Protein 1SPK (pdb70)

InterPro domains:
  IPR001452 SH3 domain [PF14604] (348-399)
  IPR001452 SH3 domain [PS50002] (340-403)
  IPR001452 SH3 domain [SM00326] (343-402)
  IPR013606 IMD/I-BAR domain [PF08397] (16-236)
  IPR013606 IMD/I-BAR domain [PS51338] (1-249)
  IPR027267 AH/BAR domain superfamily [G3DSA:1.20.1270.60] (1-229)
  IPR027267 AH/BAR domain superfamily [SSF103657] (1-247)
  IPR027681 I-BAR domain containing protein IRSp53/IRTKS/Pinkbar [PTHR14206] (1-513)
  IPR030060 Brain-specific angiogenesis inhibitor 1-associated protein 2-like protein 1, I-BAR domain [cd07645] (6-231)
  IPR035592 IRTKS, SH3 domain [cd11913] (343-400)
  IPR036028 SH3-like domain superfamily [SSF50044] (338-403)

Radius of gyration: 11.63 Å; Cα contacts (8 Å, |Δi|>4): 146; chains: 1; bounding box: 24×34×28 Å

Secondary structure (DSSP, 8-state):
---SS-S-EEE-SS-B--SS-SSB--B-TT-EEEE--SS-BTTEEEEEETTT--EEEEEGGG-EE-SS----

Solvent-accessible surface area: 5029 Å² total; per-residue (Å²): 98,81,109,81,100,93,31,80,75,4,96,2,47,103,88,42,97,23,54,150,79,186,73,46,9,46,15,57,115,26,43,40,0,37,15,78,61,138,128,90,131,141,30,91,30,50,0,44,6,101,96,80,142,54,121,4,67,0,18,38,85,79,7,114,132,54,122,51,126,88,80,113

Foldseek 3Di:
DPPDDDKFKKFFQAFDAQVVNPAAHGDHGGWMWIFDDPDAPVQWGWTATPPPRDIHIGGCVRIDTDDDDDDD

Sequence (72 aa):
GSSGSSGQKVKTIFPHTAGNNKTLLSFAQGDVLTLLIPEEKDGWLYGEHDTTKARGWFPSSYTKLLSGPSSGGSSGSSGQKVKTIFPHTAGNNKTLLSFAQGDVLTLLIPEEKDGWLYGEHDTTKARGWFPSSYTKLLSGPSSGGSSGSSGQKVKTIFPHTAGNNKTLLSFAQGDVLTLLIPEEKDGWLYGEHDTTKARGWFPSSYTKLLSGPSSGGSSGSSGQKVKTIFPHTAGNNKTLLSFAQGDVLTLLIPEEKDGWLYGEHDTTKARGWFPSSYTKLLSGPSSGGSSGSSGQKVKTIFPHTAGNNKTLLSFAQGDVLTLLIPEEKDGWLYGEHDTTKARGWFPSSYTKLLSGPSSGGSSGSSGQKVKTIFPHTAGNNKTLLSFAQGDVLTLLIPEEKDGWLYGEHDTTKARGWFPSSYTKLLSGPSSGGSSGSSGQKVKTIFPHTAGNNKTLLSFAQGDVLTLLIPEEKDGWLYGEHDTTKARGWFPSSYTKLLSGPSSGGSSGSSGQKVKTIFPHTAGNNKTLLSFAQGDVLTLLIPEEKDGWLYGEHDTTKARGWFPSSYTKLLSGPSSGGSSGSSGQKVKTIFPHTAGNNKTLLSFAQGDVLTLLIPEEKDGWLYGEHDTTKARGWFPSSYTKLLSGPSSGGSSGSSGQKVKTIFPHTAGNNKTLLSFAQGDVLTLLIPEEKDGWLYGEHDTTKARGWFPSSYTKLLSGPSSGGSSGSSGQKVKTIFPHTAGNNKTLLSFAQGDVLTLLIPEEKDGWLYGEHDTTKARGWFPSSYTKLLSGPSSGGSSGSSGQKVKTIFPHTAGNNKTLLSFAQGDVLTLLIPEEKDGWLYGEHDTTKARGWFPSSYTKLLSGPSSGGSSGSSGQKVKTIFPHTAGNNKTLLSFAQGDVLTLLIPEEKDGWLYGEHDTTKARGWFPSSYTKLLSGPSSGGSSGSSGQKVKTIFPHTAGNNKTLLSFAQGDVLTLLIPEEKDGWLYGEHDTTKARGWFPSSYTKLLSGPSSGGSSGSSGQKVKTIFPHTAGNNKTLLSFAQGDVLTLLIPEEKDGWLYGEHDTTKARGWFPSSYTKLLSGPSSGGSSGSSGQKVKTIFPHTAGNNKTLLSFAQGDVLTLLIPEEKDGWLYGEHDTTKARGWFPSSYTKLLSGPSSGGSSGSSGQKVKTIFPHTAGNNKTLLSFAQGDVLTLLIPEEKDGWLYGEHDTTKARGWFPSSYTKLLSGPSSGGSSGSSGQKVKTIFPHTAGNNKTLLSFAQGDVLTLLIPEEKDGWLYGEHDTTKARGWFPSSYTKLLSGPSSGGSSGSSGQKVKTIFPHTAGNNKTLLSFAQGDVLTLLIPEEKDGWLYGEHDTTKARGWFPSSYTKLLSGPSSGGSSGSSGQKVKTIFPHTAGNNKTLLSFAQGDVLTLLIPEEKDGWLYGEHDTTKARGWFPSSYTKLLSGPSSG

CATH classification: 2.30.30.40

Structure (mmCIF, N/CA/C/O backbone):
data_1SPK
#
_entry.id   1SPK
#
loop_
_atom_site.group_PDB
_atom_site.id
_atom_site.type_symbol
_atom_site.label_atom_id
_atom_site.label_alt_id
_atom_site.label_comp_id
_atom_site.label_asym_id
_atom_site.label_entity_id
_atom_site.label_seq_id
_atom_site.pdbx_PDB_ins_code
_atom_site.Cartn_x
_atom_site.Cartn_y
_atom_site.Cartn_z
_atom_site.occupancy
_atom_site.B_iso_or_equiv
_atom_site.auth_seq_id
_atom_site.auth_comp_id
_atom_site.auth_asym_id
_atom_site.auth_atom_id
_atom_site.pdbx_PDB_model_num
ATOM 1 N N . GLY A 1 1 ? 3.064 -12.274 14.232 1.00 0.00 1 GLY A N 1
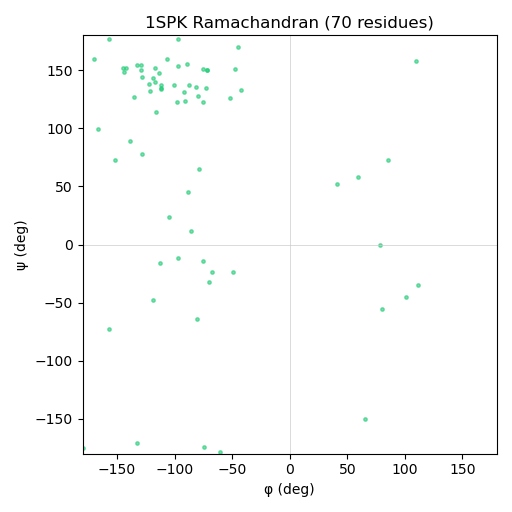ATOM 2 C CA . GLY A 1 1 ? 4.043 -13.284 13.868 1.00 0.00 1 GLY A CA 1
ATOM 3 C C . GLY A 1 1 ? 4.018 -13.553 12.362 1.00 0.00 1 GLY A C 1
ATOM 4 O O . GLY A 1 1 ? 3.759 -12.648 11.570 1.00 0.00 1 GLY A O 1
ATOM 8 N N . SER A 1 2 ? 4.291 -14.802 12.011 1.00 0.00 2 SER A N 1
ATOM 9 C CA . SER A 1 2 ? 4.303 -15.201 10.615 1.00 0.00 2 SER A CA 1
ATOM 10 C C . SER A 1 2 ? 3.566 -16.531 10.444 1.00 0.00 2 SER A C 1
ATOM 11 O O . SER A 1 2 ? 3.872 -17.506 11.128 1.00 0.00 2 SER A O 1
ATOM 19 N N . SER A 1 3 ? 2.609 -16.527 9.528 1.00 0.00 3 SER A N 1
ATOM 20 C CA . SER A 1 3 ? 1.826 -17.721 9.259 1.00 0.00 3 SER A CA 1
ATOM 21 C C . SER A 1 3 ? 1.609 -17.877 7.753 1.00 0.00 3 SER A C 1
ATOM 22 O O . SER A 1 3 ? 0.623 -17.380 7.210 1.00 0.00 3 SER A O 1
ATOM 30 N N . GLY A 1 4 ? 2.545 -18.568 7.120 1.00 0.00 4 GLY A N 1
ATOM 31 C CA . GLY A 1 4 ? 2.469 -18.795 5.687 1.00 0.00 4 GLY A CA 1
ATOM 32 C C . GLY A 1 4 ? 2.596 -17.479 4.916 1.00 0.00 4 GLY A C 1
ATOM 33 O O . GLY A 1 4 ? 3.247 -16.544 5.380 1.00 0.00 4 GLY A O 1
ATOM 37 N N . SER A 1 5 ? 1.964 -17.449 3.752 1.00 0.00 5 SER A N 1
ATOM 38 C CA . SER A 1 5 ? 1.998 -16.263 2.913 1.00 0.00 5 SER A CA 1
ATOM 39 C C . SER A 1 5 ? 0.589 -15.685 2.766 1.00 0.00 5 SER A C 1
ATOM 40 O O . SER A 1 5 ? -0.287 -16.317 2.177 1.00 0.00 5 SER A O 1
ATOM 48 N N . SER A 1 6 ? 0.415 -14.490 3.310 1.00 0.00 6 SER A N 1
ATOM 49 C CA . SER A 1 6 ? -0.873 -13.820 3.247 1.00 0.00 6 SER A CA 1
ATOM 50 C C . SER A 1 6 ? -0.734 -12.374 3.728 1.00 0.00 6 SER A C 1
ATOM 51 O O . SER A 1 6 ? 0.222 -12.037 4.424 1.00 0.00 6 SER A O 1
ATOM 59 N N . GLY A 1 7 ? -1.703 -11.559 3.338 1.00 0.00 7 GLY A N 1
ATOM 60 C CA . GLY A 1 7 ? -1.701 -10.157 3.721 1.00 0.00 7 GLY A CA 1
ATOM 61 C C . GLY A 1 7 ? -0.293 -9.566 3.628 1.00 0.00 7 GLY A C 1
ATOM 62 O O . GLY A 1 7 ? 0.198 -8.971 4.586 1.00 0.00 7 GLY A O 1
ATOM 66 N N . GLN A 1 8 ? 0.316 -9.749 2.466 1.00 0.00 8 GLN A N 1
ATOM 67 C CA . GLN A 1 8 ? 1.658 -9.241 2.236 1.00 0.00 8 GLN A CA 1
ATOM 68 C C . GLN A 1 8 ? 1.776 -7.804 2.748 1.00 0.00 8 GLN A C 1
ATOM 69 O O . GLN A 1 8 ? 0.774 -7.180 3.093 1.00 0.00 8 GLN A O 1
ATOM 83 N N . LYS A 1 9 ? 3.010 -7.321 2.780 1.00 0.00 9 LYS A N 1
ATOM 84 C CA . LYS A 1 9 ? 3.272 -5.969 3.243 1.00 0.00 9 LYS A CA 1
ATOM 85 C C . LYS A 1 9 ? 3.895 -5.157 2.106 1.00 0.00 9 LYS A C 1
ATOM 86 O O . LYS A 1 9 ? 4.681 -5.684 1.320 1.00 0.00 9 LYS A O 1
ATOM 105 N N . VAL A 1 10 ? 3.521 -3.887 2.054 1.00 0.00 10 VAL A N 1
ATOM 106 C CA . VAL A 1 10 ? 4.033 -2.997 1.027 1.00 0.00 10 VAL A CA 1
ATOM 107 C C . VAL A 1 10 ? 4.565 -1.721 1.682 1.00 0.00 10 VAL A C 1
ATOM 108 O O . VAL A 1 10 ? 4.133 -1.352 2.773 1.00 0.00 10 VAL A O 1
ATOM 121 N N . LYS A 1 11 ? 5.496 -1.082 0.989 1.00 0.00 11 LYS A N 1
ATOM 122 C CA . LYS A 1 11 ? 6.092 0.145 1.490 1.00 0.00 11 LYS A CA 1
ATOM 123 C C . LYS A 1 11 ? 5.857 1.271 0.481 1.00 0.00 11 LYS A C 1
ATOM 124 O O . LYS A 1 11 ? 6.090 1.096 -0.714 1.00 0.00 11 LYS A O 1
ATOM 143 N N . THR A 1 12 ? 5.398 2.400 0.999 1.00 0.00 12 THR A N 1
ATOM 144 C CA . THR A 1 12 ? 5.128 3.554 0.158 1.00 0.00 12 THR A CA 1
ATOM 145 C C . THR A 1 12 ? 6.429 4.290 -0.171 1.00 0.00 12 THR A C 1
ATOM 146 O O . THR A 1 12 ? 7.199 4.628 0.726 1.00 0.00 12 THR A O 1
ATOM 157 N N . ILE A 1 13 ? 6.634 4.515 -1.460 1.00 0.00 13 ILE A N 1
ATOM 158 C CA . ILE A 1 13 ? 7.828 5.204 -1.919 1.00 0.00 13 ILE A CA 1
ATOM 159 C C . ILE A 1 13 ? 7.503 6.682 -2.145 1.00 0.00 13 ILE A C 1
ATOM 160 O O . ILE A 1 13 ? 8.405 7.497 -2.335 1.00 0.00 13 ILE A O 1
ATOM 176 N N . PHE A 1 14 ? 6.213 6.983 -2.117 1.00 0.00 14 PHE A N 1
ATOM 177 C CA . PHE A 1 14 ? 5.759 8.349 -2.317 1.00 0.00 14 PHE A CA 1
ATOM 178 C C . PHE A 1 14 ? 4.547 8.657 -1.435 1.00 0.00 14 PHE A C 1
ATOM 179 O O . PHE A 1 14 ? 3.740 7.774 -1.152 1.00 0.00 14 PHE A O 1
ATOM 196 N N . PRO A 1 15 ? 4.455 9.948 -1.016 1.00 0.00 15 PRO A N 1
ATOM 197 C CA . PRO A 1 15 ? 3.355 10.384 -0.173 1.00 0.00 15 PRO A CA 1
ATOM 198 C C . PRO A 1 15 ? 2.064 10.519 -0.982 1.00 0.00 15 PRO A C 1
ATOM 199 O O . PRO A 1 15 ? 2.104 10.793 -2.181 1.00 0.00 15 PRO A O 1
ATOM 210 N N . HIS A 1 16 ? 0.949 10.321 -0.294 1.00 0.00 16 HIS A N 1
ATOM 211 C CA . HIS A 1 16 ? -0.352 10.418 -0.934 1.00 0.00 16 HIS A CA 1
ATOM 212 C C . HIS A 1 16 ? -1.446 10.486 0.134 1.00 0.00 16 HIS A C 1
ATOM 213 O O . HIS A 1 16 ? -1.842 9.461 0.688 1.00 0.00 16 HIS A O 1
ATOM 227 N N . THR A 1 17 ? -1.902 11.703 0.391 1.00 0.00 17 THR A N 1
ATOM 228 C CA . THR A 1 17 ? -2.942 11.918 1.383 1.00 0.00 17 THR A CA 1
ATOM 229 C C . THR A 1 17 ? -4.325 11.817 0.736 1.00 0.00 17 THR A C 1
ATOM 230 O O . THR A 1 17 ? -4.468 12.032 -0.467 1.00 0.00 17 THR A O 1
ATOM 241 N N . ALA A 1 18 ? -5.307 11.492 1.563 1.00 0.00 18 ALA A N 1
ATOM 242 C CA . ALA A 1 18 ? -6.674 11.360 1.086 1.00 0.00 18 ALA A CA 1
ATOM 243 C C . ALA A 1 18 ? -7.303 12.750 0.967 1.00 0.00 18 ALA A C 1
ATOM 244 O O . ALA A 1 18 ? -7.649 13.187 -0.130 1.00 0.00 18 ALA A O 1
ATOM 251 N N . GLY A 1 19 ? -7.434 13.405 2.111 1.00 0.00 19 GLY A N 1
ATOM 252 C CA . GLY A 1 19 ? -8.016 14.736 2.149 1.00 0.00 19 GLY A CA 1
ATOM 253 C C . GLY A 1 19 ? -9.543 14.665 2.222 1.00 0.00 19 GLY A C 1
ATOM 254 O O . GLY A 1 19 ? -10.229 14.956 1.244 1.00 0.00 19 GLY A O 1
ATOM 258 N N . ASN A 1 20 ? -10.029 14.276 3.392 1.00 0.00 20 ASN A N 1
ATOM 259 C CA . ASN A 1 20 ? -11.462 14.163 3.606 1.00 0.00 20 ASN A CA 1
ATOM 260 C C . ASN A 1 20 ? -11.958 12.838 3.023 1.00 0.00 20 ASN A C 1
ATOM 261 O O . ASN A 1 20 ? -12.571 12.037 3.726 1.00 0.00 20 ASN A O 1
ATOM 272 N N . ASN A 1 21 ? -11.672 12.649 1.743 1.00 0.00 21 ASN A N 1
ATOM 273 C CA . ASN A 1 21 ? -12.081 11.435 1.057 1.00 0.00 21 ASN A CA 1
ATOM 274 C C . ASN A 1 21 ? -11.835 10.231 1.969 1.00 0.00 21 ASN A C 1
ATOM 275 O O . ASN A 1 21 ? -10.761 10.101 2.555 1.00 0.00 21 ASN A O 1
ATOM 286 N N . LYS A 1 22 ? -12.848 9.382 2.060 1.00 0.00 22 LYS A N 1
ATOM 287 C CA . LYS A 1 22 ? -12.754 8.193 2.890 1.00 0.00 22 LYS A CA 1
ATOM 288 C C . LYS A 1 22 ? -12.573 6.964 1.997 1.00 0.00 22 LYS A C 1
ATOM 289 O O . LYS A 1 22 ? -12.898 5.848 2.397 1.00 0.00 22 LYS A O 1
ATOM 308 N N . THR A 1 23 ? -12.055 7.212 0.803 1.00 0.00 23 THR A N 1
ATOM 309 C CA . THR A 1 23 ? -11.826 6.140 -0.151 1.00 0.00 23 THR A CA 1
ATOM 310 C C . THR A 1 23 ? -10.327 5.939 -0.379 1.00 0.00 23 THR A C 1
ATOM 311 O O . THR A 1 23 ? -9.908 4.913 -0.912 1.00 0.00 23 THR A O 1
ATOM 322 N N . LEU A 1 24 ? -9.559 6.936 0.036 1.00 0.00 24 LEU A N 1
ATOM 323 C CA . LEU A 1 24 ? -8.115 6.882 -0.116 1.00 0.00 24 LEU A CA 1
ATOM 324 C C . LEU A 1 24 ? -7.463 6.800 1.265 1.00 0.00 24 LEU A C 1
ATOM 325 O O . LEU A 1 24 ? -7.983 7.352 2.234 1.00 0.00 24 LEU A O 1
ATOM 341 N N . LEU A 1 25 ? -6.335 6.107 1.312 1.00 0.00 25 LEU A N 1
ATOM 342 C CA . LEU A 1 25 ? -5.607 5.945 2.559 1.00 0.00 25 LEU A CA 1
ATOM 343 C C . LEU A 1 25 ? -4.575 7.067 2.691 1.00 0.00 25 LEU A C 1
ATOM 344 O O . LEU A 1 25 ? -3.820 7.333 1.758 1.00 0.00 25 LEU A O 1
ATOM 360 N N . SER A 1 26 ? -4.576 7.694 3.858 1.00 0.00 26 SER A N 1
ATOM 361 C CA . SER A 1 26 ? -3.649 8.781 4.124 1.00 0.00 26 SER A CA 1
ATOM 362 C C . SER A 1 26 ? -2.440 8.259 4.903 1.00 0.00 26 SER A C 1
ATOM 363 O O . SER A 1 26 ? -2.591 7.696 5.986 1.00 0.00 26 SER A O 1
ATOM 371 N N . PHE A 1 27 ? -1.268 8.464 4.321 1.00 0.00 27 PHE A N 1
ATOM 372 C CA . PHE A 1 27 ? -0.033 8.021 4.947 1.00 0.00 27 PHE A CA 1
ATOM 373 C C . PHE A 1 27 ? 1.162 8.823 4.430 1.00 0.00 27 PHE A C 1
ATOM 374 O O . PHE A 1 27 ? 1.012 9.675 3.556 1.00 0.00 27 PHE A O 1
ATOM 391 N N . ALA A 1 28 ? 2.324 8.523 4.993 1.00 0.00 28 ALA A N 1
ATOM 392 C CA . ALA A 1 28 ? 3.544 9.206 4.600 1.00 0.00 28 ALA A CA 1
ATOM 393 C C . ALA A 1 28 ? 4.515 8.194 3.989 1.00 0.00 28 ALA A C 1
ATOM 394 O O . ALA A 1 28 ? 4.478 7.011 4.324 1.00 0.00 28 ALA A O 1
ATOM 401 N N . GLN A 1 29 ? 5.362 8.696 3.102 1.00 0.00 29 GLN A N 1
ATOM 402 C CA . GLN A 1 29 ? 6.342 7.850 2.440 1.00 0.00 29 GLN A CA 1
ATOM 403 C C . GLN A 1 29 ? 7.140 7.053 3.474 1.00 0.00 29 GLN A C 1
ATOM 404 O O . GLN A 1 29 ? 7.715 7.628 4.397 1.00 0.00 29 GLN A O 1
ATOM 418 N N . GLY A 1 30 ? 7.149 5.742 3.285 1.00 0.00 30 GLY A N 1
ATOM 419 C CA . GLY A 1 30 ? 7.867 4.860 4.190 1.00 0.00 30 GLY A CA 1
ATOM 420 C C . GLY A 1 30 ? 6.897 3.997 4.999 1.00 0.00 30 GLY A C 1
ATOM 421 O O . GLY A 1 30 ? 7.194 2.843 5.303 1.00 0.00 30 GLY A O 1
ATOM 425 N N . ASP A 1 31 ? 5.757 4.589 5.323 1.00 0.00 31 ASP A N 1
ATOM 426 C CA . ASP A 1 31 ? 4.742 3.889 6.091 1.00 0.00 31 ASP A CA 1
ATOM 427 C C . ASP A 1 31 ? 4.519 2.501 5.487 1.00 0.00 31 ASP A C 1
ATOM 428 O O . ASP A 1 31 ? 4.700 2.306 4.286 1.00 0.00 31 ASP A O 1
ATOM 437 N N . VAL A 1 32 ? 4.129 1.572 6.347 1.00 0.00 32 VAL A N 1
ATOM 438 C CA . VAL A 1 32 ? 3.880 0.208 5.914 1.00 0.00 32 VAL A CA 1
ATOM 439 C C . VAL A 1 32 ? 2.384 -0.094 6.027 1.00 0.00 32 VAL A C 1
ATOM 440 O O . VAL A 1 32 ? 1.759 0.220 7.039 1.00 0.00 32 VAL A O 1
ATOM 453 N N . LEU A 1 33 ? 1.854 -0.699 4.975 1.00 0.00 33 LEU A N 1
ATOM 454 C CA . LEU A 1 33 ? 0.444 -1.047 4.943 1.00 0.00 33 LEU A CA 1
ATOM 455 C C . LEU A 1 33 ? 0.299 -2.555 4.728 1.00 0.00 33 LEU A C 1
ATOM 456 O O . LEU A 1 33 ? 1.012 -3.140 3.914 1.00 0.00 33 LEU A O 1
ATOM 472 N N . THR A 1 34 ? -0.629 -3.140 5.471 1.00 0.00 34 THR A N 1
ATOM 473 C CA . THR A 1 34 ? -0.877 -4.568 5.371 1.00 0.00 34 THR A CA 1
ATOM 474 C C . THR A 1 34 ? -1.959 -4.850 4.328 1.00 0.00 34 THR A C 1
ATOM 475 O O . THR A 1 34 ? -3.069 -4.329 4.423 1.00 0.00 34 THR A O 1
ATOM 486 N N . LEU A 1 35 ? -1.598 -5.675 3.355 1.00 0.00 35 LEU A N 1
ATOM 487 C CA . LEU A 1 35 ? -2.525 -6.033 2.295 1.00 0.00 35 LEU A CA 1
ATOM 488 C C . LEU A 1 35 ? -3.601 -6.963 2.857 1.00 0.00 35 LEU A C 1
ATOM 489 O O . LEU A 1 35 ? -3.348 -7.716 3.796 1.00 0.00 35 LEU A O 1
ATOM 505 N N . LEU A 1 36 ? -4.781 -6.880 2.259 1.00 0.00 36 LEU A N 1
ATOM 506 C CA . LEU A 1 36 ? -5.897 -7.705 2.688 1.00 0.00 36 LEU A CA 1
ATOM 507 C C . LEU A 1 36 ? -6.334 -8.606 1.531 1.00 0.00 36 LEU A C 1
ATOM 508 O O . LEU A 1 36 ? -6.517 -9.809 1.711 1.00 0.00 36 LEU A O 1
ATOM 524 N N . ILE A 1 37 ? -6.489 -7.989 0.369 1.00 0.00 37 ILE A N 1
ATOM 525 C CA . ILE A 1 37 ? -6.901 -8.721 -0.817 1.00 0.00 37 ILE A CA 1
ATOM 526 C C . ILE A 1 37 ? -5.675 -9.009 -1.685 1.00 0.00 37 ILE A C 1
ATOM 527 O O . ILE A 1 37 ? -4.819 -8.143 -1.864 1.00 0.00 37 ILE A O 1
ATOM 543 N N . PRO A 1 38 ? -5.627 -10.261 -2.215 1.00 0.00 38 PRO A N 1
ATOM 544 C CA . PRO A 1 38 ? -4.519 -10.674 -3.060 1.00 0.00 38 PRO A CA 1
ATOM 545 C C . PRO A 1 38 ? -4.631 -10.051 -4.453 1.00 0.00 38 PRO A C 1
ATOM 546 O O . PRO A 1 38 ? -3.672 -10.069 -5.223 1.00 0.00 38 PRO A O 1
ATOM 557 N N . GLU A 1 39 ? -5.809 -9.514 -4.734 1.00 0.00 39 GLU A N 1
ATOM 558 C CA . GLU A 1 39 ? -6.058 -8.886 -6.021 1.00 0.00 39 GLU A CA 1
ATOM 559 C C . GLU A 1 39 ? -5.879 -7.371 -5.916 1.00 0.00 39 GLU A C 1
ATOM 560 O O . GLU A 1 39 ? -5.623 -6.846 -4.833 1.00 0.00 39 GLU A O 1
ATOM 572 N N . GLU A 1 40 ? -6.020 -6.710 -7.055 1.00 0.00 40 GLU A N 1
ATOM 573 C CA . GLU A 1 40 ? -5.877 -5.265 -7.105 1.00 0.00 40 GLU A CA 1
ATOM 574 C C . GLU A 1 40 ? -7.084 -4.636 -7.803 1.00 0.00 40 GLU A C 1
ATOM 575 O O . GLU A 1 40 ? -7.623 -5.204 -8.752 1.00 0.00 40 GLU A O 1
ATOM 587 N N . LYS A 1 41 ? -7.473 -3.470 -7.308 1.00 0.00 41 LYS A N 1
ATOM 588 C CA . LYS A 1 41 ? -8.607 -2.758 -7.872 1.00 0.00 41 LYS A CA 1
ATOM 589 C C . LYS A 1 41 ? -8.170 -2.049 -9.156 1.00 0.00 41 LYS A C 1
ATOM 590 O O . LYS A 1 41 ? -8.176 -0.821 -9.224 1.00 0.00 41 LYS A O 1
ATOM 609 N N . ASP A 1 42 ? -7.801 -2.853 -10.142 1.00 0.00 42 ASP A N 1
ATOM 610 C CA . ASP A 1 42 ? -7.362 -2.318 -11.420 1.00 0.00 42 ASP A CA 1
ATOM 611 C C . ASP A 1 42 ? -6.140 -1.424 -11.201 1.00 0.00 42 ASP A C 1
ATOM 612 O O . ASP A 1 42 ? -6.161 -0.243 -11.544 1.00 0.00 42 ASP A O 1
ATOM 621 N N . GLY A 1 43 ? -5.105 -2.021 -10.630 1.00 0.00 43 GLY A N 1
ATOM 622 C CA . GLY A 1 43 ? -3.876 -1.293 -10.361 1.00 0.00 43 GLY A CA 1
ATOM 623 C C . GLY A 1 43 ? -3.789 -0.891 -8.887 1.00 0.00 43 GLY A C 1
ATOM 624 O O . GLY A 1 43 ? -2.742 -1.045 -8.259 1.00 0.00 43 GLY A O 1
ATOM 628 N N . TRP A 1 44 ? -4.902 -0.384 -8.378 1.00 0.00 44 TRP A N 1
ATOM 629 C CA . TRP A 1 44 ? -4.964 0.041 -6.990 1.00 0.00 44 TRP A CA 1
ATOM 630 C C . TRP A 1 44 ? -4.956 -1.211 -6.111 1.00 0.00 44 TRP A C 1
ATOM 631 O O . TRP A 1 44 ? -5.435 -2.266 -6.523 1.00 0.00 44 TRP A O 1
ATOM 652 N N . LEU A 1 45 ? -4.406 -1.053 -4.916 1.00 0.00 45 LEU A N 1
ATOM 653 C CA . LEU A 1 45 ? -4.328 -2.158 -3.975 1.00 0.00 45 LEU A CA 1
ATOM 654 C C . LEU A 1 45 ? -4.891 -1.712 -2.624 1.00 0.00 45 LEU A C 1
ATOM 655 O O . LEU A 1 45 ? -4.812 -0.536 -2.273 1.00 0.00 45 LEU A O 1
ATOM 671 N N . TYR A 1 46 ? -5.446 -2.675 -1.903 1.00 0.00 46 TYR A N 1
ATOM 672 C CA . TYR A 1 46 ? -6.022 -2.396 -0.599 1.00 0.00 46 TYR A CA 1
ATOM 673 C C . TYR A 1 46 ? -5.132 -2.940 0.521 1.00 0.00 46 TYR A C 1
ATOM 674 O O . TYR A 1 46 ? -4.307 -3.823 0.289 1.00 0.00 46 TYR A O 1
ATOM 692 N N . GLY A 1 47 ? -5.329 -2.390 1.710 1.00 0.00 47 GLY A N 1
ATOM 693 C CA . GLY A 1 47 ? -4.555 -2.809 2.866 1.00 0.00 47 GLY A CA 1
ATOM 694 C C . GLY A 1 47 ? -4.976 -2.036 4.117 1.00 0.00 47 GLY A C 1
ATOM 695 O O . GLY A 1 47 ? -5.925 -1.255 4.079 1.00 0.00 47 GLY A O 1
ATOM 699 N N . GLU A 1 48 ? -4.248 -2.280 5.197 1.00 0.00 48 GLU A N 1
ATOM 700 C CA . GLU A 1 48 ? -4.534 -1.617 6.458 1.00 0.00 48 GLU A CA 1
ATOM 701 C C . GLU A 1 48 ? -3.346 -0.750 6.883 1.00 0.00 48 GLU A C 1
ATOM 702 O O . GLU A 1 48 ? -2.194 -1.154 6.734 1.00 0.00 48 GLU A O 1
ATOM 714 N N . HIS A 1 49 ? -3.668 0.425 7.403 1.00 0.00 49 HIS A N 1
ATOM 715 C CA . HIS A 1 49 ? -2.643 1.352 7.850 1.00 0.00 49 HIS A CA 1
ATOM 716 C C . HIS A 1 49 ? -2.162 0.951 9.246 1.00 0.00 49 HIS A C 1
ATOM 717 O O . HIS A 1 49 ? -2.971 0.634 10.118 1.00 0.00 49 HIS A O 1
ATOM 731 N N . ASP A 1 50 ? -0.849 0.978 9.416 1.00 0.00 50 ASP A N 1
ATOM 732 C CA . ASP A 1 50 ? -0.251 0.621 10.691 1.00 0.00 50 ASP A CA 1
ATOM 733 C C . ASP A 1 50 ? -0.173 1.865 11.579 1.00 0.00 50 ASP A C 1
ATOM 734 O O . ASP A 1 50 ? 0.854 2.121 12.206 1.00 0.00 50 ASP A O 1
ATOM 743 N N . THR A 1 51 ? -1.272 2.605 11.603 1.00 0.00 51 THR A N 1
ATOM 744 C CA . THR A 1 51 ? -1.341 3.816 12.403 1.00 0.00 51 THR A CA 1
ATOM 745 C C . THR A 1 51 ? -2.796 4.157 12.729 1.00 0.00 51 THR A C 1
ATOM 746 O O . THR A 1 51 ? -3.234 4.002 13.868 1.00 0.00 51 THR A O 1
ATOM 757 N N . THR A 1 52 ? -3.506 4.617 11.709 1.00 0.00 52 THR A N 1
ATOM 758 C CA . THR A 1 52 ? -4.903 4.981 11.873 1.00 0.00 52 THR A CA 1
ATOM 759 C C . THR A 1 52 ? -5.749 3.738 12.156 1.00 0.00 52 THR A C 1
ATOM 760 O O . THR A 1 52 ? -6.827 3.836 12.739 1.00 0.00 52 THR A O 1
ATOM 771 N N . LYS A 1 53 ? -5.227 2.597 11.729 1.00 0.00 53 LYS A N 1
ATOM 772 C CA . LYS A 1 53 ? -5.921 1.336 11.929 1.00 0.00 53 LYS A CA 1
ATOM 773 C C . LYS A 1 53 ? -7.034 1.201 10.888 1.00 0.00 53 LYS A C 1
ATOM 774 O O . LYS A 1 53 ? -7.747 0.199 10.863 1.00 0.00 53 LYS A O 1
ATOM 793 N N . ALA A 1 54 ? -7.149 2.225 10.055 1.00 0.00 54 ALA A N 1
ATOM 794 C CA . ALA A 1 54 ? -8.164 2.233 9.014 1.00 0.00 54 ALA A CA 1
ATOM 795 C C . ALA A 1 54 ? -7.540 1.770 7.696 1.00 0.00 54 ALA A C 1
ATOM 796 O O . ALA A 1 54 ? -6.336 1.917 7.490 1.00 0.00 54 ALA A O 1
ATOM 803 N N . ARG A 1 55 ? -8.387 1.220 6.839 1.00 0.00 55 ARG A N 1
ATOM 804 C CA . ARG A 1 55 ? -7.934 0.735 5.546 1.00 0.00 55 ARG A CA 1
ATOM 805 C C . ARG A 1 55 ? -8.500 1.606 4.423 1.00 0.00 55 ARG A C 1
ATOM 806 O O . ARG A 1 55 ? -9.671 1.981 4.455 1.00 0.00 55 ARG A O 1
ATOM 827 N N . GLY A 1 56 ? -7.642 1.904 3.459 1.00 0.00 56 GLY A N 1
ATOM 828 C CA . GLY A 1 56 ? -8.043 2.724 2.328 1.00 0.00 56 GLY A CA 1
ATOM 829 C C . GLY A 1 56 ? -7.586 2.099 1.008 1.00 0.00 56 GLY A C 1
ATOM 830 O O . GLY A 1 56 ? -7.119 0.962 0.985 1.00 0.00 56 GLY A O 1
ATOM 834 N N . TRP A 1 57 ? -7.737 2.871 -0.058 1.00 0.00 57 TRP A N 1
ATOM 835 C CA . TRP A 1 57 ? -7.347 2.407 -1.379 1.00 0.00 57 TRP A CA 1
ATOM 836 C C . TRP A 1 57 ? -6.137 3.228 -1.829 1.00 0.00 57 TRP A C 1
ATOM 837 O O . TRP A 1 57 ? -6.121 4.449 -1.681 1.00 0.00 57 TRP A O 1
ATOM 858 N N . PHE A 1 58 ? -5.153 2.525 -2.371 1.00 0.00 58 PHE A N 1
ATOM 859 C CA . PHE A 1 58 ? -3.942 3.174 -2.844 1.00 0.00 58 PHE A CA 1
ATOM 860 C C . PHE A 1 58 ? -3.433 2.515 -4.128 1.00 0.00 58 PHE A C 1
ATOM 861 O O . PHE A 1 58 ? -3.660 1.327 -4.352 1.00 0.00 58 PHE A O 1
ATOM 878 N N . PRO A 1 59 ? -2.736 3.336 -4.958 1.00 0.00 59 PRO A N 1
ATOM 879 C CA . PRO A 1 59 ? -2.192 2.846 -6.213 1.00 0.00 59 PRO A CA 1
ATOM 880 C C . PRO A 1 59 ? -0.954 1.980 -5.973 1.00 0.00 59 PRO A C 1
ATOM 881 O O . PRO A 1 59 ? 0.020 2.435 -5.375 1.00 0.00 59 PRO A O 1
ATOM 892 N N . SER A 1 60 ? -1.031 0.747 -6.453 1.00 0.00 60 SER A N 1
ATOM 893 C CA . SER A 1 60 ? 0.071 -0.186 -6.298 1.00 0.00 60 SER A CA 1
ATOM 894 C C . SER A 1 60 ? 1.381 0.473 -6.735 1.00 0.00 60 SER A C 1
ATOM 895 O O . SER A 1 60 ? 2.458 0.067 -6.303 1.00 0.00 60 SER A O 1
ATOM 903 N N . SER A 1 61 ? 1.244 1.480 -7.585 1.00 0.00 61 SER A N 1
ATOM 904 C CA . SER A 1 61 ? 2.403 2.200 -8.085 1.00 0.00 61 SER A CA 1
ATOM 905 C C . SER A 1 61 ? 3.020 3.040 -6.965 1.00 0.00 61 SER A C 1
ATOM 906 O O . SER A 1 61 ? 4.233 3.242 -6.932 1.00 0.00 61 SER A O 1
ATOM 914 N N . TYR A 1 62 ? 2.157 3.508 -6.075 1.00 0.00 62 TYR A N 1
ATOM 915 C CA . TYR A 1 62 ? 2.602 4.321 -4.957 1.00 0.00 62 TYR A CA 1
ATOM 916 C C . TYR A 1 62 ? 3.040 3.445 -3.781 1.00 0.00 62 TYR A C 1
ATOM 917 O O . TYR A 1 62 ? 3.243 3.942 -2.674 1.00 0.00 62 TYR A O 1
ATOM 935 N N . THR A 1 63 ? 3.172 2.157 -4.061 1.00 0.00 63 THR A N 1
ATOM 936 C CA . THR A 1 63 ? 3.582 1.207 -3.041 1.00 0.00 63 THR A CA 1
ATOM 937 C C . THR A 1 63 ? 4.462 0.115 -3.652 1.00 0.00 63 THR A C 1
ATOM 938 O O . THR A 1 63 ? 4.338 -0.198 -4.835 1.00 0.00 63 THR A O 1
ATOM 949 N N . LYS A 1 64 ? 5.332 -0.435 -2.818 1.00 0.00 64 LYS A N 1
ATOM 950 C CA . LYS A 1 64 ? 6.232 -1.486 -3.261 1.00 0.00 64 LYS A CA 1
ATOM 951 C C . LYS A 1 64 ? 6.204 -2.635 -2.251 1.00 0.00 64 LYS A C 1
ATOM 952 O O . LYS A 1 64 ? 5.895 -2.429 -1.078 1.00 0.00 64 LYS A O 1
ATOM 971 N N . LEU A 1 65 ? 6.531 -3.821 -2.743 1.00 0.00 65 LEU A N 1
ATOM 972 C CA . LEU A 1 65 ? 6.547 -5.003 -1.898 1.00 0.00 65 LEU A CA 1
ATOM 973 C C . LEU A 1 65 ? 7.754 -4.937 -0.959 1.00 0.00 65 LEU A C 1
ATOM 974 O O . LEU A 1 65 ? 8.862 -4.619 -1.388 1.00 0.00 65 LEU A O 1
ATOM 990 N N . LEU A 1 66 ? 7.498 -5.243 0.304 1.00 0.00 66 LEU A N 1
ATOM 991 C CA . LEU A 1 66 ? 8.549 -5.222 1.307 1.00 0.00 66 LEU A CA 1
ATOM 992 C C . LEU A 1 66 ? 9.639 -6.223 0.918 1.00 0.00 66 LEU A C 1
ATOM 993 O O . LEU A 1 66 ? 9.548 -6.872 -0.123 1.00 0.00 66 LEU A O 1
ATOM 1009 N N . SER A 1 67 ? 10.645 -6.316 1.775 1.00 0.00 67 SER A N 1
ATOM 1010 C CA . SER A 1 67 ? 11.751 -7.227 1.534 1.00 0.00 67 SER A CA 1
ATOM 1011 C C . SER A 1 67 ? 11.983 -8.106 2.764 1.00 0.00 67 SER A C 1
ATOM 1012 O O . SER A 1 67 ? 12.911 -7.869 3.535 1.00 0.00 67 SER A O 1
ATOM 1020 N N . GLY A 1 68 ? 11.123 -9.104 2.909 1.00 0.00 68 GLY A N 1
ATOM 1021 C CA . GLY A 1 68 ? 11.223 -10.020 4.033 1.00 0.00 68 GLY A CA 1
ATOM 1022 C C . GLY A 1 68 ? 10.076 -9.801 5.022 1.00 0.00 68 GLY A C 1
ATOM 1023 O O . GLY A 1 68 ? 9.472 -8.730 5.050 1.00 0.00 68 GLY A O 1
ATOM 1027 N N . PRO A 1 69 ? 9.803 -10.861 5.829 1.00 0.00 69 PRO A N 1
ATOM 1028 C CA . PRO A 1 69 ? 8.740 -10.796 6.817 1.00 0.00 69 PRO A CA 1
ATOM 1029 C C . PRO A 1 69 ? 9.158 -9.944 8.018 1.00 0.00 69 PRO A C 1
ATOM 1030 O O . PRO A 1 69 ? 10.224 -9.329 8.006 1.00 0.00 69 PRO A O 1
ATOM 1041 N N . SER A 1 70 ? 8.298 -9.935 9.025 1.00 0.00 70 SER A N 1
ATOM 1042 C CA . SER A 1 70 ? 8.565 -9.169 10.230 1.00 0.00 70 SER A CA 1
ATOM 1043 C C . SER A 1 70 ? 7.881 -9.827 11.431 1.00 0.00 70 SER A C 1
ATOM 1044 O O . SER A 1 70 ? 6.882 -9.318 11.936 1.00 0.00 70 SER A O 1
ATOM 1052 N N . SER A 1 71 ? 8.447 -10.949 11.852 1.00 0.00 71 SER A N 1
ATOM 1053 C CA . SER A 1 71 ? 7.905 -11.681 12.983 1.00 0.00 71 SER A CA 1
ATOM 1054 C C . SER A 1 71 ? 8.497 -11.144 14.288 1.00 0.00 71 SER A C 1
ATOM 1055 O O . SER A 1 71 ? 9.695 -10.875 14.365 1.00 0.00 71 SER A O 1
ATOM 1063 N N . GLY A 1 72 ? 7.630 -11.003 15.280 1.00 0.00 72 GLY A N 1
ATOM 1064 C CA . GLY A 1 72 ? 8.053 -10.503 16.577 1.00 0.00 72 GLY A CA 1
ATOM 1065 C C . GLY A 1 72 ? 6.900 -10.544 17.583 1.00 0.00 72 GLY A C 1
ATOM 1066 O O . GLY A 1 72 ? 6.176 -11.535 17.662 1.00 0.00 72 GLY A O 1
ATOM 1070 N N . GLY A 1 1 ? 9.994 -14.148 8.058 1.00 0.00 1 GLY A N 2
ATOM 1071 C CA . GLY A 1 1 ? 8.617 -13.688 7.999 1.00 0.00 1 GLY A CA 2
ATOM 1072 C C . GLY A 1 1 ? 7.643 -14.867 8.049 1.00 0.00 1 GLY A C 2
ATOM 1073 O O . GLY A 1 1 ? 7.556 -15.564 9.059 1.00 0.00 1 GLY A O 2
ATOM 1077 N N . SER A 1 2 ? 6.934 -15.054 6.945 1.00 0.00 2 SER A N 2
ATOM 1078 C CA . SER A 1 2 ? 5.969 -16.136 6.850 1.00 0.00 2 SER A CA 2
ATOM 1079 C C . SER A 1 2 ? 5.857 -16.611 5.399 1.00 0.00 2 SER A C 2
ATOM 1080 O O . SER A 1 2 ? 5.416 -15.861 4.529 1.00 0.00 2 SER A O 2
ATOM 1088 N N . SER A 1 3 ? 6.263 -17.853 5.184 1.00 0.00 3 SER A N 2
ATOM 1089 C CA . SER A 1 3 ? 6.214 -18.437 3.854 1.00 0.00 3 SER A CA 2
ATOM 1090 C C . SER A 1 3 ? 4.794 -18.337 3.291 1.00 0.00 3 SER A C 2
ATOM 1091 O O . SER A 1 3 ? 3.832 -18.205 4.046 1.00 0.00 3 SER A O 2
ATOM 1099 N N . GLY A 1 4 ? 4.710 -18.404 1.971 1.00 0.00 4 GLY A N 2
ATOM 1100 C CA . GLY A 1 4 ? 3.424 -18.323 1.298 1.00 0.00 4 GLY A CA 2
ATOM 1101 C C . GLY A 1 4 ? 2.953 -16.871 1.190 1.00 0.00 4 GLY A C 2
ATOM 1102 O O . GLY A 1 4 ? 3.270 -16.046 2.045 1.00 0.00 4 GLY A O 2
ATOM 1106 N N . SER A 1 5 ? 2.203 -16.604 0.131 1.00 0.00 5 SER A N 2
ATOM 1107 C CA . SER A 1 5 ? 1.684 -15.267 -0.101 1.00 0.00 5 SER A CA 2
ATOM 1108 C C . SER A 1 5 ? 0.317 -15.112 0.567 1.00 0.00 5 SER A C 2
ATOM 1109 O O . SER A 1 5 ? -0.693 -15.572 0.036 1.00 0.00 5 SER A O 2
ATOM 1117 N N . SER A 1 6 ? 0.328 -14.464 1.722 1.00 0.00 6 SER A N 2
ATOM 1118 C CA . SER A 1 6 ? -0.899 -14.243 2.469 1.00 0.00 6 SER A CA 2
ATOM 1119 C C . SER A 1 6 ? -0.783 -12.965 3.302 1.00 0.00 6 SER A C 2
ATOM 1120 O O . SER A 1 6 ? -0.184 -12.973 4.376 1.00 0.00 6 SER A O 2
ATOM 1128 N N . GLY A 1 7 ? -1.364 -11.898 2.775 1.00 0.00 7 GLY A N 2
ATOM 1129 C CA . GLY A 1 7 ? -1.333 -10.615 3.456 1.00 0.00 7 GLY A CA 2
ATOM 1130 C C . GLY A 1 7 ? 0.065 -9.996 3.397 1.00 0.00 7 GLY A C 2
ATOM 1131 O O . GLY A 1 7 ? 0.589 -9.538 4.411 1.00 0.00 7 GLY A O 2
ATOM 1135 N N . GLN A 1 8 ? 0.630 -10.003 2.198 1.00 0.00 8 GLN A N 2
ATOM 1136 C CA . GLN A 1 8 ? 1.957 -9.448 1.993 1.00 0.00 8 GLN A CA 2
ATOM 1137 C C . GLN A 1 8 ? 2.026 -8.021 2.539 1.00 0.00 8 GLN A C 2
ATOM 1138 O O . GLN A 1 8 ? 1.003 -7.441 2.903 1.00 0.00 8 GLN A O 2
ATOM 1152 N N . LYS A 1 9 ? 3.241 -7.494 2.579 1.00 0.00 9 LYS A N 2
ATOM 1153 C CA . LYS A 1 9 ? 3.457 -6.146 3.075 1.00 0.00 9 LYS A CA 2
ATOM 1154 C C . LYS A 1 9 ? 4.041 -5.283 1.955 1.00 0.00 9 LYS A C 2
ATOM 1155 O O . LYS A 1 9 ? 4.838 -5.760 1.150 1.00 0.00 9 LYS A O 2
ATOM 1174 N N . VAL A 1 10 ? 3.621 -4.026 1.940 1.00 0.00 10 VAL A N 2
ATOM 1175 C CA . VAL A 1 10 ? 4.092 -3.092 0.932 1.00 0.00 10 VAL A CA 2
ATOM 1176 C C . VAL A 1 10 ? 4.589 -1.817 1.617 1.00 0.00 10 VAL A C 2
ATOM 1177 O O . VAL A 1 10 ? 4.155 -1.492 2.721 1.00 0.00 10 VAL A O 2
ATOM 1190 N N . LYS A 1 11 ? 5.493 -1.130 0.934 1.00 0.00 11 LYS A N 2
ATOM 1191 C CA . LYS A 1 11 ? 6.054 0.101 1.463 1.00 0.00 11 LYS A CA 2
ATOM 1192 C C . LYS A 1 11 ? 5.780 1.244 0.483 1.00 0.00 11 LYS A C 2
ATOM 1193 O O . LYS A 1 11 ? 5.925 1.076 -0.727 1.00 0.00 11 LYS A O 2
ATOM 1212 N N . THR A 1 12 ? 5.389 2.379 1.042 1.00 0.00 12 THR A N 2
ATOM 1213 C CA . THR A 1 12 ? 5.093 3.549 0.232 1.00 0.00 12 THR A CA 2
ATOM 1214 C C . THR A 1 12 ? 6.386 4.270 -0.155 1.00 0.00 12 THR A C 2
ATOM 1215 O O . THR A 1 12 ? 7.240 4.518 0.694 1.00 0.00 12 THR A O 2
ATOM 1226 N N . ILE A 1 13 ? 6.488 4.588 -1.437 1.00 0.00 13 ILE A N 2
ATOM 1227 C CA . ILE A 1 13 ? 7.662 5.276 -1.947 1.00 0.00 13 ILE A CA 2
ATOM 1228 C C . ILE A 1 13 ? 7.332 6.756 -2.148 1.00 0.00 13 ILE A C 2
ATOM 1229 O O . ILE A 1 13 ? 8.218 7.559 -2.437 1.00 0.00 13 ILE A O 2
ATOM 1245 N N . PHE A 1 14 ? 6.056 7.073 -1.987 1.00 0.00 14 PHE A N 2
ATOM 1246 C CA . PHE A 1 14 ? 5.598 8.442 -2.148 1.00 0.00 14 PHE A CA 2
ATOM 1247 C C . PHE A 1 14 ? 4.416 8.738 -1.223 1.00 0.00 14 PHE A C 2
ATOM 1248 O O . PHE A 1 14 ? 3.619 7.849 -0.925 1.00 0.00 14 PHE A O 2
ATOM 1265 N N . PRO A 1 15 ? 4.337 10.022 -0.784 1.00 0.00 15 PRO A N 2
ATOM 1266 C CA . PRO A 1 15 ? 3.265 10.446 0.101 1.00 0.00 15 PRO A CA 2
ATOM 1267 C C . PRO A 1 15 ? 1.947 10.589 -0.664 1.00 0.00 15 PRO A C 2
ATOM 1268 O O . PRO A 1 15 ? 1.948 10.864 -1.863 1.00 0.00 15 PRO A O 2
ATOM 1279 N N . HIS A 1 16 ? 0.855 10.398 0.062 1.00 0.00 16 HIS A N 2
ATOM 1280 C CA . HIS A 1 16 ? -0.466 10.503 -0.533 1.00 0.00 16 HIS A CA 2
ATOM 1281 C C . HIS A 1 16 ? -1.476 10.937 0.532 1.00 0.00 16 HIS A C 2
ATOM 1282 O O . HIS A 1 16 ? -1.483 10.403 1.640 1.00 0.00 16 HIS A O 2
ATOM 1296 N N . THR A 1 17 ? -2.304 11.902 0.158 1.00 0.00 17 THR A N 2
ATOM 1297 C CA . THR A 1 17 ? -3.315 12.414 1.067 1.00 0.00 17 THR A CA 2
ATOM 1298 C C . THR A 1 17 ? -4.709 12.262 0.454 1.00 0.00 17 THR A C 2
ATOM 1299 O O . THR A 1 17 ? -4.886 12.452 -0.748 1.00 0.00 17 THR A O 2
ATOM 1310 N N . ALA A 1 18 ? -5.662 11.923 1.309 1.00 0.00 18 ALA A N 2
ATOM 1311 C CA . ALA A 1 18 ? -7.035 11.744 0.867 1.00 0.00 18 ALA A CA 2
ATOM 1312 C C . ALA A 1 18 ? -7.666 13.114 0.611 1.00 0.00 18 ALA A C 2
ATOM 1313 O O . ALA A 1 18 ? -8.073 13.414 -0.510 1.00 0.00 18 ALA A O 2
ATOM 1320 N N . GLY A 1 19 ? -7.728 13.908 1.670 1.00 0.00 19 GLY A N 2
ATOM 1321 C CA . GLY A 1 19 ? -8.303 15.239 1.574 1.00 0.00 19 GLY A CA 2
ATOM 1322 C C . GLY A 1 19 ? -9.823 15.170 1.409 1.00 0.00 19 GLY A C 2
ATOM 1323 O O . GLY A 1 19 ? -10.540 14.850 2.356 1.00 0.00 19 GLY A O 2
ATOM 1327 N N . ASN A 1 20 ? -10.269 15.474 0.199 1.00 0.00 20 ASN A N 2
ATOM 1328 C CA . ASN A 1 20 ? -11.690 15.449 -0.103 1.00 0.00 20 ASN A CA 2
ATOM 1329 C C . ASN A 1 20 ? -12.180 14.000 -0.116 1.00 0.00 20 ASN A C 2
ATOM 1330 O O . ASN A 1 20 ? -13.178 13.672 0.523 1.00 0.00 20 ASN A O 2
ATOM 1341 N N . ASN A 1 21 ? -11.454 13.170 -0.851 1.00 0.00 21 ASN A N 2
ATOM 1342 C CA . ASN A 1 21 ? -11.802 11.764 -0.956 1.00 0.00 21 ASN A CA 2
ATOM 1343 C C . ASN A 1 21 ? -12.171 11.229 0.429 1.00 0.00 21 ASN A C 2
ATOM 1344 O O . ASN A 1 21 ? -11.810 11.823 1.444 1.00 0.00 21 ASN A O 2
ATOM 1355 N N . LYS A 1 22 ? -12.887 10.114 0.426 1.00 0.00 22 LYS A N 2
ATOM 1356 C CA . LYS A 1 22 ? -13.309 9.494 1.670 1.00 0.00 22 LYS A CA 2
ATOM 1357 C C . LYS A 1 22 ? -13.002 7.996 1.618 1.00 0.00 22 LYS A C 2
ATOM 1358 O O . LYS A 1 22 ? -13.884 7.169 1.844 1.00 0.00 22 LYS A O 2
ATOM 1377 N N . THR A 1 23 ? -11.747 7.692 1.318 1.00 0.00 23 THR A N 2
ATOM 1378 C CA . THR A 1 23 ? -11.312 6.308 1.234 1.00 0.00 23 THR A CA 2
ATOM 1379 C C . THR A 1 23 ? -9.788 6.234 1.121 1.00 0.00 23 THR A C 2
ATOM 1380 O O . THR A 1 23 ? -9.148 5.447 1.817 1.00 0.00 23 THR A O 2
ATOM 1391 N N . LEU A 1 24 ? -9.251 7.065 0.240 1.00 0.00 24 LEU A N 2
ATOM 1392 C CA . LEU A 1 24 ? -7.814 7.104 0.027 1.00 0.00 24 LEU A CA 2
ATOM 1393 C C . LEU A 1 24 ? -7.102 7.076 1.381 1.00 0.00 24 LEU A C 2
ATOM 1394 O O . LEU A 1 24 ? -7.200 8.025 2.158 1.00 0.00 24 LEU A O 2
ATOM 1410 N N . LEU A 1 25 ? -6.400 5.978 1.622 1.00 0.00 25 LEU A N 2
ATOM 1411 C CA . LEU A 1 25 ? -5.671 5.815 2.869 1.00 0.00 25 LEU A CA 2
ATOM 1412 C C . LEU A 1 25 ? -4.630 6.929 2.996 1.00 0.00 25 LEU A C 2
ATOM 1413 O O . LEU A 1 25 ? -3.781 7.092 2.122 1.00 0.00 25 LEU A O 2
ATOM 1429 N N . SER A 1 26 ? -4.731 7.667 4.092 1.00 0.00 26 SER A N 2
ATOM 1430 C CA . SER A 1 26 ? -3.809 8.761 4.345 1.00 0.00 26 SER A CA 2
ATOM 1431 C C . SER A 1 26 ? -2.607 8.257 5.147 1.00 0.00 26 SER A C 2
ATOM 1432 O O . SER A 1 26 ? -2.771 7.663 6.212 1.00 0.00 26 SER A O 2
ATOM 1440 N N . PHE A 1 27 ? -1.426 8.513 4.605 1.00 0.00 27 PHE A N 2
ATOM 1441 C CA . PHE A 1 27 ? -0.197 8.093 5.256 1.00 0.00 27 PHE A CA 2
ATOM 1442 C C . PHE A 1 27 ? 0.999 8.896 4.741 1.00 0.00 27 PHE A C 2
ATOM 1443 O O . PHE A 1 27 ? 0.836 9.816 3.941 1.00 0.00 27 PHE A O 2
ATOM 1460 N N . ALA A 1 28 ? 2.176 8.518 5.219 1.00 0.00 28 ALA A N 2
ATOM 1461 C CA . ALA A 1 28 ? 3.399 9.191 4.816 1.00 0.00 28 ALA A CA 2
ATOM 1462 C C . ALA A 1 28 ? 4.376 8.164 4.241 1.00 0.00 28 ALA A C 2
ATOM 1463 O O . ALA A 1 28 ? 4.435 7.028 4.710 1.00 0.00 28 ALA A O 2
ATOM 1470 N N . GLN A 1 29 ? 5.118 8.600 3.234 1.00 0.00 29 GLN A N 2
ATOM 1471 C CA . GLN A 1 29 ? 6.089 7.732 2.590 1.00 0.00 29 GLN A CA 2
ATOM 1472 C C . GLN A 1 29 ? 6.893 6.963 3.641 1.00 0.00 29 GLN A C 2
ATOM 1473 O O . GLN A 1 29 ? 7.315 7.534 4.645 1.00 0.00 29 GLN A O 2
ATOM 1487 N N . GLY A 1 30 ? 7.081 5.679 3.373 1.00 0.00 30 GLY A N 2
ATOM 1488 C CA . GLY A 1 30 ? 7.826 4.826 4.283 1.00 0.00 30 GLY A CA 2
ATOM 1489 C C . GLY A 1 30 ? 6.887 3.912 5.071 1.00 0.00 30 GLY A C 2
ATOM 1490 O O . GLY A 1 30 ? 7.214 2.755 5.331 1.00 0.00 30 GLY A O 2
ATOM 1494 N N . ASP A 1 31 ? 5.737 4.465 5.430 1.00 0.00 31 ASP A N 2
ATOM 1495 C CA . ASP A 1 31 ? 4.748 3.714 6.183 1.00 0.00 31 ASP A CA 2
ATOM 1496 C C . ASP A 1 31 ? 4.543 2.347 5.527 1.00 0.00 31 ASP A C 2
ATOM 1497 O O . ASP A 1 31 ? 4.675 2.212 4.311 1.00 0.00 31 ASP A O 2
ATOM 1506 N N . VAL A 1 32 ? 4.224 1.368 6.360 1.00 0.00 32 VAL A N 2
ATOM 1507 C CA . VAL A 1 32 ? 3.999 0.016 5.876 1.00 0.00 32 VAL A CA 2
ATOM 1508 C C . VAL A 1 32 ? 2.522 -0.343 6.046 1.00 0.00 32 VAL A C 2
ATOM 1509 O O . VAL A 1 32 ? 1.937 -0.099 7.100 1.00 0.00 32 VAL A O 2
ATOM 1522 N N . LEU A 1 33 ? 1.960 -0.916 4.992 1.00 0.00 33 LEU A N 2
ATOM 1523 C CA . LEU A 1 33 ? 0.562 -1.311 5.011 1.00 0.00 33 LEU A CA 2
ATOM 1524 C C . LEU A 1 33 ? 0.457 -2.812 4.729 1.00 0.00 33 LEU A C 2
ATOM 1525 O O . LEU A 1 33 ? 1.154 -3.334 3.862 1.00 0.00 33 LEU A O 2
ATOM 1541 N N . THR A 1 34 ? -0.421 -3.462 5.479 1.00 0.00 34 THR A N 2
ATOM 1542 C CA . THR A 1 34 ? -0.627 -4.891 5.320 1.00 0.00 34 THR A CA 2
ATOM 1543 C C . THR A 1 34 ? -1.731 -5.161 4.296 1.00 0.00 34 THR A C 2
ATOM 1544 O O . THR A 1 34 ? -2.853 -4.681 4.447 1.00 0.00 34 THR A O 2
ATOM 1555 N N . LEU A 1 35 ? -1.374 -5.928 3.277 1.00 0.00 35 LEU A N 2
ATOM 1556 C CA . LEU A 1 35 ? -2.320 -6.268 2.228 1.00 0.00 35 LEU A CA 2
ATOM 1557 C C . LEU A 1 35 ? -3.374 -7.225 2.787 1.00 0.00 35 LEU A C 2
ATOM 1558 O O . LEU A 1 35 ? -3.069 -8.062 3.636 1.00 0.00 35 LEU A O 2
ATOM 1574 N N . LEU A 1 36 ? -4.592 -7.070 2.290 1.00 0.00 36 LEU A N 2
ATOM 1575 C CA . LEU A 1 36 ? -5.693 -7.911 2.730 1.00 0.00 36 LEU A CA 2
ATOM 1576 C C . LEU A 1 36 ? -6.184 -8.757 1.554 1.00 0.00 36 LEU A C 2
ATOM 1577 O O . LEU A 1 36 ? -6.408 -9.958 1.699 1.00 0.00 36 LEU A O 2
ATOM 1593 N N . ILE A 1 37 ? -6.338 -8.097 0.415 1.00 0.00 37 ILE A N 2
ATOM 1594 C CA . ILE A 1 37 ? -6.799 -8.774 -0.786 1.00 0.00 37 ILE A CA 2
ATOM 1595 C C . ILE A 1 37 ? -5.610 -9.017 -1.717 1.00 0.00 37 ILE A C 2
ATOM 1596 O O . ILE A 1 37 ? -4.775 -8.134 -1.908 1.00 0.00 37 ILE A O 2
ATOM 1612 N N . PRO A 1 38 ? -5.570 -10.251 -2.287 1.00 0.00 38 PRO A N 2
ATOM 1613 C CA . PRO A 1 38 ? -4.497 -10.623 -3.194 1.00 0.00 38 PRO A CA 2
ATOM 1614 C C . PRO A 1 38 ? -4.680 -9.959 -4.560 1.00 0.00 38 PRO A C 2
ATOM 1615 O O . PRO A 1 38 ? -3.749 -9.916 -5.363 1.00 0.00 38 PRO A O 2
ATOM 1626 N N . GLU A 1 39 ? -5.886 -9.459 -4.782 1.00 0.00 39 GLU A N 2
ATOM 1627 C CA . GLU A 1 39 ? -6.204 -8.799 -6.038 1.00 0.00 39 GLU A CA 2
ATOM 1628 C C . GLU A 1 39 ? -6.006 -7.288 -5.909 1.00 0.00 39 GLU A C 2
ATOM 1629 O O . GLU A 1 39 ? -5.744 -6.784 -4.818 1.00 0.00 39 GLU A O 2
ATOM 1641 N N . GLU A 1 40 ? -6.139 -6.607 -7.038 1.00 0.00 40 GLU A N 2
ATOM 1642 C CA . GLU A 1 40 ? -5.978 -5.163 -7.064 1.00 0.00 40 GLU A CA 2
ATOM 1643 C C . GLU A 1 40 ? -7.192 -4.506 -7.725 1.00 0.00 40 GLU A C 2
ATOM 1644 O O . GLU A 1 40 ? -7.740 -5.036 -8.690 1.00 0.00 40 GLU A O 2
ATOM 1656 N N . LYS A 1 41 ? -7.575 -3.362 -7.179 1.00 0.00 41 LYS A N 2
ATOM 1657 C CA . LYS A 1 41 ? -8.714 -2.627 -7.704 1.00 0.00 41 LYS A CA 2
ATOM 1658 C C . LYS A 1 41 ? -8.294 -1.883 -8.973 1.00 0.00 41 LYS A C 2
ATOM 1659 O O . LYS A 1 41 ? -8.323 -0.654 -9.015 1.00 0.00 41 LYS A O 2
ATOM 1678 N N . ASP A 1 42 ? -7.914 -2.659 -9.977 1.00 0.00 42 ASP A N 2
ATOM 1679 C CA . ASP A 1 42 ? -7.489 -2.089 -11.244 1.00 0.00 42 ASP A CA 2
ATOM 1680 C C . ASP A 1 42 ? -6.275 -1.186 -11.011 1.00 0.00 42 ASP A C 2
ATOM 1681 O O . ASP A 1 42 ? -6.311 0.002 -11.326 1.00 0.00 42 ASP A O 2
ATOM 1690 N N . GLY A 1 43 ? -5.229 -1.786 -10.461 1.00 0.00 43 GLY A N 2
ATOM 1691 C CA . GLY A 1 43 ? -4.007 -1.051 -10.182 1.00 0.00 43 GLY A CA 2
ATOM 1692 C C . 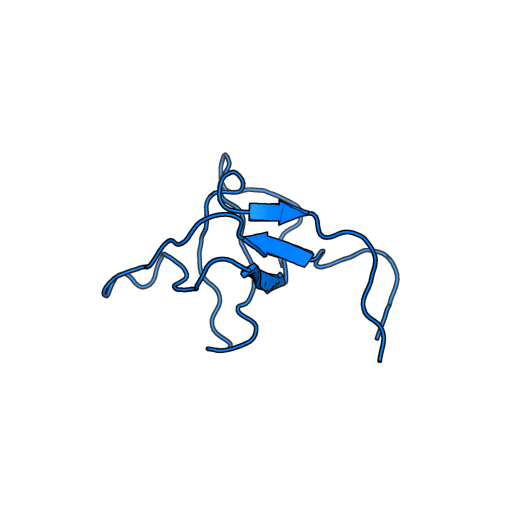GLY A 1 43 ? -3.907 -0.698 -8.697 1.00 0.00 43 GLY A C 2
ATOM 1693 O O . GLY A 1 43 ? -2.855 -0.873 -8.083 1.00 0.00 43 GLY A O 2
ATOM 1697 N N . TRP A 1 44 ? -5.015 -0.207 -8.162 1.00 0.00 44 TRP A N 2
ATOM 1698 C CA . TRP A 1 44 ? -5.065 0.173 -6.760 1.00 0.00 44 TRP A CA 2
ATOM 1699 C C . TRP A 1 44 ? -5.050 -1.108 -5.923 1.00 0.00 44 TRP A C 2
ATOM 1700 O O . TRP A 1 44 ? -5.581 -2.134 -6.342 1.00 0.00 44 TRP A O 2
ATOM 1721 N N . LEU A 1 45 ? -4.434 -1.005 -4.754 1.00 0.00 45 LEU A N 2
ATOM 1722 C CA . LEU A 1 45 ? -4.343 -2.142 -3.854 1.00 0.00 45 LEU A CA 2
ATOM 1723 C C . LEU A 1 45 ? -4.844 -1.731 -2.468 1.00 0.00 45 LEU A C 2
ATOM 1724 O O . LEU A 1 45 ? -4.728 -0.570 -2.080 1.00 0.00 45 LEU A O 2
ATOM 1740 N N . TYR A 1 46 ? -5.393 -2.708 -1.760 1.00 0.00 46 TYR A N 2
ATOM 1741 C CA . TYR A 1 46 ? -5.913 -2.463 -0.425 1.00 0.00 46 TYR A CA 2
ATOM 1742 C C . TYR A 1 46 ? -4.995 -3.066 0.640 1.00 0.00 46 TYR A C 2
ATOM 1743 O O . TYR A 1 46 ? -4.196 -3.954 0.346 1.00 0.00 46 TYR A O 2
ATOM 1761 N N . GLY A 1 47 ? -5.141 -2.560 1.856 1.00 0.00 47 GLY A N 2
ATOM 1762 C CA . GLY A 1 47 ? -4.335 -3.038 2.967 1.00 0.00 47 GLY A CA 2
ATOM 1763 C C . GLY A 1 47 ? -4.718 -2.328 4.267 1.00 0.00 47 GLY A C 2
ATOM 1764 O O . GLY A 1 47 ? -5.663 -1.542 4.294 1.00 0.00 47 GLY A O 2
ATOM 1768 N N . GLU A 1 48 ? -3.963 -2.630 5.313 1.00 0.00 48 GLU A N 2
ATOM 1769 C CA . GLU A 1 48 ? -4.212 -2.031 6.613 1.00 0.00 48 GLU A CA 2
ATOM 1770 C C . GLU A 1 48 ? -3.041 -1.131 7.015 1.00 0.00 48 GLU A C 2
ATOM 1771 O O . GLU A 1 48 ? -1.882 -1.476 6.790 1.00 0.00 48 GLU A O 2
ATOM 1783 N N . HIS A 1 49 ? -3.385 0.006 7.602 1.00 0.00 49 HIS A N 2
ATOM 1784 C CA . HIS A 1 49 ? -2.378 0.959 8.037 1.00 0.00 49 HIS A CA 2
ATOM 1785 C C . HIS A 1 49 ? -1.838 0.545 9.408 1.00 0.00 49 HIS A C 2
ATOM 1786 O O . HIS A 1 49 ? -2.606 0.179 10.296 1.00 0.00 49 HIS A O 2
ATOM 1800 N N . ASP A 1 50 ? -0.522 0.616 9.536 1.00 0.00 50 ASP A N 2
ATOM 1801 C CA . ASP A 1 50 ? 0.130 0.254 10.783 1.00 0.00 50 ASP A CA 2
ATOM 1802 C C . ASP A 1 50 ? 0.190 1.480 11.697 1.00 0.00 50 ASP A C 2
ATOM 1803 O O . ASP A 1 50 ? 1.229 1.767 12.288 1.00 0.00 50 ASP A O 2
ATOM 1812 N N . THR A 1 51 ? -0.938 2.169 11.783 1.00 0.00 51 THR A N 2
ATOM 1813 C CA . THR A 1 51 ? -1.027 3.357 12.615 1.00 0.00 51 THR A CA 2
ATOM 1814 C C . THR A 1 51 ? -2.471 3.586 13.067 1.00 0.00 51 THR A C 2
ATOM 1815 O O . THR A 1 51 ? -2.819 3.302 14.211 1.00 0.00 51 THR A O 2
ATOM 1826 N N . THR A 1 52 ? -3.272 4.097 12.143 1.00 0.00 52 THR A N 2
ATOM 1827 C CA . THR A 1 52 ? -4.670 4.367 12.432 1.00 0.00 52 THR A CA 2
ATOM 1828 C C . THR A 1 52 ? -5.437 3.057 12.624 1.00 0.00 52 THR A C 2
ATOM 1829 O O . THR A 1 52 ? -6.518 3.048 13.210 1.00 0.00 52 THR A O 2
ATOM 1840 N N . LYS A 1 53 ? -4.848 1.984 12.118 1.00 0.00 53 LYS A N 2
ATOM 1841 C CA . LYS A 1 53 ? -5.463 0.672 12.227 1.00 0.00 53 LYS A CA 2
ATOM 1842 C C . LYS A 1 53 ? -6.615 0.569 11.226 1.00 0.00 53 LYS A C 2
ATOM 1843 O O . LYS A 1 53 ? -7.319 -0.439 11.186 1.00 0.00 53 LYS A O 2
ATOM 1862 N N . ALA A 1 54 ? -6.773 1.626 10.442 1.00 0.00 54 ALA A N 2
ATOM 1863 C CA . ALA A 1 54 ? -7.828 1.668 9.445 1.00 0.00 54 ALA A CA 2
ATOM 1864 C C . ALA A 1 54 ? -7.256 1.259 8.086 1.00 0.00 54 ALA A C 2
ATOM 1865 O O . ALA A 1 54 ? -6.055 1.386 7.851 1.00 0.00 54 ALA A O 2
ATOM 1872 N N . ARG A 1 55 ? -8.142 0.778 7.227 1.00 0.00 55 ARG A N 2
ATOM 1873 C CA . ARG A 1 55 ? -7.740 0.350 5.898 1.00 0.00 55 ARG A CA 2
ATOM 1874 C C . ARG A 1 55 ? -8.396 1.233 4.834 1.00 0.00 55 ARG A C 2
ATOM 1875 O O . ARG A 1 55 ? -9.580 1.553 4.933 1.00 0.00 55 ARG A O 2
ATOM 1896 N N . GLY A 1 56 ? -7.599 1.602 3.842 1.00 0.00 56 GLY A N 2
ATOM 1897 C CA . GLY A 1 56 ? -8.088 2.441 2.762 1.00 0.00 56 GLY A CA 2
ATOM 1898 C C . GLY A 1 56 ? -7.662 1.887 1.401 1.00 0.00 56 GLY A C 2
ATOM 1899 O O . GLY A 1 56 ? -7.193 0.754 1.308 1.00 0.00 56 GLY A O 2
ATOM 1903 N N . TRP A 1 57 ? -7.842 2.712 0.380 1.00 0.00 57 TRP A N 2
ATOM 1904 C CA . TRP A 1 57 ? -7.482 2.318 -0.972 1.00 0.00 57 TRP A CA 2
ATOM 1905 C C . TRP A 1 57 ? -6.286 3.166 -1.408 1.00 0.00 57 TRP A C 2
ATOM 1906 O O . TRP A 1 57 ? -6.270 4.378 -1.201 1.00 0.00 57 TRP A O 2
ATOM 1927 N N . PHE A 1 58 ? -5.312 2.495 -2.005 1.00 0.00 58 PHE A N 2
ATOM 1928 C CA . PHE A 1 58 ? -4.114 3.171 -2.472 1.00 0.00 58 PHE A CA 2
ATOM 1929 C C . PHE A 1 58 ? -3.629 2.576 -3.796 1.00 0.00 58 PHE A C 2
ATOM 1930 O O . PHE A 1 58 ? -3.859 1.399 -4.073 1.00 0.00 58 PHE A O 2
ATOM 1947 N N . PRO A 1 59 ? -2.949 3.437 -4.599 1.00 0.00 59 PRO A N 2
ATOM 1948 C CA . PRO A 1 59 ? -2.429 3.008 -5.886 1.00 0.00 59 PRO A CA 2
ATOM 1949 C C . PRO A 1 59 ? -1.185 2.134 -5.712 1.00 0.00 59 PRO A C 2
ATOM 1950 O O . PRO A 1 59 ? -0.195 2.567 -5.124 1.00 0.00 59 PRO A O 2
ATOM 1961 N N . SER A 1 60 ? -1.277 0.920 -6.234 1.00 0.00 60 SER A N 2
ATOM 1962 C CA . SER A 1 60 ? -0.171 -0.019 -6.144 1.00 0.00 60 SER A CA 2
ATOM 1963 C C . SER A 1 60 ? 1.126 0.656 -6.595 1.00 0.00 60 SER A C 2
ATOM 1964 O O . SER A 1 60 ? 2.216 0.229 -6.217 1.00 0.00 60 SER A O 2
ATOM 1972 N N . SER A 1 61 ? 0.965 1.698 -7.398 1.00 0.00 61 SER A N 2
ATOM 1973 C CA . SER A 1 61 ? 2.110 2.435 -7.904 1.00 0.00 61 SER A CA 2
ATOM 1974 C C . SER A 1 61 ? 2.760 3.234 -6.773 1.00 0.00 61 SER A C 2
ATOM 1975 O O . SER A 1 61 ? 3.973 3.440 -6.771 1.00 0.00 61 SER A O 2
ATOM 1983 N N . TYR A 1 62 ? 1.925 3.663 -5.839 1.00 0.00 62 TYR A N 2
ATOM 1984 C CA . TYR A 1 62 ? 2.403 4.435 -4.704 1.00 0.00 62 TYR A CA 2
ATOM 1985 C C . TYR A 1 62 ? 2.908 3.517 -3.590 1.00 0.00 62 TYR A C 2
ATOM 1986 O O . TYR A 1 62 ? 3.214 3.978 -2.491 1.00 0.00 62 TYR A O 2
ATOM 2004 N N . THR A 1 63 ? 2.981 2.233 -3.912 1.00 0.00 63 THR A N 2
ATOM 2005 C CA . THR A 1 63 ? 3.443 1.246 -2.951 1.00 0.00 63 THR A CA 2
ATOM 2006 C C . THR A 1 63 ? 4.304 0.189 -3.646 1.00 0.00 63 THR A C 2
ATOM 2007 O O . THR A 1 63 ? 4.133 -0.072 -4.836 1.00 0.00 63 THR A O 2
ATOM 2018 N N . LYS A 1 64 ? 5.211 -0.391 -2.873 1.00 0.00 64 LYS A N 2
ATOM 2019 C CA . LYS A 1 64 ? 6.099 -1.413 -3.399 1.00 0.00 64 LYS A CA 2
ATOM 2020 C C . LYS A 1 64 ? 6.123 -2.605 -2.439 1.00 0.00 64 LYS A C 2
ATOM 2021 O O . LYS A 1 64 ? 5.857 -2.452 -1.248 1.00 0.00 64 LYS A O 2
ATOM 2040 N N . LEU A 1 65 ? 6.444 -3.764 -2.994 1.00 0.00 65 LEU A N 2
ATOM 2041 C CA . LEU A 1 65 ? 6.506 -4.981 -2.202 1.00 0.00 65 LEU A CA 2
ATOM 2042 C C . LEU A 1 65 ? 7.771 -4.959 -1.341 1.00 0.00 65 LEU A C 2
ATOM 2043 O O . LEU A 1 65 ? 8.857 -4.657 -1.833 1.00 0.00 65 LEU A O 2
ATOM 2059 N N . LEU A 1 66 ? 7.588 -5.283 -0.069 1.00 0.00 66 LEU A N 2
ATOM 2060 C CA . LEU A 1 66 ? 8.700 -5.305 0.865 1.00 0.00 66 LEU A CA 2
ATOM 2061 C C . LEU A 1 66 ? 9.720 -6.352 0.414 1.00 0.00 66 LEU A C 2
ATOM 2062 O O . LEU A 1 66 ? 9.637 -6.863 -0.702 1.00 0.00 66 LEU A O 2
ATOM 2078 N N . SER A 1 67 ? 10.658 -6.641 1.304 1.00 0.00 67 SER A N 2
ATOM 2079 C CA . SER A 1 67 ? 11.693 -7.618 1.010 1.00 0.00 67 SER A CA 2
ATOM 2080 C C . SER A 1 67 ? 12.406 -7.250 -0.292 1.00 0.00 67 SER A C 2
ATOM 2081 O O . SER A 1 67 ? 12.330 -7.985 -1.275 1.00 0.00 67 SER A O 2
ATOM 2089 N N . GLY A 1 68 ? 13.084 -6.112 -0.257 1.00 0.00 68 GLY A N 2
ATOM 2090 C CA . GLY A 1 68 ? 13.811 -5.637 -1.422 1.00 0.00 68 GLY A CA 2
ATOM 2091 C C . GLY A 1 68 ? 15.230 -6.208 -1.453 1.00 0.00 68 GLY A C 2
ATOM 2092 O O . GLY A 1 68 ? 15.457 -7.340 -1.029 1.00 0.00 68 GLY A O 2
ATOM 2096 N N . PRO A 1 69 ? 16.172 -5.377 -1.973 1.00 0.00 69 PRO A N 2
ATOM 2097 C CA . PRO A 1 69 ? 17.563 -5.788 -2.065 1.00 0.00 69 PRO A CA 2
ATOM 2098 C C . PRO A 1 69 ? 18.238 -5.751 -0.693 1.00 0.00 69 PRO A C 2
ATOM 2099 O O . PRO A 1 69 ? 17.749 -5.094 0.226 1.00 0.00 69 PRO A O 2
ATOM 2110 N N . SER A 1 70 ? 19.351 -6.464 -0.596 1.00 0.00 70 SER A N 2
ATOM 2111 C CA . SER A 1 70 ? 20.097 -6.520 0.649 1.00 0.00 70 SER A CA 2
ATOM 2112 C C . SER A 1 70 ? 19.304 -7.300 1.700 1.00 0.00 70 SER A C 2
ATOM 2113 O O . SER A 1 70 ? 18.161 -6.958 1.999 1.00 0.00 70 SER A O 2
ATOM 2121 N N . SER A 1 71 ? 19.942 -8.332 2.231 1.00 0.00 71 SER A N 2
ATOM 2122 C CA . SER A 1 71 ? 19.310 -9.162 3.243 1.00 0.00 71 SER A CA 2
ATOM 2123 C C . SER A 1 71 ? 20.302 -9.462 4.368 1.00 0.00 71 SER A C 2
ATOM 2124 O O . SER A 1 71 ? 21.194 -10.294 4.209 1.00 0.00 71 SER A O 2
ATOM 2132 N N . GLY A 1 72 ? 20.113 -8.768 5.481 1.00 0.00 72 GLY A N 2
ATOM 2133 C CA . GLY A 1 72 ? 20.980 -8.950 6.633 1.00 0.00 72 GLY A CA 2
ATOM 2134 C C . GLY A 1 72 ? 21.171 -10.435 6.947 1.00 0.00 72 GLY A C 2
ATOM 2135 O O . GLY A 1 72 ? 21.589 -10.792 8.047 1.00 0.00 72 GLY A O 2
ATOM 2139 N N . GLY A 1 1 ? 1.822 -12.815 13.809 1.00 0.00 1 GLY A N 3
ATOM 2140 C CA . GLY A 1 1 ? 1.604 -13.443 12.517 1.00 0.00 1 GLY A CA 3
ATOM 2141 C C . GLY A 1 1 ? 1.919 -14.939 12.574 1.00 0.00 1 GLY A C 3
ATOM 2142 O O . GLY A 1 1 ? 3.024 -15.330 12.947 1.00 0.00 1 GLY A O 3
ATOM 2146 N N . SER A 1 2 ? 0.928 -15.735 12.199 1.00 0.00 2 SER A N 3
ATOM 2147 C CA . SER A 1 2 ? 1.086 -17.179 12.203 1.00 0.00 2 SER A CA 3
ATOM 2148 C C . SER A 1 2 ? 1.502 -17.664 10.812 1.00 0.00 2 SER A C 3
ATOM 2149 O O . SER A 1 2 ? 1.090 -17.093 9.803 1.00 0.00 2 SER A O 3
ATOM 2157 N N . SER A 1 3 ? 2.312 -18.712 10.804 1.00 0.00 3 SER A N 3
ATOM 2158 C CA . SER A 1 3 ? 2.788 -19.280 9.554 1.00 0.00 3 SER A CA 3
ATOM 2159 C C . SER A 1 3 ? 1.621 -19.453 8.580 1.00 0.00 3 SER A C 3
ATOM 2160 O O . SER A 1 3 ? 0.702 -20.229 8.837 1.00 0.00 3 SER A O 3
ATOM 2168 N N . GLY A 1 4 ? 1.695 -18.716 7.481 1.00 0.00 4 GLY A N 3
ATOM 2169 C CA . GLY A 1 4 ? 0.656 -18.778 6.467 1.00 0.00 4 GLY A CA 3
ATOM 2170 C C . GLY A 1 4 ? -0.142 -17.473 6.419 1.00 0.00 4 GLY A C 3
ATOM 2171 O O . GLY A 1 4 ? 0.383 -16.408 6.738 1.00 0.00 4 GLY A O 3
ATOM 2175 N N . SER A 1 5 ? -1.398 -17.600 6.018 1.00 0.00 5 SER A N 3
ATOM 2176 C CA . SER A 1 5 ? -2.274 -16.444 5.924 1.00 0.00 5 SER A CA 3
ATOM 2177 C C . SER A 1 5 ? -1.782 -15.503 4.822 1.00 0.00 5 SER A C 3
ATOM 2178 O O . SER A 1 5 ? -0.579 -15.379 4.598 1.00 0.00 5 SER A O 3
ATOM 2186 N N . SER A 1 6 ? -2.738 -14.864 4.164 1.00 0.00 6 SER A N 3
ATOM 2187 C CA . SER A 1 6 ? -2.417 -13.938 3.091 1.00 0.00 6 SER A CA 3
ATOM 2188 C C . SER A 1 6 ? -2.593 -12.497 3.574 1.00 0.00 6 SER A C 3
ATOM 2189 O O . SER A 1 6 ? -3.621 -12.154 4.156 1.00 0.00 6 SER A O 3
ATOM 2197 N N . GLY A 1 7 ? -1.573 -11.692 3.315 1.00 0.00 7 GLY A N 3
ATOM 2198 C CA . GLY A 1 7 ? -1.602 -10.295 3.715 1.00 0.00 7 GLY A CA 3
ATOM 2199 C C . GLY A 1 7 ? -0.208 -9.671 3.628 1.00 0.00 7 GLY A C 3
ATOM 2200 O O . GLY A 1 7 ? 0.265 -9.063 4.587 1.00 0.00 7 GLY A O 3
ATOM 2204 N N . GLN A 1 8 ? 0.412 -9.844 2.470 1.00 0.00 8 GLN A N 3
ATOM 2205 C CA . GLN A 1 8 ? 1.742 -9.305 2.245 1.00 0.00 8 GLN A CA 3
ATOM 2206 C C . GLN A 1 8 ? 1.827 -7.868 2.763 1.00 0.00 8 GLN A C 3
ATOM 2207 O O . GLN A 1 8 ? 0.810 -7.264 3.100 1.00 0.00 8 GLN A O 3
ATOM 2221 N N . LYS A 1 9 ? 3.051 -7.361 2.810 1.00 0.00 9 LYS A N 3
ATOM 2222 C CA . LYS A 1 9 ? 3.282 -6.006 3.281 1.00 0.00 9 LYS A CA 3
ATOM 2223 C C . LYS A 1 9 ? 3.899 -5.177 2.153 1.00 0.00 9 LYS A C 3
ATOM 2224 O O . LYS A 1 9 ? 4.703 -5.685 1.372 1.00 0.00 9 LYS A O 3
ATOM 2243 N N . VAL A 1 10 ? 3.499 -3.914 2.102 1.00 0.00 10 VAL A N 3
ATOM 2244 C CA . VAL A 1 10 ? 4.003 -3.010 1.083 1.00 0.00 10 VAL A CA 3
ATOM 2245 C C . VAL A 1 10 ? 4.507 -1.728 1.748 1.00 0.00 10 VAL A C 3
ATOM 2246 O O . VAL A 1 10 ? 4.061 -1.373 2.838 1.00 0.00 10 VAL A O 3
ATOM 2259 N N . LYS A 1 11 ? 5.431 -1.068 1.065 1.00 0.00 11 LYS A N 3
ATOM 2260 C CA . LYS A 1 11 ? 6.000 0.167 1.576 1.00 0.00 11 LYS A CA 3
ATOM 2261 C C . LYS A 1 11 ? 5.767 1.289 0.563 1.00 0.00 11 LYS A C 3
ATOM 2262 O O . LYS A 1 11 ? 6.027 1.120 -0.628 1.00 0.00 11 LYS A O 3
ATOM 2281 N N . THR A 1 12 ? 5.278 2.410 1.072 1.00 0.00 12 THR A N 3
ATOM 2282 C CA . THR A 1 12 ? 5.006 3.560 0.226 1.00 0.00 12 THR A CA 3
ATOM 2283 C C . THR A 1 12 ? 6.304 4.304 -0.096 1.00 0.00 12 THR A C 3
ATOM 2284 O O . THR A 1 12 ? 7.071 4.640 0.804 1.00 0.00 12 THR A O 3
ATOM 2295 N N . ILE A 1 13 ? 6.509 4.539 -1.384 1.00 0.00 13 ILE A N 3
ATOM 2296 C CA . ILE A 1 13 ? 7.700 5.237 -1.836 1.00 0.00 13 ILE A CA 3
ATOM 2297 C C . ILE A 1 13 ? 7.356 6.703 -2.107 1.00 0.00 13 ILE A C 3
ATOM 2298 O O . ILE A 1 13 ? 8.242 7.514 -2.373 1.00 0.00 13 ILE A O 3
ATOM 2314 N N . PHE A 1 14 ? 6.067 6.998 -2.031 1.00 0.00 14 PHE A N 3
ATOM 2315 C CA . PHE A 1 14 ? 5.594 8.352 -2.265 1.00 0.00 14 PHE A CA 3
ATOM 2316 C C . PHE A 1 14 ? 4.397 8.678 -1.369 1.00 0.00 14 PHE A C 3
ATOM 2317 O O . PHE A 1 14 ? 3.593 7.800 -1.058 1.00 0.00 14 PHE A O 3
ATOM 2334 N N . PRO A 1 15 ? 4.314 9.975 -0.969 1.00 0.00 15 PRO A N 3
ATOM 2335 C CA . PRO A 1 15 ? 3.229 10.427 -0.116 1.00 0.00 15 PRO A CA 3
ATOM 2336 C C . PRO A 1 15 ? 1.925 10.551 -0.906 1.00 0.00 15 PRO A C 3
ATOM 2337 O O . PRO A 1 15 ? 1.944 10.847 -2.100 1.00 0.00 15 PRO A O 3
ATOM 2348 N N . HIS A 1 16 ? 0.822 10.319 -0.209 1.00 0.00 16 HIS A N 3
ATOM 2349 C CA . HIS A 1 16 ? -0.488 10.401 -0.831 1.00 0.00 16 HIS A CA 3
ATOM 2350 C C . HIS A 1 16 ? -1.568 10.452 0.252 1.00 0.00 16 HIS A C 3
ATOM 2351 O O . HIS A 1 16 ? -1.986 9.416 0.766 1.00 0.00 16 HIS A O 3
ATOM 2365 N N . THR A 1 17 ? -1.988 11.668 0.567 1.00 0.00 17 THR A N 3
ATOM 2366 C CA . THR A 1 17 ? -3.010 11.868 1.580 1.00 0.00 17 THR A CA 3
ATOM 2367 C C . THR A 1 17 ? -4.404 11.748 0.961 1.00 0.00 17 THR A C 3
ATOM 2368 O O . THR A 1 17 ? -4.650 12.263 -0.129 1.00 0.00 17 THR A O 3
ATOM 2379 N N . ALA A 1 18 ? -5.281 11.066 1.683 1.00 0.00 18 ALA A N 3
ATOM 2380 C CA . ALA A 1 18 ? -6.644 10.872 1.218 1.00 0.00 18 ALA A CA 3
ATOM 2381 C C . ALA A 1 18 ? -7.219 12.215 0.764 1.00 0.00 18 ALA A C 3
ATOM 2382 O O . ALA A 1 18 ? -7.788 12.314 -0.322 1.00 0.00 18 ALA A O 3
ATOM 2389 N N . GLY A 1 19 ? -7.051 13.214 1.617 1.00 0.00 19 GLY A N 3
ATOM 2390 C CA . GLY A 1 19 ? -7.546 14.546 1.317 1.00 0.00 19 GLY A CA 3
ATOM 2391 C C . GLY A 1 19 ? -9.073 14.554 1.218 1.00 0.00 19 GLY A C 3
ATOM 2392 O O . GLY A 1 19 ? -9.628 14.498 0.121 1.00 0.00 19 GLY A O 3
ATOM 2396 N N . ASN A 1 20 ? -9.709 14.624 2.378 1.00 0.00 20 ASN A N 3
ATOM 2397 C CA . ASN A 1 20 ? -11.161 14.640 2.435 1.00 0.00 20 ASN A CA 3
ATOM 2398 C C . ASN A 1 20 ? -11.695 13.244 2.110 1.00 0.00 20 ASN A C 3
ATOM 2399 O O . ASN A 1 20 ? -12.369 12.626 2.932 1.00 0.00 20 ASN A O 3
ATOM 2410 N N . ASN A 1 21 ? -11.374 12.788 0.908 1.00 0.00 21 ASN A N 3
ATOM 2411 C CA . ASN A 1 21 ? -11.814 11.476 0.463 1.00 0.00 21 ASN A CA 3
ATOM 2412 C C . ASN A 1 21 ? -11.687 10.482 1.619 1.00 0.00 21 ASN A C 3
ATOM 2413 O O . ASN A 1 21 ? -10.712 10.516 2.369 1.00 0.00 21 ASN A O 3
ATOM 2424 N N . LYS A 1 22 ? -12.687 9.619 1.728 1.00 0.00 22 LYS A N 3
ATOM 2425 C CA . LYS A 1 22 ? -12.700 8.617 2.780 1.00 0.00 22 LYS A CA 3
ATOM 2426 C C . LYS A 1 22 ? -12.264 7.270 2.201 1.00 0.00 22 LYS A C 3
ATOM 2427 O O . LYS A 1 22 ? -11.773 6.408 2.927 1.00 0.00 22 LYS A O 3
ATOM 2446 N N . THR A 1 23 ? -12.460 7.131 0.898 1.00 0.00 23 THR A N 3
ATOM 2447 C CA . THR A 1 23 ? -12.094 5.903 0.212 1.00 0.00 23 THR A CA 3
ATOM 2448 C C . THR A 1 23 ? -10.572 5.757 0.158 1.00 0.00 23 THR A C 3
ATOM 2449 O O . THR A 1 23 ? -10.045 4.654 0.295 1.00 0.00 23 THR A O 3
ATOM 2460 N N . LEU A 1 24 ? -9.907 6.886 -0.041 1.00 0.00 24 LEU A N 3
ATOM 2461 C CA . LEU A 1 24 ? -8.456 6.897 -0.115 1.00 0.00 24 LEU A CA 3
ATOM 2462 C C . LEU A 1 24 ? -7.878 6.831 1.300 1.00 0.00 24 LEU A C 3
ATOM 2463 O O . LEU A 1 24 ? -8.575 7.112 2.273 1.00 0.00 24 LEU A O 3
ATOM 2479 N N . LEU A 1 25 ? -6.608 6.458 1.369 1.00 0.00 25 LEU A N 3
ATOM 2480 C CA . LEU A 1 25 ? -5.928 6.352 2.648 1.00 0.00 25 LEU A CA 3
ATOM 2481 C C . LEU A 1 25 ? -4.951 7.520 2.800 1.00 0.00 25 LEU A C 3
ATOM 2482 O O . LEU A 1 25 ? -4.568 8.146 1.813 1.00 0.00 25 LEU A O 3
ATOM 2498 N N . SER A 1 26 ? -4.576 7.778 4.044 1.00 0.00 26 SER A N 3
ATOM 2499 C CA . SER A 1 26 ? -3.652 8.860 4.338 1.00 0.00 26 SER A CA 3
ATOM 2500 C C . SER A 1 26 ? -2.420 8.314 5.063 1.00 0.00 26 SER A C 3
ATOM 2501 O O . SER A 1 26 ? -2.536 7.740 6.145 1.00 0.00 26 SER A O 3
ATOM 2509 N N . PHE A 1 27 ? -1.269 8.511 4.438 1.00 0.00 27 PHE A N 3
ATOM 2510 C CA . PHE A 1 27 ? -0.017 8.045 5.010 1.00 0.00 27 PHE A CA 3
ATOM 2511 C C . PHE A 1 27 ? 1.165 8.859 4.479 1.00 0.00 27 PHE A C 3
ATOM 2512 O O . PHE A 1 27 ? 0.997 9.701 3.598 1.00 0.00 27 PHE A O 3
ATOM 2529 N N . ALA A 1 28 ? 2.333 8.579 5.037 1.00 0.00 28 ALA A N 3
ATOM 2530 C CA . ALA A 1 28 ? 3.542 9.274 4.631 1.00 0.00 28 ALA A CA 3
ATOM 2531 C C . ALA A 1 28 ? 4.518 8.272 4.010 1.00 0.00 28 ALA A C 3
ATOM 2532 O O . ALA A 1 28 ? 4.492 7.088 4.342 1.00 0.00 28 ALA A O 3
ATOM 2539 N N . GLN A 1 29 ? 5.354 8.784 3.119 1.00 0.00 29 GLN A N 3
ATOM 2540 C CA . GLN A 1 29 ? 6.336 7.949 2.448 1.00 0.00 29 GLN A CA 3
ATOM 2541 C C . GLN A 1 29 ? 7.175 7.187 3.475 1.00 0.00 29 GLN A C 3
ATOM 2542 O O . GLN A 1 29 ? 7.844 7.795 4.310 1.00 0.00 29 GLN A O 3
ATOM 2556 N N . GLY A 1 30 ? 7.113 5.867 3.381 1.00 0.00 30 GLY A N 3
ATOM 2557 C CA . GLY A 1 30 ? 7.859 5.015 4.291 1.00 0.00 30 GLY A CA 3
ATOM 2558 C C . GLY A 1 30 ? 6.917 4.128 5.108 1.00 0.00 30 GLY A C 3
ATOM 2559 O O . GLY A 1 30 ? 7.279 3.016 5.488 1.00 0.00 30 GLY A O 3
ATOM 2563 N N . ASP A 1 31 ? 5.726 4.655 5.355 1.00 0.00 31 ASP A N 3
ATOM 2564 C CA . ASP A 1 31 ? 4.729 3.925 6.120 1.00 0.00 31 ASP A CA 3
ATOM 2565 C C . ASP A 1 31 ? 4.538 2.536 5.507 1.00 0.00 31 ASP A C 3
ATOM 2566 O O . ASP A 1 31 ? 4.778 2.341 4.317 1.00 0.00 31 ASP A O 3
ATOM 2575 N N . VAL A 1 32 ? 4.109 1.607 6.349 1.00 0.00 32 VAL A N 3
ATOM 2576 C CA . VAL A 1 32 ? 3.883 0.242 5.904 1.00 0.00 32 VAL A CA 3
ATOM 2577 C C . VAL A 1 32 ? 2.392 -0.085 6.012 1.00 0.00 32 VAL A C 3
ATOM 2578 O O . VAL A 1 32 ? 1.759 0.216 7.022 1.00 0.00 32 VAL A O 3
ATOM 2591 N N . LEU A 1 33 ? 1.875 -0.695 4.955 1.00 0.00 33 LEU A N 3
ATOM 2592 C CA . LEU A 1 33 ? 0.471 -1.066 4.918 1.00 0.00 33 LEU A CA 3
ATOM 2593 C C . LEU A 1 33 ? 0.352 -2.576 4.704 1.00 0.00 33 LEU A C 3
ATOM 2594 O O . LEU A 1 33 ? 1.114 -3.159 3.935 1.00 0.00 33 LEU A O 3
ATOM 2610 N N . THR A 1 34 ? -0.611 -3.165 5.397 1.00 0.00 34 THR A N 3
ATOM 2611 C CA . THR A 1 34 ? -0.840 -4.596 5.293 1.00 0.00 34 THR A CA 3
ATOM 2612 C C . THR A 1 34 ? -1.914 -4.890 4.244 1.00 0.00 34 THR A C 3
ATOM 2613 O O . THR A 1 34 ? -3.031 -4.381 4.334 1.00 0.00 34 THR A O 3
ATOM 2624 N N . LEU A 1 35 ? -1.539 -5.708 3.272 1.00 0.00 35 LEU A N 3
ATOM 2625 C CA . LEU A 1 35 ? -2.457 -6.075 2.207 1.00 0.00 35 LEU A CA 3
ATOM 2626 C C . LEU A 1 35 ? -3.519 -7.028 2.760 1.00 0.00 35 LEU A C 3
ATOM 2627 O O . LEU A 1 35 ? -3.233 -7.838 3.640 1.00 0.00 35 LEU A O 3
ATOM 2643 N N . LEU A 1 36 ? -4.722 -6.900 2.220 1.00 0.00 36 LEU A N 3
ATOM 2644 C CA . LEU A 1 36 ? -5.827 -7.740 2.648 1.00 0.00 36 LEU A CA 3
ATOM 2645 C C . LEU A 1 36 ? -6.263 -8.634 1.486 1.00 0.00 36 LEU A C 3
ATOM 2646 O O . LEU A 1 36 ? -6.410 -9.845 1.650 1.00 0.00 36 LEU A O 3
ATOM 2662 N N . ILE A 1 37 ? -6.457 -8.004 0.336 1.00 0.00 37 ILE A N 3
ATOM 2663 C CA . ILE A 1 37 ? -6.873 -8.728 -0.853 1.00 0.00 37 ILE A CA 3
ATOM 2664 C C . ILE A 1 37 ? -5.660 -8.948 -1.760 1.00 0.00 37 ILE A C 3
ATOM 2665 O O . ILE A 1 37 ? -4.864 -8.035 -1.971 1.00 0.00 37 ILE A O 3
ATOM 2681 N N . PRO A 1 38 ? -5.556 -10.198 -2.287 1.00 0.00 38 PRO A N 3
ATOM 2682 C CA . PRO A 1 38 ? -4.455 -10.550 -3.167 1.00 0.00 38 PRO A CA 3
ATOM 2683 C C . PRO A 1 38 ? -4.648 -9.942 -4.558 1.00 0.00 38 PRO A C 3
ATOM 2684 O O . PRO A 1 38 ? -3.725 -9.937 -5.371 1.00 0.00 38 PRO A O 3
ATOM 2695 N N . GLU A 1 39 ? -5.854 -9.444 -4.788 1.00 0.00 39 GLU A N 3
ATOM 2696 C CA . GLU A 1 39 ? -6.181 -8.835 -6.067 1.00 0.00 39 GLU A CA 3
ATOM 2697 C C . GLU A 1 39 ? -5.959 -7.322 -6.006 1.00 0.00 39 GLU A C 3
ATOM 2698 O O . GLU A 1 39 ? -5.728 -6.767 -4.932 1.00 0.00 39 GLU A O 3
ATOM 2710 N N . GLU A 1 40 ? -6.038 -6.697 -7.172 1.00 0.00 40 GLU A N 3
ATOM 2711 C CA . GLU A 1 40 ? -5.849 -5.259 -7.264 1.00 0.00 40 GLU A CA 3
ATOM 2712 C C . GLU A 1 40 ? -7.051 -4.609 -7.952 1.00 0.00 40 GLU A C 3
ATOM 2713 O O . GLU A 1 40 ? -7.596 -5.159 -8.908 1.00 0.00 40 GLU A O 3
ATOM 2725 N N . LYS A 1 41 ? -7.430 -3.448 -7.438 1.00 0.00 41 LYS A N 3
ATOM 2726 C CA . LYS A 1 41 ? -8.558 -2.718 -7.990 1.00 0.00 41 LYS A CA 3
ATOM 2727 C C . LYS A 1 41 ? -8.105 -1.955 -9.237 1.00 0.00 41 LYS A C 3
ATOM 2728 O O . LYS A 1 41 ? -8.040 -0.727 -9.229 1.00 0.00 41 LYS A O 3
ATOM 2747 N N . ASP A 1 42 ? -7.802 -2.716 -10.279 1.00 0.00 42 ASP A N 3
ATOM 2748 C CA . ASP A 1 42 ? -7.357 -2.127 -11.531 1.00 0.00 42 ASP A CA 3
ATOM 2749 C C . ASP A 1 42 ? -6.077 -1.325 -11.285 1.00 0.00 42 ASP A C 3
ATOM 2750 O O . ASP A 1 42 ? -5.983 -0.165 -11.682 1.00 0.00 42 ASP A O 3
ATOM 2759 N N . GLY A 1 43 ? -5.125 -1.976 -10.633 1.00 0.00 43 GLY A N 3
ATOM 2760 C CA . GLY A 1 43 ? -3.855 -1.337 -10.331 1.00 0.00 43 GLY A CA 3
ATOM 2761 C C . GLY A 1 43 ? -3.767 -0.967 -8.849 1.00 0.00 43 GLY A C 3
ATOM 2762 O O . GLY A 1 43 ? -2.760 -1.237 -8.197 1.00 0.00 43 GLY A O 3
ATOM 2766 N N . TRP A 1 44 ? -4.836 -0.355 -8.360 1.00 0.00 44 TRP A N 3
ATOM 2767 C CA . TRP A 1 44 ? -4.892 0.055 -6.967 1.00 0.00 44 TRP A CA 3
ATOM 2768 C C . TRP A 1 44 ? -4.939 -1.207 -6.104 1.00 0.00 44 TRP A C 3
ATOM 2769 O O . TRP A 1 44 ? -5.437 -2.244 -6.541 1.00 0.00 44 TRP A O 3
ATOM 2790 N N . LEU A 1 45 ? -4.413 -1.078 -4.895 1.00 0.00 45 LEU A N 3
ATOM 2791 C CA . LEU A 1 45 ? -4.389 -2.196 -3.967 1.00 0.00 45 LEU A CA 3
ATOM 2792 C C . LEU A 1 45 ? -4.924 -1.737 -2.609 1.00 0.00 45 LEU A C 3
ATOM 2793 O O . LEU A 1 45 ? -4.785 -0.571 -2.245 1.00 0.00 45 LEU A O 3
ATOM 2809 N N . TYR A 1 46 ? -5.525 -2.679 -1.897 1.00 0.00 46 TYR A N 3
ATOM 2810 C CA . TYR A 1 46 ? -6.082 -2.387 -0.587 1.00 0.00 46 TYR A CA 3
ATOM 2811 C C . TYR A 1 46 ? -5.219 -2.990 0.523 1.00 0.00 46 TYR A C 3
ATOM 2812 O O . TYR A 1 46 ? -4.530 -3.986 0.307 1.00 0.00 46 TYR A O 3
ATOM 2830 N N . GLY A 1 47 ? -5.285 -2.361 1.688 1.00 0.00 47 GLY A N 3
ATOM 2831 C CA . GLY A 1 47 ? -4.518 -2.823 2.832 1.00 0.00 47 GLY A CA 3
ATOM 2832 C C . GLY A 1 47 ? -4.907 -2.058 4.098 1.00 0.00 47 GLY A C 3
ATOM 2833 O O . GLY A 1 47 ? -5.826 -1.240 4.076 1.00 0.00 47 GLY A O 3
ATOM 2837 N N . GLU A 1 48 ? -4.189 -2.351 5.172 1.00 0.00 48 GLU A N 3
ATOM 2838 C CA . GLU A 1 48 ? -4.448 -1.700 6.446 1.00 0.00 48 GLU A CA 3
ATOM 2839 C C . GLU A 1 48 ? -3.241 -0.859 6.867 1.00 0.00 48 GLU A C 3
ATOM 2840 O O . GLU A 1 48 ? -2.099 -1.294 6.730 1.00 0.00 48 GLU A O 3
ATOM 2852 N N . HIS A 1 49 ? -3.536 0.330 7.371 1.00 0.00 49 HIS A N 3
ATOM 2853 C CA . HIS A 1 49 ? -2.490 1.236 7.813 1.00 0.00 49 HIS A CA 3
ATOM 2854 C C . HIS A 1 49 ? -1.924 0.753 9.151 1.00 0.00 49 HIS A C 3
ATOM 2855 O O . HIS A 1 49 ? -2.663 0.250 9.996 1.00 0.00 49 HIS A O 3
ATOM 2869 N N . ASP A 1 50 ? -0.619 0.924 9.301 1.00 0.00 50 ASP A N 3
ATOM 2870 C CA . ASP A 1 50 ? 0.054 0.512 10.521 1.00 0.00 50 ASP A CA 3
ATOM 2871 C C . ASP A 1 50 ? 0.055 1.675 11.515 1.00 0.00 50 ASP A C 3
ATOM 2872 O O . ASP A 1 50 ? 1.058 1.926 12.181 1.00 0.00 50 ASP A O 3
ATOM 2881 N N . THR A 1 51 ? -1.081 2.354 11.584 1.00 0.00 51 THR A N 3
ATOM 2882 C CA . THR A 1 51 ? -1.223 3.485 12.486 1.00 0.00 51 THR A CA 3
ATOM 2883 C C . THR A 1 51 ? -2.702 3.761 12.765 1.00 0.00 51 THR A C 3
ATOM 2884 O O . THR A 1 51 ? -3.240 3.316 13.777 1.00 0.00 51 THR A O 3
ATOM 2895 N N . THR A 1 52 ? -3.316 4.495 11.849 1.00 0.00 52 THR A N 3
ATOM 2896 C CA . THR A 1 52 ? -4.722 4.837 11.984 1.00 0.00 52 THR A CA 3
ATOM 2897 C C . THR A 1 52 ? -5.548 3.586 12.292 1.00 0.00 52 THR A C 3
ATOM 2898 O O . THR A 1 52 ? -6.625 3.678 12.879 1.00 0.00 52 THR A O 3
ATOM 2909 N N . LYS A 1 53 ? -5.011 2.446 11.882 1.00 0.00 53 LYS A N 3
ATOM 2910 C CA . LYS A 1 53 ? -5.684 1.178 12.107 1.00 0.00 53 LYS A CA 3
ATOM 2911 C C . LYS A 1 53 ? -6.829 1.029 11.104 1.00 0.00 53 LYS A C 3
ATOM 2912 O O . LYS A 1 53 ? -7.544 0.028 11.116 1.00 0.00 53 LYS A O 3
ATOM 2931 N N . ALA A 1 54 ? -6.969 2.040 10.259 1.00 0.00 54 ALA A N 3
ATOM 2932 C CA . ALA A 1 54 ? -8.015 2.034 9.251 1.00 0.00 54 ALA A CA 3
ATOM 2933 C C . ALA A 1 54 ? -7.433 1.553 7.920 1.00 0.00 54 ALA A C 3
ATOM 2934 O O . ALA A 1 54 ? -6.219 1.579 7.725 1.00 0.00 54 ALA A O 3
ATOM 2941 N N . ARG A 1 55 ? -8.326 1.126 7.040 1.00 0.00 55 ARG A N 3
ATOM 2942 C CA . ARG A 1 55 ? -7.916 0.639 5.734 1.00 0.00 55 ARG A CA 3
ATOM 2943 C C . ARG A 1 55 ? -8.519 1.510 4.630 1.00 0.00 55 ARG A C 3
ATOM 2944 O O . ARG A 1 55 ? -9.695 1.867 4.689 1.00 0.00 55 ARG A O 3
ATOM 2965 N N . GLY A 1 56 ? -7.687 1.827 3.648 1.00 0.00 56 GLY A N 3
ATOM 2966 C CA . GLY A 1 56 ? -8.124 2.649 2.533 1.00 0.00 56 GLY A CA 3
ATOM 2967 C C . GLY A 1 56 ? -7.677 2.046 1.199 1.00 0.00 56 GLY A C 3
ATOM 2968 O O . GLY A 1 56 ? -7.214 0.907 1.153 1.00 0.00 56 GLY A O 3
ATOM 2972 N N . TRP A 1 57 ? -7.831 2.837 0.148 1.00 0.00 57 TRP A N 3
ATOM 2973 C CA . TRP A 1 57 ? -7.448 2.396 -1.183 1.00 0.00 57 TRP A CA 3
ATOM 2974 C C . TRP A 1 57 ? -6.241 3.225 -1.627 1.00 0.00 57 TRP A C 3
ATOM 2975 O O . TRP A 1 57 ? -6.224 4.443 -1.457 1.00 0.00 57 TRP A O 3
ATOM 2996 N N . PHE A 1 58 ? -5.261 2.531 -2.187 1.00 0.00 58 PHE A N 3
ATOM 2997 C CA . PHE A 1 58 ? -4.053 3.188 -2.656 1.00 0.00 58 PHE A CA 3
ATOM 2998 C C . PHE A 1 58 ? -3.553 2.552 -3.955 1.00 0.00 58 PHE A C 3
ATOM 2999 O O . PHE A 1 58 ? -3.785 1.370 -4.201 1.00 0.00 58 PHE A O 3
ATOM 3016 N N . PRO A 1 59 ? -2.858 3.387 -4.773 1.00 0.00 59 PRO A N 3
ATOM 3017 C CA . PRO A 1 59 ? -2.323 2.919 -6.040 1.00 0.00 59 PRO A CA 3
ATOM 3018 C C . PRO A 1 59 ? -1.086 2.045 -5.824 1.00 0.00 59 PRO A C 3
ATOM 3019 O O . PRO A 1 59 ? -0.102 2.490 -5.236 1.00 0.00 59 PRO A O 3
ATOM 3030 N N . SER A 1 60 ? -1.176 0.816 -6.312 1.00 0.00 60 SER A N 3
ATOM 3031 C CA . SER A 1 60 ? -0.077 -0.124 -6.179 1.00 0.00 60 SER A CA 3
ATOM 3032 C C . SER A 1 60 ? 1.230 0.532 -6.627 1.00 0.00 60 SER A C 3
ATOM 3033 O O . SER A 1 60 ? 2.312 0.114 -6.216 1.00 0.00 60 SER A O 3
ATOM 3041 N N . SER A 1 61 ? 1.088 1.549 -7.464 1.00 0.00 61 SER A N 3
ATOM 3042 C CA . SER A 1 61 ? 2.244 2.268 -7.972 1.00 0.00 61 SER A CA 3
ATOM 3043 C C . SER A 1 61 ? 2.882 3.092 -6.852 1.00 0.00 61 SER A C 3
ATOM 3044 O O . SER A 1 61 ? 4.097 3.287 -6.835 1.00 0.00 61 SER A O 3
ATOM 3052 N N . TYR A 1 62 ? 2.035 3.554 -5.945 1.00 0.00 62 TYR A N 3
ATOM 3053 C CA . TYR A 1 62 ? 2.500 4.352 -4.824 1.00 0.00 62 TYR A CA 3
ATOM 3054 C C . TYR A 1 62 ? 2.959 3.461 -3.668 1.00 0.00 62 TYR A C 3
ATOM 3055 O O . TYR A 1 62 ? 3.186 3.943 -2.560 1.00 0.00 62 TYR A O 3
ATOM 3073 N N . THR A 1 63 ? 3.083 2.176 -3.968 1.00 0.00 63 THR A N 3
ATOM 3074 C CA . THR A 1 63 ? 3.511 1.213 -2.968 1.00 0.00 63 THR A CA 3
ATOM 3075 C C . THR A 1 63 ? 4.370 0.122 -3.611 1.00 0.00 63 THR A C 3
ATOM 3076 O O . THR A 1 63 ? 4.219 -0.174 -4.795 1.00 0.00 63 THR A O 3
ATOM 3087 N N . LYS A 1 64 ? 5.253 -0.445 -2.802 1.00 0.00 64 LYS A N 3
ATOM 3088 C CA . LYS A 1 64 ? 6.137 -1.496 -3.277 1.00 0.00 64 LYS A CA 3
ATOM 3089 C C . LYS A 1 64 ? 6.127 -2.655 -2.279 1.00 0.00 64 LYS A C 3
ATOM 3090 O O . LYS A 1 64 ? 5.770 -2.474 -1.116 1.00 0.00 64 LYS A O 3
ATOM 3109 N N . LEU A 1 65 ? 6.523 -3.820 -2.770 1.00 0.00 65 LEU A N 3
ATOM 3110 C CA . LEU A 1 65 ? 6.564 -5.009 -1.935 1.00 0.00 65 LEU A CA 3
ATOM 3111 C C . LEU A 1 65 ? 7.780 -4.935 -1.010 1.00 0.00 65 LEU A C 3
ATOM 3112 O O . LEU A 1 65 ? 8.887 -4.635 -1.456 1.00 0.00 65 LEU A O 3
ATOM 3128 N N . LEU A 1 66 ? 7.535 -5.215 0.262 1.00 0.00 66 LEU A N 3
ATOM 3129 C CA . LEU A 1 66 ? 8.596 -5.184 1.253 1.00 0.00 66 LEU A CA 3
ATOM 3130 C C . LEU A 1 66 ? 9.701 -6.159 0.842 1.00 0.00 66 LEU A C 3
ATOM 3131 O O . LEU A 1 66 ? 9.589 -6.835 -0.180 1.00 0.00 66 LEU A O 3
ATOM 3147 N N . SER A 1 67 ? 10.744 -6.201 1.658 1.00 0.00 67 SER A N 3
ATOM 3148 C CA . SER A 1 67 ? 11.868 -7.082 1.391 1.00 0.00 67 SER A CA 3
ATOM 3149 C C . SER A 1 67 ? 12.708 -7.257 2.658 1.00 0.00 67 SER A C 3
ATOM 3150 O O . SER A 1 67 ? 13.579 -6.438 2.948 1.00 0.00 67 SER A O 3
ATOM 3158 N N . GLY A 1 68 ? 12.417 -8.330 3.379 1.00 0.00 68 GLY A N 3
ATOM 3159 C CA . GLY A 1 68 ? 13.134 -8.622 4.609 1.00 0.00 68 GLY A CA 3
ATOM 3160 C C . GLY A 1 68 ? 14.245 -9.646 4.365 1.00 0.00 68 GLY A C 3
ATOM 3161 O O . GLY A 1 68 ? 14.861 -9.657 3.300 1.00 0.00 68 GLY A O 3
ATOM 3165 N N . PRO A 1 69 ? 14.473 -10.504 5.395 1.00 0.00 69 PRO A N 3
ATOM 3166 C CA . PRO A 1 69 ? 15.498 -11.529 5.303 1.00 0.00 69 PRO A CA 3
ATOM 3167 C C . PRO A 1 69 ? 15.045 -12.678 4.401 1.00 0.00 69 PRO A C 3
ATOM 3168 O O . PRO A 1 69 ? 15.811 -13.154 3.564 1.00 0.00 69 PRO A O 3
ATOM 3179 N N . SER A 1 70 ? 13.802 -13.091 4.602 1.00 0.00 70 SER A N 3
ATOM 3180 C CA . SER A 1 70 ? 13.238 -14.176 3.817 1.00 0.00 70 SER A CA 3
ATOM 3181 C C . SER A 1 70 ? 11.712 -14.072 3.802 1.00 0.00 70 SER A C 3
ATOM 3182 O O . SER A 1 70 ? 11.103 -13.979 2.738 1.00 0.00 70 SER A O 3
ATOM 3190 N N . SER A 1 71 ? 11.137 -14.092 4.996 1.00 0.00 71 SER A N 3
ATOM 3191 C CA . SER A 1 71 ? 9.694 -14.002 5.133 1.00 0.00 71 SER A CA 3
ATOM 3192 C C . SER A 1 71 ? 9.331 -12.893 6.123 1.00 0.00 71 SER A C 3
ATOM 3193 O O . SER A 1 71 ? 9.893 -12.823 7.215 1.00 0.00 71 SER A O 3
ATOM 3201 N N . GLY A 1 72 ? 8.394 -12.054 5.706 1.00 0.00 72 GLY A N 3
ATOM 3202 C CA . GLY A 1 72 ? 7.950 -10.952 6.542 1.00 0.00 72 GLY A CA 3
ATOM 3203 C C . GLY A 1 72 ? 7.516 -9.757 5.691 1.00 0.00 72 GLY A C 3
ATOM 3204 O O . GLY A 1 72 ? 6.893 -8.824 6.195 1.00 0.00 72 GLY A O 3
ATOM 3208 N N . GLY A 1 1 ? 5.980 -10.705 14.073 1.00 0.00 1 GLY A N 4
ATOM 3209 C CA . GLY A 1 1 ? 6.978 -11.618 14.603 1.00 0.00 1 GLY A CA 4
ATOM 3210 C C . GLY A 1 1 ? 6.958 -12.950 13.851 1.00 0.00 1 GLY A C 4
ATOM 3211 O O . GLY A 1 1 ? 7.935 -13.314 13.199 1.00 0.00 1 GLY A O 4
ATOM 3215 N N . SER A 1 2 ? 5.833 -13.641 13.968 1.00 0.00 2 SER A N 4
ATOM 3216 C CA . SER A 1 2 ? 5.672 -14.925 13.307 1.00 0.00 2 SER A CA 4
ATOM 3217 C C . SER A 1 2 ? 4.273 -15.028 12.697 1.00 0.00 2 SER A C 4
ATOM 3218 O O . SER A 1 2 ? 4.131 -15.200 11.487 1.00 0.00 2 SER A O 4
ATOM 3226 N N . SER A 1 3 ? 3.276 -14.919 13.562 1.00 0.00 3 SER A N 4
ATOM 3227 C CA . SER A 1 3 ? 1.893 -14.997 13.123 1.00 0.00 3 SER A CA 4
ATOM 3228 C C . SER A 1 3 ? 1.686 -14.124 11.884 1.00 0.00 3 SER A C 4
ATOM 3229 O O . SER A 1 3 ? 1.995 -12.933 11.901 1.00 0.00 3 SER A O 4
ATOM 3237 N N . GLY A 1 4 ? 1.165 -14.749 10.838 1.00 0.00 4 GLY A N 4
ATOM 3238 C CA . GLY A 1 4 ? 0.914 -14.044 9.593 1.00 0.00 4 GLY A CA 4
ATOM 3239 C C . GLY A 1 4 ? 0.576 -15.023 8.467 1.00 0.00 4 GLY A C 4
ATOM 3240 O O . GLY A 1 4 ? 1.363 -15.917 8.160 1.00 0.00 4 GLY A O 4
ATOM 3244 N N . SER A 1 5 ? -0.595 -14.820 7.882 1.00 0.00 5 SER A N 4
ATOM 3245 C CA . SER A 1 5 ? -1.047 -15.674 6.796 1.00 0.00 5 SER A CA 4
ATOM 3246 C C . SER A 1 5 ? -1.976 -14.891 5.867 1.00 0.00 5 SER A C 4
ATOM 3247 O O . SER A 1 5 ? -3.053 -14.461 6.277 1.00 0.00 5 SER A O 4
ATOM 3255 N N . SER A 1 6 ? -1.525 -14.729 4.631 1.00 0.00 6 SER A N 4
ATOM 3256 C CA . SER A 1 6 ? -2.303 -14.005 3.640 1.00 0.00 6 SER A CA 4
ATOM 3257 C C . SER A 1 6 ? -2.484 -12.550 4.078 1.00 0.00 6 SER A C 4
ATOM 3258 O O . SER A 1 6 ? -3.420 -12.231 4.809 1.00 0.00 6 SER A O 4
ATOM 3266 N N . GLY A 1 7 ? -1.575 -11.708 3.611 1.00 0.00 7 GLY A N 4
ATOM 3267 C CA . GLY A 1 7 ? -1.622 -10.295 3.945 1.00 0.00 7 GLY A CA 4
ATOM 3268 C C . GLY A 1 7 ? -0.237 -9.656 3.825 1.00 0.00 7 GLY A C 4
ATOM 3269 O O . GLY A 1 7 ? 0.262 -9.064 4.781 1.00 0.00 7 GLY A O 4
ATOM 3273 N N . GLN A 1 8 ? 0.344 -9.797 2.643 1.00 0.00 8 GLN A N 4
ATOM 3274 C CA . GLN A 1 8 ? 1.662 -9.241 2.386 1.00 0.00 8 GLN A CA 4
ATOM 3275 C C . GLN A 1 8 ? 1.736 -7.798 2.889 1.00 0.00 8 GLN A C 4
ATOM 3276 O O . GLN A 1 8 ? 0.714 -7.198 3.219 1.00 0.00 8 GLN A O 4
ATOM 3290 N N . LYS A 1 9 ? 2.956 -7.281 2.930 1.00 0.00 9 LYS A N 4
ATOM 3291 C CA . LYS A 1 9 ? 3.177 -5.920 3.386 1.00 0.00 9 LYS A CA 4
ATOM 3292 C C . LYS A 1 9 ? 3.794 -5.100 2.251 1.00 0.00 9 LYS A C 4
ATOM 3293 O O . LYS A 1 9 ? 4.607 -5.611 1.483 1.00 0.00 9 LYS A O 4
ATOM 3312 N N . VAL A 1 10 ? 3.383 -3.842 2.182 1.00 0.00 10 VAL A N 4
ATOM 3313 C CA . VAL A 1 10 ? 3.885 -2.947 1.153 1.00 0.00 10 VAL A CA 4
ATOM 3314 C C . VAL A 1 10 ? 4.364 -1.647 1.804 1.00 0.00 10 VAL A C 4
ATOM 3315 O O . VAL A 1 10 ? 3.900 -1.282 2.883 1.00 0.00 10 VAL A O 4
ATOM 3328 N N . LYS A 1 11 ? 5.285 -0.9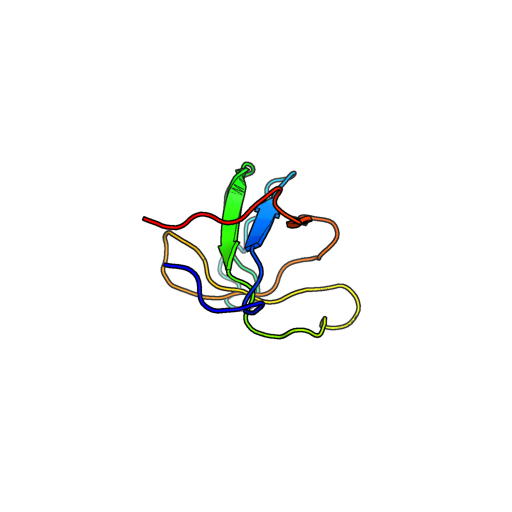85 1.120 1.00 0.00 11 LYS A N 4
ATOM 3329 C CA . LYS A 1 11 ? 5.832 0.266 1.618 1.00 0.00 11 LYS A CA 4
ATOM 3330 C C . LYS A 1 11 ? 5.643 1.356 0.562 1.00 0.00 11 LYS A C 4
ATOM 3331 O O . LYS A 1 11 ? 5.956 1.151 -0.610 1.00 0.00 11 LYS A O 4
ATOM 3350 N N . THR A 1 12 ? 5.133 2.492 1.014 1.00 0.00 12 THR A N 4
ATOM 3351 C CA . THR A 1 12 ? 4.899 3.615 0.122 1.00 0.00 12 THR A CA 4
ATOM 3352 C C . THR A 1 12 ? 6.219 4.311 -0.217 1.00 0.00 12 THR A C 4
ATOM 3353 O O . THR A 1 12 ? 7.002 4.634 0.675 1.00 0.00 12 THR A O 4
ATOM 3364 N N . ILE A 1 13 ? 6.425 4.521 -1.509 1.00 0.00 13 ILE A N 4
ATOM 3365 C CA . ILE A 1 13 ? 7.637 5.172 -1.977 1.00 0.00 13 ILE A CA 4
ATOM 3366 C C . ILE A 1 13 ? 7.356 6.658 -2.206 1.00 0.00 13 ILE A C 4
ATOM 3367 O O . ILE A 1 13 ? 8.281 7.449 -2.382 1.00 0.00 13 ILE A O 4
ATOM 3383 N N . PHE A 1 14 ? 6.074 6.994 -2.198 1.00 0.00 14 PHE A N 4
ATOM 3384 C CA . PHE A 1 14 ? 5.659 8.371 -2.403 1.00 0.00 14 PHE A CA 4
ATOM 3385 C C . PHE A 1 14 ? 4.416 8.699 -1.574 1.00 0.00 14 PHE A C 4
ATOM 3386 O O . PHE A 1 14 ? 3.572 7.833 -1.345 1.00 0.00 14 PHE A O 4
ATOM 3403 N N . PRO A 1 15 ? 4.339 9.984 -1.136 1.00 0.00 15 PRO A N 4
ATOM 3404 C CA . PRO A 1 15 ? 3.213 10.436 -0.337 1.00 0.00 15 PRO A CA 4
ATOM 3405 C C . PRO A 1 15 ? 1.965 10.621 -1.204 1.00 0.00 15 PRO A C 4
ATOM 3406 O O . PRO A 1 15 ? 2.066 10.994 -2.372 1.00 0.00 15 PRO A O 4
ATOM 3417 N N . HIS A 1 16 ? 0.818 10.352 -0.598 1.00 0.00 16 HIS A N 4
ATOM 3418 C CA . HIS A 1 16 ? -0.447 10.484 -1.299 1.00 0.00 16 HIS A CA 4
ATOM 3419 C C . HIS A 1 16 ? -1.591 10.561 -0.286 1.00 0.00 16 HIS A C 4
ATOM 3420 O O . HIS A 1 16 ? -2.281 9.571 -0.047 1.00 0.00 16 HIS A O 4
ATOM 3434 N N . THR A 1 17 ? -1.755 11.745 0.284 1.00 0.00 17 THR A N 4
ATOM 3435 C CA . THR A 1 17 ? -2.803 11.964 1.267 1.00 0.00 17 THR A CA 4
ATOM 3436 C C . THR A 1 17 ? -4.181 11.821 0.618 1.00 0.00 17 THR A C 4
ATOM 3437 O O . THR A 1 17 ? -4.358 12.155 -0.552 1.00 0.00 17 THR A O 4
ATOM 3448 N N . ALA A 1 18 ? -5.122 11.323 1.407 1.00 0.00 18 ALA A N 4
ATOM 3449 C CA . ALA A 1 18 ? -6.479 11.132 0.924 1.00 0.00 18 ALA A CA 4
ATOM 3450 C C . ALA A 1 18 ? -7.192 12.484 0.868 1.00 0.00 18 ALA A C 4
ATOM 3451 O O . ALA A 1 18 ? -7.686 12.887 -0.185 1.00 0.00 18 ALA A O 4
ATOM 3458 N N . GLY A 1 19 ? -7.223 13.149 2.014 1.00 0.00 19 GLY A N 4
ATOM 3459 C CA . GLY A 1 19 ? -7.867 14.448 2.108 1.00 0.00 19 GLY A CA 4
ATOM 3460 C C . GLY A 1 19 ? -9.371 14.298 2.341 1.00 0.00 19 GLY A C 4
ATOM 3461 O O . GLY A 1 19 ? -10.170 14.544 1.439 1.00 0.00 19 GLY A O 4
ATOM 3465 N N . ASN A 1 20 ? -9.713 13.896 3.557 1.00 0.00 20 ASN A N 4
ATOM 3466 C CA . ASN A 1 20 ? -11.107 13.710 3.920 1.00 0.00 20 ASN A CA 4
ATOM 3467 C C . ASN A 1 20 ? -11.612 12.392 3.330 1.00 0.00 20 ASN A C 4
ATOM 3468 O O . ASN A 1 20 ? -12.060 11.512 4.063 1.00 0.00 20 ASN A O 4
ATOM 3479 N N . ASN A 1 21 ? -11.523 12.298 2.011 1.00 0.00 21 ASN A N 4
ATOM 3480 C CA . ASN A 1 21 ? -11.966 11.102 1.315 1.00 0.00 21 ASN A CA 4
ATOM 3481 C C . ASN A 1 21 ? -11.527 9.866 2.103 1.00 0.00 21 ASN A C 4
ATOM 3482 O O . ASN A 1 21 ? -10.336 9.664 2.335 1.00 0.00 21 ASN A O 4
ATOM 3493 N N . LYS A 1 22 ? -12.514 9.072 2.494 1.00 0.00 22 LYS A N 4
ATOM 3494 C CA . LYS A 1 22 ? -12.245 7.862 3.252 1.00 0.00 22 LYS A CA 4
ATOM 3495 C C . LYS A 1 22 ? -11.856 6.738 2.289 1.00 0.00 22 LYS A C 4
ATOM 3496 O O . LYS A 1 22 ? -11.392 5.683 2.716 1.00 0.00 22 LYS A O 4
ATOM 3515 N N . THR A 1 23 ? -12.061 7.004 1.007 1.00 0.00 23 THR A N 4
ATOM 3516 C CA . THR A 1 23 ? -11.739 6.028 -0.020 1.00 0.00 23 THR A CA 4
ATOM 3517 C C . THR A 1 23 ? -10.224 5.832 -0.113 1.00 0.00 23 THR A C 4
ATOM 3518 O O . THR A 1 23 ? -9.741 4.701 -0.141 1.00 0.00 23 THR A O 4
ATOM 3529 N N . LEU A 1 24 ? -9.516 6.952 -0.157 1.00 0.00 24 LEU A N 4
ATOM 3530 C CA . LEU A 1 24 ? -8.067 6.917 -0.246 1.00 0.00 24 LEU A CA 4
ATOM 3531 C C . LEU A 1 24 ? -7.476 6.810 1.162 1.00 0.00 24 LEU A C 4
ATOM 3532 O O . LEU A 1 24 ? -8.106 7.221 2.136 1.00 0.00 24 LEU A O 4
ATOM 3548 N N . LEU A 1 25 ? -6.274 6.257 1.224 1.00 0.00 25 LEU A N 4
ATOM 3549 C CA . LEU A 1 25 ? -5.592 6.091 2.497 1.00 0.00 25 LEU A CA 4
ATOM 3550 C C . LEU A 1 25 ? -4.511 7.165 2.635 1.00 0.00 25 LEU A C 4
ATOM 3551 O O . LEU A 1 25 ? -3.642 7.290 1.774 1.00 0.00 25 LEU A O 4
ATOM 3567 N N . SER A 1 26 ? -4.602 7.913 3.725 1.00 0.00 26 SER A N 4
ATOM 3568 C CA . SER A 1 26 ? -3.643 8.972 3.987 1.00 0.00 26 SER A CA 4
ATOM 3569 C C . SER A 1 26 ? -2.455 8.420 4.778 1.00 0.00 26 SER A C 4
ATOM 3570 O O . SER A 1 26 ? -2.628 7.894 5.877 1.00 0.00 26 SER A O 4
ATOM 3578 N N . PHE A 1 27 ? -1.277 8.557 4.188 1.00 0.00 27 PHE A N 4
ATOM 3579 C CA . PHE A 1 27 ? -0.062 8.078 4.824 1.00 0.00 27 PHE A CA 4
ATOM 3580 C C . PHE A 1 27 ? 1.164 8.832 4.303 1.00 0.00 27 PHE A C 4
ATOM 3581 O O . PHE A 1 27 ? 1.070 9.577 3.329 1.00 0.00 27 PHE A O 4
ATOM 3598 N N . ALA A 1 28 ? 2.284 8.612 4.975 1.00 0.00 28 ALA A N 4
ATOM 3599 C CA . ALA A 1 28 ? 3.526 9.261 4.593 1.00 0.00 28 ALA A CA 4
ATOM 3600 C C . ALA A 1 28 ? 4.459 8.231 3.953 1.00 0.00 28 ALA A C 4
ATOM 3601 O O . ALA A 1 28 ? 4.335 7.034 4.207 1.00 0.00 28 ALA A O 4
ATOM 3608 N N . GLN A 1 29 ? 5.372 8.734 3.135 1.00 0.00 29 GLN A N 4
ATOM 3609 C CA . GLN A 1 29 ? 6.326 7.872 2.457 1.00 0.00 29 GLN A CA 4
ATOM 3610 C C . GLN A 1 29 ? 7.089 7.021 3.474 1.00 0.00 29 GLN A C 4
ATOM 3611 O O . GLN A 1 29 ? 7.585 7.539 4.474 1.00 0.00 29 GLN A O 4
ATOM 3625 N N . GLY A 1 30 ? 7.158 5.730 3.184 1.00 0.00 30 GLY A N 4
ATOM 3626 C CA . GLY A 1 30 ? 7.852 4.803 4.061 1.00 0.00 30 GLY A CA 4
ATOM 3627 C C . GLY A 1 30 ? 6.859 3.967 4.872 1.00 0.00 30 GLY A C 4
ATOM 3628 O O . GLY A 1 30 ? 7.129 2.809 5.187 1.00 0.00 30 GLY A O 4
ATOM 3632 N N . ASP A 1 31 ? 5.731 4.587 5.185 1.00 0.00 31 ASP A N 4
ATOM 3633 C CA . ASP A 1 31 ? 4.697 3.915 5.953 1.00 0.00 31 ASP A CA 4
ATOM 3634 C C . ASP A 1 31 ? 4.468 2.516 5.377 1.00 0.00 31 ASP A C 4
ATOM 3635 O O . ASP A 1 31 ? 4.668 2.292 4.185 1.00 0.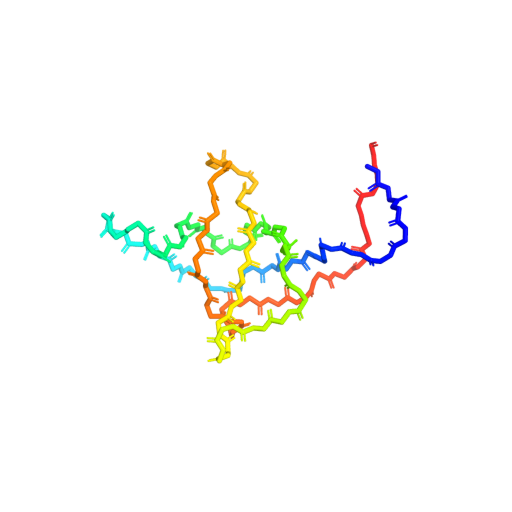00 31 ASP A O 4
ATOM 3644 N N . VAL A 1 32 ? 4.051 1.612 6.251 1.00 0.00 32 VAL A N 4
ATOM 3645 C CA . VAL A 1 32 ? 3.792 0.241 5.845 1.00 0.00 32 VAL A CA 4
ATOM 3646 C C . VAL A 1 32 ? 2.300 -0.059 5.998 1.00 0.00 32 VAL A C 4
ATOM 3647 O O . VAL A 1 32 ? 1.699 0.266 7.021 1.00 0.00 32 VAL A O 4
ATOM 3660 N N . LEU A 1 33 ? 1.744 -0.676 4.965 1.00 0.00 33 LEU A N 4
ATOM 3661 C CA . LEU A 1 33 ? 0.333 -1.023 4.972 1.00 0.00 33 LEU A CA 4
ATOM 3662 C C . LEU A 1 33 ? 0.183 -2.533 4.774 1.00 0.00 33 LEU A C 4
ATOM 3663 O O . LEU A 1 33 ? 0.915 -3.135 3.990 1.00 0.00 33 LEU A O 4
ATOM 3679 N N . THR A 1 34 ? -0.771 -3.101 5.497 1.00 0.00 34 THR A N 4
ATOM 3680 C CA . THR A 1 34 ? -1.026 -4.529 5.409 1.00 0.00 34 THR A CA 4
ATOM 3681 C C . THR A 1 34 ? -2.100 -4.815 4.358 1.00 0.00 34 THR A C 4
ATOM 3682 O O . THR A 1 34 ? -3.206 -4.282 4.433 1.00 0.00 34 THR A O 4
ATOM 3693 N N . LEU A 1 35 ? -1.736 -5.657 3.401 1.00 0.00 35 LEU A N 4
ATOM 3694 C CA . LEU A 1 35 ? -2.655 -6.020 2.336 1.00 0.00 35 LEU A CA 4
ATOM 3695 C C . LEU A 1 35 ? -3.727 -6.959 2.891 1.00 0.00 35 LEU A C 4
ATOM 3696 O O . LEU A 1 35 ? -3.463 -7.736 3.807 1.00 0.00 35 LEU A O 4
ATOM 3712 N N . LEU A 1 36 ? -4.915 -6.856 2.313 1.00 0.00 36 LEU A N 4
ATOM 3713 C CA . LEU A 1 36 ? -6.029 -7.687 2.739 1.00 0.00 36 LEU A CA 4
ATOM 3714 C C . LEU A 1 36 ? -6.479 -8.566 1.571 1.00 0.00 36 LEU A C 4
ATOM 3715 O O . LEU A 1 36 ? -6.802 -9.738 1.760 1.00 0.00 36 LEU A O 4
ATOM 3731 N N . ILE A 1 37 ? -6.488 -7.967 0.390 1.00 0.00 37 ILE A N 4
ATOM 3732 C CA . ILE A 1 37 ? -6.894 -8.681 -0.809 1.00 0.00 37 ILE A CA 4
ATOM 3733 C C . ILE A 1 37 ? -5.660 -8.976 -1.664 1.00 0.00 37 ILE A C 4
ATOM 3734 O O . ILE A 1 37 ? -4.801 -8.113 -1.840 1.00 0.00 37 ILE A O 4
ATOM 3750 N N . PRO A 1 38 ? -5.609 -10.230 -2.188 1.00 0.00 38 PRO A N 4
ATOM 3751 C CA . PRO A 1 38 ? -4.495 -10.649 -3.021 1.00 0.00 38 PRO A CA 4
ATOM 3752 C C . PRO A 1 38 ? -4.592 -10.032 -4.418 1.00 0.00 38 PRO A C 4
ATOM 3753 O O . PRO A 1 38 ? -3.627 -10.058 -5.180 1.00 0.00 38 PRO A O 4
ATOM 3764 N N . GLU A 1 39 ? -5.766 -9.493 -4.711 1.00 0.00 39 GLU A N 4
ATOM 3765 C CA . GLU A 1 39 ? -6.002 -8.871 -6.003 1.00 0.00 39 GLU A CA 4
ATOM 3766 C C . GLU A 1 39 ? -5.779 -7.360 -5.913 1.00 0.00 39 GLU A C 4
ATOM 3767 O O . GLU A 1 39 ? -5.477 -6.836 -4.842 1.00 0.00 39 GLU A O 4
ATOM 3779 N N . GLU A 1 40 ? -5.937 -6.702 -7.052 1.00 0.00 40 GLU A N 4
ATOM 3780 C CA . GLU A 1 40 ? -5.756 -5.262 -7.116 1.00 0.00 40 GLU A CA 4
ATOM 3781 C C . GLU A 1 40 ? -6.951 -4.608 -7.812 1.00 0.00 40 GLU A C 4
ATOM 3782 O O . GLU A 1 40 ? -7.479 -5.146 -8.784 1.00 0.00 40 GLU A O 4
ATOM 3794 N N . LYS A 1 41 ? -7.343 -3.456 -7.288 1.00 0.00 41 LYS A N 4
ATOM 3795 C CA . LYS A 1 41 ? -8.466 -2.722 -7.847 1.00 0.00 41 LYS A CA 4
ATOM 3796 C C . LYS A 1 41 ? -8.006 -1.968 -9.096 1.00 0.00 41 LYS A C 4
ATOM 3797 O O . LYS A 1 41 ? -8.031 -0.738 -9.126 1.00 0.00 41 LYS A O 4
ATOM 3816 N N . ASP A 1 42 ? -7.596 -2.735 -10.095 1.00 0.00 42 ASP A N 4
ATOM 3817 C CA . ASP A 1 42 ? -7.131 -2.154 -11.343 1.00 0.00 42 ASP A CA 4
ATOM 3818 C C . ASP A 1 42 ? -5.925 -1.255 -11.063 1.00 0.00 42 ASP A C 4
ATOM 3819 O O . ASP A 1 42 ? -6.004 -0.038 -11.224 1.00 0.00 42 ASP A O 4
ATOM 3828 N N . GLY A 1 43 ? -4.838 -1.889 -10.650 1.00 0.00 43 GLY A N 4
ATOM 3829 C CA . GLY A 1 43 ? -3.617 -1.161 -10.347 1.00 0.00 43 GLY A CA 4
ATOM 3830 C C . GLY A 1 43 ? -3.575 -0.752 -8.873 1.00 0.00 43 GLY A C 4
ATOM 3831 O O . GLY A 1 43 ? -2.528 -0.837 -8.231 1.00 0.00 43 GLY A O 4
ATOM 3835 N N . TRP A 1 44 ? -4.724 -0.317 -8.379 1.00 0.00 44 TRP A N 4
ATOM 3836 C CA . TRP A 1 44 ? -4.831 0.105 -6.993 1.00 0.00 44 TRP A CA 4
ATOM 3837 C C . TRP A 1 44 ? -4.850 -1.149 -6.116 1.00 0.00 44 TRP A C 4
ATOM 3838 O O . TRP A 1 44 ? -5.325 -2.201 -6.542 1.00 0.00 44 TRP A O 4
ATOM 3859 N N . LEU A 1 45 ? -4.328 -0.996 -4.908 1.00 0.00 45 LEU A N 4
ATOM 3860 C CA . LEU A 1 45 ? -4.279 -2.104 -3.968 1.00 0.00 45 LEU A CA 4
ATOM 3861 C C . LEU A 1 45 ? -4.866 -1.656 -2.628 1.00 0.00 45 LEU A C 4
ATOM 3862 O O . LEU A 1 45 ? -4.789 -0.480 -2.275 1.00 0.00 45 LEU A O 4
ATOM 3878 N N . TYR A 1 46 ? -5.439 -2.617 -1.919 1.00 0.00 46 TYR A N 4
ATOM 3879 C CA . TYR A 1 46 ? -6.039 -2.336 -0.625 1.00 0.00 46 TYR A CA 4
ATOM 3880 C C . TYR A 1 46 ? -5.170 -2.879 0.511 1.00 0.00 46 TYR A C 4
ATOM 3881 O O . TYR A 1 46 ? -4.303 -3.722 0.286 1.00 0.00 46 TYR A O 4
ATOM 3899 N N . GLY A 1 47 ? -5.432 -2.373 1.707 1.00 0.00 47 GLY A N 4
ATOM 3900 C CA . GLY A 1 47 ? -4.685 -2.797 2.879 1.00 0.00 47 GLY A CA 4
ATOM 3901 C C . GLY A 1 47 ? -5.092 -1.986 4.111 1.00 0.00 47 GLY A C 4
ATOM 3902 O O . GLY A 1 47 ? -6.039 -1.203 4.059 1.00 0.00 47 GLY A O 4
ATOM 3906 N N . GLU A 1 48 ? -4.356 -2.203 5.192 1.00 0.00 48 GLU A N 4
ATOM 3907 C CA . GLU A 1 48 ? -4.628 -1.502 6.435 1.00 0.00 48 GLU A CA 4
ATOM 3908 C C . GLU A 1 48 ? -3.422 -0.653 6.841 1.00 0.00 48 GLU A C 4
ATOM 3909 O O . GLU A 1 48 ? -2.278 -1.054 6.633 1.00 0.00 48 GLU A O 4
ATOM 3921 N N . HIS A 1 49 ? -3.719 0.505 7.412 1.00 0.00 49 HIS A N 4
ATOM 3922 C CA . HIS A 1 49 ? -2.673 1.414 7.849 1.00 0.00 49 HIS A CA 4
ATOM 3923 C C . HIS A 1 49 ? -2.178 0.998 9.236 1.00 0.00 49 HIS A C 4
ATOM 3924 O O . HIS A 1 49 ? -2.974 0.640 10.102 1.00 0.00 49 HIS A O 4
ATOM 3938 N N . ASP A 1 50 ? -0.865 1.061 9.403 1.00 0.00 50 ASP A N 4
ATOM 3939 C CA . ASP A 1 50 ? -0.254 0.695 10.670 1.00 0.00 50 ASP A CA 4
ATOM 3940 C C . ASP A 1 50 ? -0.194 1.926 11.576 1.00 0.00 50 ASP A C 4
ATOM 3941 O O . ASP A 1 50 ? 0.821 2.176 12.224 1.00 0.00 50 ASP A O 4
ATOM 3950 N N . THR A 1 51 ? -1.295 2.663 11.593 1.00 0.00 51 THR A N 4
ATOM 3951 C CA . THR A 1 51 ? -1.381 3.862 12.409 1.00 0.00 51 THR A CA 4
ATOM 3952 C C . THR A 1 51 ? -2.842 4.194 12.718 1.00 0.00 51 THR A C 4
ATOM 3953 O O . THR A 1 51 ? -3.268 4.125 13.870 1.00 0.00 51 THR A O 4
ATOM 3964 N N . THR A 1 52 ? -3.570 4.547 11.669 1.00 0.00 52 THR A N 4
ATOM 3965 C CA . THR A 1 52 ? -4.974 4.890 11.814 1.00 0.00 52 THR A CA 4
ATOM 3966 C C . THR A 1 52 ? -5.800 3.638 12.121 1.00 0.00 52 THR A C 4
ATOM 3967 O O . THR A 1 52 ? -6.872 3.729 12.716 1.00 0.00 52 THR A O 4
ATOM 3978 N N . LYS A 1 53 ? -5.267 2.500 11.702 1.00 0.00 53 LYS A N 4
ATOM 3979 C CA . LYS A 1 53 ? -5.941 1.232 11.925 1.00 0.00 53 LYS A CA 4
ATOM 3980 C C . LYS A 1 53 ? -7.065 1.070 10.900 1.00 0.00 53 LYS A C 4
ATOM 3981 O O . LYS A 1 53 ? -7.767 0.059 10.897 1.00 0.00 53 LYS A O 4
ATOM 4000 N N . ALA A 1 54 ? -7.202 2.080 10.054 1.00 0.00 54 ALA A N 4
ATOM 4001 C CA . ALA A 1 54 ? -8.229 2.062 9.026 1.00 0.00 54 ALA A CA 4
ATOM 4002 C C . ALA A 1 54 ? -7.616 1.589 7.707 1.00 0.00 54 ALA A C 4
ATOM 4003 O O . ALA A 1 54 ? -6.397 1.601 7.545 1.00 0.00 54 ALA A O 4
ATOM 4010 N N . ARG A 1 55 ? -8.490 1.184 6.797 1.00 0.00 55 ARG A N 4
ATOM 4011 C CA . ARG A 1 55 ? -8.049 0.708 5.497 1.00 0.00 55 ARG A CA 4
ATOM 4012 C C . ARG A 1 55 ? -8.596 1.609 4.388 1.00 0.00 55 ARG A C 4
ATOM 4013 O O . ARG A 1 55 ? -9.762 2.001 4.420 1.00 0.00 55 ARG A O 4
ATOM 4034 N N . GLY A 1 56 ? -7.729 1.913 3.434 1.00 0.00 56 GLY A N 4
ATOM 4035 C CA . GLY A 1 56 ? -8.110 2.761 2.317 1.00 0.00 56 GLY A CA 4
ATOM 4036 C C . GLY A 1 56 ? -7.653 2.157 0.988 1.00 0.00 56 GLY A C 4
ATOM 4037 O O . GLY A 1 56 ? -7.200 1.014 0.945 1.00 0.00 56 GLY A O 4
ATOM 4041 N N . TRP A 1 57 ? -7.786 2.952 -0.063 1.00 0.00 57 TRP A N 4
ATOM 4042 C CA . TRP A 1 57 ? -7.392 2.510 -1.390 1.00 0.00 57 TRP A CA 4
ATOM 4043 C C . TRP A 1 57 ? -6.171 3.327 -1.817 1.00 0.00 57 TRP A C 4
ATOM 4044 O O . TRP A 1 57 ? -6.147 4.546 -1.653 1.00 0.00 57 TRP A O 4
ATOM 4065 N N . PHE A 1 58 ? -5.187 2.623 -2.357 1.00 0.00 58 PHE A N 4
ATOM 4066 C CA . PHE A 1 58 ? -3.966 3.268 -2.809 1.00 0.00 58 PHE A CA 4
ATOM 4067 C C . PHE A 1 58 ? -3.441 2.613 -4.088 1.00 0.00 58 PHE A C 4
ATOM 4068 O O . PHE A 1 58 ? -3.670 1.428 -4.322 1.00 0.00 58 PHE A O 4
ATOM 4085 N N . PRO A 1 59 ? -2.727 3.435 -4.903 1.00 0.00 59 PRO A N 4
ATOM 4086 C CA . PRO A 1 59 ? -2.168 2.949 -6.153 1.00 0.00 59 PRO A CA 4
ATOM 4087 C C . PRO A 1 59 ? -0.937 2.075 -5.899 1.00 0.00 59 PRO A C 4
ATOM 4088 O O . PRO A 1 59 ? 0.062 2.546 -5.359 1.00 0.00 59 PRO A O 4
ATOM 4099 N N . SER A 1 60 ? -1.051 0.818 -6.302 1.00 0.00 60 SER A N 4
ATOM 4100 C CA . SER A 1 60 ? 0.040 -0.126 -6.125 1.00 0.00 60 SER A CA 4
ATOM 4101 C C . SER A 1 60 ? 1.345 0.480 -6.643 1.00 0.00 60 SER A C 4
ATOM 4102 O O . SER A 1 60 ? 2.430 0.072 -6.230 1.00 0.00 60 SER A O 4
ATOM 4110 N N . SER A 1 61 ? 1.198 1.444 -7.540 1.00 0.00 61 SER A N 4
ATOM 4111 C CA . SER A 1 61 ? 2.352 2.111 -8.119 1.00 0.00 61 SER A CA 4
ATOM 4112 C C . SER A 1 61 ? 3.029 2.993 -7.068 1.00 0.00 61 SER A C 4
ATOM 4113 O O . SER A 1 61 ? 4.243 3.189 -7.105 1.00 0.00 61 SER A O 4
ATOM 4121 N N . TYR A 1 62 ? 2.214 3.501 -6.155 1.00 0.00 62 TYR A N 4
ATOM 4122 C CA . TYR A 1 62 ? 2.719 4.358 -5.095 1.00 0.00 62 TYR A CA 4
ATOM 4123 C C . TYR A 1 62 ? 3.179 3.530 -3.893 1.00 0.00 62 TYR A C 4
ATOM 4124 O O . TYR A 1 62 ? 3.435 4.075 -2.821 1.00 0.00 62 TYR A O 4
ATOM 4142 N N . THR A 1 63 ? 3.269 2.226 -4.112 1.00 0.00 63 THR A N 4
ATOM 4143 C CA . THR A 1 63 ? 3.694 1.318 -3.061 1.00 0.00 63 THR A CA 4
ATOM 4144 C C . THR A 1 63 ? 4.517 0.170 -3.648 1.00 0.00 63 THR A C 4
ATOM 4145 O O . THR A 1 63 ? 4.340 -0.195 -4.809 1.00 0.00 63 THR A O 4
ATOM 4156 N N . LYS A 1 64 ? 5.399 -0.368 -2.818 1.00 0.00 64 LYS A N 4
ATOM 4157 C CA . LYS A 1 64 ? 6.249 -1.468 -3.241 1.00 0.00 64 LYS A CA 4
ATOM 4158 C C . LYS A 1 64 ? 6.180 -2.589 -2.202 1.00 0.00 64 LYS A C 4
ATOM 4159 O O . LYS A 1 64 ? 5.947 -2.333 -1.021 1.00 0.00 64 LYS A O 4
ATOM 4178 N N . LEU A 1 65 ? 6.386 -3.808 -2.679 1.00 0.00 65 LEU A N 4
ATOM 4179 C CA . LEU A 1 65 ? 6.349 -4.969 -1.806 1.00 0.00 65 LEU A CA 4
ATOM 4180 C C . LEU A 1 65 ? 7.667 -5.063 -1.034 1.00 0.00 65 LEU A C 4
ATOM 4181 O O . LEU A 1 65 ? 8.742 -4.944 -1.619 1.00 0.00 65 LEU A O 4
ATOM 4197 N N . LEU A 1 66 ? 7.539 -5.276 0.267 1.00 0.00 66 LEU A N 4
ATOM 4198 C CA . LEU A 1 66 ? 8.707 -5.388 1.125 1.00 0.00 66 LEU A CA 4
ATOM 4199 C C . LEU A 1 66 ? 9.453 -6.683 0.798 1.00 0.00 66 LEU A C 4
ATOM 4200 O O . LEU A 1 66 ? 8.955 -7.516 0.042 1.00 0.00 66 LEU A O 4
ATOM 4216 N N . SER A 1 67 ? 10.635 -6.811 1.383 1.00 0.00 67 SER A N 4
ATOM 4217 C CA . SER A 1 67 ? 11.454 -7.991 1.162 1.00 0.00 67 SER A CA 4
ATOM 4218 C C . SER A 1 67 ? 11.728 -8.694 2.493 1.00 0.00 67 SER A C 4
ATOM 4219 O O . SER A 1 67 ? 12.634 -8.308 3.229 1.00 0.00 67 SER A O 4
ATOM 4227 N N . GLY A 1 68 ? 10.927 -9.715 2.762 1.00 0.00 68 GLY A N 4
ATOM 4228 C CA . GLY A 1 68 ? 11.071 -10.475 3.992 1.00 0.00 68 GLY A CA 4
ATOM 4229 C C . GLY A 1 68 ? 11.985 -11.684 3.785 1.00 0.00 68 GLY A C 4
ATOM 4230 O O . GLY A 1 68 ? 12.508 -11.892 2.691 1.00 0.00 68 GLY A O 4
ATOM 4234 N N . PRO A 1 69 ? 12.155 -12.471 4.881 1.00 0.00 69 P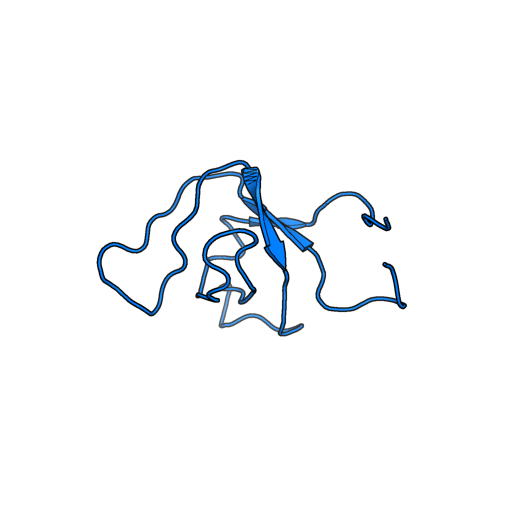RO A N 4
ATOM 4235 C CA . PRO A 1 69 ? 12.997 -13.654 4.830 1.00 0.00 69 PRO A CA 4
ATOM 4236 C C . PRO A 1 69 ? 12.301 -14.791 4.079 1.00 0.00 69 PRO A C 4
ATOM 4237 O O . PRO A 1 69 ? 11.077 -14.908 4.118 1.00 0.00 69 PRO A O 4
ATOM 4248 N N . SER A 1 70 ? 13.111 -15.600 3.412 1.00 0.00 70 SER A N 4
ATOM 4249 C CA . SER A 1 70 ? 12.589 -16.723 2.653 1.00 0.00 70 SER A CA 4
ATOM 4250 C C . SER A 1 70 ? 12.027 -17.782 3.604 1.00 0.00 70 SER A C 4
ATOM 4251 O O . SER A 1 70 ? 12.448 -17.871 4.757 1.00 0.00 70 SER A O 4
ATOM 4259 N N . SER A 1 71 ? 11.087 -18.558 3.087 1.00 0.00 71 SER A N 4
ATOM 4260 C CA . SER A 1 71 ? 10.464 -19.607 3.876 1.00 0.00 71 SER A CA 4
ATOM 4261 C C . SER A 1 71 ? 9.916 -19.025 5.181 1.00 0.00 71 SER A C 4
ATOM 4262 O O . SER A 1 71 ? 10.664 -18.816 6.134 1.00 0.00 71 SER A O 4
ATOM 4270 N N . GLY A 1 72 ? 8.614 -18.780 5.181 1.00 0.00 72 GLY A N 4
ATOM 4271 C CA . GLY A 1 72 ? 7.957 -18.226 6.353 1.00 0.00 72 GLY A CA 4
ATOM 4272 C C . GLY A 1 72 ? 6.487 -18.648 6.409 1.00 0.00 72 GLY A C 4
ATOM 4273 O O . GLY A 1 72 ? 5.924 -18.807 7.490 1.00 0.00 72 GLY A O 4
ATOM 4277 N N . GLY A 1 1 ? -5.012 -15.882 15.560 1.00 0.00 1 GLY A N 5
ATOM 4278 C CA . GLY A 1 1 ? -4.263 -16.225 14.363 1.00 0.00 1 GLY A CA 5
ATOM 4279 C C . GLY A 1 1 ? -5.096 -17.108 13.431 1.00 0.00 1 GLY A C 5
ATOM 4280 O O . GLY A 1 1 ? -6.263 -17.382 13.707 1.00 0.00 1 GLY A O 5
ATOM 4284 N N . SER A 1 2 ? -4.463 -17.529 12.345 1.00 0.00 2 SER A N 5
ATOM 4285 C CA . SER A 1 2 ? -5.131 -18.375 11.371 1.00 0.00 2 SER A CA 5
ATOM 4286 C C . SER A 1 2 ? -4.095 -19.146 10.551 1.00 0.00 2 SER A C 5
ATOM 4287 O O . SER A 1 2 ? -2.943 -18.728 10.447 1.00 0.00 2 SER A O 5
ATOM 4295 N N . SER A 1 3 ? -4.542 -20.260 9.988 1.00 0.00 3 SER A N 5
ATOM 4296 C CA . SER A 1 3 ? -3.668 -21.093 9.181 1.00 0.00 3 SER A CA 5
ATOM 4297 C C . SER A 1 3 ? -3.922 -20.832 7.695 1.00 0.00 3 SER A C 5
ATOM 4298 O O . SER A 1 3 ? -5.056 -20.935 7.228 1.00 0.00 3 SER A O 5
ATOM 4306 N N . GLY A 1 4 ? -2.849 -20.501 6.993 1.00 0.00 4 GLY A N 5
ATOM 4307 C CA . GLY A 1 4 ? -2.941 -20.224 5.569 1.00 0.00 4 GLY A CA 5
ATOM 4308 C C . GLY A 1 4 ? -3.784 -18.975 5.307 1.00 0.00 4 GLY A C 5
ATOM 4309 O O . GLY A 1 4 ? -5.009 -19.014 5.414 1.00 0.00 4 GLY A O 5
ATOM 4313 N N . SER A 1 5 ? -3.095 -17.895 4.968 1.00 0.00 5 SER A N 5
ATOM 4314 C CA . SER A 1 5 ? -3.765 -16.636 4.690 1.00 0.00 5 SER A CA 5
ATOM 4315 C C . SER A 1 5 ? -2.752 -15.604 4.188 1.00 0.00 5 SER A C 5
ATOM 4316 O O . SER A 1 5 ? -1.701 -15.413 4.798 1.00 0.00 5 SER A O 5
ATOM 4324 N N . SER A 1 6 ? -3.105 -14.966 3.082 1.00 0.00 6 SER A N 5
ATOM 4325 C CA . SER A 1 6 ? -2.240 -13.959 2.491 1.00 0.00 6 SER A CA 5
ATOM 4326 C C . SER A 1 6 ? -2.371 -12.642 3.258 1.00 0.00 6 SER A C 5
ATOM 4327 O O . SER A 1 6 ? -3.375 -12.408 3.930 1.00 0.00 6 SER A O 5
ATOM 4335 N N . GLY A 1 7 ? -1.342 -11.817 3.134 1.00 0.00 7 GLY A N 5
ATOM 4336 C CA . GLY A 1 7 ? -1.330 -10.529 3.807 1.00 0.00 7 GLY A CA 5
ATOM 4337 C C . GLY A 1 7 ? 0.046 -9.868 3.700 1.00 0.00 7 GLY A C 5
ATOM 4338 O O . GLY A 1 7 ? 0.589 -9.392 4.696 1.00 0.00 7 GLY A O 5
ATOM 4342 N N . GLN A 1 8 ? 0.570 -9.858 2.483 1.00 0.00 8 GLN A N 5
ATOM 4343 C CA . GLN A 1 8 ? 1.871 -9.263 2.233 1.00 0.00 8 GLN A CA 5
ATOM 4344 C C . GLN A 1 8 ? 1.888 -7.807 2.702 1.00 0.00 8 GLN A C 5
ATOM 4345 O O . GLN A 1 8 ? 0.835 -7.209 2.920 1.00 0.00 8 GLN A O 5
ATOM 4359 N N . LYS A 1 9 ? 3.094 -7.277 2.842 1.00 0.00 9 LYS A N 5
ATOM 4360 C CA . LYS A 1 9 ? 3.261 -5.902 3.281 1.00 0.00 9 LYS A CA 5
ATOM 4361 C C . LYS A 1 9 ? 3.959 -5.101 2.179 1.00 0.00 9 LYS A C 5
ATOM 4362 O O . LYS A 1 9 ? 4.833 -5.621 1.487 1.00 0.00 9 LYS A O 5
ATOM 4381 N N . VAL A 1 10 ? 3.546 -3.849 2.051 1.00 0.00 10 VAL A N 5
ATOM 4382 C CA . VAL A 1 10 ? 4.120 -2.971 1.045 1.00 0.00 10 VAL A CA 5
ATOM 4383 C C . VAL A 1 10 ? 4.542 -1.656 1.703 1.00 0.00 10 VAL A C 5
ATOM 4384 O O . VAL A 1 10 ? 4.001 -1.275 2.740 1.00 0.00 10 VAL A O 5
ATOM 4397 N N . LYS A 1 11 ? 5.505 -0.999 1.073 1.00 0.00 11 LYS A N 5
ATOM 4398 C CA . LYS A 1 11 ? 6.006 0.266 1.585 1.00 0.00 11 LYS A CA 5
ATOM 4399 C C . LYS A 1 11 ? 5.782 1.359 0.539 1.00 0.00 11 LYS A C 5
ATOM 4400 O O . LYS A 1 11 ? 6.104 1.177 -0.634 1.00 0.00 11 LYS A O 5
ATOM 4419 N N . THR A 1 12 ? 5.230 2.471 1.001 1.00 0.00 12 THR A N 5
ATOM 4420 C CA . THR A 1 12 ? 4.958 3.594 0.120 1.00 0.00 12 THR A CA 5
ATOM 4421 C C . THR A 1 12 ? 6.252 4.346 -0.201 1.00 0.00 12 THR A C 5
ATOM 4422 O O . THR A 1 12 ? 6.994 4.726 0.704 1.00 0.00 12 THR A O 5
ATOM 4433 N N . ILE A 1 13 ? 6.482 4.537 -1.491 1.00 0.00 13 ILE A N 5
ATOM 4434 C CA . ILE A 1 13 ? 7.674 5.236 -1.943 1.00 0.00 13 ILE A CA 5
ATOM 4435 C C . ILE A 1 13 ? 7.335 6.708 -2.186 1.00 0.00 13 ILE A C 5
ATOM 4436 O O . ILE A 1 13 ? 8.225 7.521 -2.429 1.00 0.00 13 ILE A O 5
ATOM 4452 N N . PHE A 1 14 ? 6.046 7.005 -2.111 1.00 0.00 14 PHE A N 5
ATOM 4453 C CA . PHE A 1 14 ? 5.578 8.365 -2.320 1.00 0.00 14 PHE A CA 5
ATOM 4454 C C . PHE A 1 14 ? 4.360 8.667 -1.445 1.00 0.00 14 PHE A C 5
ATOM 4455 O O . PHE A 1 14 ? 3.555 7.779 -1.169 1.00 0.00 14 PHE A O 5
ATOM 4472 N N . PRO A 1 15 ? 4.261 9.955 -1.022 1.00 0.00 15 PRO A N 5
ATOM 4473 C CA . PRO A 1 15 ? 3.154 10.385 -0.184 1.00 0.00 15 PRO A CA 5
ATOM 4474 C C . PRO A 1 15 ? 1.867 10.518 -1.001 1.00 0.00 15 PRO A C 5
ATOM 4475 O O . PRO A 1 15 ? 1.913 10.807 -2.196 1.00 0.00 15 PRO A O 5
ATOM 4486 N N . HIS A 1 16 ? 0.750 10.300 -0.323 1.00 0.00 16 HIS A N 5
ATOM 4487 C CA . HIS A 1 16 ? -0.548 10.391 -0.971 1.00 0.00 16 HIS A CA 5
ATOM 4488 C C . HIS A 1 16 ? -1.644 10.513 0.090 1.00 0.00 16 HIS A C 5
ATOM 4489 O O . HIS A 1 16 ? -2.281 9.522 0.445 1.00 0.00 16 HIS A O 5
ATOM 4503 N N . THR A 1 17 ? -1.829 11.735 0.566 1.00 0.00 17 THR A N 5
ATOM 4504 C CA . THR A 1 17 ? -2.837 11.998 1.579 1.00 0.00 17 THR A CA 5
ATOM 4505 C C . THR A 1 17 ? -4.206 12.206 0.928 1.00 0.00 17 THR A C 5
ATOM 4506 O O . THR A 1 17 ? -4.303 12.795 -0.147 1.00 0.00 17 THR A O 5
ATOM 4517 N N . ALA A 1 18 ? -5.230 11.710 1.607 1.00 0.00 18 ALA A N 5
ATOM 4518 C CA . ALA A 1 18 ? -6.589 11.833 1.109 1.00 0.00 18 ALA A CA 5
ATOM 4519 C C . ALA A 1 18 ? -7.056 13.281 1.268 1.00 0.00 18 ALA A C 5
ATOM 4520 O O . ALA A 1 18 ? -7.473 13.913 0.298 1.00 0.00 18 ALA A O 5
ATOM 4527 N N . GLY A 1 19 ? -6.970 13.766 2.498 1.00 0.00 19 GLY A N 5
ATOM 4528 C CA . GLY A 1 19 ? -7.379 15.128 2.796 1.00 0.00 19 GLY A CA 5
ATOM 4529 C C . GLY A 1 19 ? -8.804 15.164 3.351 1.00 0.00 19 GLY A C 5
ATOM 4530 O O . GLY A 1 19 ? -9.039 15.694 4.435 1.00 0.00 19 GLY A O 5
ATOM 4534 N N . ASN A 1 20 ? -9.719 14.593 2.581 1.00 0.00 20 ASN A N 5
ATOM 4535 C CA . ASN A 1 20 ? -11.115 14.552 2.982 1.00 0.00 20 ASN A CA 5
ATOM 4536 C C . ASN A 1 20 ? -11.705 13.187 2.624 1.00 0.00 20 ASN A C 5
ATOM 4537 O O . ASN A 1 20 ? -12.288 12.516 3.474 1.00 0.00 20 ASN A O 5
ATOM 4548 N N . ASN A 1 21 ? -11.534 12.816 1.363 1.00 0.00 21 ASN A N 5
ATOM 4549 C CA . ASN A 1 21 ? -12.042 11.543 0.882 1.00 0.00 21 ASN A CA 5
ATOM 4550 C C . ASN A 1 21 ? -11.807 10.470 1.946 1.00 0.00 21 ASN A C 5
ATOM 4551 O O . ASN A 1 21 ? -10.748 10.432 2.571 1.00 0.00 21 ASN A O 5
ATOM 4562 N N . LYS A 1 22 ? -12.812 9.624 2.119 1.00 0.00 22 LYS A N 5
ATOM 4563 C CA . LYS A 1 22 ? -12.728 8.552 3.097 1.00 0.00 22 LYS A CA 5
ATOM 4564 C C . LYS A 1 22 ? -12.470 7.228 2.376 1.00 0.00 22 LYS A C 5
ATOM 4565 O O . LYS A 1 22 ? -12.698 6.157 2.936 1.00 0.00 22 LYS A O 5
ATOM 4584 N N . THR A 1 23 ? -11.998 7.345 1.143 1.00 0.00 23 THR A N 5
ATOM 4585 C CA . THR A 1 23 ? -11.706 6.170 0.339 1.00 0.00 23 THR A CA 5
ATOM 4586 C C . THR A 1 23 ? -10.194 5.972 0.212 1.00 0.00 23 THR A C 5
ATOM 4587 O O . THR A 1 23 ? -9.682 4.888 0.484 1.00 0.00 23 THR A O 5
ATOM 4598 N N . LEU A 1 24 ? -9.523 7.037 -0.200 1.00 0.00 24 LEU A N 5
ATOM 4599 C CA . LEU A 1 24 ? -8.080 6.995 -0.367 1.00 0.00 24 LEU A CA 5
ATOM 4600 C C . LEU A 1 24 ? -7.413 6.980 1.010 1.00 0.00 24 LEU A C 5
ATOM 4601 O O . LEU A 1 24 ? -7.742 7.793 1.872 1.00 0.00 24 LEU A O 5
ATOM 4617 N N . LEU A 1 25 ? -6.487 6.046 1.173 1.00 0.00 25 LEU A N 5
ATOM 4618 C CA . LEU A 1 25 ? -5.770 5.915 2.430 1.00 0.00 25 LEU A CA 5
ATOM 4619 C C . LEU A 1 25 ? -4.793 7.082 2.579 1.00 0.00 25 LEU A C 5
ATOM 4620 O O . LEU A 1 25 ? -4.121 7.461 1.621 1.00 0.00 25 LEU A O 5
ATOM 4636 N N . SER A 1 26 ? -4.743 7.621 3.789 1.00 0.00 26 SER A N 5
ATOM 4637 C CA . SER A 1 26 ? -3.859 8.737 4.076 1.00 0.00 26 SER A CA 5
ATOM 4638 C C . SER A 1 26 ? -2.651 8.254 4.882 1.00 0.00 26 SER A C 5
ATOM 4639 O O . SER A 1 26 ? -2.806 7.727 5.982 1.00 0.00 26 SER A O 5
ATOM 4647 N N . PHE A 1 27 ? -1.476 8.452 4.303 1.00 0.00 27 PHE A N 5
ATOM 4648 C CA . PHE A 1 27 ? -0.243 8.044 4.953 1.00 0.00 27 PHE A CA 5
ATOM 4649 C C . PHE A 1 27 ? 0.947 8.847 4.426 1.00 0.00 27 PHE A C 5
ATOM 4650 O O . PHE A 1 27 ? 0.802 9.645 3.501 1.00 0.00 27 PHE A O 5
ATOM 4667 N N . ALA A 1 28 ? 2.099 8.609 5.037 1.00 0.00 28 ALA A N 5
ATOM 4668 C CA . ALA A 1 28 ? 3.313 9.301 4.641 1.00 0.00 28 ALA A CA 5
ATOM 4669 C C . ALA A 1 28 ? 4.292 8.295 4.032 1.00 0.00 28 ALA A C 5
ATOM 4670 O O . ALA A 1 28 ? 4.361 7.147 4.470 1.00 0.00 28 ALA A O 5
ATOM 4677 N N . GLN A 1 29 ? 5.026 8.762 3.032 1.00 0.00 29 GLN A N 5
ATOM 4678 C CA . GLN A 1 29 ? 5.998 7.917 2.359 1.00 0.00 29 GLN A CA 5
ATOM 4679 C C . GLN A 1 29 ? 6.874 7.196 3.384 1.00 0.00 29 GLN A C 5
ATOM 4680 O O . GLN A 1 29 ? 7.528 7.835 4.207 1.00 0.00 29 GLN A O 5
ATOM 4694 N N . GLY A 1 30 ? 6.860 5.873 3.302 1.00 0.00 30 GLY A N 5
ATOM 4695 C CA . GLY A 1 30 ? 7.646 5.058 4.212 1.00 0.00 30 GLY A CA 5
ATOM 4696 C C . GLY A 1 30 ? 6.744 4.160 5.062 1.00 0.00 30 GLY A C 5
ATOM 4697 O O . GLY A 1 30 ? 7.140 3.060 5.444 1.00 0.00 30 GLY A O 5
ATOM 4701 N N . ASP A 1 31 ? 5.548 4.662 5.332 1.00 0.00 31 ASP A N 5
ATOM 4702 C CA . ASP A 1 31 ? 4.587 3.919 6.129 1.00 0.00 31 ASP A CA 5
ATOM 4703 C C . ASP A 1 31 ? 4.404 2.524 5.529 1.00 0.00 31 ASP A C 5
ATOM 4704 O O . ASP A 1 31 ? 4.609 2.327 4.332 1.00 0.00 31 ASP A O 5
ATOM 4713 N N . VAL A 1 32 ? 4.021 1.591 6.388 1.00 0.00 32 VAL A N 5
ATOM 4714 C CA . VAL A 1 32 ? 3.808 0.220 5.958 1.00 0.00 32 VAL A CA 5
ATOM 4715 C C . VAL A 1 32 ? 2.315 -0.107 6.028 1.00 0.00 32 VAL A C 5
ATOM 4716 O O . VAL A 1 32 ? 1.653 0.207 7.017 1.00 0.00 32 VAL A O 5
ATOM 4729 N N . LEU A 1 33 ? 1.827 -0.732 4.967 1.00 0.00 33 LEU A N 5
ATOM 4730 C CA . LEU A 1 33 ? 0.425 -1.104 4.896 1.00 0.00 33 LEU A CA 5
ATOM 4731 C C . LEU A 1 33 ? 0.312 -2.617 4.698 1.00 0.00 33 LEU A C 5
ATOM 4732 O O . LEU A 1 33 ? 1.065 -3.203 3.920 1.00 0.00 33 LEU A O 5
ATOM 4748 N N . THR A 1 34 ? -0.633 -3.207 5.414 1.00 0.00 34 THR A N 5
ATOM 4749 C CA . THR A 1 34 ? -0.854 -4.641 5.326 1.00 0.00 34 THR A CA 5
ATOM 4750 C C . THR A 1 34 ? -1.944 -4.951 4.298 1.00 0.00 34 THR A C 5
ATOM 4751 O O . THR A 1 34 ? -3.062 -4.448 4.402 1.00 0.00 34 THR A O 5
ATOM 4762 N N . LEU A 1 35 ? -1.579 -5.777 3.328 1.00 0.00 35 LEU A N 5
ATOM 4763 C CA . LEU A 1 35 ? -2.512 -6.160 2.282 1.00 0.00 35 LEU A CA 5
ATOM 4764 C C . LEU A 1 35 ? -3.592 -7.068 2.874 1.00 0.00 35 LEU A C 5
ATOM 4765 O O . LEU A 1 35 ? -3.343 -7.782 3.844 1.00 0.00 35 LEU A O 5
ATOM 4781 N N . LEU A 1 36 ? -4.767 -7.010 2.266 1.00 0.00 36 LEU A N 5
ATOM 4782 C CA . LEU A 1 36 ? -5.886 -7.819 2.721 1.00 0.00 36 LEU A CA 5
ATOM 4783 C C . LEU A 1 36 ? -6.377 -8.697 1.568 1.00 0.00 36 LEU A C 5
ATOM 4784 O O . LEU A 1 36 ? -6.637 -9.884 1.756 1.00 0.00 36 LEU A O 5
ATOM 4800 N N . ILE A 1 37 ? -6.489 -8.079 0.402 1.00 0.00 37 ILE A N 5
ATOM 4801 C CA . ILE A 1 37 ? -6.944 -8.789 -0.781 1.00 0.00 37 ILE A CA 5
ATOM 4802 C C . ILE A 1 37 ? -5.742 -9.114 -1.670 1.00 0.00 37 ILE A C 5
ATOM 4803 O O . ILE A 1 37 ? -4.860 -8.278 -1.857 1.00 0.00 37 ILE A O 5
ATOM 4819 N N . PRO A 1 38 ? -5.747 -10.362 -2.209 1.00 0.00 38 PRO A N 5
ATOM 4820 C CA . PRO A 1 38 ? -4.668 -10.808 -3.074 1.00 0.00 38 PRO A CA 5
ATOM 4821 C C . PRO A 1 38 ? -4.778 -10.171 -4.461 1.00 0.00 38 PRO A C 5
ATOM 4822 O O . PRO A 1 38 ? -3.837 -10.226 -5.250 1.00 0.00 38 PRO A O 5
ATOM 4833 N N . GLU A 1 39 ? -5.937 -9.581 -4.715 1.00 0.00 39 GLU A N 5
ATOM 4834 C CA . GLU A 1 39 ? -6.183 -8.935 -5.993 1.00 0.00 39 GLU A CA 5
ATOM 4835 C C . GLU A 1 39 ? -5.973 -7.424 -5.873 1.00 0.00 39 GLU A C 5
ATOM 4836 O O . GLU A 1 39 ? -5.691 -6.918 -4.788 1.00 0.00 39 GLU A O 5
ATOM 4848 N N . GLU A 1 40 ? -6.119 -6.747 -7.002 1.00 0.00 40 GLU A N 5
ATOM 4849 C CA . GLU A 1 40 ? -5.948 -5.304 -7.037 1.00 0.00 40 GLU A CA 5
ATOM 4850 C C . GLU A 1 40 ? -7.114 -4.650 -7.782 1.00 0.00 40 GLU A C 5
ATOM 4851 O O . GLU A 1 40 ? -7.606 -5.192 -8.770 1.00 0.00 40 GLU A O 5
ATOM 4863 N N . LYS A 1 41 ? -7.521 -3.494 -7.278 1.00 0.00 41 LYS A N 5
ATOM 4864 C CA . LYS A 1 41 ? -8.620 -2.760 -7.883 1.00 0.00 41 LYS A CA 5
ATOM 4865 C C . LYS A 1 41 ? -8.122 -2.056 -9.147 1.00 0.00 41 LYS A C 5
ATOM 4866 O O . LYS A 1 41 ? -8.097 -0.827 -9.208 1.00 0.00 41 LYS A O 5
ATOM 4885 N N . ASP A 1 42 ? -7.738 -2.863 -10.124 1.00 0.00 42 ASP A N 5
ATOM 4886 C CA . ASP A 1 42 ? -7.242 -2.333 -11.382 1.00 0.00 42 ASP A CA 5
ATOM 4887 C C . ASP A 1 42 ? -6.004 -1.474 -11.116 1.00 0.00 42 ASP A C 5
ATOM 4888 O O . ASP A 1 42 ? -6.028 -0.262 -11.327 1.00 0.00 42 ASP A O 5
ATOM 4897 N N . GLY A 1 43 ? -4.952 -2.135 -10.658 1.00 0.00 43 GLY A N 5
ATOM 4898 C CA . GLY A 1 43 ? -3.707 -1.448 -10.361 1.00 0.00 43 GLY A CA 5
ATOM 4899 C C . GLY A 1 43 ? -3.646 -1.035 -8.889 1.00 0.00 43 GLY A C 5
ATOM 4900 O O . GLY A 1 43 ? -2.613 -1.190 -8.239 1.00 0.00 43 GLY A O 5
ATOM 4904 N N . TRP A 1 44 ? -4.766 -0.517 -8.406 1.00 0.00 44 TRP A N 5
ATOM 4905 C CA . TRP A 1 44 ? -4.853 -0.081 -7.023 1.00 0.00 44 TRP A CA 5
ATOM 4906 C C . TRP A 1 44 ? -4.884 -1.327 -6.135 1.00 0.00 44 TRP A C 5
ATOM 4907 O O . TRP A 1 44 ? -5.442 -2.353 -6.519 1.00 0.00 44 TRP A O 5
ATOM 4928 N N . LEU A 1 45 ? -4.276 -1.196 -4.965 1.00 0.00 45 LEU A N 5
ATOM 4929 C CA . LEU A 1 45 ? -4.227 -2.298 -4.020 1.00 0.00 45 LEU A CA 5
ATOM 4930 C C . LEU A 1 45 ? -4.793 -1.837 -2.675 1.00 0.00 45 LEU A C 5
ATOM 4931 O O . LEU A 1 45 ? -4.696 -0.661 -2.327 1.00 0.00 45 LEU A O 5
ATOM 4947 N N . TYR A 1 46 ? -5.372 -2.787 -1.956 1.00 0.00 46 TYR A N 5
ATOM 4948 C CA . TYR A 1 46 ? -5.954 -2.493 -0.657 1.00 0.00 46 TYR A CA 5
ATOM 4949 C C . TYR A 1 46 ? -5.085 -3.051 0.472 1.00 0.00 46 TYR A C 5
ATOM 4950 O O . TYR A 1 46 ? -4.286 -3.961 0.254 1.00 0.00 46 TYR A O 5
ATOM 4968 N N . GLY A 1 47 ? -5.270 -2.482 1.654 1.00 0.00 47 GLY A N 5
ATOM 4969 C CA . GLY A 1 47 ? -4.513 -2.911 2.818 1.00 0.00 47 GLY A CA 5
ATOM 4970 C C . GLY A 1 47 ? -4.937 -2.133 4.065 1.00 0.00 47 GLY A C 5
ATOM 4971 O O . GLY A 1 47 ? -5.898 -1.367 4.026 1.00 0.00 47 GLY A O 5
ATOM 4975 N N . GLU A 1 48 ? -4.198 -2.357 5.142 1.00 0.00 48 GLU A N 5
ATOM 4976 C CA . GLU A 1 48 ? -4.486 -1.687 6.399 1.00 0.00 48 GLU A CA 5
ATOM 4977 C C . GLU A 1 48 ? -3.307 -0.802 6.810 1.00 0.00 48 GLU A C 5
ATOM 4978 O O . GLU A 1 48 ? -2.151 -1.178 6.627 1.00 0.00 48 GLU A O 5
ATOM 4990 N N . HIS A 1 49 ? -3.642 0.357 7.359 1.00 0.00 49 HIS A N 5
ATOM 4991 C CA . HIS A 1 49 ? -2.626 1.298 7.797 1.00 0.00 49 HIS A CA 5
ATOM 4992 C C . HIS A 1 49 ? -2.123 0.900 9.186 1.00 0.00 49 HIS A C 5
ATOM 4993 O O . HIS A 1 49 ? -2.916 0.567 10.066 1.00 0.00 49 HIS A O 5
ATOM 5007 N N . ASP A 1 50 ? -0.808 0.948 9.340 1.00 0.00 50 ASP A N 5
ATOM 5008 C CA . ASP A 1 50 ? -0.189 0.597 10.607 1.00 0.00 50 ASP A CA 5
ATOM 5009 C C . ASP A 1 50 ? -0.118 1.839 11.497 1.00 0.00 50 ASP A C 5
ATOM 5010 O O . ASP A 1 50 ? 0.913 2.108 12.113 1.00 0.00 50 ASP A O 5
ATOM 5019 N N . THR A 1 51 ? -1.226 2.564 11.537 1.00 0.00 51 THR A N 5
ATOM 5020 C CA . THR A 1 51 ? -1.303 3.772 12.341 1.00 0.00 51 THR A CA 5
ATOM 5021 C C . THR A 1 51 ? -2.760 4.109 12.661 1.00 0.00 51 THR A C 5
ATOM 5022 O O . THR A 1 51 ? -3.192 3.990 13.807 1.00 0.00 51 THR A O 5
ATOM 5033 N N . THR A 1 52 ? -3.479 4.522 11.628 1.00 0.00 52 THR A N 5
ATOM 5034 C CA . THR A 1 52 ? -4.879 4.877 11.784 1.00 0.00 52 THR A CA 5
ATOM 5035 C C . THR A 1 52 ? -5.712 3.634 12.102 1.00 0.00 52 THR A C 5
ATOM 5036 O O . THR A 1 52 ? -6.788 3.737 12.690 1.00 0.00 52 THR A O 5
ATOM 5047 N N . LYS A 1 53 ? -5.183 2.488 11.699 1.00 0.00 53 LYS A N 5
ATOM 5048 C CA . LYS A 1 53 ? -5.865 1.226 11.934 1.00 0.00 53 LYS A CA 5
ATOM 5049 C C . LYS A 1 53 ? -6.984 1.057 10.904 1.00 0.00 53 LYS A C 5
ATOM 5050 O O . LYS A 1 53 ? -7.686 0.046 10.905 1.00 0.00 53 LYS A O 5
ATOM 5069 N N . ALA A 1 54 ? -7.116 2.061 10.050 1.00 0.00 54 ALA A N 5
ATOM 5070 C CA . ALA A 1 54 ? -8.138 2.036 9.018 1.00 0.00 54 ALA A CA 5
ATOM 5071 C C . ALA A 1 54 ? -7.520 1.550 7.706 1.00 0.00 54 ALA A C 5
ATOM 5072 O O . ALA A 1 54 ? -6.301 1.581 7.541 1.00 0.00 54 ALA A O 5
ATOM 5079 N N . ARG A 1 55 ? -8.388 1.113 6.806 1.00 0.00 55 ARG A N 5
ATOM 5080 C CA . ARG A 1 55 ? -7.942 0.621 5.513 1.00 0.00 55 ARG A CA 5
ATOM 5081 C C . ARG A 1 55 ? -8.530 1.475 4.388 1.00 0.00 55 ARG A C 5
ATOM 5082 O O . ARG A 1 55 ? -9.708 1.827 4.422 1.00 0.00 55 ARG A O 5
ATOM 5103 N N . GLY A 1 56 ? -7.682 1.784 3.418 1.00 0.00 56 GLY A N 5
ATOM 5104 C CA . GLY A 1 56 ? -8.103 2.591 2.285 1.00 0.00 56 GLY A CA 5
ATOM 5105 C C . GLY A 1 56 ? -7.634 1.971 0.967 1.00 0.00 56 GLY A C 5
ATOM 5106 O O . GLY A 1 56 ? -7.159 0.836 0.944 1.00 0.00 56 GLY A O 5
ATOM 5110 N N . TRP A 1 57 ? -7.784 2.743 -0.099 1.00 0.00 57 TRP A N 5
ATOM 5111 C CA . TRP A 1 57 ? -7.383 2.284 -1.418 1.00 0.00 57 TRP A CA 5
ATOM 5112 C C . TRP A 1 57 ? -6.177 3.116 -1.861 1.00 0.00 57 TRP A C 5
ATOM 5113 O O . TRP A 1 57 ? -6.172 4.337 -1.712 1.00 0.00 57 TRP A O 5
ATOM 5134 N N . PHE A 1 58 ? -5.184 2.421 -2.397 1.00 0.00 58 PHE A N 5
ATOM 5135 C CA . PHE A 1 58 ? -3.976 3.080 -2.862 1.00 0.00 58 PHE A CA 5
ATOM 5136 C C . PHE A 1 58 ? -3.452 2.424 -4.141 1.00 0.00 58 PHE A C 5
ATOM 5137 O O . PHE A 1 58 ? -3.668 1.234 -4.367 1.00 0.00 58 PHE A O 5
ATOM 5154 N N . PRO A 1 59 ? -2.754 3.250 -4.967 1.00 0.00 59 PRO A N 5
ATOM 5155 C CA . PRO A 1 59 ? -2.198 2.763 -6.217 1.00 0.00 59 PRO A CA 5
ATOM 5156 C C . PRO A 1 59 ? -0.955 1.906 -5.967 1.00 0.00 59 PRO A C 5
ATOM 5157 O O . PRO A 1 59 ? 0.014 2.371 -5.369 1.00 0.00 59 PRO A O 5
ATOM 5168 N N . SER A 1 60 ? -1.023 0.670 -6.439 1.00 0.00 60 SER A N 5
ATOM 5169 C CA . SER A 1 60 ? 0.085 -0.256 -6.274 1.00 0.00 60 SER A CA 5
ATOM 5170 C C . SER A 1 60 ? 1.393 0.411 -6.705 1.00 0.00 60 SER A C 5
ATOM 5171 O O . SER A 1 60 ? 2.471 0.015 -6.264 1.00 0.00 60 SER A O 5
ATOM 5179 N N . SER A 1 61 ? 1.255 1.412 -7.562 1.00 0.00 61 SER A N 5
ATOM 5180 C CA . SER A 1 61 ? 2.412 2.138 -8.058 1.00 0.00 61 SER A CA 5
ATOM 5181 C C . SER A 1 61 ? 3.016 2.988 -6.938 1.00 0.00 61 SER A C 5
ATOM 5182 O O . SER A 1 61 ? 4.227 3.199 -6.898 1.00 0.00 61 SER A O 5
ATOM 5190 N N . TYR A 1 62 ? 2.144 3.452 -6.055 1.00 0.00 62 TYR A N 5
ATOM 5191 C CA . TYR A 1 62 ? 2.576 4.274 -4.937 1.00 0.00 62 TYR A CA 5
ATOM 5192 C C . TYR A 1 62 ? 3.039 3.406 -3.766 1.00 0.00 62 TYR A C 5
ATOM 5193 O O . TYR A 1 62 ? 3.249 3.908 -2.662 1.00 0.00 62 TYR A O 5
ATOM 5211 N N . THR A 1 63 ? 3.186 2.120 -4.045 1.00 0.00 63 THR A N 5
ATOM 5212 C CA . THR A 1 63 ? 3.621 1.177 -3.028 1.00 0.00 63 THR A CA 5
ATOM 5213 C C . THR A 1 63 ? 4.524 0.107 -3.644 1.00 0.00 63 THR A C 5
ATOM 5214 O O . THR A 1 63 ? 4.407 -0.202 -4.829 1.00 0.00 63 THR A O 5
ATOM 5225 N N . LYS A 1 64 ? 5.403 -0.431 -2.812 1.00 0.00 64 LYS A N 5
ATOM 5226 C CA . LYS A 1 64 ? 6.325 -1.460 -3.260 1.00 0.00 64 LYS A CA 5
ATOM 5227 C C . LYS A 1 64 ? 6.299 -2.627 -2.271 1.00 0.00 64 LYS A C 5
ATOM 5228 O O . LYS A 1 64 ? 5.931 -2.454 -1.110 1.00 0.00 64 LYS A O 5
ATOM 5247 N N . LEU A 1 65 ? 6.695 -3.790 -2.766 1.00 0.00 65 LEU A N 5
ATOM 5248 C CA . LEU A 1 65 ? 6.722 -4.986 -1.941 1.00 0.00 65 LEU A CA 5
ATOM 5249 C C . LEU A 1 65 ? 7.939 -4.934 -1.015 1.00 0.00 65 LEU A C 5
ATOM 5250 O O . LEU A 1 65 ? 9.052 -4.657 -1.461 1.00 0.00 65 LEU A O 5
ATOM 5266 N N . LEU A 1 66 ? 7.687 -5.204 0.257 1.00 0.00 66 LEU A N 5
ATOM 5267 C CA . LEU A 1 66 ? 8.748 -5.192 1.250 1.00 0.00 66 LEU A CA 5
ATOM 5268 C C . LEU A 1 66 ? 9.813 -6.221 0.864 1.00 0.00 66 LEU A C 5
ATOM 5269 O O . LEU A 1 66 ? 9.595 -7.042 -0.025 1.00 0.00 66 LEU A O 5
ATOM 5285 N N . SER A 1 67 ? 10.942 -6.143 1.553 1.00 0.00 67 SER A N 5
ATOM 5286 C CA . SER A 1 67 ? 12.042 -7.057 1.294 1.00 0.00 67 SER A CA 5
ATOM 5287 C C . SER A 1 67 ? 12.585 -7.609 2.613 1.00 0.00 67 SER A C 5
ATOM 5288 O O . SER A 1 67 ? 13.569 -7.098 3.146 1.00 0.00 67 SER A O 5
ATOM 5296 N N . GLY A 1 68 ? 11.920 -8.646 3.102 1.00 0.00 68 GLY A N 5
ATOM 5297 C CA . GLY A 1 68 ? 12.323 -9.273 4.349 1.00 0.00 68 GLY A CA 5
ATOM 5298 C C . GLY A 1 68 ? 13.049 -10.595 4.088 1.00 0.00 68 GLY A C 5
ATOM 5299 O O . GLY A 1 68 ? 13.195 -11.011 2.940 1.00 0.00 68 GLY A O 5
ATOM 5303 N N . PRO A 1 69 ? 13.495 -11.235 5.202 1.00 0.00 69 PRO A N 5
ATOM 5304 C CA . PRO A 1 69 ? 14.201 -12.502 5.105 1.00 0.00 69 PRO A CA 5
ATOM 5305 C C . PRO A 1 69 ? 13.235 -13.646 4.792 1.00 0.00 69 PRO A C 5
ATOM 5306 O O . PRO A 1 69 ? 13.548 -14.526 3.993 1.00 0.00 69 PRO A O 5
ATOM 5317 N N . SER A 1 70 ? 12.079 -13.596 5.438 1.00 0.00 70 SER A N 5
ATOM 5318 C CA . SER A 1 70 ? 11.065 -14.617 5.239 1.00 0.00 70 SER A CA 5
ATOM 5319 C C . SER A 1 70 ? 11.636 -15.995 5.580 1.00 0.00 70 SER A C 5
ATOM 5320 O O . SER A 1 70 ? 12.168 -16.683 4.711 1.00 0.00 70 SER A O 5
ATOM 5328 N N . SER A 1 71 ? 11.506 -16.356 6.848 1.00 0.00 71 SER A N 5
ATOM 5329 C CA . SER A 1 71 ? 12.002 -17.639 7.315 1.00 0.00 71 SER A CA 5
ATOM 5330 C C . SER A 1 71 ? 13.427 -17.867 6.805 1.00 0.00 71 SER A C 5
ATOM 5331 O O . SER A 1 71 ? 13.624 -18.483 5.759 1.00 0.00 71 SER A O 5
ATOM 5339 N N . GLY A 1 72 ? 14.383 -17.358 7.568 1.00 0.00 72 GLY A N 5
ATOM 5340 C CA . GLY A 1 72 ? 15.783 -17.497 7.206 1.00 0.00 72 GLY A CA 5
ATOM 5341 C C . GLY A 1 72 ? 15.975 -17.362 5.694 1.00 0.00 72 GLY A C 5
ATOM 5342 O O . GLY A 1 72 ? 15.449 -16.436 5.078 1.00 0.00 72 GLY A O 5
ATOM 5346 N N . GLY A 1 1 ? 8.093 -13.368 13.856 1.00 0.00 1 GLY A N 6
ATOM 5347 C CA . GLY A 1 1 ? 8.701 -14.682 13.731 1.00 0.00 1 GLY A CA 6
ATOM 5348 C C . GLY A 1 1 ? 8.042 -15.487 12.609 1.00 0.00 1 GLY A C 6
ATOM 5349 O O . GLY A 1 1 ? 6.831 -15.699 12.622 1.00 0.00 1 GLY A O 6
ATOM 5353 N N . SER A 1 2 ? 8.869 -15.914 11.666 1.00 0.00 2 SER A N 6
ATOM 5354 C CA . SER A 1 2 ? 8.382 -16.691 10.540 1.00 0.00 2 SER A CA 6
ATOM 5355 C C . SER A 1 2 ? 7.435 -15.843 9.689 1.00 0.00 2 SER A C 6
ATOM 5356 O O . SER A 1 2 ? 6.217 -15.943 9.823 1.00 0.00 2 SER A O 6
ATOM 5364 N N . SER A 1 3 ? 8.032 -15.026 8.833 1.00 0.00 3 SER A N 6
ATOM 5365 C CA . SER A 1 3 ? 7.256 -14.160 7.960 1.00 0.00 3 SER A CA 6
ATOM 5366 C C . SER A 1 3 ? 6.729 -14.958 6.766 1.00 0.00 3 SER A C 6
ATOM 5367 O O . SER A 1 3 ? 7.491 -15.311 5.866 1.00 0.00 3 SER A O 6
ATOM 5375 N N . GLY A 1 4 ? 5.431 -15.219 6.795 1.00 0.00 4 GLY A N 6
ATOM 5376 C CA . GLY A 1 4 ? 4.793 -15.968 5.726 1.00 0.00 4 GLY A CA 6
ATOM 5377 C C . GLY A 1 4 ? 3.320 -16.230 6.043 1.00 0.00 4 GLY A C 6
ATOM 5378 O O . GLY A 1 4 ? 2.987 -17.222 6.690 1.00 0.00 4 GLY A O 6
ATOM 5382 N N . SER A 1 5 ? 2.476 -15.323 5.573 1.00 0.00 5 SER A N 6
ATOM 5383 C CA . SER A 1 5 ? 1.046 -15.444 5.798 1.00 0.00 5 SER A CA 6
ATOM 5384 C C . SER A 1 5 ? 0.285 -14.542 4.823 1.00 0.00 5 SER A C 6
ATOM 5385 O O . SER A 1 5 ? 0.877 -13.677 4.180 1.00 0.00 5 SER A O 6
ATOM 5393 N N . SER A 1 6 ? -1.017 -14.775 4.745 1.00 0.00 6 SER A N 6
ATOM 5394 C CA . SER A 1 6 ? -1.865 -13.995 3.860 1.00 0.00 6 SER A CA 6
ATOM 5395 C C . SER A 1 6 ? -1.965 -12.555 4.366 1.00 0.00 6 SER A C 6
ATOM 5396 O O . SER A 1 6 ? -2.384 -12.318 5.498 1.00 0.00 6 SER A O 6
ATOM 5404 N N . GLY A 1 7 ? -1.571 -11.630 3.503 1.00 0.00 7 GLY A N 6
ATOM 5405 C CA . GLY A 1 7 ? -1.611 -10.219 3.848 1.00 0.00 7 GLY A CA 6
ATOM 5406 C C . GLY A 1 7 ? -0.221 -9.589 3.739 1.00 0.00 7 GLY A C 6
ATOM 5407 O O . GLY A 1 7 ? 0.259 -8.967 4.686 1.00 0.00 7 GLY A O 6
ATOM 5411 N N . GLN A 1 8 ? 0.388 -9.771 2.577 1.00 0.00 8 GLN A N 6
ATOM 5412 C CA . GLN A 1 8 ? 1.713 -9.228 2.332 1.00 0.00 8 GLN A CA 6
ATOM 5413 C C . GLN A 1 8 ? 1.796 -7.785 2.834 1.00 0.00 8 GLN A C 6
ATOM 5414 O O . GLN A 1 8 ? 0.779 -7.182 3.172 1.00 0.00 8 GLN A O 6
ATOM 5428 N N . LYS A 1 9 ? 3.018 -7.274 2.866 1.00 0.00 9 LYS A N 6
ATOM 5429 C CA . LYS A 1 9 ? 3.248 -5.913 3.321 1.00 0.00 9 LYS A CA 6
ATOM 5430 C C . LYS A 1 9 ? 3.857 -5.095 2.181 1.00 0.00 9 LYS A C 6
ATOM 5431 O O . LYS A 1 9 ? 4.659 -5.609 1.402 1.00 0.00 9 LYS A O 6
ATOM 5450 N N . VAL A 1 10 ? 3.453 -3.834 2.118 1.00 0.00 10 VAL A N 6
ATOM 5451 C CA . VAL A 1 10 ? 3.949 -2.940 1.086 1.00 0.00 10 VAL A CA 6
ATOM 5452 C C . VAL A 1 10 ? 4.451 -1.648 1.734 1.00 0.00 10 VAL A C 6
ATOM 5453 O O . VAL A 1 10 ? 4.006 -1.282 2.821 1.00 0.00 10 VAL A O 6
ATOM 5466 N N . LYS A 1 11 ? 5.369 -0.993 1.040 1.00 0.00 11 LYS A N 6
ATOM 5467 C CA . LYS A 1 11 ? 5.936 0.251 1.535 1.00 0.00 11 LYS A CA 6
ATOM 5468 C C . LYS A 1 11 ? 5.716 1.354 0.498 1.00 0.00 11 LYS A C 6
ATOM 5469 O O . LYS A 1 11 ? 5.988 1.162 -0.686 1.00 0.00 11 LYS A O 6
ATOM 5488 N N . THR A 1 12 ? 5.226 2.487 0.981 1.00 0.00 12 THR A N 6
ATOM 5489 C CA . THR A 1 12 ? 4.967 3.621 0.111 1.00 0.00 12 THR A CA 6
ATOM 5490 C C . THR A 1 12 ? 6.271 4.351 -0.216 1.00 0.00 12 THR A C 6
ATOM 5491 O O . THR A 1 12 ? 7.041 4.686 0.682 1.00 0.00 12 THR A O 6
ATOM 5502 N N . ILE A 1 13 ? 6.478 4.577 -1.505 1.00 0.00 13 ILE A N 6
ATOM 5503 C CA . ILE A 1 13 ? 7.675 5.261 -1.962 1.00 0.00 13 ILE A CA 6
ATOM 5504 C C . ILE A 1 13 ? 7.344 6.729 -2.241 1.00 0.00 13 ILE A C 6
ATOM 5505 O O . ILE A 1 13 ? 8.238 7.532 -2.505 1.00 0.00 13 ILE A O 6
ATOM 5521 N N . PHE A 1 14 ? 6.057 7.035 -2.173 1.00 0.00 14 PHE A N 6
ATOM 5522 C CA . PHE A 1 14 ? 5.596 8.391 -2.415 1.00 0.00 14 PHE A CA 6
ATOM 5523 C C . PHE A 1 14 ? 4.392 8.727 -1.533 1.00 0.00 14 PHE A C 6
ATOM 5524 O O . PHE A 1 14 ? 3.573 7.858 -1.237 1.00 0.00 14 PHE A O 6
ATOM 5541 N N . PRO A 1 15 ? 4.320 10.023 -1.128 1.00 0.00 15 PRO A N 6
ATOM 5542 C CA . PRO A 1 15 ? 3.229 10.485 -0.286 1.00 0.00 15 PRO A CA 6
ATOM 5543 C C . PRO A 1 15 ? 1.937 10.629 -1.092 1.00 0.00 15 PRO A C 6
ATOM 5544 O O . PRO A 1 15 ? 1.976 10.782 -2.312 1.00 0.00 15 PRO A O 6
ATOM 5555 N N . HIS A 1 16 ? 0.822 10.574 -0.378 1.00 0.00 16 HIS A N 6
ATOM 5556 C CA . HIS A 1 16 ? -0.480 10.696 -1.012 1.00 0.00 16 HIS A CA 6
ATOM 5557 C C . HIS A 1 16 ? -1.530 11.061 0.039 1.00 0.00 16 HIS A C 6
ATOM 5558 O O . HIS A 1 16 ? -2.070 10.184 0.712 1.00 0.00 16 HIS A O 6
ATOM 5572 N N . THR A 1 17 ? -1.788 12.356 0.147 1.00 0.00 17 THR A N 6
ATOM 5573 C CA . THR A 1 17 ? -2.764 12.847 1.104 1.00 0.00 17 THR A CA 6
ATOM 5574 C C . THR A 1 17 ? -4.172 12.395 0.711 1.00 0.00 17 THR A C 6
ATOM 5575 O O . THR A 1 17 ? -4.566 12.519 -0.448 1.00 0.00 17 THR A O 6
ATOM 5586 N N . ALA A 1 18 ? -4.891 11.879 1.697 1.00 0.00 18 ALA A N 6
ATOM 5587 C CA . ALA A 1 18 ? -6.246 11.408 1.468 1.00 0.00 18 ALA A CA 6
ATOM 5588 C C . ALA A 1 18 ? -7.132 11.824 2.645 1.00 0.00 18 ALA A C 6
ATOM 5589 O O . ALA A 1 18 ? -8.246 11.325 2.794 1.00 0.00 18 ALA A O 6
ATOM 5596 N N . GLY A 1 19 ? -6.603 12.734 3.449 1.00 0.00 19 GLY A N 6
ATOM 5597 C CA . GLY A 1 19 ? -7.331 13.223 4.608 1.00 0.00 19 GLY A CA 6
ATOM 5598 C C . GLY A 1 19 ? -8.826 13.340 4.306 1.00 0.00 19 GLY A C 6
ATOM 5599 O O . GLY A 1 19 ? -9.635 12.596 4.859 1.00 0.00 19 GLY A O 6
ATOM 5603 N N . ASN A 1 20 ? -9.149 14.280 3.429 1.00 0.00 20 ASN A N 6
ATOM 5604 C CA . ASN A 1 20 ? -10.532 14.504 3.047 1.00 0.00 20 ASN A CA 6
ATOM 5605 C C . ASN A 1 20 ? -11.127 13.200 2.512 1.00 0.00 20 ASN A C 6
ATOM 5606 O O . ASN A 1 20 ? -12.014 12.617 3.134 1.00 0.00 20 ASN A O 6
ATOM 5617 N N . ASN A 1 21 ? -10.614 12.780 1.365 1.00 0.00 21 ASN A N 6
ATOM 5618 C CA . ASN A 1 21 ? -11.084 11.555 0.740 1.00 0.00 21 ASN A CA 6
ATOM 5619 C C . ASN A 1 21 ? -11.273 10.480 1.812 1.00 0.00 21 ASN A C 6
ATOM 5620 O O . ASN A 1 21 ? -10.496 10.402 2.762 1.00 0.00 21 ASN A O 6
ATOM 5631 N N . LYS A 1 22 ? -12.312 9.679 1.624 1.00 0.00 22 LYS A N 6
ATOM 5632 C CA . LYS A 1 22 ? -12.613 8.612 2.563 1.00 0.00 22 LYS A CA 6
ATOM 5633 C C . LYS A 1 22 ? -12.290 7.263 1.917 1.00 0.00 22 LYS A C 6
ATOM 5634 O O . LYS A 1 22 ? -12.059 6.277 2.614 1.00 0.00 22 LYS A O 6
ATOM 5653 N N . THR A 1 23 ? -12.284 7.264 0.592 1.00 0.00 23 THR A N 6
ATOM 5654 C CA . THR A 1 23 ? -11.993 6.053 -0.156 1.00 0.00 23 THR A CA 6
ATOM 5655 C C . THR A 1 23 ? -10.485 5.908 -0.370 1.00 0.00 23 THR A C 6
ATOM 5656 O O . THR A 1 23 ? -10.014 4.858 -0.805 1.00 0.00 23 THR A O 6
ATOM 5667 N N . LEU A 1 24 ? -9.769 6.977 -0.054 1.00 0.00 24 LEU A N 6
ATOM 5668 C CA . LEU A 1 24 ? -8.324 6.982 -0.206 1.00 0.00 24 LEU A CA 6
ATOM 5669 C C . LEU A 1 24 ? -7.670 6.929 1.176 1.00 0.00 24 LEU A C 6
ATOM 5670 O O . LEU A 1 24 ? -8.209 7.464 2.143 1.00 0.00 24 LEU A O 6
ATOM 5686 N N . LEU A 1 25 ? -6.517 6.278 1.225 1.00 0.00 25 LEU A N 6
ATOM 5687 C CA . LEU A 1 25 ? -5.783 6.148 2.472 1.00 0.00 25 LEU A CA 6
ATOM 5688 C C . LEU A 1 25 ? -4.737 7.261 2.562 1.00 0.00 25 LEU A C 6
ATOM 5689 O O . LEU A 1 25 ? -4.006 7.509 1.604 1.00 0.00 25 LEU A O 6
ATOM 5705 N N . SER A 1 26 ? -4.697 7.900 3.721 1.00 0.00 26 SER A N 6
ATOM 5706 C CA . SER A 1 26 ? -3.753 8.981 3.949 1.00 0.00 26 SER A CA 6
ATOM 5707 C C . SER A 1 26 ? -2.555 8.468 4.751 1.00 0.00 26 SER A C 6
ATOM 5708 O O . SER A 1 26 ? -2.719 7.946 5.853 1.00 0.00 26 SER A O 6
ATOM 5716 N N . PHE A 1 27 ? -1.377 8.636 4.168 1.00 0.00 27 PHE A N 6
ATOM 5717 C CA . PHE A 1 27 ? -0.153 8.196 4.815 1.00 0.00 27 PHE A CA 6
ATOM 5718 C C . PHE A 1 27 ? 1.055 8.977 4.291 1.00 0.00 27 PHE A C 6
ATOM 5719 O O . PHE A 1 27 ? 0.927 9.778 3.367 1.00 0.00 27 PHE A O 6
ATOM 5736 N N . ALA A 1 28 ? 2.199 8.716 4.905 1.00 0.00 28 ALA A N 6
ATOM 5737 C CA . ALA A 1 28 ? 3.429 9.384 4.512 1.00 0.00 28 ALA A CA 6
ATOM 5738 C C . ALA A 1 28 ? 4.408 8.351 3.950 1.00 0.00 28 ALA A C 6
ATOM 5739 O O . ALA A 1 28 ? 4.411 7.197 4.376 1.00 0.00 28 ALA A O 6
ATOM 5746 N N . GLN A 1 29 ? 5.215 8.804 3.002 1.00 0.00 29 GLN A N 6
ATOM 5747 C CA . GLN A 1 29 ? 6.197 7.933 2.377 1.00 0.00 29 GLN A CA 6
ATOM 5748 C C . GLN A 1 29 ? 6.986 7.172 3.444 1.00 0.00 29 GLN A C 6
ATOM 5749 O O . GLN A 1 29 ? 7.546 7.776 4.358 1.00 0.00 29 GLN A O 6
ATOM 5763 N N . GLY A 1 30 ? 7.006 5.856 3.293 1.00 0.00 30 GLY A N 6
ATOM 5764 C CA . GLY A 1 30 ? 7.718 5.005 4.232 1.00 0.00 30 GLY A CA 6
ATOM 5765 C C . GLY A 1 30 ? 6.743 4.146 5.040 1.00 0.00 30 GLY A C 6
ATOM 5766 O O . GLY A 1 30 ? 7.057 3.010 5.393 1.00 0.00 30 GLY A O 6
ATOM 5770 N N . ASP A 1 31 ? 5.581 4.721 5.310 1.00 0.00 31 ASP A N 6
ATOM 5771 C CA . ASP A 1 31 ? 4.559 4.022 6.070 1.00 0.00 31 ASP A CA 6
ATOM 5772 C C . ASP A 1 31 ? 4.373 2.616 5.496 1.00 0.00 31 ASP A C 6
ATOM 5773 O O . ASP A 1 31 ? 4.606 2.392 4.309 1.00 0.00 31 ASP A O 6
ATOM 5782 N N . VAL A 1 32 ? 3.957 1.707 6.364 1.00 0.00 32 VAL A N 6
ATOM 5783 C CA . VAL A 1 32 ? 3.738 0.329 5.958 1.00 0.00 32 VAL A CA 6
ATOM 5784 C C . VAL A 1 32 ? 2.251 -0.006 6.086 1.00 0.00 32 VAL A C 6
ATOM 5785 O O . VAL A 1 32 ? 1.626 0.306 7.098 1.00 0.00 32 VAL A O 6
ATOM 5798 N N . LEU A 1 33 ? 1.727 -0.636 5.045 1.00 0.00 33 LEU A N 6
ATOM 5799 C CA . LEU A 1 33 ? 0.324 -1.017 5.028 1.00 0.00 33 LEU A CA 6
ATOM 5800 C C . LEU A 1 33 ? 0.213 -2.529 4.822 1.00 0.00 33 LEU A C 6
ATOM 5801 O O . LEU A 1 33 ? 0.984 -3.114 4.063 1.00 0.00 33 LEU A O 6
ATOM 5817 N N . THR A 1 34 ? -0.753 -3.118 5.512 1.00 0.00 34 THR A N 6
ATOM 5818 C CA . THR A 1 34 ? -0.975 -4.550 5.414 1.00 0.00 34 THR A CA 6
ATOM 5819 C C . THR A 1 34 ? -2.042 -4.854 4.361 1.00 0.00 34 THR A C 6
ATOM 5820 O O . THR A 1 34 ? -3.160 -4.348 4.441 1.00 0.00 34 THR A O 6
ATOM 5831 N N . LEU A 1 35 ? -1.659 -5.679 3.397 1.00 0.00 35 LEU A N 6
ATOM 5832 C CA . LEU A 1 35 ? -2.569 -6.056 2.329 1.00 0.00 35 LEU A CA 6
ATOM 5833 C C . LEU A 1 35 ? -3.646 -6.988 2.887 1.00 0.00 35 LEU A C 6
ATOM 5834 O O . LEU A 1 35 ? -3.398 -7.730 3.836 1.00 0.00 35 LEU A O 6
ATOM 5850 N N . LEU A 1 36 ? -4.819 -6.919 2.275 1.00 0.00 36 LEU A N 6
ATOM 5851 C CA . LEU A 1 36 ? -5.934 -7.748 2.699 1.00 0.00 36 LEU A CA 6
ATOM 5852 C C . LEU A 1 36 ? -6.378 -8.633 1.533 1.00 0.00 36 LEU A C 6
ATOM 5853 O O . LEU A 1 36 ? -6.586 -9.834 1.705 1.00 0.00 36 LEU A O 6
ATOM 5869 N N . ILE A 1 37 ? -6.512 -8.007 0.373 1.00 0.00 37 ILE A N 6
ATOM 5870 C CA . ILE A 1 37 ? -6.927 -8.723 -0.820 1.00 0.00 37 ILE A CA 6
ATOM 5871 C C . ILE A 1 37 ? -5.692 -9.099 -1.641 1.00 0.00 37 ILE A C 6
ATOM 5872 O O . ILE A 1 37 ? -4.778 -8.292 -1.798 1.00 0.00 37 ILE A O 6
ATOM 5888 N N . PRO A 1 38 ? -5.705 -10.358 -2.155 1.00 0.00 38 PRO A N 6
ATOM 5889 C CA . PRO A 1 38 ? -4.596 -10.851 -2.955 1.00 0.00 38 PRO A CA 6
ATOM 5890 C C . PRO A 1 38 ? -4.619 -10.241 -4.358 1.00 0.00 38 PRO A C 6
ATOM 5891 O O . PRO A 1 38 ? -3.595 -10.204 -5.039 1.00 0.00 38 PRO A O 6
ATOM 5902 N N . GLU A 1 39 ? -5.797 -9.778 -4.748 1.00 0.00 39 GLU A N 6
ATOM 5903 C CA . GLU A 1 39 ? -5.966 -9.171 -6.057 1.00 0.00 39 GLU A CA 6
ATOM 5904 C C . GLU A 1 39 ? -5.817 -7.651 -5.961 1.00 0.00 39 GLU A C 6
ATOM 5905 O O . GLU A 1 39 ? -5.698 -7.104 -4.866 1.00 0.00 39 GLU A O 6
ATOM 5917 N N . GLU A 1 40 ? -5.828 -7.013 -7.123 1.00 0.00 40 GLU A N 6
ATOM 5918 C CA . GLU A 1 40 ? -5.695 -5.568 -7.183 1.00 0.00 40 GLU A CA 6
ATOM 5919 C C . GLU A 1 40 ? -6.910 -4.952 -7.881 1.00 0.00 40 GLU A C 6
ATOM 5920 O O . GLU A 1 40 ? -7.517 -5.579 -8.747 1.00 0.00 40 GLU A O 6
ATOM 5932 N N . LYS A 1 41 ? -7.228 -3.731 -7.477 1.00 0.00 41 LYS A N 6
ATOM 5933 C CA . LYS A 1 41 ? -8.359 -3.023 -8.052 1.00 0.00 41 LYS A CA 6
ATOM 5934 C C . LYS A 1 41 ? -7.955 -2.442 -9.409 1.00 0.00 41 LYS A C 6
ATOM 5935 O O . LYS A 1 41 ? -8.044 -1.233 -9.622 1.00 0.00 41 LYS A O 6
ATOM 5954 N N . ASP A 1 42 ? -7.520 -3.329 -10.291 1.00 0.00 42 ASP A N 6
ATOM 5955 C CA . ASP A 1 42 ? -7.101 -2.919 -11.621 1.00 0.00 42 ASP A CA 6
ATOM 5956 C C . ASP A 1 42 ? -5.940 -1.930 -11.503 1.00 0.00 42 ASP A C 6
ATOM 5957 O O . ASP A 1 42 ? -5.966 -0.861 -12.111 1.00 0.00 42 ASP A O 6
ATOM 5966 N N . GLY A 1 43 ? -4.948 -2.323 -10.718 1.00 0.00 43 GLY A N 6
ATOM 5967 C CA . GLY A 1 43 ? -3.779 -1.485 -10.513 1.00 0.00 43 GLY A CA 6
ATOM 5968 C C . GLY A 1 43 ? -3.679 -1.029 -9.056 1.00 0.00 43 GLY A C 6
ATOM 5969 O O . GLY A 1 43 ? -2.603 -1.068 -8.461 1.00 0.00 43 GLY A O 6
ATOM 5973 N N . TRP A 1 44 ? -4.817 -0.608 -8.522 1.00 0.00 44 TRP A N 6
ATOM 5974 C CA . TRP A 1 44 ? -4.871 -0.145 -7.146 1.00 0.00 44 TRP A CA 6
ATOM 5975 C C . TRP A 1 44 ? -4.861 -1.373 -6.233 1.00 0.00 44 TRP A C 6
ATOM 5976 O O . TRP A 1 44 ? -5.248 -2.464 -6.650 1.00 0.00 44 TRP A O 6
ATOM 5997 N N . LEU A 1 45 ? -4.413 -1.155 -5.006 1.00 0.00 45 LEU A N 6
ATOM 5998 C CA . LEU A 1 45 ? -4.347 -2.230 -4.031 1.00 0.00 45 LEU A CA 6
ATOM 5999 C C . LEU A 1 45 ? -4.877 -1.728 -2.687 1.00 0.00 45 LEU A C 6
ATOM 6000 O O . LEU A 1 45 ? -4.763 -0.544 -2.374 1.00 0.00 45 LEU A O 6
ATOM 6016 N N . TYR A 1 46 ? -5.446 -2.653 -1.928 1.00 0.00 46 TYR A N 6
ATOM 6017 C CA . TYR A 1 46 ? -5.995 -2.319 -0.625 1.00 0.00 46 TYR A CA 6
ATOM 6018 C C . TYR A 1 46 ? -5.105 -2.855 0.499 1.00 0.00 46 TYR A C 6
ATOM 6019 O O . TYR A 1 46 ? -4.204 -3.656 0.253 1.00 0.00 46 TYR A O 6
ATOM 6037 N N . GLY A 1 47 ? -5.390 -2.393 1.707 1.00 0.00 47 GLY A N 6
ATOM 6038 C CA . GLY A 1 47 ? -4.627 -2.817 2.869 1.00 0.00 47 GLY A CA 6
ATOM 6039 C C . GLY A 1 47 ? -5.019 -2.008 4.107 1.00 0.00 47 GLY A C 6
ATOM 6040 O O . GLY A 1 47 ? -5.923 -1.176 4.049 1.00 0.00 47 GLY A O 6
ATOM 6044 N N . GLU A 1 48 ? -4.320 -2.281 5.199 1.00 0.00 48 GLU A N 6
ATOM 6045 C CA . GLU A 1 48 ? -4.584 -1.589 6.449 1.00 0.00 48 GLU A CA 6
ATOM 6046 C C . GLU A 1 48 ? -3.375 -0.743 6.853 1.00 0.00 48 GLU A C 6
ATOM 6047 O O . GLU A 1 48 ? -2.233 -1.179 6.715 1.00 0.00 48 GLU A O 6
ATOM 6059 N N . HIS A 1 49 ? -3.667 0.453 7.344 1.00 0.00 49 HIS A N 6
ATOM 6060 C CA . HIS A 1 49 ? -2.618 1.364 7.769 1.00 0.00 49 HIS A CA 6
ATOM 6061 C C . HIS A 1 49 ? -2.060 0.911 9.119 1.00 0.00 49 HIS A C 6
ATOM 6062 O O . HIS A 1 49 ? -2.799 0.404 9.962 1.00 0.00 49 HIS A O 6
ATOM 6076 N N . ASP A 1 50 ? -0.760 1.109 9.283 1.00 0.00 50 ASP A N 6
ATOM 6077 C CA . ASP A 1 50 ? -0.095 0.727 10.517 1.00 0.00 50 ASP A CA 6
ATOM 6078 C C . ASP A 1 50 ? -0.118 1.907 11.491 1.00 0.00 50 ASP A C 6
ATOM 6079 O O . ASP A 1 50 ? 0.890 2.212 12.126 1.00 0.00 50 ASP A O 6
ATOM 6088 N N . THR A 1 51 ? -1.280 2.539 11.577 1.00 0.00 51 THR A N 6
ATOM 6089 C CA . THR A 1 51 ? -1.447 3.679 12.462 1.00 0.00 51 THR A CA 6
ATOM 6090 C C . THR A 1 51 ? -2.932 3.928 12.735 1.00 0.00 51 THR A C 6
ATOM 6091 O O . THR A 1 51 ? -3.447 3.546 13.784 1.00 0.00 51 THR A O 6
ATOM 6102 N N . THR A 1 52 ? -3.578 4.569 11.771 1.00 0.00 52 THR A N 6
ATOM 6103 C CA . THR A 1 52 ? -4.993 4.874 11.894 1.00 0.00 52 THR A CA 6
ATOM 6104 C C . THR A 1 52 ? -5.793 3.597 12.161 1.00 0.00 52 THR A C 6
ATOM 6105 O O . THR A 1 52 ? -6.877 3.649 12.740 1.00 0.00 52 THR A O 6
ATOM 6116 N N . LYS A 1 53 ? -5.227 2.481 11.726 1.00 0.00 53 LYS A N 6
ATOM 6117 C CA . LYS A 1 53 ? -5.874 1.193 11.910 1.00 0.00 53 LYS A CA 6
ATOM 6118 C C . LYS A 1 53 ? -7.006 1.045 10.891 1.00 0.00 53 LYS A C 6
ATOM 6119 O O . LYS A 1 53 ? -7.713 0.038 10.885 1.00 0.00 53 LYS A O 6
ATOM 6138 N N . ALA A 1 54 ? -7.142 2.062 10.053 1.00 0.00 54 ALA A N 6
ATOM 6139 C CA . ALA A 1 54 ? -8.175 2.058 9.032 1.00 0.00 54 ALA A CA 6
ATOM 6140 C C . ALA A 1 54 ? -7.574 1.584 7.707 1.00 0.00 54 ALA A C 6
ATOM 6141 O O . ALA A 1 54 ? -6.359 1.631 7.520 1.00 0.00 54 ALA A O 6
ATOM 6148 N N . ARG A 1 55 ? -8.453 1.138 6.821 1.00 0.00 55 ARG A N 6
ATOM 6149 C CA . ARG A 1 55 ? -8.025 0.657 5.519 1.00 0.00 55 ARG A CA 6
ATOM 6150 C C . ARG A 1 55 ? -8.619 1.526 4.409 1.00 0.00 55 ARG A C 6
ATOM 6151 O O . ARG A 1 55 ? -9.795 1.884 4.459 1.00 0.00 55 ARG A O 6
ATOM 6172 N N . GLY A 1 56 ? -7.780 1.841 3.434 1.00 0.00 56 GLY A N 6
ATOM 6173 C CA . GLY A 1 56 ? -8.208 2.662 2.314 1.00 0.00 56 GLY A CA 6
ATOM 6174 C C . GLY A 1 56 ? -7.755 2.055 0.984 1.00 0.00 56 GLY A C 6
ATOM 6175 O O . GLY A 1 56 ? -7.291 0.916 0.944 1.00 0.00 56 GLY A O 6
ATOM 6179 N N . TRP A 1 57 ? -7.905 2.842 -0.071 1.00 0.00 57 TRP A N 6
ATOM 6180 C CA . TRP A 1 57 ? -7.517 2.396 -1.398 1.00 0.00 57 TRP A CA 6
ATOM 6181 C C . TRP A 1 57 ? -6.307 3.222 -1.840 1.00 0.00 57 TRP A C 6
ATOM 6182 O O . TRP A 1 57 ? -6.293 4.442 -1.681 1.00 0.00 57 TRP A O 6
ATOM 6203 N N . PHE A 1 58 ? -5.322 2.525 -2.385 1.00 0.00 58 PHE A N 6
ATOM 6204 C CA . PHE A 1 58 ? -4.110 3.179 -2.850 1.00 0.00 58 PHE A CA 6
ATOM 6205 C C . PHE A 1 58 ? -3.593 2.525 -4.133 1.00 0.00 58 PHE A C 6
ATOM 6206 O O . PHE A 1 58 ? -3.816 1.338 -4.363 1.00 0.00 58 PHE A O 6
ATOM 6223 N N . PRO A 1 59 ? -2.892 3.350 -4.956 1.00 0.00 59 PRO A N 6
ATOM 6224 C CA . PRO A 1 59 ? -2.341 2.865 -6.210 1.00 0.00 59 PRO A CA 6
ATOM 6225 C C . PRO A 1 59 ? -1.102 2.000 -5.966 1.00 0.00 59 PRO A C 6
ATOM 6226 O O . PRO A 1 59 ? -0.134 2.454 -5.358 1.00 0.00 59 PRO A O 6
ATOM 6237 N N . SER A 1 60 ? -1.174 0.770 -6.453 1.00 0.00 60 SER A N 6
ATOM 6238 C CA . SER A 1 60 ? -0.070 -0.162 -6.295 1.00 0.00 60 SER A CA 6
ATOM 6239 C C . SER A 1 60 ? 1.240 0.501 -6.723 1.00 0.00 60 SER A C 6
ATOM 6240 O O . SER A 1 60 ? 2.316 0.098 -6.284 1.00 0.00 60 SER A O 6
ATOM 6248 N N . SER A 1 61 ? 1.107 1.508 -7.574 1.00 0.00 61 SER A N 6
ATOM 6249 C CA . SER A 1 61 ? 2.267 2.231 -8.066 1.00 0.00 61 SER A CA 6
ATOM 6250 C C . SER A 1 61 ? 2.873 3.075 -6.942 1.00 0.00 61 SER A C 6
ATOM 6251 O O . SER A 1 61 ? 4.083 3.295 -6.909 1.00 0.00 61 SER A O 6
ATOM 6259 N N . TYR A 1 62 ? 2.004 3.524 -6.048 1.00 0.00 62 TYR A N 6
ATOM 6260 C CA . TYR A 1 62 ? 2.438 4.338 -4.926 1.00 0.00 62 TYR A CA 6
ATOM 6261 C C . TYR A 1 62 ? 2.897 3.463 -3.758 1.00 0.00 62 TYR A C 6
ATOM 6262 O O . TYR A 1 62 ? 3.112 3.958 -2.653 1.00 0.00 62 TYR A O 6
ATOM 6280 N N . THR A 1 63 ? 3.035 2.176 -4.044 1.00 0.00 63 THR A N 6
ATOM 6281 C CA . THR A 1 63 ? 3.465 1.227 -3.031 1.00 0.00 63 THR A CA 6
ATOM 6282 C C . THR A 1 63 ? 4.340 0.139 -3.657 1.00 0.00 63 THR A C 6
ATOM 6283 O O . THR A 1 63 ? 4.201 -0.169 -4.840 1.00 0.00 63 THR A O 6
ATOM 6294 N N . LYS A 1 64 ? 5.221 -0.413 -2.836 1.00 0.00 64 LYS A N 6
ATOM 6295 C CA . LYS A 1 64 ? 6.118 -1.460 -3.295 1.00 0.00 64 LYS A CA 6
ATOM 6296 C C . LYS A 1 64 ? 6.109 -2.611 -2.286 1.00 0.00 64 LYS A C 6
ATOM 6297 O O . LYS A 1 64 ? 5.722 -2.428 -1.133 1.00 0.00 64 LYS A O 6
ATOM 6316 N N . LEU A 1 65 ? 6.540 -3.772 -2.758 1.00 0.00 65 LEU A N 6
ATOM 6317 C CA . LEU A 1 65 ? 6.586 -4.952 -1.912 1.00 0.00 65 LEU A CA 6
ATOM 6318 C C . LEU A 1 65 ? 7.789 -4.853 -0.972 1.00 0.00 65 LEU A C 6
ATOM 6319 O O . LEU A 1 65 ? 8.895 -4.534 -1.404 1.00 0.00 65 LEU A O 6
ATOM 6335 N N . LEU A 1 66 ? 7.532 -5.133 0.298 1.00 0.00 66 LEU A N 6
ATOM 6336 C CA . LEU A 1 66 ? 8.580 -5.079 1.303 1.00 0.00 66 LEU A CA 6
ATOM 6337 C C . LEU A 1 66 ? 9.698 -6.051 0.920 1.00 0.00 66 LEU A C 6
ATOM 6338 O O . LEU A 1 66 ? 9.569 -6.802 -0.046 1.00 0.00 66 LEU A O 6
ATOM 6354 N N . SER A 1 67 ? 10.770 -6.004 1.696 1.00 0.00 67 SER A N 6
ATOM 6355 C CA . SER A 1 67 ? 11.911 -6.871 1.451 1.00 0.00 67 SER A CA 6
ATOM 6356 C C . SER A 1 67 ? 12.345 -7.546 2.753 1.00 0.00 67 SER A C 6
ATOM 6357 O O . SER A 1 67 ? 13.279 -7.090 3.411 1.00 0.00 67 SER A O 6
ATOM 6365 N N . GLY A 1 68 ? 11.647 -8.622 3.085 1.00 0.00 68 GLY A N 6
ATOM 6366 C CA . GLY A 1 68 ? 11.949 -9.365 4.297 1.00 0.00 68 GLY A CA 6
ATOM 6367 C C . GLY A 1 68 ? 13.018 -10.428 4.037 1.00 0.00 68 GLY A C 6
ATOM 6368 O O . GLY A 1 68 ? 13.347 -10.714 2.887 1.00 0.00 68 GLY A O 6
ATOM 6372 N N . PRO A 1 69 ? 13.546 -10.998 5.153 1.00 0.00 69 PRO A N 6
ATOM 6373 C CA . PRO A 1 69 ? 14.571 -12.023 5.057 1.00 0.00 69 PRO A CA 6
ATOM 6374 C C . PRO A 1 69 ? 13.971 -13.359 4.616 1.00 0.00 69 PRO A C 6
ATOM 6375 O O . PRO A 1 69 ? 13.709 -14.229 5.445 1.00 0.00 69 PRO A O 6
ATOM 6386 N N . SER A 1 70 ? 13.772 -13.480 3.312 1.00 0.00 70 SER A N 6
ATOM 6387 C CA . SER A 1 70 ? 13.207 -14.696 2.751 1.00 0.00 70 SER A CA 6
ATOM 6388 C C . SER A 1 70 ? 13.896 -15.920 3.356 1.00 0.00 70 SER A C 6
ATOM 6389 O O . SER A 1 70 ? 15.118 -15.944 3.495 1.00 0.00 70 SER A O 6
ATOM 6397 N N . SER A 1 71 ? 13.082 -16.907 3.701 1.00 0.00 71 SER A N 6
ATOM 6398 C CA . SER A 1 71 ? 13.598 -18.132 4.288 1.00 0.00 71 SER A CA 6
ATOM 6399 C C . SER A 1 71 ? 14.635 -17.801 5.363 1.00 0.00 71 SER A C 6
ATOM 6400 O O . SER A 1 71 ? 15.828 -17.712 5.073 1.00 0.00 71 SER A O 6
ATOM 6408 N N . GLY A 1 72 ? 14.144 -17.627 6.581 1.00 0.00 72 GLY A N 6
ATOM 6409 C CA . GLY A 1 72 ? 15.014 -17.307 7.700 1.00 0.00 72 GLY A CA 6
ATOM 6410 C C . GLY A 1 72 ? 16.166 -18.308 7.802 1.00 0.00 72 GLY A C 6
ATOM 6411 O O . GLY A 1 72 ? 16.884 -18.334 8.801 1.00 0.00 72 GLY A O 6
ATOM 6415 N N . GLY A 1 1 ? 3.842 -15.174 15.352 1.00 0.00 1 GLY A N 7
ATOM 6416 C CA . GLY A 1 1 ? 4.726 -15.397 14.221 1.00 0.00 1 GLY A CA 7
ATOM 6417 C C . GLY A 1 1 ? 4.348 -16.677 13.474 1.00 0.00 1 GLY A C 7
ATOM 6418 O O . GLY A 1 1 ? 4.766 -17.769 13.856 1.00 0.00 1 GLY A O 7
ATOM 6422 N N . SER A 1 2 ? 3.562 -16.501 12.422 1.00 0.00 2 SER A N 7
ATOM 6423 C CA . SER A 1 2 ? 3.123 -17.629 11.618 1.00 0.00 2 SER A CA 7
ATOM 6424 C C . SER A 1 2 ? 3.593 -17.455 10.172 1.00 0.00 2 SER A C 7
ATOM 6425 O O . SER A 1 2 ? 4.080 -16.389 9.798 1.00 0.00 2 SER A O 7
ATOM 6433 N N . SER A 1 3 ? 3.430 -18.518 9.399 1.00 0.00 3 SER A N 7
ATOM 6434 C CA . SER A 1 3 ? 3.832 -18.497 8.003 1.00 0.00 3 SER A CA 7
ATOM 6435 C C . SER A 1 3 ? 2.717 -19.076 7.129 1.00 0.00 3 SER A C 7
ATOM 6436 O O . SER A 1 3 ? 2.199 -20.155 7.412 1.00 0.00 3 SER A O 7
ATOM 6444 N N . GLY A 1 4 ? 2.381 -18.333 6.084 1.00 0.00 4 GLY A N 7
ATOM 6445 C CA . GLY A 1 4 ? 1.338 -18.759 5.167 1.00 0.00 4 GLY A CA 7
ATOM 6446 C C . GLY A 1 4 ? 0.020 -18.040 5.465 1.00 0.00 4 GLY A C 7
ATOM 6447 O O . GLY A 1 4 ? -0.734 -18.457 6.342 1.00 0.00 4 GLY A O 7
ATOM 6451 N N . SER A 1 5 ? -0.217 -16.973 4.716 1.00 0.00 5 SER A N 7
ATOM 6452 C CA . SER A 1 5 ? -1.431 -16.193 4.889 1.00 0.00 5 SER A CA 7
ATOM 6453 C C . SER A 1 5 ? -1.458 -15.039 3.884 1.00 0.00 5 SER A C 7
ATOM 6454 O O . SER A 1 5 ? -0.415 -14.486 3.539 1.00 0.00 5 SER A O 7
ATOM 6462 N N . SER A 1 6 ? -2.663 -14.711 3.442 1.00 0.00 6 SER A N 7
ATOM 6463 C CA . SER A 1 6 ? -2.841 -13.633 2.483 1.00 0.00 6 SER A CA 7
ATOM 6464 C C . SER A 1 6 ? -2.929 -12.292 3.214 1.00 0.00 6 SER A C 7
ATOM 6465 O O . SER A 1 6 ? -3.918 -12.014 3.891 1.00 0.00 6 SER A O 7
ATOM 6473 N N . GLY A 1 7 ? -1.882 -11.496 3.052 1.00 0.00 7 GLY A N 7
ATOM 6474 C CA . GLY A 1 7 ? -1.829 -10.191 3.688 1.00 0.00 7 GLY A CA 7
ATOM 6475 C C . GLY A 1 7 ? -0.406 -9.630 3.671 1.00 0.00 7 GLY A C 7
ATOM 6476 O O . GLY A 1 7 ? 0.099 -9.176 4.696 1.00 0.00 7 GLY A O 7
ATOM 6480 N N . GLN A 1 8 ? 0.201 -9.679 2.494 1.00 0.00 8 GLN A N 7
ATOM 6481 C CA . GLN A 1 8 ? 1.556 -9.181 2.329 1.00 0.00 8 GLN A CA 7
ATOM 6482 C C . GLN A 1 8 ? 1.654 -7.736 2.821 1.00 0.00 8 GLN A C 7
ATOM 6483 O O . GLN A 1 8 ? 0.638 -7.105 3.111 1.00 0.00 8 GLN A O 7
ATOM 6497 N N . LYS A 1 9 ? 2.885 -7.253 2.899 1.00 0.00 9 LYS A N 7
ATOM 6498 C CA . LYS A 1 9 ? 3.129 -5.894 3.351 1.00 0.00 9 LYS A CA 7
ATOM 6499 C C . LYS A 1 9 ? 3.796 -5.099 2.227 1.00 0.00 9 LYS A C 7
ATOM 6500 O O . LYS A 1 9 ? 4.611 -5.639 1.480 1.00 0.00 9 LYS A O 7
ATOM 6519 N N . VAL A 1 10 ? 3.425 -3.830 2.142 1.00 0.00 10 VAL A N 7
ATOM 6520 C CA . VAL A 1 10 ? 3.978 -2.956 1.121 1.00 0.00 10 VAL A CA 7
ATOM 6521 C C . VAL A 1 10 ? 4.494 -1.674 1.779 1.00 0.00 10 VAL A C 7
ATOM 6522 O O . VAL A 1 10 ? 4.026 -1.290 2.850 1.00 0.00 10 VAL A O 7
ATOM 6535 N N . LYS A 1 11 ? 5.450 -1.048 1.109 1.00 0.00 11 LYS A N 7
ATOM 6536 C CA . LYS A 1 11 ? 6.035 0.183 1.615 1.00 0.00 11 LYS A CA 7
ATOM 6537 C C . LYS A 1 11 ? 5.827 1.300 0.590 1.00 0.00 11 LYS A C 7
ATOM 6538 O O . LYS A 1 11 ? 6.096 1.116 -0.596 1.00 0.00 11 LYS A O 7
ATOM 6557 N N . THR A 1 12 ? 5.351 2.433 1.086 1.00 0.00 12 THR A N 7
ATOM 6558 C CA . THR A 1 12 ? 5.104 3.579 0.228 1.00 0.00 12 THR A CA 7
ATOM 6559 C C . THR A 1 12 ? 6.424 4.252 -0.156 1.00 0.00 12 THR A C 7
ATOM 6560 O O . THR A 1 12 ? 7.242 4.559 0.709 1.00 0.00 12 THR A O 7
ATOM 6571 N N . ILE A 1 13 ? 6.589 4.460 -1.454 1.00 0.00 13 ILE A N 7
ATOM 6572 C CA . ILE A 1 13 ? 7.795 5.090 -1.963 1.00 0.00 13 ILE A CA 7
ATOM 6573 C C . ILE A 1 13 ? 7.527 6.578 -2.199 1.00 0.00 13 ILE A C 7
ATOM 6574 O O . ILE A 1 13 ? 8.457 7.351 -2.426 1.00 0.00 13 ILE A O 7
ATOM 6590 N N . PHE A 1 14 ? 6.253 6.934 -2.137 1.00 0.00 14 PHE A N 7
ATOM 6591 C CA . PHE A 1 14 ? 5.851 8.315 -2.341 1.00 0.00 14 PHE A CA 7
ATOM 6592 C C . PHE A 1 14 ? 4.664 8.679 -1.446 1.00 0.00 14 PHE A C 7
ATOM 6593 O O . PHE A 1 14 ? 3.836 7.826 -1.131 1.00 0.00 14 PHE A O 7
ATOM 6610 N N . PRO A 1 15 ? 4.618 9.980 -1.053 1.00 0.00 15 PRO A N 7
ATOM 6611 C CA . PRO A 1 15 ? 3.546 10.467 -0.201 1.00 0.00 15 PRO A CA 7
ATOM 6612 C C . PRO A 1 15 ? 2.246 10.624 -0.992 1.00 0.00 15 PRO A C 7
ATOM 6613 O O . PRO A 1 15 ? 2.270 10.980 -2.169 1.00 0.00 15 PRO A O 7
ATOM 6624 N N . HIS A 1 16 ? 1.141 10.350 -0.313 1.00 0.00 16 HIS A N 7
ATOM 6625 C CA . HIS A 1 16 ? -0.166 10.456 -0.938 1.00 0.00 16 HIS A CA 7
ATOM 6626 C C . HIS A 1 16 ? -1.213 10.809 0.121 1.00 0.00 16 HIS A C 7
ATOM 6627 O O . HIS A 1 16 ? -1.570 9.972 0.949 1.00 0.00 16 HIS A O 7
ATOM 6641 N N . THR A 1 17 ? -1.676 12.048 0.059 1.00 0.00 17 THR A N 7
ATOM 6642 C CA . THR A 1 17 ? -2.675 12.522 1.002 1.00 0.00 17 THR A CA 7
ATOM 6643 C C . THR A 1 17 ? -4.083 12.261 0.464 1.00 0.00 17 THR A C 7
ATOM 6644 O O . THR A 1 17 ? -4.419 12.687 -0.640 1.00 0.00 17 THR A O 7
ATOM 6655 N N . ALA A 1 18 ? -4.869 11.560 1.268 1.00 0.00 18 ALA A N 7
ATOM 6656 C CA . ALA A 1 18 ? -6.233 11.237 0.887 1.00 0.00 18 ALA A CA 7
ATOM 6657 C C . ALA A 1 18 ? -7.191 12.239 1.534 1.00 0.00 18 ALA A C 7
ATOM 6658 O O . ALA A 1 18 ? -8.168 12.658 0.915 1.00 0.00 18 ALA A O 7
ATOM 6665 N N . GLY A 1 19 ? -6.877 12.595 2.771 1.00 0.00 19 GLY A N 7
ATOM 6666 C CA . GLY A 1 19 ? -7.697 13.540 3.509 1.00 0.00 19 GLY A CA 7
ATOM 6667 C C . GLY A 1 19 ? -9.040 12.916 3.895 1.00 0.00 19 GLY A C 7
ATOM 6668 O O . GLY A 1 19 ? -10.090 13.530 3.711 1.00 0.00 19 GLY A O 7
ATOM 6672 N N . ASN A 1 20 ? -8.962 11.704 4.424 1.00 0.00 20 ASN A N 7
ATOM 6673 C CA . ASN A 1 20 ? -10.158 10.990 4.838 1.00 0.00 20 ASN A CA 7
ATOM 6674 C C . ASN A 1 20 ? -10.824 10.364 3.610 1.00 0.00 20 ASN A C 7
ATOM 6675 O O . ASN A 1 20 ? -10.870 9.142 3.481 1.00 0.00 20 ASN A O 7
ATOM 6686 N N . ASN A 1 21 ? -11.322 11.230 2.741 1.00 0.00 21 ASN A N 7
ATOM 6687 C CA . ASN A 1 21 ? -11.983 10.778 1.528 1.00 0.00 21 ASN A CA 7
ATOM 6688 C C . ASN A 1 21 ? -12.824 9.539 1.843 1.00 0.00 21 ASN A C 7
ATOM 6689 O O . ASN A 1 21 ? -13.219 9.328 2.989 1.00 0.00 21 ASN A O 7
ATOM 6700 N N . LYS A 1 22 ? -13.073 8.753 0.806 1.00 0.00 22 LYS A N 7
ATOM 6701 C CA . LYS A 1 22 ? -13.860 7.541 0.958 1.00 0.00 22 LYS A CA 7
ATOM 6702 C C . LYS A 1 22 ? -13.039 6.341 0.480 1.00 0.00 22 LYS A C 7
ATOM 6703 O O . LYS A 1 22 ? -12.920 5.344 1.189 1.00 0.00 22 LYS A O 7
ATOM 6722 N N . THR A 1 23 ? -12.494 6.479 -0.720 1.00 0.00 23 THR A N 7
ATOM 6723 C CA . THR A 1 23 ? -11.687 5.419 -1.301 1.00 0.00 23 THR A CA 7
ATOM 6724 C C . THR A 1 23 ? -10.243 5.888 -1.486 1.00 0.00 23 THR A C 7
ATOM 6725 O O . THR A 1 23 ? -9.671 5.739 -2.565 1.00 0.00 23 THR A O 7
ATOM 6736 N N . LEU A 1 24 ? -9.694 6.446 -0.416 1.00 0.00 24 LEU A N 7
ATOM 6737 C CA . LEU A 1 24 ? -8.327 6.937 -0.447 1.00 0.00 24 LEU A CA 7
ATOM 6738 C C . LEU A 1 24 ? -7.736 6.875 0.963 1.00 0.00 24 LEU A C 7
ATOM 6739 O O . LEU A 1 24 ? -8.390 7.258 1.932 1.00 0.00 24 LEU A O 7
ATOM 6755 N N . LEU A 1 25 ? -6.505 6.390 1.033 1.00 0.00 25 LEU A N 7
ATOM 6756 C CA . LEU A 1 25 ? -5.819 6.272 2.308 1.00 0.00 25 LEU A CA 7
ATOM 6757 C C . LEU A 1 25 ? -4.812 7.416 2.447 1.00 0.00 25 LEU A C 7
ATOM 6758 O O . LEU A 1 25 ? -4.295 7.917 1.450 1.00 0.00 25 LEU A O 7
ATOM 6774 N N . SER A 1 26 ? -4.564 7.796 3.692 1.00 0.00 26 SER A N 7
ATOM 6775 C CA . SER A 1 26 ? -3.628 8.871 3.975 1.00 0.00 26 SER A CA 7
ATOM 6776 C C . SER A 1 26 ? -2.430 8.330 4.756 1.00 0.00 26 SER A C 7
ATOM 6777 O O . SER A 1 26 ? -2.596 7.725 5.815 1.00 0.00 26 SER A O 7
ATOM 6785 N N . PHE A 1 27 ? -1.248 8.566 4.205 1.00 0.00 27 PHE A N 7
ATOM 6786 C CA . PHE A 1 27 ? -0.022 8.110 4.837 1.00 0.00 27 PHE A CA 7
ATOM 6787 C C . PHE A 1 27 ? 1.194 8.841 4.265 1.00 0.00 27 PHE A C 7
ATOM 6788 O O . PHE A 1 27 ? 1.095 9.508 3.237 1.00 0.00 27 PHE A O 7
ATOM 6805 N N . ALA A 1 28 ? 2.314 8.690 4.957 1.00 0.00 28 ALA A N 7
ATOM 6806 C CA . ALA A 1 28 ? 3.548 9.327 4.531 1.00 0.00 28 ALA A CA 7
ATOM 6807 C C . ALA A 1 28 ? 4.495 8.268 3.965 1.00 0.00 28 ALA A C 7
ATOM 6808 O O . ALA A 1 28 ? 4.375 7.087 4.286 1.00 0.00 28 ALA A O 7
ATOM 6815 N N . GLN A 1 29 ? 5.416 8.728 3.130 1.00 0.00 29 GLN A N 7
ATOM 6816 C CA . GLN A 1 29 ? 6.383 7.835 2.516 1.00 0.00 29 GLN A CA 7
ATOM 6817 C C . GLN A 1 29 ? 7.118 7.029 3.589 1.00 0.00 29 GLN A C 7
ATOM 6818 O O . GLN A 1 29 ? 7.519 7.576 4.615 1.00 0.00 29 GLN A O 7
ATOM 6832 N N . GLY A 1 30 ? 7.274 5.742 3.315 1.00 0.00 30 GLY A N 7
ATOM 6833 C CA . GLY A 1 30 ? 7.955 4.856 4.244 1.00 0.00 30 GLY A CA 7
ATOM 6834 C C . GLY A 1 30 ? 6.951 4.015 5.034 1.00 0.00 30 GLY A C 7
ATOM 6835 O O . GLY A 1 30 ? 7.210 2.850 5.333 1.00 0.00 30 GLY A O 7
ATOM 6839 N N . ASP A 1 31 ? 5.824 4.637 5.350 1.00 0.00 31 ASP A N 7
ATOM 6840 C CA . ASP A 1 31 ? 4.780 3.960 6.100 1.00 0.00 31 ASP A CA 7
ATOM 6841 C C . ASP A 1 31 ? 4.557 2.566 5.510 1.00 0.00 31 ASP A C 7
ATOM 6842 O O . ASP A 1 31 ? 4.798 2.344 4.325 1.00 0.00 31 ASP A O 7
ATOM 6851 N N . VAL A 1 32 ? 4.098 1.664 6.365 1.00 0.00 32 VAL A N 7
ATOM 6852 C CA . VAL A 1 32 ? 3.840 0.298 5.944 1.00 0.00 32 VAL A CA 7
ATOM 6853 C C . VAL A 1 32 ? 2.340 0.012 6.046 1.00 0.00 32 VAL A C 7
ATOM 6854 O O . VAL A 1 32 ? 1.709 0.340 7.049 1.00 0.00 32 VAL A O 7
ATOM 6867 N N . LEU A 1 33 ? 1.813 -0.597 4.993 1.00 0.00 33 LEU A N 7
ATOM 6868 C CA . LEU A 1 33 ? 0.399 -0.930 4.952 1.00 0.00 33 LEU A CA 7
ATOM 6869 C C . LEU A 1 33 ? 0.241 -2.438 4.746 1.00 0.00 33 LEU A C 7
ATOM 6870 O O . LEU A 1 33 ? 0.979 -3.043 3.969 1.00 0.00 33 LEU A O 7
ATOM 6886 N N . THR A 1 34 ? -0.725 -3.002 5.456 1.00 0.00 34 THR A N 7
ATOM 6887 C CA . THR A 1 34 ? -0.989 -4.427 5.360 1.00 0.00 34 THR A CA 7
ATOM 6888 C C . THR A 1 34 ? -2.087 -4.699 4.329 1.00 0.00 34 THR A C 7
ATOM 6889 O O . THR A 1 34 ? -3.189 -4.163 4.435 1.00 0.00 34 THR A O 7
ATOM 6900 N N . LEU A 1 35 ? -1.747 -5.530 3.355 1.00 0.00 35 LEU A N 7
ATOM 6901 C CA . LEU A 1 35 ? -2.690 -5.879 2.306 1.00 0.00 35 LEU A CA 7
ATOM 6902 C C . LEU A 1 35 ? -3.829 -6.706 2.905 1.00 0.00 35 LEU A C 7
ATOM 6903 O O . LEU A 1 35 ? -3.624 -7.449 3.864 1.00 0.00 35 LEU A O 7
ATOM 6919 N N . LEU A 1 36 ? -5.005 -6.551 2.314 1.00 0.00 36 LEU A N 7
ATOM 6920 C CA . LEU A 1 36 ? -6.177 -7.274 2.777 1.00 0.00 36 LEU A CA 7
ATOM 6921 C C . LEU A 1 36 ? -6.669 -8.203 1.665 1.00 0.00 36 LEU A C 7
ATOM 6922 O O . LEU A 1 36 ? -7.027 -9.351 1.924 1.00 0.00 36 LEU A O 7
ATOM 6938 N N . ILE A 1 37 ? -6.671 -7.672 0.451 1.00 0.00 37 ILE A N 7
ATOM 6939 C CA . ILE A 1 37 ? -7.113 -8.440 -0.700 1.00 0.00 37 ILE A CA 7
ATOM 6940 C C . ILE A 1 37 ? -5.915 -8.725 -1.608 1.00 0.00 37 ILE A C 7
ATOM 6941 O O . ILE A 1 37 ? -5.078 -7.852 -1.830 1.00 0.00 37 ILE A O 7
ATOM 6957 N N . PRO A 1 38 ? -5.870 -9.984 -2.122 1.00 0.00 38 PRO A N 7
ATOM 6958 C CA . PRO A 1 38 ? -4.789 -10.396 -3.000 1.00 0.00 38 PRO A CA 7
ATOM 6959 C C . PRO A 1 38 ? -4.958 -9.795 -4.397 1.00 0.00 38 PRO A C 7
ATOM 6960 O O . PRO A 1 38 ? -4.034 -9.829 -5.208 1.00 0.00 38 PRO A O 7
ATOM 6971 N N . GLU A 1 39 ? -6.146 -9.258 -4.635 1.00 0.00 39 GLU A N 7
ATOM 6972 C CA . GLU A 1 39 ? -6.448 -8.651 -5.920 1.00 0.00 39 GLU A CA 7
ATOM 6973 C C . GLU A 1 39 ? -6.220 -7.139 -5.859 1.00 0.00 39 GLU A C 7
ATOM 6974 O O . GLU A 1 39 ? -5.979 -6.587 -4.787 1.00 0.00 39 GLU A O 7
ATOM 6986 N N . GLU A 1 40 ? -6.303 -6.513 -7.024 1.00 0.00 40 GLU A N 7
ATOM 6987 C CA . GLU A 1 40 ? -6.108 -5.076 -7.117 1.00 0.00 40 GLU A CA 7
ATOM 6988 C C . GLU A 1 40 ? -7.230 -4.440 -7.940 1.00 0.00 40 GLU A C 7
ATOM 6989 O O . GLU A 1 40 ? -7.792 -5.079 -8.828 1.00 0.00 40 GLU A O 7
ATOM 7001 N N . LYS A 1 41 ? -7.523 -3.189 -7.615 1.00 0.00 41 LYS A N 7
ATOM 7002 C CA . LYS A 1 41 ? -8.568 -2.460 -8.314 1.00 0.00 41 LYS A CA 7
ATOM 7003 C C . LYS A 1 41 ? -8.023 -1.951 -9.649 1.00 0.00 41 LYS A C 7
ATOM 7004 O O . LYS A 1 41 ? -7.919 -0.743 -9.861 1.00 0.00 41 LYS A O 7
ATOM 7023 N N . ASP A 1 42 ? -7.690 -2.896 -10.515 1.00 0.00 42 ASP A N 7
ATOM 7024 C CA . ASP A 1 42 ? -7.158 -2.558 -11.825 1.00 0.00 42 ASP A CA 7
ATOM 7025 C C . ASP A 1 42 ? -5.846 -1.790 -11.655 1.00 0.00 42 ASP A C 7
ATOM 7026 O O . ASP A 1 42 ? -5.493 -0.963 -12.495 1.00 0.00 42 ASP A O 7
ATOM 7035 N N . GLY A 1 43 ? -5.159 -2.090 -10.562 1.00 0.00 43 GLY A N 7
ATOM 7036 C CA . GLY A 1 43 ? -3.894 -1.438 -10.271 1.00 0.00 43 GLY A CA 7
ATOM 7037 C C . GLY A 1 43 ? -3.812 -1.032 -8.798 1.00 0.00 43 GLY A C 7
ATOM 7038 O O . GLY A 1 43 ? -2.846 -1.364 -8.112 1.00 0.00 43 GLY A O 7
ATOM 7042 N N . TRP A 1 44 ? -4.838 -0.320 -8.356 1.00 0.00 44 TRP A N 7
ATOM 7043 C CA . TRP A 1 44 ? -4.894 0.135 -6.977 1.00 0.00 44 TRP A CA 7
ATOM 7044 C C . TRP A 1 44 ? -4.991 -1.098 -6.076 1.00 0.00 44 TRP A C 7
ATOM 7045 O O . TRP A 1 44 ? -5.645 -2.079 -6.429 1.00 0.00 44 TRP A O 7
ATOM 7066 N N . LEU A 1 45 ? -4.330 -1.009 -4.931 1.00 0.00 45 LEU A N 7
ATOM 7067 C CA . LEU A 1 45 ? -4.334 -2.105 -3.978 1.00 0.00 45 LEU A CA 7
ATOM 7068 C C . LEU A 1 45 ? -4.896 -1.612 -2.643 1.00 0.00 45 LEU A C 7
ATOM 7069 O O . LEU A 1 45 ? -4.752 -0.440 -2.300 1.00 0.00 45 LEU A O 7
ATOM 7085 N N . TYR A 1 46 ? -5.524 -2.532 -1.925 1.00 0.00 46 TYR A N 7
ATOM 7086 C CA . TYR A 1 46 ? -6.107 -2.206 -0.635 1.00 0.00 46 TYR A CA 7
ATOM 7087 C C . TYR A 1 46 ? -5.279 -2.798 0.507 1.00 0.00 46 TYR A C 7
ATOM 7088 O O . TYR A 1 46 ? -4.696 -3.871 0.364 1.00 0.00 46 TYR A O 7
ATOM 7106 N N . GLY A 1 47 ? -5.255 -2.072 1.615 1.00 0.00 47 GLY A N 7
ATOM 7107 C CA . GLY A 1 47 ? -4.508 -2.512 2.781 1.00 0.00 47 GLY A CA 7
ATOM 7108 C C . GLY A 1 47 ? -4.878 -1.684 4.014 1.00 0.00 47 GLY A C 7
ATOM 7109 O O . GLY A 1 47 ? -5.706 -0.779 3.932 1.00 0.00 47 GLY A O 7
ATOM 7113 N N . GLU A 1 48 ? -4.245 -2.024 5.127 1.00 0.00 48 GLU A N 7
ATOM 7114 C CA . GLU A 1 48 ? -4.497 -1.323 6.375 1.00 0.00 48 GLU A CA 7
ATOM 7115 C C . GLU A 1 48 ? -3.296 -0.451 6.745 1.00 0.00 48 GLU A C 7
ATOM 7116 O O . GLU A 1 48 ? -2.158 -0.784 6.419 1.00 0.00 48 GLU A O 7
ATOM 7128 N N . HIS A 1 49 ? -3.590 0.650 7.422 1.00 0.00 49 HIS A N 7
ATOM 7129 C CA . HIS A 1 49 ? -2.549 1.572 7.840 1.00 0.00 49 HIS A CA 7
ATOM 7130 C C . HIS A 1 49 ? -2.029 1.167 9.221 1.00 0.00 49 HIS A C 7
ATOM 7131 O O . HIS A 1 49 ? -2.811 0.830 10.109 1.00 0.00 49 HIS A O 7
ATOM 7145 N N . ASP A 1 50 ? -0.712 1.214 9.359 1.00 0.00 50 ASP A N 7
ATOM 7146 C CA . ASP A 1 50 ? -0.078 0.856 10.617 1.00 0.00 50 ASP A CA 7
ATOM 7147 C C . ASP A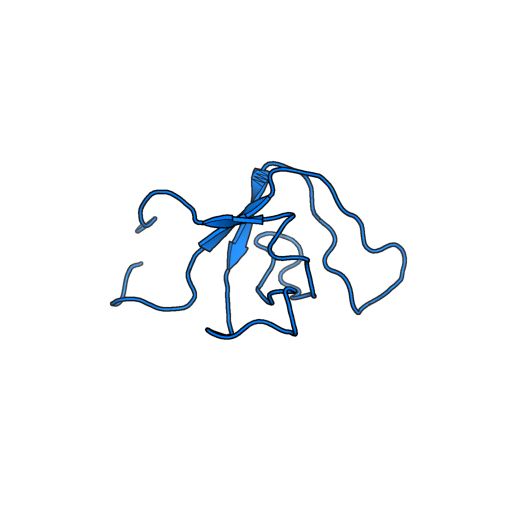 1 50 ? 0.008 2.095 11.510 1.00 0.00 50 ASP A C 7
ATOM 7148 O O . ASP A 1 50 ? 1.042 2.351 12.125 1.00 0.00 50 ASP A O 7
ATOM 7157 N N . THR A 1 51 ? -1.093 2.831 11.554 1.00 0.00 51 THR A N 7
ATOM 7158 C CA . THR A 1 51 ? -1.155 4.037 12.363 1.00 0.00 51 THR A CA 7
ATOM 7159 C C . THR A 1 51 ? -2.599 4.327 12.777 1.00 0.00 51 THR A C 7
ATOM 7160 O O . THR A 1 51 ? -2.990 4.054 13.911 1.00 0.00 51 THR A O 7
ATOM 7171 N N . THR A 1 52 ? -3.352 4.877 11.836 1.00 0.00 52 THR A N 7
ATOM 7172 C CA . THR A 1 52 ? -4.744 5.208 12.089 1.00 0.00 52 THR A CA 7
ATOM 7173 C C . THR A 1 52 ? -5.559 3.935 12.329 1.00 0.00 52 THR A C 7
ATOM 7174 O O . THR A 1 52 ? -6.640 3.987 12.914 1.00 0.00 52 THR A O 7
ATOM 7185 N N . LYS A 1 53 ? -5.010 2.822 11.865 1.00 0.00 53 LYS A N 7
ATOM 7186 C CA . LYS A 1 53 ? -5.672 1.539 12.022 1.00 0.00 53 LYS A CA 7
ATOM 7187 C C . LYS A 1 53 ? -6.805 1.426 10.999 1.00 0.00 53 LYS A C 7
ATOM 7188 O O . LYS A 1 53 ? -7.520 0.426 10.968 1.00 0.00 53 LYS A O 7
ATOM 7207 N N . ALA A 1 54 ? -6.932 2.466 10.188 1.00 0.00 54 ALA A N 7
ATOM 7208 C CA . ALA A 1 54 ? -7.966 2.496 9.167 1.00 0.00 54 ALA A CA 7
ATOM 7209 C C . ALA A 1 54 ? -7.388 1.980 7.847 1.00 0.00 54 ALA A C 7
ATOM 7210 O O . ALA A 1 54 ? -6.175 2.003 7.645 1.00 0.00 54 ALA A O 7
ATOM 7217 N N . ARG A 1 55 ? -8.284 1.527 6.983 1.00 0.00 55 ARG A N 7
ATOM 7218 C CA . ARG A 1 55 ? -7.879 1.006 5.688 1.00 0.00 55 ARG A CA 7
ATOM 7219 C C . ARG A 1 55 ? -8.512 1.828 4.564 1.00 0.00 55 ARG A C 7
ATOM 7220 O O . ARG A 1 55 ? -9.694 2.164 4.624 1.00 0.00 55 ARG A O 7
ATOM 7241 N N . GLY A 1 56 ? -7.696 2.130 3.564 1.00 0.00 56 GLY A N 7
ATOM 7242 C CA . GLY A 1 56 ? -8.161 2.906 2.427 1.00 0.00 56 GLY A CA 7
ATOM 7243 C C . GLY A 1 56 ? -7.708 2.275 1.109 1.00 0.00 56 GLY A C 7
ATOM 7244 O O . GLY A 1 56 ? -7.261 1.129 1.087 1.00 0.00 56 GLY A O 7
ATOM 7248 N N . TRP A 1 57 ? -7.837 3.051 0.043 1.00 0.00 57 TRP A N 7
ATOM 7249 C CA . TRP A 1 57 ? -7.446 2.582 -1.275 1.00 0.00 57 TRP A CA 7
ATOM 7250 C C . TRP A 1 57 ? -6.222 3.387 -1.719 1.00 0.00 57 TRP A C 7
ATOM 7251 O O . TRP A 1 57 ? -6.190 4.607 -1.570 1.00 0.00 57 TRP A O 7
ATOM 7272 N N . PHE A 1 58 ? -5.245 2.670 -2.255 1.00 0.00 58 PHE A N 7
ATOM 7273 C CA . PHE A 1 58 ? -4.023 3.301 -2.721 1.00 0.00 58 PHE A CA 7
ATOM 7274 C C . PHE A 1 58 ? -3.517 2.636 -4.003 1.00 0.00 58 PHE A C 7
ATOM 7275 O O . PHE A 1 58 ? -3.761 1.453 -4.231 1.00 0.00 58 PHE A O 7
ATOM 7292 N N . PRO A 1 59 ? -2.802 3.448 -4.828 1.00 0.00 59 PRO A N 7
ATOM 7293 C CA . PRO A 1 59 ? -2.260 2.951 -6.081 1.00 0.00 59 PRO A CA 7
ATOM 7294 C C . PRO A 1 59 ? -1.036 2.066 -5.836 1.00 0.00 59 PRO A C 7
ATOM 7295 O O . PRO A 1 59 ? -0.049 2.513 -5.254 1.00 0.00 59 PRO A O 7
ATOM 7306 N N . SER A 1 60 ? -1.141 0.826 -6.292 1.00 0.00 60 SER A N 7
ATOM 7307 C CA . SER A 1 60 ? -0.056 -0.126 -6.129 1.00 0.00 60 SER A CA 7
ATOM 7308 C C . SER A 1 60 ? 1.261 0.498 -6.596 1.00 0.00 60 SER A C 7
ATOM 7309 O O . SER A 1 60 ? 2.336 0.078 -6.170 1.00 0.00 60 SER A O 7
ATOM 7317 N N . SER A 1 61 ? 1.134 1.490 -7.464 1.00 0.00 61 SER A N 7
ATOM 7318 C CA . SER A 1 61 ? 2.301 2.176 -7.993 1.00 0.00 61 SER A CA 7
ATOM 7319 C C . SER A 1 61 ? 2.950 3.025 -6.899 1.00 0.00 61 SER A C 7
ATOM 7320 O O . SER A 1 61 ? 4.164 3.220 -6.898 1.00 0.00 61 SER A O 7
ATOM 7328 N N . TYR A 1 62 ? 2.111 3.508 -5.993 1.00 0.00 62 TYR A N 7
ATOM 7329 C CA . TYR A 1 62 ? 2.588 4.332 -4.896 1.00 0.00 62 TYR A CA 7
ATOM 7330 C C . TYR A 1 62 ? 3.044 3.467 -3.719 1.00 0.00 62 TYR A C 7
ATOM 7331 O O . TYR A 1 62 ? 3.288 3.977 -2.627 1.00 0.00 62 TYR A O 7
ATOM 7349 N N . THR A 1 63 ? 3.146 2.172 -3.982 1.00 0.00 63 THR A N 7
ATOM 7350 C CA . THR A 1 63 ? 3.568 1.232 -2.958 1.00 0.00 63 THR A CA 7
ATOM 7351 C C . THR A 1 63 ? 4.405 0.110 -3.576 1.00 0.00 63 THR A C 7
ATOM 7352 O O . THR A 1 63 ? 4.243 -0.214 -4.752 1.00 0.00 63 THR A O 7
ATOM 7363 N N . LYS A 1 64 ? 5.282 -0.452 -2.757 1.00 0.00 64 LYS A N 7
ATOM 7364 C CA . LYS A 1 64 ? 6.144 -1.530 -3.209 1.00 0.00 64 LYS A CA 7
ATOM 7365 C C . LYS A 1 64 ? 6.107 -2.669 -2.188 1.00 0.00 64 LYS A C 7
ATOM 7366 O O . LYS A 1 64 ? 5.777 -2.453 -1.023 1.00 0.00 64 LYS A O 7
ATOM 7385 N N . LEU A 1 65 ? 6.449 -3.858 -2.663 1.00 0.00 65 LEU A N 7
ATOM 7386 C CA . LEU A 1 65 ? 6.459 -5.031 -1.806 1.00 0.00 65 LEU A CA 7
ATOM 7387 C C . LEU A 1 65 ? 7.682 -4.977 -0.888 1.00 0.00 65 LEU A C 7
ATOM 7388 O O . LEU A 1 65 ? 8.790 -4.697 -1.341 1.00 0.00 65 LEU A O 7
ATOM 7404 N N . LEU A 1 66 ? 7.438 -5.250 0.385 1.00 0.00 66 LEU A N 7
ATOM 7405 C CA . LEU A 1 66 ? 8.506 -5.236 1.371 1.00 0.00 66 LEU A CA 7
ATOM 7406 C C . LEU A 1 66 ? 9.573 -6.259 0.975 1.00 0.00 66 LEU A C 7
ATOM 7407 O O . LEU A 1 66 ? 9.398 -7.003 0.011 1.00 0.00 66 LEU A O 7
ATOM 7423 N N . SER A 1 67 ? 10.654 -6.265 1.740 1.00 0.00 67 SER A N 7
ATOM 7424 C CA . SER A 1 67 ? 11.749 -7.184 1.482 1.00 0.00 67 SER A CA 7
ATOM 7425 C C . SER A 1 67 ? 12.449 -7.546 2.794 1.00 0.00 67 SER A C 7
ATOM 7426 O O . SER A 1 67 ? 13.373 -6.855 3.219 1.00 0.00 67 SER A O 7
ATOM 7434 N N . GLY A 1 68 ? 11.981 -8.629 3.398 1.00 0.00 68 GLY A N 7
ATOM 7435 C CA . GLY A 1 68 ? 12.551 -9.091 4.652 1.00 0.00 68 GLY A CA 7
ATOM 7436 C C . GLY A 1 68 ? 13.068 -10.525 4.524 1.00 0.00 68 GLY A C 7
ATOM 7437 O O . GLY A 1 68 ? 13.544 -10.925 3.463 1.00 0.00 68 GLY A O 7
ATOM 7441 N N . PRO A 1 69 ? 12.954 -11.280 5.650 1.00 0.00 69 PRO A N 7
ATOM 7442 C CA . PRO A 1 69 ? 13.405 -12.661 5.674 1.00 0.00 69 PRO A CA 7
ATOM 7443 C C . PRO A 1 69 ? 12.428 -13.569 4.924 1.00 0.00 69 PRO A C 7
ATOM 7444 O O . PRO A 1 69 ? 11.844 -14.478 5.513 1.00 0.00 69 PRO A O 7
ATOM 7455 N N . SER A 1 70 ? 12.281 -13.292 3.637 1.00 0.00 70 SER A N 7
ATOM 7456 C CA . SER A 1 70 ? 11.384 -14.073 2.801 1.00 0.00 70 SER A CA 7
ATOM 7457 C C . SER A 1 70 ? 11.540 -15.562 3.116 1.00 0.00 70 SER A C 7
ATOM 7458 O O . SER A 1 70 ? 10.580 -16.219 3.516 1.00 0.00 70 SER A O 7
ATOM 7466 N N . SER A 1 71 ? 12.756 -16.051 2.925 1.00 0.00 71 SER A N 7
ATOM 7467 C CA . SER A 1 71 ? 13.049 -17.450 3.183 1.00 0.00 71 SER A CA 7
ATOM 7468 C C . SER A 1 71 ? 14.292 -17.570 4.067 1.00 0.00 71 SER A C 7
ATOM 7469 O O . SER A 1 71 ? 15.409 -17.335 3.609 1.00 0.00 71 SER A O 7
ATOM 7477 N N . GLY A 1 72 ? 14.057 -17.936 5.319 1.00 0.00 72 GLY A N 7
ATOM 7478 C CA . GLY A 1 72 ? 15.143 -18.089 6.271 1.00 0.00 72 GLY A CA 7
ATOM 7479 C C . GLY A 1 72 ? 14.781 -19.103 7.358 1.00 0.00 72 GLY A C 7
ATOM 7480 O O . GLY A 1 72 ? 15.655 -19.596 8.069 1.00 0.00 72 GLY A O 7
ATOM 7484 N N . GLY A 1 1 ? 3.975 -18.452 11.166 1.00 0.00 1 GLY A N 8
ATOM 7485 C CA . GLY A 1 1 ? 3.186 -18.719 12.358 1.00 0.00 1 GLY A CA 8
ATOM 7486 C C . GLY A 1 1 ? 1.823 -19.309 11.992 1.00 0.00 1 GLY A C 8
ATOM 7487 O O . GLY A 1 1 ? 1.704 -20.512 11.764 1.00 0.00 1 GLY A O 8
ATOM 7491 N N . SER A 1 2 ? 0.828 -18.435 11.947 1.00 0.00 2 SER A N 8
ATOM 7492 C CA . SER A 1 2 ? -0.522 -18.854 11.613 1.00 0.00 2 SER A CA 8
ATOM 7493 C C . SER A 1 2 ? -0.516 -19.644 10.303 1.00 0.00 2 SER A C 8
ATOM 7494 O O . SER A 1 2 ? -0.119 -19.123 9.262 1.00 0.00 2 SER A O 8
ATOM 7502 N N . SER A 1 3 ? -0.961 -20.889 10.398 1.00 0.00 3 SER A N 8
ATOM 7503 C CA . SER A 1 3 ? -1.012 -21.756 9.233 1.00 0.00 3 SER A CA 8
ATOM 7504 C C . SER A 1 3 ? -1.694 -21.032 8.071 1.00 0.00 3 SER A C 8
ATOM 7505 O O . SER A 1 3 ? -2.908 -20.837 8.083 1.00 0.00 3 SER A O 8
ATOM 7513 N N . GLY A 1 4 ? -0.883 -20.653 7.094 1.00 0.00 4 GLY A N 8
ATOM 7514 C CA . GLY A 1 4 ? -1.393 -19.954 5.926 1.00 0.00 4 GLY A CA 8
ATOM 7515 C C . GLY A 1 4 ? -1.975 -18.593 6.313 1.00 0.00 4 GLY A C 8
ATOM 7516 O O . GLY A 1 4 ? -2.722 -18.486 7.284 1.00 0.00 4 GLY A O 8
ATOM 7520 N N . SER A 1 5 ? -1.610 -17.586 5.532 1.00 0.00 5 SER A N 8
ATOM 7521 C CA . SER A 1 5 ? -2.086 -16.236 5.780 1.00 0.00 5 SER A CA 8
ATOM 7522 C C . SER A 1 5 ? -1.627 -15.304 4.656 1.00 0.00 5 SER A C 8
ATOM 7523 O O . SER A 1 5 ? -0.434 -15.037 4.515 1.00 0.00 5 SER A O 8
ATOM 7531 N N . SER A 1 6 ? -2.597 -14.836 3.886 1.00 0.00 6 SER A N 8
ATOM 7532 C CA . SER A 1 6 ? -2.308 -13.940 2.779 1.00 0.00 6 SER A CA 8
ATOM 7533 C C . SER A 1 6 ? -2.494 -12.487 3.220 1.00 0.00 6 SER A C 8
ATOM 7534 O O . SER A 1 6 ? -3.606 -12.068 3.535 1.00 0.00 6 SER A O 8
ATOM 7542 N N . GLY A 1 7 ? -1.387 -11.758 3.228 1.00 0.00 7 GLY A N 8
ATOM 7543 C CA . GLY A 1 7 ? -1.415 -10.361 3.625 1.00 0.00 7 GLY A CA 8
ATOM 7544 C C . GLY A 1 7 ? -0.028 -9.726 3.493 1.00 0.00 7 GLY A C 8
ATOM 7545 O O . GLY A 1 7 ? 0.483 -9.141 4.446 1.00 0.00 7 GLY A O 8
ATOM 7549 N N . GLN A 1 8 ? 0.540 -9.864 2.305 1.00 0.00 8 GLN A N 8
ATOM 7550 C CA . GLN A 1 8 ? 1.857 -9.312 2.036 1.00 0.00 8 GLN A CA 8
ATOM 7551 C C . GLN A 1 8 ? 1.957 -7.887 2.585 1.00 0.00 8 GLN A C 8
ATOM 7552 O O . GLN A 1 8 ? 0.952 -7.298 2.979 1.00 0.00 8 GLN A O 8
ATOM 7566 N N . LYS A 1 9 ? 3.179 -7.375 2.594 1.00 0.00 9 LYS A N 8
ATOM 7567 C CA . LYS A 1 9 ? 3.423 -6.031 3.089 1.00 0.00 9 LYS A CA 8
ATOM 7568 C C . LYS A 1 9 ? 3.993 -5.172 1.958 1.00 0.00 9 LYS A C 8
ATOM 7569 O O . LYS A 1 9 ? 4.769 -5.657 1.136 1.00 0.00 9 LYS A O 8
ATOM 7588 N N . VAL A 1 10 ? 3.586 -3.911 1.953 1.00 0.00 10 VAL A N 8
ATOM 7589 C CA . VAL A 1 10 ? 4.047 -2.980 0.937 1.00 0.00 10 VAL A CA 8
ATOM 7590 C C . VAL A 1 10 ? 4.566 -1.710 1.613 1.00 0.00 10 VAL A C 8
ATOM 7591 O O . VAL A 1 10 ? 4.157 -1.383 2.727 1.00 0.00 10 VAL A O 8
ATOM 7604 N N . LYS A 1 11 ? 5.458 -1.027 0.912 1.00 0.00 11 LYS A N 8
ATOM 7605 C CA . LYS A 1 11 ? 6.038 0.201 1.430 1.00 0.00 11 LYS A CA 8
ATOM 7606 C C . LYS A 1 11 ? 5.747 1.347 0.459 1.00 0.00 11 LYS A C 8
ATOM 7607 O O . LYS A 1 11 ? 5.955 1.212 -0.746 1.00 0.00 11 LYS A O 8
ATOM 7626 N N . THR A 1 12 ? 5.272 2.449 1.020 1.00 0.00 12 THR A N 8
ATOM 7627 C CA . THR A 1 12 ? 4.951 3.618 0.218 1.00 0.00 12 THR A CA 8
ATOM 7628 C C . THR A 1 12 ? 6.228 4.364 -0.172 1.00 0.00 12 THR A C 8
ATOM 7629 O O . THR A 1 12 ? 7.054 4.678 0.684 1.00 0.00 12 THR A O 8
ATOM 7640 N N . ILE A 1 13 ? 6.351 4.627 -1.465 1.00 0.00 13 ILE A N 8
ATOM 7641 C CA . ILE A 1 13 ? 7.513 5.330 -1.979 1.00 0.00 13 ILE A CA 8
ATOM 7642 C C . ILE A 1 13 ? 7.164 6.807 -2.178 1.00 0.00 13 ILE A C 8
ATOM 7643 O O . ILE A 1 13 ? 8.045 7.628 -2.426 1.00 0.00 13 ILE A O 8
ATOM 7659 N N . PHE A 1 14 ? 5.877 7.098 -2.060 1.00 0.00 14 PHE A N 8
ATOM 7660 C CA . PHE A 1 14 ? 5.401 8.461 -2.224 1.00 0.00 14 PHE A CA 8
ATOM 7661 C C . PHE A 1 14 ? 4.219 8.744 -1.294 1.00 0.00 14 PHE A C 8
ATOM 7662 O O . PHE A 1 14 ? 3.442 7.844 -0.981 1.00 0.00 14 PHE A O 8
ATOM 7679 N N . PRO A 1 15 ? 4.119 10.032 -0.868 1.00 0.00 15 PRO A N 8
ATOM 7680 C CA . PRO A 1 15 ? 3.045 10.445 0.020 1.00 0.00 15 PRO A CA 8
ATOM 7681 C C . PRO A 1 15 ? 1.720 10.556 -0.737 1.00 0.00 15 PRO A C 8
ATOM 7682 O O . PRO A 1 15 ? 1.702 10.906 -1.916 1.00 0.00 15 PRO A O 8
ATOM 7693 N N . HIS A 1 16 ? 0.643 10.251 -0.029 1.00 0.00 16 HIS A N 8
ATOM 7694 C CA . HIS A 1 16 ? -0.683 10.312 -0.619 1.00 0.00 16 HIS A CA 8
ATOM 7695 C C . HIS A 1 16 ? -1.735 10.385 0.489 1.00 0.00 16 HIS A C 8
ATOM 7696 O O . HIS A 1 16 ? -2.398 9.392 0.788 1.00 0.00 16 HIS A O 8
ATOM 7710 N N . THR A 1 17 ? -1.856 11.570 1.069 1.00 0.00 17 THR A N 8
ATOM 7711 C CA . THR A 1 17 ? -2.817 11.786 2.138 1.00 0.00 17 THR A CA 8
ATOM 7712 C C . THR A 1 17 ? -4.233 11.892 1.569 1.00 0.00 17 THR A C 8
ATOM 7713 O O . THR A 1 17 ? -4.453 12.565 0.563 1.00 0.00 17 THR A O 8
ATOM 7724 N N . ALA A 1 18 ? -5.157 11.217 2.237 1.00 0.00 18 ALA A N 8
ATOM 7725 C CA . ALA A 1 18 ? -6.546 11.227 1.811 1.00 0.00 18 ALA A CA 8
ATOM 7726 C C . ALA A 1 18 ? -7.275 12.387 2.492 1.00 0.00 18 ALA A C 8
ATOM 7727 O O . ALA A 1 18 ? -7.842 12.220 3.571 1.00 0.00 18 ALA A O 8
ATOM 7734 N N . GLY A 1 19 ? -7.238 13.536 1.833 1.00 0.00 19 GLY A N 8
ATOM 7735 C CA . GLY A 1 19 ? -7.889 14.723 2.362 1.00 0.00 19 GLY A CA 8
ATOM 7736 C C . GLY A 1 19 ? -9.389 14.703 2.065 1.00 0.00 19 GLY A C 8
ATOM 7737 O O . GLY A 1 19 ? -10.132 13.920 2.655 1.00 0.00 19 GLY A O 8
ATOM 7741 N N . ASN A 1 20 ? -9.791 15.574 1.151 1.00 0.00 20 ASN A N 8
ATOM 7742 C CA . ASN A 1 20 ? -11.189 15.667 0.768 1.00 0.00 20 ASN A CA 8
ATOM 7743 C C . ASN A 1 20 ? -11.718 14.269 0.442 1.00 0.00 20 ASN A C 8
ATOM 7744 O O . ASN A 1 20 ? -12.804 13.893 0.881 1.00 0.00 20 ASN A O 8
ATOM 7755 N N . ASN A 1 21 ? -10.926 13.536 -0.327 1.00 0.00 21 ASN A N 8
ATOM 7756 C CA . ASN A 1 21 ? -11.300 12.187 -0.718 1.00 0.00 21 ASN A CA 8
ATOM 7757 C C . ASN A 1 21 ? -11.750 11.409 0.520 1.00 0.00 21 ASN A C 8
ATOM 7758 O O . ASN A 1 21 ? -11.675 11.916 1.638 1.00 0.00 21 ASN A O 8
ATOM 7769 N N . LYS A 1 22 ? -12.206 10.188 0.279 1.00 0.00 22 LYS A N 8
ATOM 7770 C CA . LYS A 1 22 ? -12.667 9.335 1.361 1.00 0.00 22 LYS A CA 8
ATOM 7771 C C . LYS A 1 22 ? -12.141 7.914 1.143 1.00 0.00 22 LYS A C 8
ATOM 7772 O O . LYS A 1 22 ? -11.619 7.294 2.068 1.00 0.00 22 LYS A O 8
ATOM 7791 N N . THR A 1 23 ? -12.296 7.441 -0.085 1.00 0.00 23 THR A N 8
ATOM 7792 C CA . THR A 1 23 ? -11.844 6.106 -0.435 1.00 0.00 23 THR A CA 8
ATOM 7793 C C . THR A 1 23 ? -10.341 6.111 -0.725 1.00 0.00 23 THR A C 8
ATOM 7794 O O . THR A 1 23 ? -9.905 5.625 -1.767 1.00 0.00 23 THR A O 8
ATOM 7805 N N . LEU A 1 24 ? -9.592 6.667 0.215 1.00 0.00 24 LEU A N 8
ATOM 7806 C CA . LEU A 1 24 ? -8.147 6.742 0.074 1.00 0.00 24 LEU A CA 8
ATOM 7807 C C . LEU A 1 24 ? -7.500 6.690 1.459 1.00 0.00 24 LEU A C 8
ATOM 7808 O O . LEU A 1 24 ? -7.959 7.354 2.388 1.00 0.00 24 LEU A O 8
ATOM 7824 N N . LEU A 1 25 ? -6.445 5.895 1.555 1.00 0.00 25 LEU A N 8
ATOM 7825 C CA . LEU A 1 25 ? -5.730 5.748 2.811 1.00 0.00 25 LEU A CA 8
ATOM 7826 C C . LEU A 1 25 ? -4.749 6.911 2.974 1.00 0.00 25 LEU A C 8
ATOM 7827 O O . LEU A 1 25 ? -4.044 7.270 2.032 1.00 0.00 25 LEU A O 8
ATOM 7843 N N . SER A 1 26 ? -4.736 7.467 4.176 1.00 0.00 26 SER A N 8
ATOM 7844 C CA . SER A 1 26 ? -3.853 8.582 4.475 1.00 0.00 26 SER A CA 8
ATOM 7845 C C . SER A 1 26 ? -2.608 8.082 5.211 1.00 0.00 26 SER A C 8
ATOM 7846 O O . SER A 1 26 ? -2.714 7.492 6.285 1.00 0.00 26 SER A O 8
ATOM 7854 N N . PHE A 1 27 ? -1.459 8.336 4.604 1.00 0.00 27 PHE A N 8
ATOM 7855 C CA . PHE A 1 27 ? -0.195 7.919 5.189 1.00 0.00 27 PHE A CA 8
ATOM 7856 C C . PHE A 1 27 ? 0.967 8.737 4.623 1.00 0.00 27 PHE A C 8
ATOM 7857 O O . PHE A 1 27 ? 0.782 9.531 3.701 1.00 0.00 27 PHE A O 8
ATOM 7874 N N . ALA A 1 28 ? 2.140 8.517 5.199 1.00 0.00 28 ALA A N 8
ATOM 7875 C CA . ALA A 1 28 ? 3.332 9.223 4.764 1.00 0.00 28 ALA A CA 8
ATOM 7876 C C . ALA A 1 28 ? 4.318 8.225 4.155 1.00 0.00 28 ALA A C 8
ATOM 7877 O O . ALA A 1 28 ? 4.370 7.068 4.568 1.00 0.00 28 ALA A O 8
ATOM 7884 N N . GLN A 1 29 ? 5.075 8.709 3.181 1.00 0.00 29 GLN A N 8
ATOM 7885 C CA . GLN A 1 29 ? 6.056 7.873 2.510 1.00 0.00 29 GLN A CA 8
ATOM 7886 C C . GLN A 1 29 ? 6.907 7.124 3.538 1.00 0.00 29 GLN A C 8
ATOM 7887 O O . GLN A 1 29 ? 7.415 7.724 4.484 1.00 0.00 29 GLN A O 8
ATOM 7901 N N . GLY A 1 30 ? 7.037 5.824 3.317 1.00 0.00 30 GLY A N 8
ATOM 7902 C CA . GLY A 1 30 ? 7.818 4.988 4.213 1.00 0.00 30 GLY A CA 8
ATOM 7903 C C . GLY A 1 30 ? 6.911 4.072 5.037 1.00 0.00 30 GLY A C 8
ATOM 7904 O O . GLY A 1 30 ? 7.280 2.938 5.342 1.00 0.00 30 GLY A O 8
ATOM 7908 N N . ASP A 1 31 ? 5.743 4.598 5.375 1.00 0.00 31 ASP A N 8
ATOM 7909 C CA . ASP A 1 31 ? 4.781 3.842 6.159 1.00 0.00 31 ASP A CA 8
ATOM 7910 C C . ASP A 1 31 ? 4.575 2.468 5.518 1.00 0.00 31 ASP A C 8
ATOM 7911 O O . ASP A 1 31 ? 4.730 2.314 4.307 1.00 0.00 31 ASP A O 8
ATOM 7920 N N . VAL A 1 32 ? 4.229 1.504 6.359 1.00 0.00 32 VAL A N 8
ATOM 7921 C CA . VAL A 1 32 ? 4.000 0.148 5.890 1.00 0.00 32 VAL A CA 8
ATOM 7922 C C . VAL A 1 32 ? 2.523 -0.207 6.069 1.00 0.00 32 VAL A C 8
ATOM 7923 O O . VAL A 1 32 ? 1.942 0.054 7.121 1.00 0.00 32 VAL A O 8
ATOM 7936 N N . LEU A 1 33 ? 1.958 -0.797 5.026 1.00 0.00 33 LEU A N 8
ATOM 7937 C CA . LEU A 1 33 ? 0.560 -1.190 5.055 1.00 0.00 33 LEU A CA 8
ATOM 7938 C C . LEU A 1 33 ? 0.452 -2.695 4.804 1.00 0.00 33 LEU A C 8
ATOM 7939 O O . LEU A 1 33 ? 1.204 -3.250 4.004 1.00 0.00 33 LEU A O 8
ATOM 7955 N N . THR A 1 34 ? -0.488 -3.314 5.503 1.00 0.00 34 THR A N 8
ATOM 7956 C CA . THR A 1 34 ? -0.703 -4.744 5.366 1.00 0.00 34 THR A CA 8
ATOM 7957 C C . THR A 1 34 ? -1.801 -5.022 4.337 1.00 0.00 34 THR A C 8
ATOM 7958 O O . THR A 1 34 ? -2.921 -4.530 4.470 1.00 0.00 34 THR A O 8
ATOM 7969 N N . LEU A 1 35 ? -1.443 -5.811 3.335 1.00 0.00 35 LEU A N 8
ATOM 7970 C CA . LEU A 1 35 ? -2.384 -6.160 2.284 1.00 0.00 35 LEU A CA 8
ATOM 7971 C C . LEU A 1 35 ? -3.429 -7.128 2.842 1.00 0.00 35 LEU A C 8
ATOM 7972 O O . LEU A 1 35 ? -3.124 -7.941 3.713 1.00 0.00 35 LEU A O 8
ATOM 7988 N N . LEU A 1 36 ? -4.640 -7.008 2.318 1.00 0.00 36 LEU A N 8
ATOM 7989 C CA . LEU A 1 36 ? -5.731 -7.862 2.753 1.00 0.00 36 LEU A CA 8
ATOM 7990 C C . LEU A 1 36 ? -6.167 -8.757 1.591 1.00 0.00 36 LEU A C 8
ATOM 7991 O O . LEU A 1 36 ? -6.294 -9.970 1.751 1.00 0.00 36 LEU A O 8
ATOM 8007 N N . ILE A 1 37 ? -6.385 -8.124 0.448 1.00 0.00 37 ILE A N 8
ATOM 8008 C CA . ILE A 1 37 ? -6.803 -8.848 -0.740 1.00 0.00 37 ILE A CA 8
ATOM 8009 C C . ILE A 1 37 ? -5.590 -9.087 -1.641 1.00 0.00 37 ILE A C 8
ATOM 8010 O O . ILE A 1 37 ? -4.767 -8.193 -1.830 1.00 0.00 37 ILE A O 8
ATOM 8026 N N . PRO A 1 38 ? -5.515 -10.331 -2.186 1.00 0.00 38 PRO A N 8
ATOM 8027 C CA . PRO A 1 38 ? -4.416 -10.699 -3.062 1.00 0.00 38 PRO A CA 8
ATOM 8028 C C . PRO A 1 38 ? -4.581 -10.065 -4.445 1.00 0.00 38 PRO A C 8
ATOM 8029 O O . PRO A 1 38 ? -3.641 -10.045 -5.238 1.00 0.00 38 PRO A O 8
ATOM 8040 N N . GLU A 1 39 ? -5.782 -9.564 -4.691 1.00 0.00 39 GLU A N 8
ATOM 8041 C CA . GLU A 1 39 ? -6.082 -8.931 -5.964 1.00 0.00 39 GLU A CA 8
ATOM 8042 C C . GLU A 1 39 ? -5.877 -7.418 -5.867 1.00 0.00 39 GLU A C 8
ATOM 8043 O O . GLU A 1 39 ? -5.628 -6.891 -4.784 1.00 0.00 39 GLU A O 8
ATOM 8055 N N . GLU A 1 40 ? -5.988 -6.763 -7.013 1.00 0.00 40 GLU A N 8
ATOM 8056 C CA . GLU A 1 40 ? -5.818 -5.321 -7.070 1.00 0.00 40 GLU A CA 8
ATOM 8057 C C . GLU A 1 40 ? -7.035 -4.668 -7.728 1.00 0.00 40 GLU A C 8
ATOM 8058 O O . GLU A 1 40 ? -7.566 -5.186 -8.710 1.00 0.00 40 GLU A O 8
ATOM 8070 N N . LYS A 1 41 ? -7.441 -3.542 -7.162 1.00 0.00 41 LYS A N 8
ATOM 8071 C CA . LYS A 1 41 ? -8.585 -2.813 -7.682 1.00 0.00 41 LYS A CA 8
ATOM 8072 C C . LYS A 1 41 ? -8.179 -2.079 -8.962 1.00 0.00 41 LYS A C 8
ATOM 8073 O O . LYS A 1 41 ? -8.160 -0.850 -8.997 1.00 0.00 41 LYS A O 8
ATOM 8092 N N . ASP A 1 42 ? -7.864 -2.864 -9.981 1.00 0.00 42 ASP A N 8
ATOM 8093 C CA . ASP A 1 42 ? -7.459 -2.304 -11.259 1.00 0.00 42 ASP A CA 8
ATOM 8094 C C . ASP A 1 42 ? -6.307 -1.322 -11.039 1.00 0.00 42 ASP A C 8
ATOM 8095 O O . ASP A 1 42 ? -6.437 -0.133 -11.325 1.00 0.00 42 ASP A O 8
ATOM 8104 N N . GLY A 1 43 ? -5.205 -1.856 -10.532 1.00 0.00 43 GLY A N 8
ATOM 8105 C CA . GLY A 1 43 ? -4.031 -1.041 -10.270 1.00 0.00 43 GLY A CA 8
ATOM 8106 C C . GLY A 1 43 ? -3.933 -0.681 -8.787 1.00 0.00 43 GLY A C 8
ATOM 8107 O O . GLY A 1 43 ? -2.857 -0.755 -8.195 1.00 0.00 43 GLY A O 8
ATOM 8111 N N . TRP A 1 44 ? -5.072 -0.297 -8.228 1.00 0.00 44 TRP A N 8
ATOM 8112 C CA . TRP A 1 44 ? -5.129 0.075 -6.824 1.00 0.00 44 TRP A CA 8
ATOM 8113 C C . TRP A 1 44 ? -5.055 -1.207 -5.992 1.00 0.00 44 TRP A C 8
ATOM 8114 O O . TRP A 1 44 ? -5.396 -2.285 -6.474 1.00 0.00 44 TRP A O 8
ATOM 8135 N N . LEU A 1 45 ? -4.606 -1.046 -4.756 1.00 0.00 45 LEU A N 8
ATOM 8136 C CA . LEU A 1 45 ? -4.483 -2.177 -3.851 1.00 0.00 45 LEU A CA 8
ATOM 8137 C C . LEU A 1 45 ? -5.020 -1.784 -2.474 1.00 0.00 45 LEU A C 8
ATOM 8138 O O . LEU A 1 45 ? -4.961 -0.616 -2.091 1.00 0.00 45 LEU A O 8
ATOM 8154 N N . TYR A 1 46 ? -5.531 -2.781 -1.767 1.00 0.00 46 TYR A N 8
ATOM 8155 C CA . TYR A 1 46 ? -6.078 -2.553 -0.440 1.00 0.00 46 TYR A CA 8
ATOM 8156 C C . TYR A 1 46 ? -5.144 -3.103 0.640 1.00 0.00 46 TYR A C 8
ATOM 8157 O O . TYR A 1 46 ? -4.341 -3.997 0.375 1.00 0.00 46 TYR A O 8
ATOM 8175 N N . GLY A 1 47 ? -5.279 -2.546 1.834 1.00 0.00 47 GLY A N 8
ATOM 8176 C CA . GLY A 1 47 ? -4.457 -2.969 2.955 1.00 0.00 47 GLY A CA 8
ATOM 8177 C C . GLY A 1 47 ? -4.856 -2.234 4.236 1.00 0.00 47 GLY A C 8
ATOM 8178 O O . GLY A 1 47 ? -5.821 -1.471 4.243 1.00 0.00 47 GLY A O 8
ATOM 8182 N N . GLU A 1 48 ? -4.093 -2.489 5.289 1.00 0.00 48 GLU A N 8
ATOM 8183 C CA . GLU A 1 48 ? -4.355 -1.861 6.572 1.00 0.00 48 GLU A CA 8
ATOM 8184 C C . GLU A 1 48 ? -3.167 -0.991 6.990 1.00 0.00 48 GLU A C 8
ATOM 8185 O O . GLU A 1 48 ? -2.015 -1.403 6.858 1.00 0.00 48 GLU A O 8
ATOM 8197 N N . HIS A 1 49 ? -3.487 0.195 7.485 1.00 0.00 49 HIS A N 8
ATOM 8198 C CA . HIS A 1 49 ? -2.461 1.126 7.922 1.00 0.00 49 HIS A CA 8
ATOM 8199 C C . HIS A 1 49 ? -1.903 0.677 9.274 1.00 0.00 49 HIS A C 8
ATOM 8200 O O . HIS A 1 49 ? -2.649 0.208 10.132 1.00 0.00 49 HIS A O 8
ATOM 8214 N N . ASP A 1 50 ? -0.596 0.836 9.422 1.00 0.00 50 ASP A N 8
ATOM 8215 C CA . ASP A 1 50 ? 0.070 0.453 10.655 1.00 0.00 50 ASP A CA 8
ATOM 8216 C C . ASP A 1 50 ? 0.147 1.665 11.585 1.00 0.00 50 ASP A C 8
ATOM 8217 O O . ASP A 1 50 ? 1.195 1.940 12.167 1.00 0.00 50 ASP A O 8
ATOM 8226 N N . THR A 1 51 ? -0.977 2.357 11.698 1.00 0.00 51 THR A N 8
ATOM 8227 C CA . THR A 1 51 ? -1.050 3.533 12.548 1.00 0.00 51 THR A CA 8
ATOM 8228 C C . THR A 1 51 ? -2.504 3.837 12.915 1.00 0.00 51 THR A C 8
ATOM 8229 O O . THR A 1 51 ? -2.902 3.684 14.069 1.00 0.00 51 THR A O 8
ATOM 8240 N N . THR A 1 52 ? -3.258 4.261 11.911 1.00 0.00 52 THR A N 8
ATOM 8241 C CA . THR A 1 52 ? -4.660 4.587 12.113 1.00 0.00 52 THR A CA 8
ATOM 8242 C C . THR A 1 52 ? -5.463 3.321 12.416 1.00 0.00 52 THR A C 8
ATOM 8243 O O . THR A 1 52 ? -6.524 3.388 13.036 1.00 0.00 52 THR A O 8
ATOM 8254 N N . LYS A 1 53 ? -4.928 2.196 11.965 1.00 0.00 53 LYS A N 8
ATOM 8255 C CA . LYS A 1 53 ? -5.582 0.917 12.181 1.00 0.00 53 LYS A CA 8
ATOM 8256 C C . LYS A 1 53 ? -6.727 0.759 11.178 1.00 0.00 53 LYS A C 8
ATOM 8257 O O . LYS A 1 53 ? -7.414 -0.261 11.170 1.00 0.00 53 LYS A O 8
ATOM 8276 N N . ALA A 1 54 ? -6.897 1.784 10.356 1.00 0.00 54 ALA A N 8
ATOM 8277 C CA . ALA A 1 54 ? -7.946 1.772 9.351 1.00 0.00 54 ALA A CA 8
ATOM 8278 C C . ALA A 1 54 ? -7.357 1.333 8.009 1.00 0.00 54 ALA A C 8
ATOM 8279 O O . ALA A 1 54 ? -6.144 1.391 7.811 1.00 0.00 54 ALA A O 8
ATOM 8286 N N . ARG A 1 55 ? -8.242 0.902 7.123 1.00 0.00 55 ARG A N 8
ATOM 8287 C CA . ARG A 1 55 ? -7.825 0.452 5.806 1.00 0.00 55 ARG A CA 8
ATOM 8288 C C . ARG A 1 55 ? -8.444 1.338 4.722 1.00 0.00 55 ARG A C 8
ATOM 8289 O O . ARG A 1 55 ? -9.620 1.687 4.798 1.00 0.00 55 ARG A O 8
ATOM 8310 N N . GLY A 1 56 ? -7.623 1.675 3.739 1.00 0.00 56 GLY A N 8
ATOM 8311 C CA . GLY A 1 56 ? -8.074 2.513 2.641 1.00 0.00 56 GLY A CA 8
ATOM 8312 C C . GLY A 1 56 ? -7.646 1.929 1.293 1.00 0.00 56 GLY A C 8
ATOM 8313 O O . GLY A 1 56 ? -7.163 0.799 1.227 1.00 0.00 56 GLY A O 8
ATOM 8317 N N . TRP A 1 57 ? -7.838 2.725 0.251 1.00 0.00 57 TRP A N 8
ATOM 8318 C CA . TRP A 1 57 ? -7.478 2.301 -1.091 1.00 0.00 57 TRP A CA 8
ATOM 8319 C C . TRP A 1 57 ? -6.294 3.152 -1.554 1.00 0.00 57 TRP A C 8
ATOM 8320 O O . TRP A 1 57 ? -6.293 4.369 -1.376 1.00 0.00 57 TRP A O 8
ATOM 8341 N N . PHE A 1 58 ? -5.314 2.478 -2.138 1.00 0.00 58 PHE A N 8
ATOM 8342 C CA . PHE A 1 58 ? -4.127 3.157 -2.628 1.00 0.00 58 PHE A CA 8
ATOM 8343 C C . PHE A 1 58 ? -3.641 2.536 -3.939 1.00 0.00 58 PHE A C 8
ATOM 8344 O O . PHE A 1 58 ? -3.859 1.351 -4.187 1.00 0.00 58 PHE A O 8
ATOM 8361 N N . PRO A 1 59 ? -2.976 3.387 -4.766 1.00 0.00 59 PRO A N 8
ATOM 8362 C CA . PRO A 1 59 ? -2.458 2.934 -6.046 1.00 0.00 59 PRO A CA 8
ATOM 8363 C C . PRO A 1 59 ? -1.203 2.079 -5.858 1.00 0.00 59 PRO A C 8
ATOM 8364 O O . PRO A 1 59 ? -0.220 2.534 -5.275 1.00 0.00 59 PRO A O 8
ATOM 8375 N N . SER A 1 60 ? -1.277 0.856 -6.362 1.00 0.00 60 SER A N 8
ATOM 8376 C CA . SER A 1 60 ? -0.159 -0.066 -6.257 1.00 0.00 60 SER A CA 8
ATOM 8377 C C . SER A 1 60 ? 1.131 0.622 -6.709 1.00 0.00 60 SER A C 8
ATOM 8378 O O . SER A 1 60 ? 2.224 0.221 -6.313 1.00 0.00 60 SER A O 8
ATOM 8386 N N . SER A 1 61 ? 0.961 1.646 -7.533 1.00 0.00 61 SER A N 8
ATOM 8387 C CA . SER A 1 61 ? 2.098 2.393 -8.043 1.00 0.00 61 SER A CA 8
ATOM 8388 C C . SER A 1 61 ? 2.729 3.218 -6.919 1.00 0.00 61 SER A C 8
ATOM 8389 O O . SER A 1 61 ? 3.939 3.440 -6.912 1.00 0.00 61 SER A O 8
ATOM 8397 N N . TYR A 1 62 ? 1.881 3.649 -5.997 1.00 0.00 62 TYR A N 8
ATOM 8398 C CA . TYR A 1 62 ? 2.341 4.444 -4.871 1.00 0.00 62 TYR A CA 8
ATOM 8399 C C . TYR A 1 62 ? 2.833 3.549 -3.732 1.00 0.00 62 TYR A C 8
ATOM 8400 O O . TYR A 1 62 ? 3.089 4.027 -2.628 1.00 0.00 62 TYR A O 8
ATOM 8418 N N . THR A 1 63 ? 2.950 2.265 -4.040 1.00 0.00 63 THR A N 8
ATOM 8419 C CA . THR A 1 63 ? 3.406 1.298 -3.055 1.00 0.00 63 THR A CA 8
ATOM 8420 C C . THR A 1 63 ? 4.290 0.240 -3.718 1.00 0.00 63 THR A C 8
ATOM 8421 O O . THR A 1 63 ? 4.142 -0.043 -4.906 1.00 0.00 63 THR A O 8
ATOM 8432 N N . LYS A 1 64 ? 5.190 -0.317 -2.921 1.00 0.00 64 LYS A N 8
ATOM 8433 C CA . LYS A 1 64 ? 6.098 -1.339 -3.415 1.00 0.00 64 LYS A CA 8
ATOM 8434 C C . LYS A 1 64 ? 6.115 -2.515 -2.437 1.00 0.00 64 LYS A C 8
ATOM 8435 O O . LYS A 1 64 ? 5.786 -2.356 -1.263 1.00 0.00 64 LYS A O 8
ATOM 8454 N N . LEU A 1 65 ? 6.503 -3.670 -2.958 1.00 0.00 65 LEU A N 8
ATOM 8455 C CA . LEU A 1 65 ? 6.568 -4.873 -2.145 1.00 0.00 65 LEU A CA 8
ATOM 8456 C C . LEU A 1 65 ? 7.796 -4.803 -1.235 1.00 0.00 65 LEU A C 8
ATOM 8457 O O . LEU A 1 65 ? 8.890 -4.467 -1.687 1.00 0.00 65 LEU A O 8
ATOM 8473 N N . LEU A 1 66 ? 7.574 -5.125 0.031 1.00 0.00 66 LEU A N 8
ATOM 8474 C CA . LEU A 1 66 ? 8.649 -5.102 1.008 1.00 0.00 66 LEU A CA 8
ATOM 8475 C C . LEU A 1 66 ? 9.757 -6.059 0.563 1.00 0.00 66 LEU A C 8
ATOM 8476 O O . LEU A 1 66 ? 9.584 -6.813 -0.393 1.00 0.00 66 LEU A O 8
ATOM 8492 N N . SER A 1 67 ? 10.871 -5.996 1.278 1.00 0.00 67 SER A N 8
ATOM 8493 C CA . SER A 1 67 ? 12.008 -6.847 0.968 1.00 0.00 67 SER A CA 8
ATOM 8494 C C . SER A 1 67 ? 12.872 -7.040 2.216 1.00 0.00 67 SER A C 8
ATOM 8495 O O . SER A 1 67 ? 13.724 -6.206 2.520 1.00 0.00 67 SER A O 8
ATOM 8503 N N . GLY A 1 68 ? 12.623 -8.144 2.905 1.00 0.00 68 GLY A N 8
ATOM 8504 C CA . GLY A 1 68 ? 13.368 -8.457 4.112 1.00 0.00 68 GLY A CA 8
ATOM 8505 C C . GLY A 1 68 ? 14.351 -9.603 3.869 1.00 0.00 68 GLY A C 8
ATOM 8506 O O . GLY A 1 68 ? 14.568 -10.009 2.727 1.00 0.00 68 GLY A O 8
ATOM 8510 N N . PRO A 1 69 ? 14.937 -10.107 4.988 1.00 0.00 69 PRO A N 8
ATOM 8511 C CA . PRO A 1 69 ? 15.892 -11.198 4.907 1.00 0.00 69 PRO A CA 8
ATOM 8512 C C . PRO A 1 69 ? 15.184 -12.528 4.638 1.00 0.00 69 PRO A C 8
ATOM 8513 O O . PRO A 1 69 ? 14.011 -12.689 4.970 1.00 0.00 69 PRO A O 8
ATOM 8524 N N . SER A 1 70 ? 15.927 -13.446 4.038 1.00 0.00 70 SER A N 8
ATOM 8525 C CA . SER A 1 70 ? 15.386 -14.756 3.719 1.00 0.00 70 SER A CA 8
ATOM 8526 C C . SER A 1 70 ? 16.416 -15.841 4.040 1.00 0.00 70 SER A C 8
ATOM 8527 O O . SER A 1 70 ? 17.511 -15.847 3.479 1.00 0.00 70 SER A O 8
ATOM 8535 N N . SER A 1 71 ? 16.029 -16.732 4.941 1.00 0.00 71 SER A N 8
ATOM 8536 C CA . SER A 1 71 ? 16.906 -17.818 5.343 1.00 0.00 71 SER A CA 8
ATOM 8537 C C . SER A 1 71 ? 18.191 -17.255 5.954 1.00 0.00 71 SER A C 8
ATOM 8538 O O . SER A 1 71 ? 18.527 -16.092 5.738 1.00 0.00 71 SER A O 8
ATOM 8546 N N . GLY A 1 72 ? 18.875 -18.107 6.704 1.00 0.00 72 GLY A N 8
ATOM 8547 C CA . GLY A 1 72 ? 20.115 -17.709 7.347 1.00 0.00 72 GLY A CA 8
ATOM 8548 C C . GLY A 1 72 ? 20.614 -18.799 8.298 1.00 0.00 72 GLY A C 8
ATOM 8549 O O . GLY A 1 72 ? 21.132 -18.501 9.373 1.00 0.00 72 GLY A O 8
ATOM 8553 N N . GLY A 1 1 ? -5.923 -14.728 14.728 1.00 0.00 1 GLY A N 9
ATOM 8554 C CA . GLY A 1 1 ? -6.193 -16.150 14.599 1.00 0.00 1 GLY A CA 9
ATOM 8555 C C . GLY A 1 1 ? -4.938 -16.909 14.161 1.00 0.00 1 GLY A C 9
ATOM 8556 O O . GLY A 1 1 ? -3.883 -16.780 14.781 1.00 0.00 1 GLY A O 9
ATOM 8560 N N . SER A 1 2 ? -5.094 -17.683 13.097 1.00 0.00 2 SER A N 9
ATOM 8561 C CA . SER A 1 2 ? -3.987 -18.462 12.570 1.00 0.00 2 SER A CA 9
ATOM 8562 C C . SER A 1 2 ? -3.422 -17.788 11.318 1.00 0.00 2 SER A C 9
ATOM 8563 O O . SER A 1 2 ? -4.173 -17.405 10.422 1.00 0.00 2 SER A O 9
ATOM 8571 N N . SER A 1 3 ? -2.103 -17.662 11.296 1.00 0.00 3 SER A N 9
ATOM 8572 C CA . SER A 1 3 ? -1.429 -17.041 10.168 1.00 0.00 3 SER A CA 9
ATOM 8573 C C . SER A 1 3 ? -0.626 -18.089 9.396 1.00 0.00 3 SER A C 9
ATOM 8574 O O . SER A 1 3 ? -0.020 -18.977 9.995 1.00 0.00 3 SER A O 9
ATOM 8582 N N . GLY A 1 4 ? -0.647 -17.953 8.079 1.00 0.00 4 GLY A N 9
ATOM 8583 C CA . GLY A 1 4 ? 0.072 -18.877 7.218 1.00 0.00 4 GLY A CA 9
ATOM 8584 C C . GLY A 1 4 ? 0.429 -18.219 5.884 1.00 0.00 4 GLY A C 9
ATOM 8585 O O . GLY A 1 4 ? 0.004 -18.683 4.826 1.00 0.00 4 GLY A O 9
ATOM 8589 N N . SER A 1 5 ? 1.205 -17.150 5.976 1.00 0.00 5 SER A N 9
ATOM 8590 C CA . SER A 1 5 ? 1.624 -16.424 4.789 1.00 0.00 5 SER A CA 9
ATOM 8591 C C . SER A 1 5 ? 0.401 -15.869 4.057 1.00 0.00 5 SER A C 9
ATOM 8592 O O . SER A 1 5 ? -0.006 -16.405 3.027 1.00 0.00 5 SER A O 9
ATOM 8600 N N . SER A 1 6 ? -0.152 -14.803 4.616 1.00 0.00 6 SER A N 9
ATOM 8601 C CA . SER A 1 6 ? -1.320 -14.170 4.029 1.00 0.00 6 SER A CA 9
ATOM 8602 C C . SER A 1 6 ? -1.416 -12.715 4.493 1.00 0.00 6 SER A C 9
ATOM 8603 O O . SER A 1 6 ? -1.673 -12.450 5.667 1.00 0.00 6 SER A O 9
ATOM 8611 N N . GLY A 1 7 ? -1.205 -11.811 3.548 1.00 0.00 7 GLY A N 9
ATOM 8612 C CA . GLY A 1 7 ? -1.264 -10.390 3.846 1.00 0.00 7 GLY A CA 9
ATOM 8613 C C . GLY A 1 7 ? 0.119 -9.746 3.727 1.00 0.00 7 GLY A C 9
ATOM 8614 O O . GLY A 1 7 ? 0.599 -9.120 4.671 1.00 0.00 7 GLY A O 9
ATOM 8618 N N . GLN A 1 8 ? 0.721 -9.924 2.560 1.00 0.00 8 GLN A N 9
ATOM 8619 C CA . GLN A 1 8 ? 2.039 -9.369 2.306 1.00 0.00 8 GLN A CA 9
ATOM 8620 C C . GLN A 1 8 ? 2.114 -7.926 2.812 1.00 0.00 8 GLN A C 9
ATOM 8621 O O . GLN A 1 8 ? 1.094 -7.331 3.154 1.00 0.00 8 GLN A O 9
ATOM 8635 N N . LYS A 1 9 ? 3.333 -7.407 2.844 1.00 0.00 9 LYS A N 9
ATOM 8636 C CA . LYS A 1 9 ? 3.554 -6.046 3.302 1.00 0.00 9 LYS A CA 9
ATOM 8637 C C . LYS A 1 9 ? 4.157 -5.220 2.163 1.00 0.00 9 LYS A C 9
ATOM 8638 O O . LYS A 1 9 ? 4.963 -5.727 1.384 1.00 0.00 9 LYS A O 9
ATOM 8657 N N . VAL A 1 10 ? 3.742 -3.963 2.103 1.00 0.00 10 VAL A N 9
ATOM 8658 C CA . VAL A 1 10 ? 4.231 -3.063 1.072 1.00 0.00 10 VAL A CA 9
ATOM 8659 C C . VAL A 1 10 ? 4.717 -1.766 1.722 1.00 0.00 10 VAL A C 9
ATOM 8660 O O . VAL A 1 10 ? 4.268 -1.406 2.809 1.00 0.00 10 VAL A O 9
ATOM 8673 N N . LYS A 1 11 ? 5.629 -1.100 1.030 1.00 0.00 11 LYS A N 9
ATOM 8674 C CA . LYS A 1 11 ? 6.181 0.149 1.526 1.00 0.00 11 LYS A CA 9
ATOM 8675 C C . LYS A 1 11 ? 5.912 1.260 0.510 1.00 0.00 11 LYS A C 9
ATOM 8676 O O . LYS A 1 11 ? 6.147 1.084 -0.685 1.00 0.00 11 LYS A O 9
ATOM 8695 N N . THR A 1 12 ? 5.423 2.381 1.021 1.00 0.00 12 THR A N 9
ATOM 8696 C CA . THR A 1 12 ? 5.119 3.521 0.173 1.00 0.00 12 THR A CA 9
ATOM 8697 C C . THR A 1 12 ? 6.407 4.233 -0.244 1.00 0.00 12 THR A C 9
ATOM 8698 O O . THR A 1 12 ? 7.321 4.395 0.564 1.00 0.00 12 THR A O 9
ATOM 8709 N N . ILE A 1 13 ? 6.439 4.641 -1.504 1.00 0.00 13 ILE A N 9
ATOM 8710 C CA . ILE A 1 13 ? 7.600 5.333 -2.038 1.00 0.00 13 ILE A CA 9
ATOM 8711 C C . ILE A 1 13 ? 7.261 6.812 -2.235 1.00 0.00 13 ILE A C 9
ATOM 8712 O O . ILE A 1 13 ? 8.152 7.634 -2.442 1.00 0.00 13 ILE A O 9
ATOM 8728 N N . PHE A 1 14 ? 5.971 7.105 -2.164 1.00 0.00 14 PHE A N 9
ATOM 8729 C CA . PHE A 1 14 ? 5.503 8.470 -2.333 1.00 0.00 14 PHE A CA 9
ATOM 8730 C C . PHE A 1 14 ? 4.283 8.744 -1.451 1.00 0.00 14 PHE A C 9
ATOM 8731 O O . PHE A 1 14 ? 3.493 7.842 -1.180 1.00 0.00 14 PHE A O 9
ATOM 8748 N N . PRO A 1 15 ? 4.166 10.027 -1.016 1.00 0.00 15 PRO A N 9
ATOM 8749 C CA . PRO A 1 15 ? 3.055 10.432 -0.170 1.00 0.00 15 PRO A CA 9
ATOM 8750 C C . PRO A 1 15 ? 1.764 10.552 -0.981 1.00 0.00 15 PRO A C 9
ATOM 8751 O O . PRO A 1 15 ? 1.795 10.917 -2.156 1.00 0.00 15 PRO A O 9
ATOM 8762 N N . HIS A 1 16 ? 0.658 10.237 -0.323 1.00 0.00 16 HIS A N 9
ATOM 8763 C CA . HIS A 1 16 ? -0.642 10.305 -0.968 1.00 0.00 16 HIS A CA 9
ATOM 8764 C C . HIS A 1 16 ? -1.732 10.482 0.091 1.00 0.00 16 HIS A C 9
ATOM 8765 O O . HIS A 1 16 ? -2.398 9.520 0.469 1.00 0.00 16 HIS A O 9
ATOM 8779 N N . THR A 1 17 ? -1.881 11.720 0.540 1.00 0.00 17 THR A N 9
ATOM 8780 C CA . THR A 1 17 ? -2.878 12.036 1.548 1.00 0.00 17 THR A CA 9
ATOM 8781 C C . THR A 1 17 ? -4.235 12.299 0.891 1.00 0.00 17 THR A C 9
ATOM 8782 O O . THR A 1 17 ? -4.304 12.891 -0.185 1.00 0.00 17 THR A O 9
ATOM 8793 N N . ALA A 1 18 ? -5.281 11.846 1.567 1.00 0.00 18 ALA A N 9
ATOM 8794 C CA . ALA A 1 18 ? -6.632 12.025 1.063 1.00 0.00 18 ALA A CA 9
ATOM 8795 C C . ALA A 1 18 ? -7.001 13.508 1.119 1.00 0.00 18 ALA A C 9
ATOM 8796 O O . ALA A 1 18 ? -7.288 14.119 0.091 1.00 0.00 18 ALA A O 9
ATOM 8803 N N . GLY A 1 19 ? -6.980 14.045 2.330 1.00 0.00 19 GLY A N 9
ATOM 8804 C CA . GLY A 1 19 ? -7.308 15.446 2.534 1.00 0.00 19 GLY A CA 9
ATOM 8805 C C . GLY A 1 19 ? -8.795 15.620 2.851 1.00 0.00 19 GLY A C 9
ATOM 8806 O O . GLY A 1 19 ? -9.150 16.211 3.870 1.00 0.00 19 GLY A O 9
ATOM 8810 N N . ASN A 1 20 ? -9.623 15.094 1.961 1.00 0.00 20 ASN A N 9
ATOM 8811 C CA . ASN A 1 20 ? -11.063 15.184 2.134 1.00 0.00 20 ASN A CA 9
ATOM 8812 C C . ASN A 1 20 ? -11.686 13.805 1.909 1.00 0.00 20 ASN A C 9
ATOM 8813 O O . ASN A 1 20 ? -12.368 13.277 2.786 1.00 0.00 20 ASN A O 9
ATOM 8824 N N . ASN A 1 21 ? -11.430 13.261 0.728 1.00 0.00 21 ASN A N 9
ATOM 8825 C CA . ASN A 1 21 ? -11.957 11.953 0.377 1.00 0.00 21 ASN A CA 9
ATOM 8826 C C . ASN A 1 21 ? -11.721 10.984 1.537 1.00 0.00 21 ASN A C 9
ATOM 8827 O O . ASN A 1 21 ? -10.841 11.207 2.367 1.00 0.00 21 ASN A O 9
ATOM 8838 N N . LYS A 1 22 ? -12.521 9.928 1.557 1.00 0.00 22 LYS A N 9
ATOM 8839 C CA . LYS A 1 22 ? -12.409 8.924 2.601 1.00 0.00 22 LYS A CA 9
ATOM 8840 C C . LYS A 1 22 ? -12.168 7.555 1.962 1.00 0.00 22 LYS A C 9
ATOM 8841 O O . LYS A 1 22 ? -12.054 6.550 2.663 1.00 0.00 22 LYS A O 9
ATOM 8860 N N . THR A 1 23 ? -12.097 7.559 0.639 1.00 0.00 23 THR A N 9
ATOM 8861 C CA . THR A 1 23 ? -11.871 6.329 -0.102 1.00 0.00 23 THR A CA 9
ATOM 8862 C C . THR A 1 23 ? -10.376 6.126 -0.353 1.00 0.00 23 THR A C 9
ATOM 8863 O O . THR A 1 23 ? -9.974 5.134 -0.960 1.00 0.00 23 THR A O 9
ATOM 8874 N N . LEU A 1 24 ? -9.592 7.081 0.125 1.00 0.00 24 LEU A N 9
ATOM 8875 C CA . LEU A 1 24 ? -8.150 7.018 -0.040 1.00 0.00 24 LEU A CA 9
ATOM 8876 C C . LEU A 1 24 ? -7.486 6.944 1.336 1.00 0.00 24 LEU A C 9
ATOM 8877 O O . LEU A 1 24 ? -7.831 7.705 2.238 1.00 0.00 24 LEU A O 9
ATOM 8893 N N . LEU A 1 25 ? -6.544 6.020 1.454 1.00 0.00 25 LEU A N 9
ATOM 8894 C CA . LEU A 1 25 ? -5.828 5.836 2.705 1.00 0.00 25 LEU A CA 9
ATOM 8895 C C . LEU A 1 25 ? -4.764 6.927 2.844 1.00 0.00 25 LEU A C 9
ATOM 8896 O O . LEU A 1 25 ? -3.818 6.980 2.060 1.00 0.00 25 LEU A O 9
ATOM 8912 N N . SER A 1 26 ? -4.955 7.770 3.848 1.00 0.00 26 SER A N 9
ATOM 8913 C CA . SER A 1 26 ? -4.024 8.857 4.099 1.00 0.00 26 SER A CA 9
ATOM 8914 C C . SER A 1 26 ? -2.819 8.341 4.889 1.00 0.00 26 SER A C 9
ATOM 8915 O O . SER A 1 26 ? -2.974 7.799 5.982 1.00 0.00 26 SER A O 9
ATOM 8923 N N . PHE A 1 27 ? -1.645 8.528 4.304 1.00 0.00 27 PHE A N 9
ATOM 8924 C CA . PHE A 1 27 ? -0.414 8.088 4.939 1.00 0.00 27 PHE A CA 9
ATOM 8925 C C . PHE A 1 27 ? 0.780 8.911 4.449 1.00 0.00 27 PHE A C 9
ATOM 8926 O O . PHE A 1 27 ? 0.626 9.794 3.607 1.00 0.00 27 PHE A O 9
ATOM 8943 N N . ALA A 1 28 ? 1.943 8.591 4.998 1.00 0.00 28 ALA A N 9
ATOM 8944 C CA . ALA A 1 28 ? 3.162 9.289 4.627 1.00 0.00 28 ALA A CA 9
ATOM 8945 C C . ALA A 1 28 ? 4.176 8.281 4.084 1.00 0.00 28 ALA A C 9
ATOM 8946 O O . ALA A 1 28 ? 4.291 7.171 4.600 1.00 0.00 28 ALA A O 9
ATOM 8953 N N . GLN A 1 29 ? 4.886 8.705 3.048 1.00 0.00 29 GLN A N 9
ATOM 8954 C CA . GLN A 1 29 ? 5.888 7.853 2.429 1.00 0.00 29 GLN A CA 9
ATOM 8955 C C . GLN A 1 29 ? 6.703 7.126 3.501 1.00 0.00 29 GLN A C 9
ATOM 8956 O O . GLN A 1 29 ? 7.102 7.728 4.496 1.00 0.00 29 GLN A O 9
ATOM 8970 N N . GLY A 1 30 ? 6.925 5.842 3.260 1.00 0.00 30 GLY A N 9
ATOM 8971 C CA . GLY A 1 30 ? 7.685 5.027 4.192 1.00 0.00 30 GLY A CA 9
ATOM 8972 C C . GLY A 1 30 ? 6.760 4.125 5.012 1.00 0.00 30 GLY A C 9
ATOM 8973 O O . GLY A 1 30 ? 7.120 2.997 5.342 1.00 0.00 30 GLY A O 9
ATOM 8977 N N . ASP A 1 31 ? 5.585 4.657 5.317 1.00 0.00 31 ASP A N 9
ATOM 8978 C CA . ASP A 1 31 ? 4.606 3.914 6.091 1.00 0.00 31 ASP A CA 9
ATOM 8979 C C . ASP A 1 31 ? 4.421 2.526 5.475 1.00 0.00 31 ASP A C 9
ATOM 8980 O O . ASP A 1 31 ? 4.574 2.354 4.267 1.00 0.00 31 ASP A O 9
ATOM 8989 N N . VAL A 1 32 ? 4.094 1.571 6.334 1.00 0.00 32 VAL A N 9
ATOM 8990 C CA . VAL A 1 32 ? 3.887 0.204 5.889 1.00 0.00 32 VAL A CA 9
ATOM 8991 C C . VAL A 1 32 ? 2.406 -0.156 6.032 1.00 0.00 32 VAL A C 9
ATOM 8992 O O . VAL A 1 32 ? 1.794 0.120 7.063 1.00 0.00 32 VAL A O 9
ATOM 9005 N N . LEU A 1 33 ? 1.875 -0.766 4.984 1.00 0.00 33 LEU A N 9
ATOM 9006 C CA . LEU A 1 33 ? 0.478 -1.166 4.979 1.00 0.00 33 LEU A CA 9
ATOM 9007 C C . LEU A 1 33 ? 0.384 -2.675 4.744 1.00 0.00 33 LEU A C 9
ATOM 9008 O O . LEU A 1 33 ? 1.154 -3.234 3.963 1.00 0.00 33 LEU A O 9
ATOM 9024 N N . THR A 1 34 ? -0.565 -3.292 5.433 1.00 0.00 34 THR A N 9
ATOM 9025 C CA . THR A 1 34 ? -0.768 -4.725 5.308 1.00 0.00 34 THR A CA 9
ATOM 9026 C C . THR A 1 34 ? -1.844 -5.022 4.261 1.00 0.00 34 THR A C 9
ATOM 9027 O O . THR A 1 34 ? -2.968 -4.533 4.365 1.00 0.00 34 THR A O 9
ATOM 9038 N N . LEU A 1 35 ? -1.461 -5.820 3.276 1.00 0.00 35 LEU A N 9
ATOM 9039 C CA . LEU A 1 35 ? -2.379 -6.188 2.211 1.00 0.00 35 LEU A CA 9
ATOM 9040 C C . LEU A 1 35 ? -3.419 -7.169 2.756 1.00 0.00 35 LEU A C 9
ATOM 9041 O O . LEU A 1 35 ? -3.107 -8.000 3.608 1.00 0.00 35 LEU A O 9
ATOM 9057 N N . LEU A 1 36 ? -4.633 -7.039 2.242 1.00 0.00 36 LEU A N 9
ATOM 9058 C CA . LEU A 1 36 ? -5.721 -7.904 2.667 1.00 0.00 36 LEU A CA 9
ATOM 9059 C C . LEU A 1 36 ? -6.169 -8.769 1.487 1.00 0.00 36 LEU A C 9
ATOM 9060 O O . LEU A 1 36 ? -6.276 -9.988 1.613 1.00 0.00 36 LEU A O 9
ATOM 9076 N N . ILE A 1 37 ? -6.419 -8.105 0.369 1.00 0.00 37 ILE A N 9
ATOM 9077 C CA . ILE A 1 37 ? -6.853 -8.799 -0.832 1.00 0.00 37 ILE A CA 9
ATOM 9078 C C . ILE A 1 37 ? -5.646 -9.041 -1.740 1.00 0.00 37 ILE A C 9
ATOM 9079 O O . ILE A 1 37 ? -4.837 -8.140 -1.957 1.00 0.00 37 ILE A O 9
ATOM 9095 N N . PRO A 1 38 ? -5.560 -10.294 -2.261 1.00 0.00 38 PRO A N 9
ATOM 9096 C CA . PRO A 1 38 ? -4.465 -10.666 -3.140 1.00 0.00 38 PRO A CA 9
ATOM 9097 C C . PRO A 1 38 ? -4.652 -10.064 -4.534 1.00 0.00 38 PRO A C 9
ATOM 9098 O O . PRO A 1 38 ? -3.752 -10.131 -5.370 1.00 0.00 38 PRO A O 9
ATOM 9109 N N . GLU A 1 39 ? -5.827 -9.488 -4.742 1.00 0.00 39 GLU A N 9
ATOM 9110 C CA . GLU A 1 39 ? -6.144 -8.874 -6.020 1.00 0.00 39 GLU A CA 9
ATOM 9111 C C . GLU A 1 39 ? -5.981 -7.355 -5.934 1.00 0.00 39 GLU A C 9
ATOM 9112 O O . GLU A 1 39 ? -5.778 -6.809 -4.850 1.00 0.00 39 GLU A O 9
ATOM 9124 N N . GLU A 1 40 ? -6.077 -6.715 -7.090 1.00 0.00 40 GLU A N 9
ATOM 9125 C CA . GLU A 1 40 ? -5.942 -5.270 -7.159 1.00 0.00 40 GLU A CA 9
ATOM 9126 C C . GLU A 1 40 ? -7.175 -4.653 -7.823 1.00 0.00 40 GLU A C 9
ATOM 9127 O O . GLU A 1 40 ? -7.800 -5.276 -8.680 1.00 0.00 40 GLU A O 9
ATOM 9139 N N . LYS A 1 41 ? -7.489 -3.437 -7.402 1.00 0.00 41 LYS A N 9
ATOM 9140 C CA . LYS A 1 41 ? -8.635 -2.729 -7.945 1.00 0.00 41 LYS A CA 9
ATOM 9141 C C . LYS A 1 41 ? -8.230 -2.032 -9.245 1.00 0.00 41 LYS A C 9
ATOM 9142 O O . LYS A 1 41 ? -8.131 -0.806 -9.292 1.00 0.00 41 LYS A O 9
ATOM 9161 N N . ASP A 1 42 ? -8.006 -2.842 -10.269 1.00 0.00 42 ASP A N 9
ATOM 9162 C CA . ASP A 1 42 ? -7.613 -2.318 -11.566 1.00 0.00 42 ASP A CA 9
ATOM 9163 C C . ASP A 1 42 ? -6.292 -1.560 -11.427 1.00 0.00 42 ASP A C 9
ATOM 9164 O O . ASP A 1 42 ? -6.098 -0.522 -12.057 1.00 0.00 42 ASP A O 9
ATOM 9173 N N . GLY A 1 43 ? -5.417 -2.109 -10.597 1.00 0.00 43 GLY A N 9
ATOM 9174 C CA . GLY A 1 43 ? -4.119 -1.497 -10.367 1.00 0.00 43 GLY A CA 9
ATOM 9175 C C . GLY A 1 43 ? -3.947 -1.113 -8.896 1.00 0.00 43 GLY A C 9
ATOM 9176 O O . GLY A 1 43 ? -2.925 -1.421 -8.285 1.00 0.00 43 GLY A O 9
ATOM 9180 N N . TRP A 1 44 ? -4.963 -0.445 -8.369 1.00 0.00 44 TRP A N 9
ATOM 9181 C CA . TRP A 1 44 ? -4.938 -0.015 -6.982 1.00 0.00 44 TRP A CA 9
ATOM 9182 C C . TRP A 1 44 ? -4.937 -1.265 -6.099 1.00 0.00 44 TRP A C 9
ATOM 9183 O O . TRP A 1 44 ? -5.483 -2.299 -6.481 1.00 0.00 44 TRP A O 9
ATOM 9204 N N . LEU A 1 45 ? -4.319 -1.129 -4.935 1.00 0.00 45 LEU A N 9
ATOM 9205 C CA . LEU A 1 45 ? -4.240 -2.234 -3.996 1.00 0.00 45 LEU A CA 9
ATOM 9206 C C . LEU A 1 45 ? -4.780 -1.782 -2.637 1.00 0.00 45 LEU A C 9
ATOM 9207 O O . LEU A 1 45 ? -4.680 -0.608 -2.285 1.00 0.00 45 LEU A O 9
ATOM 9223 N N . TYR A 1 46 ? -5.341 -2.739 -1.912 1.00 0.00 46 TYR A N 9
ATOM 9224 C CA . TYR A 1 46 ? -5.897 -2.454 -0.600 1.00 0.00 46 TYR A CA 9
ATOM 9225 C C . TYR A 1 46 ? -5.007 -3.021 0.508 1.00 0.00 46 TYR A C 9
ATOM 9226 O O . TYR A 1 46 ? -4.156 -3.871 0.251 1.00 0.00 46 TYR A O 9
ATOM 9244 N N . GLY A 1 47 ? -5.234 -2.529 1.717 1.00 0.00 47 GLY A N 9
ATOM 9245 C CA . GLY A 1 47 ? -4.464 -2.976 2.864 1.00 0.00 47 GLY A CA 9
ATOM 9246 C C . GLY A 1 47 ? -4.849 -2.194 4.122 1.00 0.00 47 GLY A C 9
ATOM 9247 O O . GLY A 1 47 ? -5.730 -1.337 4.079 1.00 0.00 47 GLY A O 9
ATOM 9251 N N . GLU A 1 48 ? -4.168 -2.517 5.212 1.00 0.00 48 GLU A N 9
ATOM 9252 C CA . GLU A 1 48 ? -4.428 -1.855 6.479 1.00 0.00 48 GLU A CA 9
ATOM 9253 C C . GLU A 1 48 ? -3.261 -0.936 6.847 1.00 0.00 48 GLU A C 9
ATOM 9254 O O . GLU A 1 48 ? -2.110 -1.231 6.528 1.00 0.00 48 GLU A O 9
ATOM 9266 N N . HIS A 1 49 ? -3.599 0.158 7.513 1.00 0.00 49 HIS A N 9
ATOM 9267 C CA . HIS A 1 49 ? -2.593 1.122 7.928 1.00 0.00 49 HIS A CA 9
ATOM 9268 C C . HIS A 1 49 ? -2.068 0.750 9.316 1.00 0.00 49 HIS A C 9
ATOM 9269 O O . HIS A 1 49 ? -2.843 0.401 10.204 1.00 0.00 49 HIS A O 9
ATOM 9283 N N . ASP A 1 50 ? -0.753 0.838 9.459 1.00 0.00 50 ASP A N 9
ATOM 9284 C CA . ASP A 1 50 ? -0.115 0.516 10.723 1.00 0.00 50 ASP A CA 9
ATOM 9285 C C . ASP A 1 50 ? -0.066 1.769 11.599 1.00 0.00 50 ASP A C 9
ATOM 9286 O O . ASP A 1 50 ? 0.963 2.070 12.201 1.00 0.00 50 ASP A O 9
ATOM 9295 N N . THR A 1 51 ? -1.192 2.465 11.643 1.00 0.00 51 THR A N 9
ATOM 9296 C CA . THR A 1 51 ? -1.291 3.679 12.436 1.00 0.00 51 THR A CA 9
ATOM 9297 C C . THR A 1 51 ? -2.742 3.927 12.853 1.00 0.00 51 THR A C 9
ATOM 9298 O O . THR A 1 51 ? -3.087 3.787 14.025 1.00 0.00 51 THR A O 9
ATOM 9309 N N . THR A 1 52 ? -3.553 4.292 11.871 1.00 0.00 52 THR A N 9
ATOM 9310 C CA . THR A 1 52 ? -4.958 4.561 12.121 1.00 0.00 52 THR A CA 9
ATOM 9311 C C . THR A 1 52 ? -5.722 3.252 12.331 1.00 0.00 52 THR A C 9
ATOM 9312 O O . THR A 1 52 ? -6.813 3.251 12.899 1.00 0.00 52 THR A O 9
ATOM 9323 N N . LYS A 1 53 ? -5.119 2.170 11.862 1.00 0.00 53 LYS A N 9
ATOM 9324 C CA . LYS A 1 53 ? -5.729 0.858 11.992 1.00 0.00 53 LYS A CA 9
ATOM 9325 C C . LYS A 1 53 ? -6.869 0.727 10.979 1.00 0.00 53 LYS A C 9
ATOM 9326 O O . LYS A 1 53 ? -7.554 -0.293 10.938 1.00 0.00 53 LYS A O 9
ATOM 9345 N N . ALA A 1 54 ? -7.036 1.776 10.187 1.00 0.00 54 ALA A N 9
ATOM 9346 C CA . ALA A 1 54 ? -8.081 1.792 9.177 1.00 0.00 54 ALA A CA 9
ATOM 9347 C C . ALA A 1 54 ? -7.485 1.391 7.826 1.00 0.00 54 ALA A C 9
ATOM 9348 O O . ALA A 1 54 ? -6.307 1.634 7.567 1.00 0.00 54 ALA A O 9
ATOM 9355 N N . ARG A 1 55 ? -8.325 0.784 7.001 1.00 0.00 55 ARG A N 9
ATOM 9356 C CA . ARG A 1 55 ? -7.896 0.348 5.683 1.00 0.00 55 ARG A CA 9
ATOM 9357 C C . ARG A 1 55 ? -8.565 1.196 4.599 1.00 0.00 55 ARG A C 9
ATOM 9358 O O . ARG A 1 55 ? -9.760 1.478 4.676 1.00 0.00 55 ARG A O 9
ATOM 9379 N N . GLY A 1 56 ? -7.765 1.578 3.614 1.00 0.00 56 GLY A N 9
ATOM 9380 C CA . GLY A 1 56 ? -8.265 2.388 2.516 1.00 0.00 56 GLY A CA 9
ATOM 9381 C C . GLY A 1 56 ? -7.795 1.835 1.169 1.00 0.00 56 GLY A C 9
ATOM 9382 O O . GLY A 1 56 ? -7.348 0.692 1.085 1.00 0.00 56 GLY A O 9
ATOM 9386 N N . TRP A 1 57 ? -7.911 2.673 0.149 1.00 0.00 57 TRP A N 9
ATOM 9387 C CA . TRP A 1 57 ? -7.504 2.283 -1.190 1.00 0.00 57 TRP A CA 9
ATOM 9388 C C . TRP A 1 57 ? -6.274 3.110 -1.570 1.00 0.00 57 TRP A C 9
ATOM 9389 O O . TRP A 1 57 ? -6.244 4.320 -1.351 1.00 0.00 57 TRP A O 9
ATOM 9410 N N . PHE A 1 58 ? -5.290 2.424 -2.133 1.00 0.00 58 PHE A N 9
ATOM 9411 C CA . PHE A 1 58 ? -4.061 3.081 -2.545 1.00 0.00 58 PHE A CA 9
ATOM 9412 C C . PHE A 1 58 ? -3.535 2.487 -3.854 1.00 0.00 58 PHE A C 9
ATOM 9413 O O . PHE A 1 58 ? -3.772 1.317 -4.149 1.00 0.00 58 PHE A O 9
ATOM 9430 N N . PRO A 1 59 ? -2.813 3.344 -4.624 1.00 0.00 59 PRO A N 9
ATOM 9431 C CA . PRO A 1 59 ? -2.251 2.917 -5.894 1.00 0.00 59 PRO A CA 9
ATOM 9432 C C . PRO A 1 59 ? -1.028 2.024 -5.680 1.00 0.00 59 PRO A C 9
ATOM 9433 O O . PRO A 1 59 ? -0.006 2.476 -5.167 1.00 0.00 59 PRO A O 9
ATOM 9444 N N . SER A 1 60 ? -1.172 0.770 -6.085 1.00 0.00 60 SER A N 9
ATOM 9445 C CA . SER A 1 60 ? -0.092 -0.191 -5.944 1.00 0.00 60 SER A CA 9
ATOM 9446 C C . SER A 1 60 ? 1.208 0.399 -6.494 1.00 0.00 60 SER A C 9
ATOM 9447 O O . SER A 1 60 ? 2.297 -0.032 -6.118 1.00 0.00 60 SER A O 9
ATOM 9455 N N . SER A 1 61 ? 1.051 1.375 -7.375 1.00 0.00 61 SER A N 9
ATOM 9456 C CA . SER A 1 61 ? 2.199 2.028 -7.981 1.00 0.00 61 SER A CA 9
ATOM 9457 C C . SER A 1 61 ? 2.923 2.886 -6.941 1.00 0.00 61 SER A C 9
ATOM 9458 O O . SER A 1 61 ? 4.141 3.043 -7.000 1.00 0.00 61 SER A O 9
ATOM 9466 N N . TYR A 1 62 ? 2.141 3.418 -6.013 1.00 0.00 62 TYR A N 9
ATOM 9467 C CA . TYR A 1 62 ? 2.692 4.256 -4.961 1.00 0.00 62 TYR A CA 9
ATOM 9468 C C . TYR A 1 62 ? 3.280 3.404 -3.833 1.00 0.00 62 TYR A C 9
ATOM 9469 O O . TYR A 1 62 ? 3.897 3.932 -2.909 1.00 0.00 62 TYR A O 9
ATOM 9487 N N . THR A 1 63 ? 3.068 2.102 -3.947 1.00 0.00 63 THR A N 9
ATOM 9488 C CA . THR A 1 63 ? 3.569 1.172 -2.948 1.00 0.00 63 THR A CA 9
ATOM 9489 C C . THR A 1 63 ? 4.441 0.102 -3.607 1.00 0.00 63 THR A C 9
ATOM 9490 O O . THR A 1 63 ? 4.278 -0.197 -4.789 1.00 0.00 63 THR A O 9
ATOM 9501 N N . LYS A 1 64 ? 5.349 -0.446 -2.812 1.00 0.00 64 LYS A N 9
ATOM 9502 C CA . LYS A 1 64 ? 6.248 -1.477 -3.303 1.00 0.00 64 LYS A CA 9
ATOM 9503 C C . LYS A 1 64 ? 6.270 -2.643 -2.312 1.00 0.00 64 LYS A C 9
ATOM 9504 O O . LYS A 1 64 ? 5.893 -2.483 -1.152 1.00 0.00 64 LYS A O 9
ATOM 9523 N N . LEU A 1 65 ? 6.715 -3.789 -2.805 1.00 0.00 65 LEU A N 9
ATOM 9524 C CA . LEU A 1 65 ? 6.792 -4.981 -1.978 1.00 0.00 65 LEU A CA 9
ATOM 9525 C C . LEU A 1 65 ? 8.021 -4.889 -1.072 1.00 0.00 65 LEU A C 9
ATOM 9526 O O . LEU A 1 65 ? 9.109 -4.541 -1.528 1.00 0.00 65 LEU A O 9
ATOM 9542 N N . LEU A 1 66 ? 7.807 -5.209 0.196 1.00 0.00 66 LEU A N 9
ATOM 9543 C CA . LEU A 1 66 ? 8.884 -5.167 1.170 1.00 0.00 66 LEU A CA 9
ATOM 9544 C C . LEU A 1 66 ? 9.981 -6.149 0.754 1.00 0.00 66 LEU A C 9
ATOM 9545 O O . LEU A 1 66 ? 9.774 -6.978 -0.131 1.00 0.00 66 LEU A O 9
ATOM 9561 N N . SER A 1 67 ? 11.125 -6.023 1.411 1.00 0.00 67 SER A N 9
ATOM 9562 C CA . SER A 1 67 ? 12.255 -6.889 1.120 1.00 0.00 67 SER A CA 9
ATOM 9563 C C . SER A 1 67 ? 12.961 -7.282 2.419 1.00 0.00 67 SER A C 9
ATOM 9564 O O . SER A 1 67 ? 13.885 -6.600 2.858 1.00 0.00 67 SER A O 9
ATOM 9572 N N . GLY A 1 68 ? 12.499 -8.381 2.997 1.00 0.00 68 GLY A N 9
ATOM 9573 C CA . GLY A 1 68 ? 13.075 -8.873 4.237 1.00 0.00 68 GLY A CA 9
ATOM 9574 C C . GLY A 1 68 ? 14.303 -9.745 3.963 1.00 0.00 68 GLY A C 9
ATOM 9575 O O . GLY A 1 68 ? 14.434 -10.316 2.882 1.00 0.00 68 GLY A O 9
ATOM 9579 N N . PRO A 1 69 ? 15.193 -9.821 4.988 1.00 0.00 69 PRO A N 9
ATOM 9580 C CA . PRO A 1 69 ? 16.405 -10.614 4.869 1.00 0.00 69 PRO A CA 9
ATOM 9581 C C . PRO A 1 69 ? 16.097 -12.108 4.979 1.00 0.00 69 PRO A C 9
ATOM 9582 O O . PRO A 1 69 ? 15.025 -12.491 5.446 1.00 0.00 69 PRO A O 9
ATOM 9593 N N . SER A 1 70 ? 17.056 -12.911 4.543 1.00 0.00 70 SER A N 9
ATOM 9594 C CA . SER A 1 70 ? 16.900 -14.355 4.587 1.00 0.00 70 SER A CA 9
ATOM 9595 C C . SER A 1 70 ? 15.693 -14.777 3.746 1.00 0.00 70 SER A C 9
ATOM 9596 O O . SER A 1 70 ? 14.554 -14.467 4.091 1.00 0.00 70 SER A O 9
ATOM 9604 N N . SER A 1 71 ? 15.984 -15.478 2.660 1.00 0.00 71 SER A N 9
ATOM 9605 C CA . SER A 1 71 ? 14.937 -15.946 1.768 1.00 0.00 71 SER A CA 9
ATOM 9606 C C . SER A 1 71 ? 13.992 -14.794 1.421 1.00 0.00 71 SER A C 9
ATOM 9607 O O . SER A 1 71 ? 13.086 -14.476 2.189 1.00 0.00 71 SER A O 9
ATOM 9615 N N . GLY A 1 72 ? 14.237 -14.199 0.262 1.00 0.00 72 GLY A N 9
ATOM 9616 C CA . GLY A 1 72 ? 13.420 -13.089 -0.196 1.00 0.00 72 GLY A CA 9
ATOM 9617 C C . GLY A 1 72 ? 12.798 -13.393 -1.561 1.00 0.00 72 GLY A C 9
ATOM 9618 O O . GLY A 1 72 ? 13.012 -14.468 -2.119 1.00 0.00 72 GLY A O 9
ATOM 9622 N N . GLY A 1 1 ? -3.118 -14.214 16.975 1.00 0.00 1 GLY A N 10
ATOM 9623 C CA . GLY A 1 1 ? -2.863 -15.638 16.834 1.00 0.00 1 GLY A CA 10
ATOM 9624 C C . GLY A 1 1 ? -2.054 -15.927 15.567 1.00 0.00 1 GLY A C 10
ATOM 9625 O O . GLY A 1 1 ? -1.143 -15.176 15.223 1.00 0.00 1 GLY A O 10
ATOM 9629 N N . SER A 1 2 ? -2.417 -17.018 14.908 1.00 0.00 2 SER A N 10
ATOM 9630 C CA . SER A 1 2 ? -1.737 -17.416 13.688 1.00 0.00 2 SER A CA 10
ATOM 9631 C C . SER A 1 2 ? -2.750 -17.962 12.679 1.00 0.00 2 SER A C 10
ATOM 9632 O O . SER A 1 2 ? -3.238 -19.080 12.828 1.00 0.00 2 SER A O 10
ATOM 9640 N N . SER A 1 3 ? -3.034 -17.146 11.674 1.00 0.00 3 SER A N 10
ATOM 9641 C CA . SER A 1 3 ? -3.980 -17.533 10.641 1.00 0.00 3 SER A CA 10
ATOM 9642 C C . SER A 1 3 ? -4.073 -16.436 9.579 1.00 0.00 3 SER A C 10
ATOM 9643 O O . SER A 1 3 ? -4.008 -15.250 9.899 1.00 0.00 3 SER A O 10
ATOM 9651 N N . GLY A 1 4 ? -4.224 -16.870 8.336 1.00 0.00 4 GLY A N 10
ATOM 9652 C CA . GLY A 1 4 ? -4.327 -15.940 7.225 1.00 0.00 4 GLY A CA 10
ATOM 9653 C C . GLY A 1 4 ? -3.972 -16.623 5.903 1.00 0.00 4 GLY A C 10
ATOM 9654 O O . GLY A 1 4 ? -3.437 -17.730 5.896 1.00 0.00 4 GLY A O 10
ATOM 9658 N N . SER A 1 5 ? -4.286 -15.934 4.815 1.00 0.00 5 SER A N 10
ATOM 9659 C CA . SER A 1 5 ? -4.007 -16.461 3.490 1.00 0.00 5 SER A CA 10
ATOM 9660 C C . SER A 1 5 ? -2.948 -15.601 2.798 1.00 0.00 5 SER A C 10
ATOM 9661 O O . SER A 1 5 ? -1.812 -16.038 2.614 1.00 0.00 5 SER A O 10
ATOM 9669 N N . SER A 1 6 ? -3.356 -14.395 2.433 1.00 0.00 6 SER A N 10
ATOM 9670 C CA . SER A 1 6 ? -2.456 -13.470 1.765 1.00 0.00 6 SER A CA 10
ATOM 9671 C C . SER A 1 6 ? -2.570 -12.081 2.395 1.00 0.00 6 SER A C 10
ATOM 9672 O O . SER A 1 6 ? -3.583 -11.403 2.232 1.00 0.00 6 SER A O 10
ATOM 9680 N N . GLY A 1 7 ? -1.517 -11.699 3.103 1.00 0.00 7 GLY A N 10
ATOM 9681 C CA . GLY A 1 7 ? -1.486 -10.403 3.759 1.00 0.00 7 GLY A CA 10
ATOM 9682 C C . GLY A 1 7 ? -0.086 -9.789 3.694 1.00 0.00 7 GLY A C 10
ATOM 9683 O O . GLY A 1 7 ? 0.428 -9.299 4.699 1.00 0.00 7 GLY A O 10
ATOM 9687 N N . GLN A 1 8 ? 0.492 -9.836 2.503 1.00 0.00 8 GLN A N 10
ATOM 9688 C CA . GLN A 1 8 ? 1.822 -9.291 2.294 1.00 0.00 8 GLN A CA 10
ATOM 9689 C C . GLN A 1 8 ? 1.888 -7.847 2.795 1.00 0.00 8 GLN A C 10
ATOM 9690 O O . GLN A 1 8 ? 0.863 -7.252 3.123 1.00 0.00 8 GLN A O 10
ATOM 9704 N N . LYS A 1 9 ? 3.105 -7.324 2.838 1.00 0.00 9 LYS A N 10
ATOM 9705 C CA . LYS A 1 9 ? 3.318 -5.960 3.293 1.00 0.00 9 LYS A CA 10
ATOM 9706 C C . LYS A 1 9 ? 3.928 -5.137 2.156 1.00 0.00 9 LYS A C 10
ATOM 9707 O O . LYS A 1 9 ? 4.737 -5.646 1.381 1.00 0.00 9 LYS A O 10
ATOM 9726 N N . VAL A 1 10 ? 3.517 -3.880 2.092 1.00 0.00 10 VAL A N 10
ATOM 9727 C CA . VAL A 1 10 ? 4.012 -2.981 1.063 1.00 0.00 10 VAL A CA 10
ATOM 9728 C C . VAL A 1 10 ? 4.511 -1.691 1.716 1.00 0.00 10 VAL A C 10
ATOM 9729 O O . VAL A 1 10 ? 4.066 -1.329 2.804 1.00 0.00 10 VAL A O 10
ATOM 9742 N N . LYS A 1 11 ? 5.429 -1.032 1.024 1.00 0.00 11 LYS A N 10
ATOM 9743 C CA . LYS A 1 11 ? 5.993 0.211 1.523 1.00 0.00 11 LYS A CA 10
ATOM 9744 C C . LYS A 1 11 ? 5.746 1.324 0.502 1.00 0.00 11 LYS A C 10
ATOM 9745 O O . LYS A 1 11 ? 6.000 1.147 -0.688 1.00 0.00 11 LYS A O 10
ATOM 9764 N N . THR A 1 12 ? 5.254 2.446 1.006 1.00 0.00 12 THR A N 10
ATOM 9765 C CA . THR A 1 12 ? 4.970 3.588 0.153 1.00 0.00 12 THR A CA 10
ATOM 9766 C C . THR A 1 12 ? 6.266 4.312 -0.217 1.00 0.00 12 THR A C 10
ATOM 9767 O O . THR A 1 12 ? 7.058 4.661 0.656 1.00 0.00 12 THR A O 10
ATOM 9778 N N . ILE A 1 13 ? 6.441 4.517 -1.515 1.00 0.00 13 ILE A N 10
ATOM 9779 C CA . ILE A 1 13 ? 7.627 5.194 -2.012 1.00 0.00 13 ILE A CA 10
ATOM 9780 C C . ILE A 1 13 ? 7.305 6.671 -2.248 1.00 0.00 13 ILE A C 10
ATOM 9781 O O . ILE A 1 13 ? 8.203 7.472 -2.502 1.00 0.00 13 ILE A O 10
ATOM 9797 N N . PHE A 1 14 ? 6.022 6.986 -2.155 1.00 0.00 14 PHE A N 10
ATOM 9798 C CA . PHE A 1 14 ? 5.570 8.352 -2.355 1.00 0.00 14 PHE A CA 10
ATOM 9799 C C . PHE A 1 14 ? 4.380 8.675 -1.450 1.00 0.00 14 PHE A C 10
ATOM 9800 O O . PHE A 1 14 ? 3.573 7.799 -1.143 1.00 0.00 14 PHE A O 10
ATOM 9817 N N . PRO A 1 15 ? 4.307 9.969 -1.036 1.00 0.00 15 PRO A N 10
ATOM 9818 C CA . PRO A 1 15 ? 3.229 10.418 -0.172 1.00 0.00 15 PRO A CA 10
ATOM 9819 C C . PRO A 1 15 ? 1.921 10.557 -0.953 1.00 0.00 15 PRO A C 10
ATOM 9820 O O . PRO A 1 15 ? 1.937 10.827 -2.153 1.00 0.00 15 PRO A O 10
ATOM 9831 N N . HIS A 1 16 ? 0.820 10.367 -0.241 1.00 0.00 16 HIS A N 10
ATOM 9832 C CA . HIS A 1 16 ? -0.494 10.469 -0.853 1.00 0.00 16 HIS A CA 10
ATOM 9833 C C . HIS A 1 16 ? -1.552 10.668 0.234 1.00 0.00 16 HIS A C 10
ATOM 9834 O O . HIS A 1 16 ? -2.071 9.698 0.785 1.00 0.00 16 HIS A O 10
ATOM 9848 N N . THR A 1 17 ? -1.841 11.931 0.510 1.00 0.00 17 THR A N 10
ATOM 9849 C CA . THR A 1 17 ? -2.828 12.270 1.521 1.00 0.00 17 THR A CA 10
ATOM 9850 C C . THR A 1 17 ? -4.221 12.359 0.896 1.00 0.00 17 THR A C 10
ATOM 9851 O O . THR A 1 17 ? -4.364 12.756 -0.259 1.00 0.00 17 THR A O 10
ATOM 9862 N N . ALA A 1 18 ? -5.215 11.984 1.689 1.00 0.00 18 ALA A N 10
ATOM 9863 C CA . ALA A 1 18 ? -6.593 12.017 1.228 1.00 0.00 18 ALA A CA 10
ATOM 9864 C C . ALA A 1 18 ? -7.130 13.445 1.344 1.00 0.00 18 ALA A C 10
ATOM 9865 O O . ALA A 1 18 ? -7.643 13.999 0.373 1.00 0.00 18 ALA A O 10
ATOM 9872 N N . GLY A 1 19 ? -6.995 13.999 2.539 1.00 0.00 19 GLY A N 10
ATOM 9873 C CA . GLY A 1 19 ? -7.461 15.351 2.794 1.00 0.00 19 GLY A CA 10
ATOM 9874 C C . GLY A 1 19 ? -8.951 15.362 3.141 1.00 0.00 19 GLY A C 10
ATOM 9875 O O . GLY A 1 19 ? -9.340 15.828 4.211 1.00 0.00 19 GLY A O 10
ATOM 9879 N N . ASN A 1 20 ? -9.745 14.842 2.217 1.00 0.00 20 ASN A N 10
ATOM 9880 C CA . ASN A 1 20 ? -11.184 14.785 2.411 1.00 0.00 20 ASN A CA 10
ATOM 9881 C C . ASN A 1 20 ? -11.679 13.369 2.112 1.00 0.00 20 ASN A C 10
ATOM 9882 O O . ASN A 1 20 ? -12.392 12.774 2.918 1.00 0.00 20 ASN A O 10
ATOM 9893 N N . ASN A 1 21 ? -11.282 12.870 0.951 1.00 0.00 21 ASN A N 10
ATOM 9894 C CA . ASN A 1 21 ? -11.677 11.535 0.535 1.00 0.00 21 ASN A CA 10
ATOM 9895 C C . ASN A 1 21 ? -11.550 10.578 1.722 1.00 0.00 21 ASN A C 10
ATOM 9896 O O . ASN A 1 21 ? -10.767 10.821 2.639 1.00 0.00 21 ASN A O 10
ATOM 9907 N N . LYS A 1 22 ? -12.332 9.510 1.665 1.00 0.00 22 LYS A N 10
ATOM 9908 C CA . LYS A 1 22 ? -12.317 8.515 2.724 1.00 0.00 22 LYS A CA 10
ATOM 9909 C C . LYS A 1 22 ? -11.674 7.229 2.200 1.00 0.00 22 LYS A C 10
ATOM 9910 O O . LYS A 1 22 ? -10.762 6.688 2.824 1.00 0.00 22 LYS A O 10
ATOM 9929 N N . THR A 1 23 ? -12.175 6.777 1.060 1.00 0.00 23 THR A N 10
ATOM 9930 C CA . THR A 1 23 ? -11.661 5.564 0.446 1.00 0.00 23 THR A CA 10
ATOM 9931 C C . THR A 1 23 ? -10.133 5.608 0.377 1.00 0.00 23 THR A C 10
ATOM 9932 O O . THR A 1 23 ? -9.469 4.593 0.581 1.00 0.00 23 THR A O 10
ATOM 9943 N N . LEU A 1 24 ? -9.619 6.795 0.088 1.00 0.00 24 LEU A N 10
ATOM 9944 C CA . LEU A 1 24 ? -8.182 6.984 -0.011 1.00 0.00 24 LEU A CA 10
ATOM 9945 C C . LEU A 1 24 ? -7.567 6.927 1.389 1.00 0.00 24 LEU A C 10
ATOM 9946 O O . LEU A 1 24 ? -8.113 7.493 2.335 1.00 0.00 24 LEU A O 10
ATOM 9962 N N . LEU A 1 25 ? -6.439 6.238 1.477 1.00 0.00 25 LEU A N 10
ATOM 9963 C CA . LEU A 1 25 ? -5.744 6.099 2.746 1.00 0.00 25 LEU A CA 10
ATOM 9964 C C . LEU A 1 25 ? -4.684 7.196 2.865 1.00 0.00 25 LEU A C 10
ATOM 9965 O O . LEU A 1 25 ? -3.834 7.341 1.988 1.00 0.00 25 LEU A O 10
ATOM 9981 N N . SER A 1 26 ? -4.770 7.942 3.957 1.00 0.00 26 SER A N 10
ATOM 9982 C CA . SER A 1 26 ? -3.830 9.022 4.201 1.00 0.00 26 SER A CA 10
ATOM 9983 C C . SER A 1 26 ? -2.619 8.496 4.976 1.00 0.00 26 SER A C 10
ATOM 9984 O O . SER A 1 26 ? -2.764 7.975 6.081 1.00 0.00 26 SER A O 10
ATOM 9992 N N . PHE A 1 27 ? -1.454 8.651 4.366 1.00 0.00 27 PHE A N 10
ATOM 9993 C CA . PHE A 1 27 ? -0.219 8.199 4.985 1.00 0.00 27 PHE A CA 10
ATOM 9994 C C . PHE A 1 27 ? 0.984 8.969 4.436 1.00 0.00 27 PHE A C 10
ATOM 9995 O O . PHE A 1 27 ? 0.837 9.804 3.545 1.00 0.00 27 PHE A O 10
ATOM 10012 N N . ALA A 1 28 ? 2.147 8.661 4.991 1.00 0.00 28 ALA A N 10
ATOM 10013 C CA . ALA A 1 28 ? 3.374 9.313 4.568 1.00 0.00 28 ALA A CA 10
ATOM 10014 C C . ALA A 1 28 ? 4.307 8.277 3.940 1.00 0.00 28 ALA A C 10
ATOM 10015 O O . ALA A 1 28 ? 4.234 7.092 4.265 1.00 0.00 28 ALA A O 10
ATOM 10022 N N . GLN A 1 29 ? 5.163 8.759 3.051 1.00 0.00 29 GLN A N 10
ATOM 10023 C CA . GLN A 1 29 ? 6.110 7.889 2.374 1.00 0.00 29 GLN A CA 10
ATOM 10024 C C . GLN A 1 29 ? 6.969 7.143 3.396 1.00 0.00 29 GLN A C 10
ATOM 10025 O O . GLN A 1 29 ? 7.589 7.761 4.261 1.00 0.00 29 GLN A O 10
ATOM 10039 N N . GLY A 1 30 ? 6.980 5.825 3.263 1.00 0.00 30 GLY A N 10
ATOM 10040 C CA . GLY A 1 30 ? 7.753 4.988 4.165 1.00 0.00 30 GLY A CA 10
ATOM 10041 C C . GLY A 1 30 ? 6.839 4.077 4.987 1.00 0.00 30 GLY A C 10
ATOM 10042 O O . GLY A 1 30 ? 7.196 2.938 5.283 1.00 0.00 30 GLY A O 10
ATOM 10046 N N . ASP A 1 31 ? 5.678 4.614 5.333 1.00 0.00 31 ASP A N 10
ATOM 10047 C CA . ASP A 1 31 ? 4.710 3.864 6.115 1.00 0.00 31 ASP A CA 10
ATOM 10048 C C . ASP A 1 31 ? 4.493 2.493 5.471 1.00 0.00 31 ASP A C 10
ATOM 10049 O O . ASP A 1 31 ? 4.656 2.338 4.262 1.00 0.00 31 ASP A O 10
ATOM 10058 N N . VAL A 1 32 ? 4.127 1.533 6.308 1.00 0.00 32 VAL A N 10
ATOM 10059 C CA . VAL A 1 32 ? 3.885 0.180 5.835 1.00 0.00 32 VAL A CA 10
ATOM 10060 C C . VAL A 1 32 ? 2.398 -0.147 5.979 1.00 0.00 32 VAL A C 10
ATOM 10061 O O . VAL A 1 32 ? 1.795 0.131 7.015 1.00 0.00 32 VAL A O 10
ATOM 10074 N N . LEU A 1 33 ? 1.849 -0.734 4.926 1.00 0.00 33 LEU A N 10
ATOM 10075 C CA . LEU A 1 33 ? 0.444 -1.103 4.922 1.00 0.00 33 LEU A CA 10
ATOM 10076 C C . LEU A 1 33 ? 0.317 -2.610 4.687 1.00 0.00 33 LEU A C 10
ATOM 10077 O O . LEU A 1 33 ? 1.063 -3.183 3.895 1.00 0.00 33 LEU A O 10
ATOM 10093 N N . THR A 1 34 ? -0.634 -3.208 5.390 1.00 0.00 34 THR A N 10
ATOM 10094 C CA . THR A 1 34 ? -0.868 -4.637 5.268 1.00 0.00 34 THR A CA 10
ATOM 10095 C C . THR A 1 34 ? -1.964 -4.911 4.237 1.00 0.00 34 THR A C 10
ATOM 10096 O O . THR A 1 34 ? -3.076 -4.399 4.356 1.00 0.00 34 THR A O 10
ATOM 10107 N N . LEU A 1 35 ? -1.612 -5.719 3.247 1.00 0.00 35 LEU A N 10
ATOM 10108 C CA . LEU A 1 35 ? -2.552 -6.068 2.195 1.00 0.00 35 LEU A CA 10
ATOM 10109 C C . LEU A 1 35 ? -3.623 -7.000 2.764 1.00 0.00 35 LEU A C 10
ATOM 10110 O O . LEU A 1 35 ? -3.357 -7.767 3.688 1.00 0.00 35 LEU A O 10
ATOM 10126 N N . LEU A 1 36 ? -4.812 -6.904 2.187 1.00 0.00 36 LEU A N 10
ATOM 10127 C CA . LEU A 1 36 ? -5.925 -7.729 2.624 1.00 0.00 36 LEU A CA 10
ATOM 10128 C C . LEU A 1 36 ? -6.349 -8.654 1.481 1.00 0.00 36 LEU A C 10
ATOM 10129 O O . LEU A 1 36 ? -6.526 -9.854 1.682 1.00 0.00 36 LEU A O 10
ATOM 10145 N N . ILE A 1 37 ? -6.500 -8.059 0.307 1.00 0.00 37 ILE A N 10
ATOM 10146 C CA . ILE A 1 37 ? -6.899 -8.815 -0.868 1.00 0.00 37 ILE A CA 10
ATOM 10147 C C . ILE A 1 37 ? -5.656 -9.176 -1.684 1.00 0.00 37 ILE A C 10
ATOM 10148 O O . ILE A 1 37 ? -4.752 -8.357 -1.839 1.00 0.00 37 ILE A O 10
ATOM 10164 N N . PRO A 1 38 ? -5.652 -10.436 -2.197 1.00 0.00 38 PRO A N 10
ATOM 10165 C CA . PRO A 1 38 ? -4.535 -10.915 -2.993 1.00 0.00 38 PRO A CA 10
ATOM 10166 C C . PRO A 1 38 ? -4.560 -10.307 -4.396 1.00 0.00 38 PRO A C 10
ATOM 10167 O O . PRO A 1 38 ? -3.554 -10.328 -5.104 1.00 0.00 38 PRO A O 10
ATOM 10178 N N . GLU A 1 39 ? -5.721 -9.779 -4.757 1.00 0.00 39 GLU A N 10
ATOM 10179 C CA . GLU A 1 39 ? -5.890 -9.165 -6.063 1.00 0.00 39 GLU A CA 10
ATOM 10180 C C . GLU A 1 39 ? -5.769 -7.644 -5.955 1.00 0.00 39 GLU A C 10
ATOM 10181 O O . GLU A 1 39 ? -5.532 -7.112 -4.871 1.00 0.00 39 GLU A O 10
ATOM 10193 N N . GLU A 1 40 ? -5.939 -6.986 -7.092 1.00 0.00 40 GLU A N 10
ATOM 10194 C CA . GLU A 1 40 ? -5.852 -5.537 -7.139 1.00 0.00 40 GLU A CA 10
ATOM 10195 C C . GLU A 1 40 ? -7.110 -4.950 -7.782 1.00 0.00 40 GLU A C 10
ATOM 10196 O O . GLU A 1 40 ? -7.884 -5.670 -8.410 1.0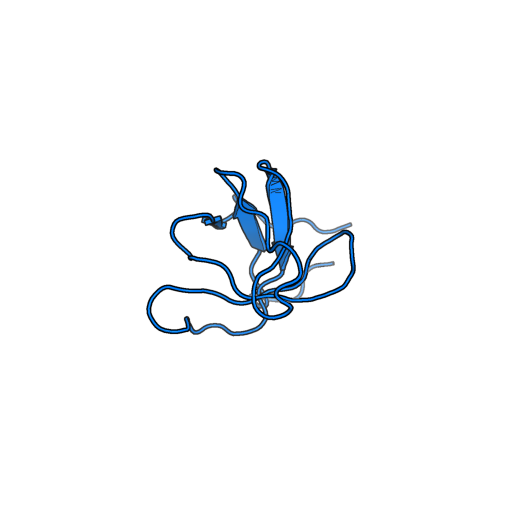0 0.00 40 GLU A O 10
ATOM 10208 N N . LYS A 1 41 ? -7.274 -3.647 -7.604 1.00 0.00 41 LYS A N 10
ATOM 10209 C CA . LYS A 1 41 ? -8.425 -2.955 -8.159 1.00 0.00 41 LYS A CA 10
ATOM 10210 C C . LYS A 1 41 ? -8.024 -2.279 -9.471 1.00 0.00 41 LYS A C 10
ATOM 10211 O O . LYS A 1 41 ? -8.248 -1.083 -9.652 1.00 0.00 41 LYS A O 10
ATOM 10230 N N . ASP A 1 42 ? -7.437 -3.073 -10.354 1.00 0.00 42 ASP A N 10
ATOM 10231 C CA . ASP A 1 42 ? -7.002 -2.566 -11.645 1.00 0.00 42 ASP A CA 10
ATOM 10232 C C . ASP A 1 42 ? -5.842 -1.590 -11.440 1.00 0.00 42 ASP A C 10
ATOM 10233 O O . ASP A 1 42 ? -5.891 -0.454 -11.910 1.00 0.00 42 ASP A O 10
ATOM 10242 N N . GLY A 1 43 ? -4.825 -2.068 -10.737 1.00 0.00 43 GLY A N 10
ATOM 10243 C CA . GLY A 1 43 ? -3.655 -1.252 -10.464 1.00 0.00 43 GLY A CA 10
ATOM 10244 C C . GLY A 1 43 ? -3.616 -0.823 -8.996 1.00 0.00 43 GLY A C 10
ATOM 10245 O O . GLY A 1 43 ? -2.548 -0.776 -8.387 1.00 0.00 43 GLY A O 10
ATOM 10249 N N . TRP A 1 44 ? -4.794 -0.520 -8.470 1.00 0.00 44 TRP A N 10
ATOM 10250 C CA . TRP A 1 44 ? -4.908 -0.096 -7.085 1.00 0.00 44 TRP A CA 10
ATOM 10251 C C . TRP A 1 44 ? -4.907 -1.348 -6.206 1.00 0.00 44 TRP A C 10
ATOM 10252 O O . TRP A 1 44 ? -5.337 -2.416 -6.640 1.00 0.00 44 TRP A O 10
ATOM 10273 N N . LEU A 1 45 ? -4.420 -1.175 -4.986 1.00 0.00 45 LEU A N 10
ATOM 10274 C CA . LEU A 1 45 ? -4.357 -2.278 -4.042 1.00 0.00 45 LEU A CA 10
ATOM 10275 C C . LEU A 1 45 ? -4.914 -1.821 -2.692 1.00 0.00 45 LEU A C 10
ATOM 10276 O O . LEU A 1 45 ? -4.820 -0.645 -2.345 1.00 0.00 45 LEU A O 10
ATOM 10292 N N . TYR A 1 46 ? -5.481 -2.774 -1.968 1.00 0.00 46 TYR A N 10
ATOM 10293 C CA . TYR A 1 46 ? -6.053 -2.484 -0.664 1.00 0.00 46 TYR A CA 10
ATOM 10294 C C . TYR A 1 46 ? -5.171 -3.037 0.457 1.00 0.00 46 TYR A C 10
ATOM 10295 O O . TYR A 1 46 ? -4.397 -3.969 0.240 1.00 0.00 46 TYR A O 10
ATOM 10313 N N . GLY A 1 47 ? -5.317 -2.441 1.631 1.00 0.00 47 GLY A N 10
ATOM 10314 C CA . GLY A 1 47 ? -4.544 -2.862 2.786 1.00 0.00 47 GLY A CA 10
ATOM 10315 C C . GLY A 1 47 ? -4.929 -2.056 4.028 1.00 0.00 47 GLY A C 10
ATOM 10316 O O . GLY A 1 47 ? -5.794 -1.184 3.963 1.00 0.00 47 GLY A O 10
ATOM 10320 N N . GLU A 1 48 ? -4.267 -2.375 5.130 1.00 0.00 48 GLU A N 10
ATOM 10321 C CA . GLU A 1 48 ? -4.529 -1.691 6.385 1.00 0.00 48 GLU A CA 10
ATOM 10322 C C . GLU A 1 48 ? -3.337 -0.812 6.770 1.00 0.00 48 GLU A C 10
ATOM 10323 O O . GLU A 1 48 ? -2.188 -1.171 6.513 1.00 0.00 48 GLU A O 10
ATOM 10335 N N . HIS A 1 49 ? -3.650 0.322 7.379 1.00 0.00 49 HIS A N 10
ATOM 10336 C CA . HIS A 1 49 ? -2.619 1.254 7.802 1.00 0.00 49 HIS A CA 10
ATOM 10337 C C . HIS A 1 49 ? -2.061 0.822 9.159 1.00 0.00 49 HIS A C 10
ATOM 10338 O O . HIS A 1 49 ? -2.808 0.370 10.026 1.00 0.00 49 HIS A O 10
ATOM 10352 N N . ASP A 1 50 ? -0.753 0.974 9.300 1.00 0.00 50 ASP A N 10
ATOM 10353 C CA . ASP A 1 50 ? -0.085 0.605 10.537 1.00 0.00 50 ASP A CA 10
ATOM 10354 C C . ASP A 1 50 ? -0.089 1.802 11.490 1.00 0.00 50 ASP A C 10
ATOM 10355 O O . ASP A 1 50 ? 0.923 2.099 12.124 1.00 0.00 50 ASP A O 10
ATOM 10364 N N . THR A 1 51 ? -1.238 2.457 11.562 1.00 0.00 51 THR A N 10
ATOM 10365 C CA . THR A 1 51 ? -1.387 3.615 12.428 1.00 0.00 51 THR A CA 10
ATOM 10366 C C . THR A 1 51 ? -2.862 3.843 12.765 1.00 0.00 51 THR A C 10
ATOM 10367 O O . THR A 1 51 ? -3.339 3.400 13.808 1.00 0.00 51 THR A O 10
ATOM 10378 N N . THR A 1 52 ? -3.542 4.535 11.862 1.00 0.00 52 THR A N 10
ATOM 10379 C CA . THR A 1 52 ? -4.952 4.827 12.051 1.00 0.00 52 THR A CA 10
ATOM 10380 C C . THR A 1 52 ? -5.733 3.539 12.317 1.00 0.00 52 THR A C 10
ATOM 10381 O O . THR A 1 52 ? -6.815 3.574 12.901 1.00 0.00 52 THR A O 10
ATOM 10392 N N . LYS A 1 53 ? -5.154 2.432 11.877 1.00 0.00 53 LYS A N 10
ATOM 10393 C CA . LYS A 1 53 ? -5.782 1.134 12.060 1.00 0.00 53 LYS A CA 10
ATOM 10394 C C . LYS A 1 53 ? -6.920 0.976 11.050 1.00 0.00 53 LYS A C 10
ATOM 10395 O O . LYS A 1 53 ? -7.612 -0.041 11.044 1.00 0.00 53 LYS A O 10
ATOM 10414 N N . ALA A 1 54 ? -7.078 1.997 10.221 1.00 0.00 54 ALA A N 10
ATOM 10415 C CA . ALA A 1 54 ? -8.121 1.984 9.208 1.00 0.00 54 ALA A CA 10
ATOM 10416 C C . ALA A 1 54 ? -7.524 1.532 7.874 1.00 0.00 54 ALA A C 10
ATOM 10417 O O . ALA A 1 54 ? -6.324 1.680 7.645 1.00 0.00 54 ALA A O 10
ATOM 10424 N N . ARG A 1 55 ? -8.388 0.991 7.028 1.00 0.00 55 ARG A N 10
ATOM 10425 C CA . ARG A 1 55 ? -7.962 0.517 5.723 1.00 0.00 55 ARG A CA 10
ATOM 10426 C C . ARG A 1 55 ? -8.554 1.396 4.619 1.00 0.00 55 ARG A C 10
ATOM 10427 O O . ARG A 1 55 ? -9.729 1.756 4.671 1.00 0.00 55 ARG A O 10
ATOM 10448 N N . GLY A 1 56 ? -7.713 1.716 3.647 1.00 0.00 56 GLY A N 10
ATOM 10449 C CA . GLY A 1 56 ? -8.138 2.546 2.533 1.00 0.00 56 GLY A CA 10
ATOM 10450 C C . GLY A 1 56 ? -7.688 1.947 1.199 1.00 0.00 56 GLY A C 10
ATOM 10451 O O . GLY A 1 56 ? -7.206 0.816 1.154 1.00 0.00 56 GLY A O 10
ATOM 10455 N N . TRP A 1 57 ? -7.861 2.732 0.146 1.00 0.00 57 TRP A N 10
ATOM 10456 C CA . TRP A 1 57 ? -7.479 2.293 -1.185 1.00 0.00 57 TRP A CA 10
ATOM 10457 C C . TRP A 1 57 ? -6.284 3.136 -1.636 1.00 0.00 57 TRP A C 10
ATOM 10458 O O . TRP A 1 57 ? -6.283 4.355 -1.470 1.00 0.00 57 TRP A O 10
ATOM 10479 N N . PHE A 1 58 ? -5.297 2.454 -2.198 1.00 0.00 58 PHE A N 10
ATOM 10480 C CA . PHE A 1 58 ? -4.100 3.125 -2.674 1.00 0.00 58 PHE A CA 10
ATOM 10481 C C . PHE A 1 58 ? -3.596 2.492 -3.973 1.00 0.00 58 PHE A C 10
ATOM 10482 O O . PHE A 1 58 ? -3.808 1.304 -4.212 1.00 0.00 58 PHE A O 10
ATOM 10499 N N . PRO A 1 59 ? -2.921 3.335 -4.799 1.00 0.00 59 PRO A N 10
ATOM 10500 C CA . PRO A 1 59 ? -2.385 2.870 -6.067 1.00 0.00 59 PRO A CA 10
ATOM 10501 C C . PRO A 1 59 ? -1.131 2.020 -5.854 1.00 0.00 59 PRO A C 10
ATOM 10502 O O . PRO A 1 59 ? -0.162 2.477 -5.250 1.00 0.00 59 PRO A O 10
ATOM 10513 N N . SER A 1 60 ? -1.190 0.797 -6.362 1.00 0.00 60 SER A N 10
ATOM 10514 C CA . SER A 1 60 ? -0.072 -0.121 -6.234 1.00 0.00 60 SER A CA 10
ATOM 10515 C C . SER A 1 60 ? 1.218 0.557 -6.701 1.00 0.00 60 SER A C 10
ATOM 10516 O O . SER A 1 60 ? 2.310 0.175 -6.284 1.00 0.00 60 SER A O 10
ATOM 10524 N N . SER A 1 61 ? 1.048 1.551 -7.561 1.00 0.00 61 SER A N 10
ATOM 10525 C CA . SER A 1 61 ? 2.185 2.285 -8.089 1.00 0.00 61 SER A CA 10
ATOM 10526 C C . SER A 1 61 ? 2.806 3.150 -6.989 1.00 0.00 61 SER A C 10
ATOM 10527 O O . SER A 1 61 ? 3.993 3.468 -7.041 1.00 0.00 61 SER A O 10
ATOM 10535 N N . TYR A 1 62 ? 1.975 3.505 -6.020 1.00 0.00 62 TYR A N 10
ATOM 10536 C CA . TYR A 1 62 ? 2.428 4.326 -4.910 1.00 0.00 62 TYR A CA 10
ATOM 10537 C C . TYR A 1 62 ? 2.901 3.458 -3.743 1.00 0.00 62 TYR A C 10
ATOM 10538 O O . TYR A 1 62 ? 3.134 3.961 -2.645 1.00 0.00 62 TYR A O 10
ATOM 10556 N N . THR A 1 63 ? 3.029 2.168 -4.020 1.00 0.00 63 THR A N 10
ATOM 10557 C CA . THR A 1 63 ? 3.471 1.225 -3.006 1.00 0.00 63 THR A CA 10
ATOM 10558 C C . THR A 1 63 ? 4.331 0.128 -3.637 1.00 0.00 63 THR A C 10
ATOM 10559 O O . THR A 1 63 ? 4.174 -0.188 -4.815 1.00 0.00 63 THR A O 10
ATOM 10570 N N . LYS A 1 64 ? 5.221 -0.422 -2.824 1.00 0.00 64 LYS A N 10
ATOM 10571 C CA . LYS A 1 64 ? 6.106 -1.477 -3.288 1.00 0.00 64 LYS A CA 10
ATOM 10572 C C . LYS A 1 64 ? 6.096 -2.626 -2.277 1.00 0.00 64 LYS A C 10
ATOM 10573 O O . LYS A 1 64 ? 5.791 -2.422 -1.103 1.00 0.00 64 LYS A O 10
ATOM 10592 N N . LEU A 1 65 ? 6.435 -3.808 -2.770 1.00 0.00 65 LEU A N 10
ATOM 10593 C CA . LEU A 1 65 ? 6.469 -4.989 -1.925 1.00 0.00 65 LEU A CA 10
ATOM 10594 C C . LEU A 1 65 ? 7.709 -4.934 -1.030 1.00 0.00 65 LEU A C 10
ATOM 10595 O O . LEU A 1 65 ? 8.808 -4.649 -1.502 1.00 0.00 65 LEU A O 10
ATOM 10611 N N . LEU A 1 66 ? 7.490 -5.212 0.247 1.00 0.00 66 LEU A N 10
ATOM 10612 C CA . LEU A 1 66 ? 8.576 -5.198 1.213 1.00 0.00 66 LEU A CA 10
ATOM 10613 C C . LEU A 1 66 ? 9.635 -6.222 0.798 1.00 0.00 66 LEU A C 10
ATOM 10614 O O . LEU A 1 66 ? 9.412 -7.015 -0.116 1.00 0.00 66 LEU A O 10
ATOM 10630 N N . SER A 1 67 ? 10.763 -6.172 1.490 1.00 0.00 67 SER A N 10
ATOM 10631 C CA . SER A 1 67 ? 11.857 -7.085 1.206 1.00 0.00 67 SER A CA 10
ATOM 10632 C C . SER A 1 67 ? 12.615 -7.412 2.494 1.00 0.00 67 SER A C 10
ATOM 10633 O O . SER A 1 67 ? 13.625 -6.780 2.801 1.00 0.00 67 SER A O 10
ATOM 10641 N N . GLY A 1 68 ? 12.099 -8.398 3.212 1.00 0.00 68 GLY A N 10
ATOM 10642 C CA . GLY A 1 68 ? 12.715 -8.816 4.460 1.00 0.00 68 GLY A CA 10
ATOM 10643 C C . GLY A 1 68 ? 14.112 -9.389 4.217 1.00 0.00 68 GLY A C 10
ATOM 10644 O O . GLY A 1 68 ? 14.581 -9.430 3.081 1.00 0.00 68 GLY A O 10
ATOM 10648 N N . PRO A 1 69 ? 14.755 -9.829 5.332 1.00 0.00 69 PRO A N 10
ATOM 10649 C CA . PRO A 1 69 ? 16.090 -10.398 5.251 1.00 0.00 69 PRO A CA 10
ATOM 10650 C C . PRO A 1 69 ? 16.048 -11.815 4.675 1.00 0.00 69 PRO A C 10
ATOM 10651 O O . PRO A 1 69 ? 15.076 -12.542 4.875 1.00 0.00 69 PRO A O 10
ATOM 10662 N N . SER A 1 70 ? 17.114 -12.164 3.970 1.00 0.00 70 SER A N 10
ATOM 10663 C CA . SER A 1 70 ? 17.211 -13.481 3.363 1.00 0.00 70 SER A CA 10
ATOM 10664 C C . SER A 1 70 ? 16.114 -13.654 2.310 1.00 0.00 70 SER A C 10
ATOM 10665 O O . SER A 1 70 ? 14.991 -13.189 2.497 1.00 0.00 70 SER A O 10
ATOM 10673 N N . SER A 1 71 ? 16.479 -14.325 1.227 1.00 0.00 71 SER A N 10
ATOM 10674 C CA . SER A 1 71 ? 15.540 -14.565 0.145 1.00 0.00 71 SER A CA 10
ATOM 10675 C C . SER A 1 71 ? 15.289 -16.067 -0.007 1.00 0.00 71 SER A C 10
ATOM 10676 O O . SER A 1 71 ? 14.156 -16.527 0.126 1.00 0.00 71 SER A O 10
ATOM 10684 N N . GLY A 1 72 ? 16.365 -16.789 -0.282 1.00 0.00 72 GLY A N 10
ATOM 10685 C CA . GLY A 1 72 ? 16.276 -18.229 -0.453 1.00 0.00 72 GLY A CA 10
ATOM 10686 C C . GLY A 1 72 ? 17.462 -18.934 0.208 1.00 0.00 72 GLY A C 10
ATOM 10687 O O . GLY A 1 72 ? 17.636 -18.858 1.423 1.00 0.00 72 GLY A O 10
ATOM 10691 N N . GLY A 1 1 ? -6.353 -17.190 14.128 1.00 0.00 1 GLY A N 11
ATOM 10692 C CA . GLY A 1 1 ? -6.656 -17.491 12.739 1.00 0.00 1 GLY A CA 11
ATOM 10693 C C . GLY A 1 1 ? -5.388 -17.869 11.971 1.00 0.00 1 GLY A C 11
ATOM 10694 O O . GLY A 1 1 ? -4.757 -18.882 12.267 1.00 0.00 1 GLY A O 11
ATOM 10698 N N . SER A 1 2 ? -5.052 -17.033 10.999 1.00 0.00 2 SER A N 11
ATOM 10699 C CA . SER A 1 2 ? -3.871 -17.267 10.186 1.00 0.00 2 SER A CA 11
ATOM 10700 C C . SER A 1 2 ? -3.207 -15.935 9.831 1.00 0.00 2 SER A C 11
ATOM 10701 O O . SER A 1 2 ? -3.890 -14.967 9.497 1.00 0.00 2 SER A O 11
ATOM 10709 N N . SER A 1 3 ? -1.885 -15.928 9.915 1.00 0.00 3 SER A N 11
ATOM 10710 C CA . SER A 1 3 ? -1.122 -14.730 9.607 1.00 0.00 3 SER A CA 11
ATOM 10711 C C . SER A 1 3 ? 0.328 -15.101 9.291 1.00 0.00 3 SER A C 11
ATOM 10712 O O . SER A 1 3 ? 1.215 -14.916 10.124 1.00 0.00 3 SER A O 11
ATOM 10720 N N . GLY A 1 4 ? 0.526 -15.616 8.087 1.00 0.00 4 GLY A N 11
ATOM 10721 C CA . GLY A 1 4 ? 1.853 -16.014 7.651 1.00 0.00 4 GLY A CA 11
ATOM 10722 C C . GLY A 1 4 ? 2.144 -15.502 6.239 1.00 0.00 4 GLY A C 11
ATOM 10723 O O . GLY A 1 4 ? 2.598 -14.372 6.066 1.00 0.00 4 GLY A O 11
ATOM 10727 N N . SER A 1 5 ? 1.869 -16.357 5.265 1.00 0.00 5 SER A N 11
ATOM 10728 C CA . SER A 1 5 ? 2.095 -16.006 3.874 1.00 0.00 5 SER A CA 11
ATOM 10729 C C . SER A 1 5 ? 0.928 -15.167 3.350 1.00 0.00 5 SER A C 11
ATOM 10730 O O . SER A 1 5 ? 0.996 -14.621 2.250 1.00 0.00 5 SER A O 11
ATOM 10738 N N . SER A 1 6 ? -0.116 -15.091 4.162 1.00 0.00 6 SER A N 11
ATOM 10739 C CA . SER A 1 6 ? -1.297 -14.328 3.794 1.00 0.00 6 SER A CA 11
ATOM 10740 C C . SER A 1 6 ? -1.299 -12.983 4.524 1.00 0.00 6 SER A C 11
ATOM 10741 O O . SER A 1 6 ? -1.344 -12.939 5.753 1.00 0.00 6 SER A O 11
ATOM 10749 N N . GLY A 1 7 ? -1.249 -11.919 3.737 1.00 0.00 7 GLY A N 11
ATOM 10750 C CA . GLY A 1 7 ? -1.245 -10.576 4.292 1.00 0.00 7 GLY A CA 11
ATOM 10751 C C . GLY A 1 7 ? 0.103 -9.891 4.060 1.00 0.00 7 GLY A C 11
ATOM 10752 O O . GLY A 1 7 ? 0.706 -9.366 4.995 1.00 0.00 7 GLY A O 11
ATOM 10756 N N . GLN A 1 8 ? 0.537 -9.918 2.809 1.00 0.00 8 GLN A N 11
ATOM 10757 C CA . GLN A 1 8 ? 1.802 -9.306 2.442 1.00 0.00 8 GLN A CA 11
ATOM 10758 C C . GLN A 1 8 ? 1.842 -7.849 2.907 1.00 0.00 8 GLN A C 11
ATOM 10759 O O . GLN A 1 8 ? 0.803 -7.257 3.197 1.00 0.00 8 GLN A O 11
ATOM 10773 N N . LYS A 1 9 ? 3.052 -7.312 2.965 1.00 0.00 9 LYS A N 11
ATOM 10774 C CA . LYS A 1 9 ? 3.240 -5.935 3.390 1.00 0.00 9 LYS A CA 11
ATOM 10775 C C . LYS A 1 9 ? 3.863 -5.133 2.246 1.00 0.00 9 LYS A C 11
ATOM 10776 O O . LYS A 1 9 ? 4.697 -5.649 1.503 1.00 0.00 9 LYS A O 11
ATOM 10795 N N . VAL A 1 10 ? 3.433 -3.884 2.139 1.00 0.00 10 VAL A N 11
ATOM 10796 C CA . VAL A 1 10 ? 3.938 -3.006 1.097 1.00 0.00 10 VAL A CA 11
ATOM 10797 C C . VAL A 1 10 ? 4.394 -1.687 1.725 1.00 0.00 10 VAL A C 11
ATOM 10798 O O . VAL A 1 10 ? 3.910 -1.302 2.788 1.00 0.00 10 VAL A O 11
ATOM 10811 N N . LYS A 1 11 ? 5.319 -1.031 1.040 1.00 0.00 11 LYS A N 11
ATOM 10812 C CA . LYS A 1 11 ? 5.845 0.237 1.517 1.00 0.00 11 LYS A CA 11
ATOM 10813 C C . LYS A 1 11 ? 5.624 1.310 0.449 1.00 0.00 11 LYS A C 11
ATOM 10814 O O . LYS A 1 11 ? 5.899 1.084 -0.729 1.00 0.00 11 LYS A O 11
ATOM 10833 N N . THR A 1 12 ? 5.130 2.454 0.898 1.00 0.00 12 THR A N 11
ATOM 10834 C CA . THR A 1 12 ? 4.870 3.563 -0.004 1.00 0.00 12 THR A CA 11
ATOM 10835 C C . THR A 1 12 ? 6.183 4.208 -0.450 1.00 0.00 12 THR A C 11
ATOM 10836 O O . THR A 1 12 ? 7.098 4.383 0.355 1.00 0.00 12 THR A O 11
ATOM 10847 N N . ILE A 1 13 ? 6.236 4.545 -1.730 1.00 0.00 13 ILE A N 11
ATOM 10848 C CA . ILE A 1 13 ? 7.423 5.167 -2.292 1.00 0.00 13 ILE A CA 11
ATOM 10849 C C . ILE A 1 13 ? 7.171 6.665 -2.473 1.00 0.00 13 ILE A C 11
ATOM 10850 O O . ILE A 1 13 ? 8.074 7.408 -2.855 1.00 0.00 13 ILE A O 11
ATOM 10866 N N . PHE A 1 14 ? 5.939 7.064 -2.191 1.00 0.00 14 PHE A N 11
ATOM 10867 C CA . PHE A 1 14 ? 5.557 8.460 -2.318 1.00 0.00 14 PHE A CA 11
ATOM 10868 C C . PHE A 1 14 ? 4.375 8.790 -1.405 1.00 0.00 14 PHE A C 11
ATOM 10869 O O . PHE A 1 14 ? 3.590 7.909 -1.056 1.00 0.00 14 PHE A O 11
ATOM 10886 N N . PRO A 1 15 ? 4.283 10.095 -1.034 1.00 0.00 15 PRO A N 11
ATOM 10887 C CA . PRO A 1 15 ? 3.210 10.553 -0.167 1.00 0.00 15 PRO A CA 11
ATOM 10888 C C . PRO A 1 15 ? 1.887 10.641 -0.932 1.00 0.00 15 PRO A C 11
ATOM 10889 O O . PRO A 1 15 ? 1.870 10.995 -2.110 1.00 0.00 15 PRO A O 11
ATOM 10900 N N . HIS A 1 16 ? 0.812 10.312 -0.231 1.00 0.00 16 HIS A N 11
ATOM 10901 C CA . HIS A 1 16 ? -0.511 10.350 -0.829 1.00 0.00 16 HIS A CA 11
ATOM 10902 C C . HIS A 1 16 ? -1.572 10.390 0.274 1.00 0.00 16 HIS A C 11
ATOM 10903 O O . HIS A 1 16 ? -1.963 9.350 0.802 1.00 0.00 16 HIS A O 11
ATOM 10917 N N . THR A 1 17 ? -2.006 11.601 0.588 1.00 0.00 17 THR A N 11
ATOM 10918 C CA . THR A 1 17 ? -3.013 11.791 1.618 1.00 0.00 17 THR A CA 11
ATOM 10919 C C . THR A 1 17 ? -4.416 11.646 1.025 1.00 0.00 17 THR A C 11
ATOM 10920 O O . THR A 1 17 ? -4.600 11.781 -0.183 1.00 0.00 17 THR A O 11
ATOM 10931 N N . ALA A 1 18 ? -5.370 11.372 1.904 1.00 0.00 18 ALA A N 11
ATOM 10932 C CA . ALA A 1 18 ? -6.750 11.207 1.482 1.00 0.00 18 ALA A CA 11
ATOM 10933 C C . ALA A 1 18 ? -7.469 12.556 1.564 1.00 0.00 18 ALA A C 11
ATOM 10934 O O . ALA A 1 18 ? -7.944 13.072 0.553 1.00 0.00 18 ALA A O 11
ATOM 10941 N N . GLY A 1 19 ? -7.524 13.088 2.776 1.00 0.00 19 GLY A N 11
ATOM 10942 C CA . GLY A 1 19 ? -8.177 14.367 3.002 1.00 0.00 19 GLY A CA 11
ATOM 10943 C C . GLY A 1 19 ? -9.692 14.249 2.825 1.00 0.00 19 GLY A C 11
ATOM 10944 O O . GLY A 1 19 ? -10.364 13.595 3.621 1.00 0.00 19 GLY A O 11
ATOM 10948 N N . ASN A 1 20 ? -10.185 14.892 1.777 1.00 0.00 20 ASN A N 11
ATOM 10949 C CA . ASN A 1 20 ? -11.608 14.867 1.485 1.00 0.00 20 ASN A CA 11
ATOM 10950 C C . ASN A 1 20 ? -11.997 13.476 0.981 1.00 0.00 20 ASN A C 11
ATOM 10951 O O . ASN A 1 20 ? -13.016 12.924 1.393 1.00 0.00 20 ASN A O 11
ATOM 10962 N N . ASN A 1 21 ? -11.164 12.948 0.095 1.00 0.00 21 ASN A N 11
ATOM 10963 C CA . ASN A 1 21 ? -11.408 11.632 -0.470 1.00 0.00 21 ASN A CA 11
ATOM 10964 C C . ASN A 1 21 ? -11.930 10.700 0.625 1.00 0.00 21 ASN A C 11
ATOM 10965 O O . ASN A 1 21 ? -12.968 10.062 0.459 1.00 0.00 21 ASN A O 11
ATOM 10976 N N . LYS A 1 22 ? -11.187 10.652 1.721 1.00 0.00 22 LYS A N 11
ATOM 10977 C CA . LYS A 1 22 ? -11.562 9.809 2.843 1.00 0.00 22 LYS A CA 11
ATOM 10978 C C . LYS A 1 22 ? -11.289 8.345 2.490 1.00 0.00 22 LYS A C 11
ATOM 10979 O O . LYS A 1 22 ? -10.520 7.671 3.174 1.00 0.00 22 LYS A O 11
ATOM 10998 N N . THR A 1 23 ? -11.934 7.897 1.423 1.00 0.00 23 THR A N 11
ATOM 10999 C CA . THR A 1 23 ? -11.770 6.526 0.971 1.00 0.00 23 THR A CA 11
ATOM 11000 C C . THR A 1 23 ? -10.287 6.156 0.918 1.00 0.00 23 THR A C 11
ATOM 11001 O O . THR A 1 23 ? -9.876 5.142 1.480 1.00 0.00 23 THR A O 11
ATOM 11012 N N . LEU A 1 24 ? -9.523 6.998 0.237 1.00 0.00 24 LEU A N 11
ATOM 11013 C CA . LEU A 1 24 ? -8.094 6.771 0.104 1.00 0.00 24 LEU A CA 11
ATOM 11014 C C . LEU A 1 24 ? -7.465 6.676 1.496 1.00 0.00 24 LEU A C 11
ATOM 11015 O O . LEU A 1 24 ? -8.023 7.180 2.469 1.00 0.00 24 LEU A O 11
ATOM 11031 N N . LEU A 1 25 ? -6.312 6.025 1.545 1.00 0.00 25 LEU A N 11
ATOM 11032 C CA . LEU A 1 25 ? -5.601 5.857 2.801 1.00 0.00 25 LEU A CA 11
ATOM 11033 C C . LEU A 1 25 ? -4.546 6.957 2.937 1.00 0.00 25 LEU A C 11
ATOM 11034 O O . LEU A 1 25 ? -3.685 7.106 2.072 1.00 0.00 25 LEU A O 11
ATOM 11050 N N . SER A 1 26 ? -4.649 7.700 4.029 1.00 0.00 26 SER A N 11
ATOM 11051 C CA . SER A 1 26 ? -3.715 8.782 4.289 1.00 0.00 26 SER A CA 11
ATOM 11052 C C . SER A 1 26 ? -2.469 8.240 4.992 1.00 0.00 26 SER A C 11
ATOM 11053 O O . SER A 1 26 ? -2.562 7.673 6.080 1.00 0.00 26 SER A O 11
ATOM 11061 N N . PHE A 1 27 ? -1.330 8.433 4.342 1.00 0.00 27 PHE A N 11
ATOM 11062 C CA . PHE A 1 27 ? -0.067 7.971 4.891 1.00 0.00 27 PHE A CA 11
ATOM 11063 C C . PHE A 1 27 ? 1.105 8.767 4.315 1.00 0.00 27 PHE A C 11
ATOM 11064 O O . PHE A 1 27 ? 0.933 9.539 3.373 1.00 0.00 27 PHE A O 11
ATOM 11081 N N . ALA A 1 28 ? 2.272 8.552 4.904 1.00 0.00 28 ALA A N 11
ATOM 11082 C CA . ALA A 1 28 ? 3.473 9.240 4.462 1.00 0.00 28 ALA A CA 11
ATOM 11083 C C . ALA A 1 28 ? 4.459 8.219 3.890 1.00 0.00 28 ALA A C 11
ATOM 11084 O O . ALA A 1 28 ? 4.490 7.069 4.326 1.00 0.00 28 ALA A O 11
ATOM 11091 N N . GLN A 1 29 ? 5.240 8.676 2.923 1.00 0.00 29 GLN A N 11
ATOM 11092 C CA . GLN A 1 29 ? 6.225 7.817 2.287 1.00 0.00 29 GLN A CA 11
ATOM 11093 C C . GLN A 1 29 ? 7.045 7.076 3.345 1.00 0.00 29 GLN A C 11
ATOM 11094 O O . GLN A 1 29 ? 7.574 7.692 4.269 1.00 0.00 29 GLN A O 11
ATOM 11108 N N . GLY A 1 30 ? 7.125 5.765 3.174 1.00 0.00 30 GLY A N 11
ATOM 11109 C CA . GLY A 1 30 ? 7.872 4.934 4.103 1.00 0.00 30 GLY A CA 11
ATOM 11110 C C . GLY A 1 30 ? 6.930 4.079 4.953 1.00 0.00 30 GLY A C 11
ATOM 11111 O O . GLY A 1 30 ? 7.285 2.973 5.359 1.00 0.00 30 GLY A O 11
ATOM 11115 N N . ASP A 1 31 ? 5.746 4.623 5.197 1.00 0.00 31 ASP A N 11
ATOM 11116 C CA . ASP A 1 31 ? 4.751 3.924 5.991 1.00 0.00 31 ASP A CA 11
ATOM 11117 C C . ASP A 1 31 ? 4.520 2.531 5.401 1.00 0.00 31 ASP A C 11
ATOM 11118 O O . ASP A 1 31 ? 4.715 2.319 4.205 1.00 0.00 31 ASP A O 11
ATOM 11127 N N . VAL A 1 32 ? 4.109 1.617 6.268 1.00 0.00 32 VAL A N 11
ATOM 11128 C CA . VAL A 1 32 ? 3.850 0.250 5.848 1.00 0.00 32 VAL A CA 11
ATOM 11129 C C . VAL A 1 32 ? 2.359 -0.054 6.007 1.00 0.00 32 VAL A C 11
ATOM 11130 O O . VAL A 1 32 ? 1.761 0.272 7.032 1.00 0.00 32 VAL A O 11
ATOM 11143 N N . LEU A 1 33 ? 1.801 -0.675 4.978 1.00 0.00 33 LEU A N 11
ATOM 11144 C CA . LEU A 1 33 ? 0.392 -1.027 4.991 1.00 0.00 33 LEU A CA 11
ATOM 11145 C C . LEU A 1 33 ? 0.247 -2.540 4.817 1.00 0.00 33 LEU A C 11
ATOM 11146 O O . LEU A 1 33 ? 1.016 -3.161 4.085 1.00 0.00 33 LEU A O 11
ATOM 11162 N N . THR A 1 34 ? -0.745 -3.090 5.502 1.00 0.00 34 THR A N 11
ATOM 11163 C CA . THR A 1 34 ? -1.001 -4.518 5.432 1.00 0.00 34 THR A CA 11
ATOM 11164 C C . THR A 1 34 ? -2.058 -4.819 4.367 1.00 0.00 34 THR A C 11
ATOM 11165 O O . THR A 1 34 ? -3.164 -4.282 4.415 1.00 0.00 34 THR A O 11
ATOM 11176 N N . LEU A 1 35 ? -1.681 -5.678 3.431 1.00 0.00 35 LEU A N 11
ATOM 11177 C CA . LEU A 1 35 ? -2.583 -6.057 2.356 1.00 0.00 35 LEU A CA 11
ATOM 11178 C C . LEU A 1 35 ? -3.632 -7.030 2.896 1.00 0.00 35 LEU A C 11
ATOM 11179 O O . LEU A 1 35 ? -3.329 -7.866 3.746 1.00 0.00 35 LEU A O 11
ATOM 11195 N N . LEU A 1 36 ? -4.845 -6.889 2.381 1.00 0.00 36 LEU A N 11
ATOM 11196 C CA . LEU A 1 36 ? -5.940 -7.746 2.801 1.00 0.00 36 LEU A CA 11
ATOM 11197 C C . LEU A 1 36 ? -6.374 -8.625 1.626 1.00 0.00 36 LEU A C 11
ATOM 11198 O O . LEU A 1 36 ? -6.747 -9.781 1.815 1.00 0.00 36 LEU A O 11
ATOM 11214 N N . ILE A 1 37 ? -6.311 -8.042 0.437 1.00 0.00 37 ILE A N 11
ATOM 11215 C CA . ILE A 1 37 ? -6.693 -8.757 -0.768 1.00 0.00 37 ILE A CA 11
ATOM 11216 C C . ILE A 1 37 ? -5.441 -9.332 -1.433 1.00 0.00 37 ILE A C 11
ATOM 11217 O O . ILE A 1 37 ? -4.407 -8.669 -1.496 1.00 0.00 37 ILE A O 11
ATOM 11233 N N . PRO A 1 38 ? -5.579 -10.593 -1.925 1.00 0.00 38 PRO A N 11
ATOM 11234 C CA . PRO A 1 38 ? -4.471 -11.265 -2.582 1.00 0.00 38 PRO A CA 11
ATOM 11235 C C . PRO A 1 38 ? -4.245 -10.704 -3.988 1.00 0.00 38 PRO A C 11
ATOM 11236 O O . PRO A 1 38 ? -3.205 -10.947 -4.597 1.00 0.00 38 PRO A O 11
ATOM 11247 N N . GLU A 1 39 ? -5.237 -9.964 -4.461 1.00 0.00 39 GLU A N 11
ATOM 11248 C CA . GLU A 1 39 ? -5.160 -9.367 -5.783 1.00 0.00 39 GLU A CA 11
ATOM 11249 C C . GLU A 1 39 ? -5.105 -7.841 -5.674 1.00 0.00 39 GLU A C 11
ATOM 11250 O O . GLU A 1 39 ? -5.108 -7.294 -4.573 1.00 0.00 39 GLU A O 11
ATOM 11262 N N . GLU A 1 40 ? -5.057 -7.199 -6.832 1.00 0.00 40 GLU A N 11
ATOM 11263 C CA . GLU A 1 40 ? -5.002 -5.747 -6.880 1.00 0.00 40 GLU A CA 11
ATOM 11264 C C . GLU A 1 40 ? -6.125 -5.203 -7.765 1.00 0.00 40 GLU A C 11
ATOM 11265 O O . GLU A 1 40 ? -6.462 -5.802 -8.785 1.00 0.00 40 GLU A O 11
ATOM 11277 N N . LYS A 1 41 ? -6.673 -4.073 -7.342 1.00 0.00 41 LYS A N 11
ATOM 11278 C CA . LYS A 1 41 ? -7.751 -3.441 -8.083 1.00 0.00 41 LYS A CA 11
ATOM 11279 C C . LYS A 1 41 ? -7.217 -2.948 -9.430 1.00 0.00 41 LYS A C 11
ATOM 11280 O O . LYS A 1 41 ? -6.119 -3.320 -9.840 1.00 0.00 41 LYS A O 11
ATOM 11299 N N . ASP A 1 42 ? -8.020 -2.117 -10.080 1.00 0.00 42 ASP A N 11
ATOM 11300 C CA . ASP A 1 42 ? -7.642 -1.569 -11.371 1.00 0.00 42 ASP A CA 11
ATOM 11301 C C . ASP A 1 42 ? -6.530 -0.536 -11.176 1.00 0.00 42 ASP A C 11
ATOM 11302 O O . ASP A 1 42 ? -6.758 0.663 -11.330 1.00 0.00 42 ASP A O 11
ATOM 11311 N N . GLY A 1 43 ? -5.351 -1.038 -10.840 1.00 0.00 43 GLY A N 11
ATOM 11312 C CA . GLY A 1 43 ? -4.204 -0.174 -10.623 1.00 0.00 43 GLY A CA 11
ATOM 11313 C C . GLY A 1 43 ? -4.152 0.315 -9.174 1.00 0.00 43 GLY A C 11
ATOM 11314 O O . GLY A 1 43 ? -3.275 1.096 -8.810 1.00 0.00 43 GLY A O 11
ATOM 11318 N N . TRP A 1 44 ? -5.104 -0.165 -8.387 1.00 0.00 44 TRP A N 11
ATOM 11319 C CA . TRP A 1 44 ? -5.178 0.214 -6.986 1.00 0.00 44 TRP A CA 11
ATOM 11320 C C . TRP A 1 44 ? -5.036 -1.056 -6.145 1.00 0.00 44 TRP A C 11
ATOM 11321 O O . TRP A 1 44 ? -5.244 -2.161 -6.643 1.00 0.00 44 TRP A O 11
ATOM 11342 N N . LEU A 1 45 ? -4.682 -0.856 -4.884 1.00 0.00 45 LEU A N 11
ATOM 11343 C CA . LEU A 1 45 ? -4.509 -1.971 -3.969 1.00 0.00 45 LEU A CA 11
ATOM 11344 C C . LEU A 1 45 ? -5.110 -1.608 -2.610 1.00 0.00 45 LEU A C 11
ATOM 11345 O O . LEU A 1 45 ? -5.136 -0.438 -2.231 1.00 0.00 45 LEU A O 11
ATOM 11361 N N . TYR A 1 46 ? -5.578 -2.633 -1.913 1.00 0.00 46 TYR A N 11
ATOM 11362 C CA . TYR A 1 46 ? -6.177 -2.437 -0.604 1.00 0.00 46 TYR A CA 11
ATOM 11363 C C . TYR A 1 46 ? -5.244 -2.926 0.505 1.00 0.00 46 TYR A C 11
ATOM 11364 O O . TYR A 1 46 ? -4.307 -3.680 0.246 1.00 0.00 46 TYR A O 11
ATOM 11382 N N . GLY A 1 47 ? -5.532 -2.476 1.718 1.00 0.00 47 GLY A N 11
ATOM 11383 C CA . GLY A 1 47 ? -4.730 -2.859 2.868 1.00 0.00 47 GLY A CA 11
ATOM 11384 C C . GLY A 1 47 ? -5.115 -2.040 4.102 1.00 0.00 47 GLY A C 11
ATOM 11385 O O . GLY A 1 47 ? -6.056 -1.249 4.057 1.00 0.00 47 GLY A O 11
ATOM 11389 N N . GLU A 1 48 ? -4.368 -2.258 5.174 1.00 0.00 48 GLU A N 11
ATOM 11390 C CA . GLU A 1 48 ? -4.619 -1.550 6.418 1.00 0.00 48 GLU A CA 11
ATOM 11391 C C . GLU A 1 48 ? -3.391 -0.731 6.819 1.00 0.00 48 GLU A C 11
ATOM 11392 O O . GLU A 1 48 ? -2.258 -1.148 6.584 1.00 0.00 48 GLU A O 11
ATOM 11404 N N . HIS A 1 49 ? -3.658 0.420 7.419 1.00 0.00 49 HIS A N 11
ATOM 11405 C CA . HIS A 1 49 ? -2.588 1.302 7.856 1.00 0.00 49 HIS A CA 11
ATOM 11406 C C . HIS A 1 49 ? -2.013 0.794 9.180 1.00 0.00 49 HIS A C 11
ATOM 11407 O O . HIS A 1 49 ? -2.738 0.238 10.003 1.00 0.00 49 HIS A O 11
ATOM 11421 N N . ASP A 1 50 ? -0.715 1.004 9.343 1.00 0.00 50 ASP A N 11
ATOM 11422 C CA . ASP A 1 50 ? -0.034 0.574 10.553 1.00 0.00 50 ASP A CA 11
ATOM 11423 C C . ASP A 1 50 ? -0.088 1.698 11.589 1.00 0.00 50 ASP A C 11
ATOM 11424 O O . ASP A 1 50 ? 0.908 1.985 12.251 1.00 0.00 50 ASP A O 11
ATOM 11433 N N . THR A 1 51 ? -1.262 2.303 11.699 1.00 0.00 51 THR A N 11
ATOM 11434 C CA . THR A 1 51 ? -1.459 3.389 12.644 1.00 0.00 51 THR A CA 11
ATOM 11435 C C . THR A 1 51 ? -2.952 3.624 12.883 1.00 0.00 51 THR A C 11
ATOM 11436 O O . THR A 1 51 ? -3.492 3.210 13.907 1.00 0.00 51 THR A O 11
ATOM 11447 N N . THR A 1 52 ? -3.575 4.286 11.920 1.00 0.00 52 THR A N 11
ATOM 11448 C CA . THR A 1 52 ? -4.995 4.581 12.013 1.00 0.00 52 THR A CA 11
ATOM 11449 C C . THR A 1 52 ? -5.791 3.299 12.265 1.00 0.00 52 THR A C 11
ATOM 11450 O O . THR A 1 52 ? -6.874 3.340 12.846 1.00 0.00 52 THR A O 11
ATOM 11461 N N . LYS A 1 53 ? -5.222 2.189 11.815 1.00 0.00 53 LYS A N 11
ATOM 11462 C CA . LYS A 1 53 ? -5.864 0.897 11.985 1.00 0.00 53 LYS A CA 11
ATOM 11463 C C . LYS A 1 53 ? -7.000 0.760 10.969 1.00 0.00 53 LYS A C 11
ATOM 11464 O O . LYS A 1 53 ? -7.702 -0.250 10.950 1.00 0.00 53 LYS A O 11
ATOM 11483 N N . ALA A 1 54 ? -7.145 1.791 10.149 1.00 0.00 54 ALA A N 11
ATOM 11484 C CA . ALA A 1 54 ? -8.184 1.798 9.133 1.00 0.00 54 ALA A CA 11
ATOM 11485 C C . ALA A 1 54 ? -7.586 1.357 7.795 1.00 0.00 54 ALA A C 11
ATOM 11486 O O . ALA A 1 54 ? -6.369 1.389 7.614 1.00 0.00 54 ALA A O 11
ATOM 11493 N N . ARG A 1 55 ? -8.468 0.955 6.892 1.00 0.00 55 ARG A N 11
ATOM 11494 C CA . ARG A 1 55 ? -8.043 0.509 5.577 1.00 0.00 55 ARG A CA 11
ATOM 11495 C C . ARG A 1 55 ? -8.584 1.448 4.497 1.00 0.00 55 ARG A C 11
ATOM 11496 O O . ARG A 1 55 ? -9.742 1.859 4.550 1.00 0.00 55 ARG A O 11
ATOM 11517 N N . GLY A 1 56 ? -7.720 1.759 3.542 1.00 0.00 56 GLY A N 11
ATOM 11518 C CA . GLY A 1 56 ? -8.097 2.642 2.451 1.00 0.00 56 GLY A CA 11
ATOM 11519 C C . GLY A 1 56 ? -7.667 2.061 1.102 1.00 0.00 56 GLY A C 11
ATOM 11520 O O . GLY A 1 56 ? -7.219 0.918 1.029 1.00 0.00 56 GLY A O 11
ATOM 11524 N N . TRP A 1 57 ? -7.819 2.875 0.068 1.00 0.00 57 TRP A N 11
ATOM 11525 C CA . TRP A 1 57 ? -7.452 2.457 -1.274 1.00 0.00 57 TRP A CA 11
ATOM 11526 C C . TRP A 1 57 ? -6.237 3.277 -1.710 1.00 0.00 57 TRP A C 11
ATOM 11527 O O . TRP A 1 57 ? -6.206 4.493 -1.526 1.00 0.00 57 TRP A O 11
ATOM 11548 N N . PHE A 1 58 ? -5.265 2.580 -2.279 1.00 0.00 58 PHE A N 11
ATOM 11549 C CA . PHE A 1 58 ? -4.050 3.229 -2.743 1.00 0.00 58 PHE A CA 11
ATOM 11550 C C . PHE A 1 58 ? -3.550 2.593 -4.041 1.00 0.00 58 PHE A C 11
ATOM 11551 O O . PHE A 1 58 ? -3.789 1.412 -4.291 1.00 0.00 58 PHE A O 11
ATOM 11568 N N . PRO A 1 59 ? -2.847 3.425 -4.855 1.00 0.00 59 PRO A N 11
ATOM 11569 C CA . PRO A 1 59 ? -2.311 2.957 -6.122 1.00 0.00 59 PRO A CA 11
ATOM 11570 C C . PRO A 1 59 ? -1.080 2.075 -5.904 1.00 0.00 59 PRO A C 11
ATOM 11571 O O . PRO A 1 59 ? -0.094 2.514 -5.315 1.00 0.00 59 PRO A O 11
ATOM 11582 N N . SER A 1 60 ? -1.179 0.846 -6.390 1.00 0.00 60 SER A N 11
ATOM 11583 C CA . SER A 1 60 ? -0.085 -0.102 -6.256 1.00 0.00 60 SER A CA 11
ATOM 11584 C C . SER A 1 60 ? 1.227 0.546 -6.704 1.00 0.00 60 SER A C 11
ATOM 11585 O O . SER A 1 60 ? 2.304 0.126 -6.286 1.00 0.00 60 SER A O 11
ATOM 11593 N N . SER A 1 61 ? 1.092 1.558 -7.548 1.00 0.00 61 SER A N 11
ATOM 11594 C CA . SER A 1 61 ? 2.253 2.268 -8.057 1.00 0.00 61 SER A CA 11
ATOM 11595 C C . SER A 1 61 ? 2.892 3.095 -6.940 1.00 0.00 61 SER A C 11
ATOM 11596 O O . SER A 1 61 ? 4.105 3.298 -6.929 1.00 0.00 61 SER A O 11
ATOM 11604 N N . TYR A 1 62 ? 2.047 3.550 -6.026 1.00 0.00 62 TYR A N 11
ATOM 11605 C CA . TYR A 1 62 ? 2.514 4.351 -4.907 1.00 0.00 62 TYR A CA 11
ATOM 11606 C C . TYR A 1 62 ? 2.986 3.461 -3.756 1.00 0.00 62 TYR A C 11
ATOM 11607 O O . TYR A 1 62 ? 3.223 3.945 -2.650 1.00 0.00 62 TYR A O 11
ATOM 11625 N N . THR A 1 63 ? 3.109 2.177 -4.055 1.00 0.00 63 THR A N 11
ATOM 11626 C CA . THR A 1 63 ? 3.549 1.215 -3.059 1.00 0.00 63 THR A CA 11
ATOM 11627 C C . THR A 1 63 ? 4.402 0.124 -3.710 1.00 0.00 63 THR A C 11
ATOM 11628 O O . THR A 1 63 ? 4.249 -0.163 -4.896 1.00 0.00 63 THR A O 11
ATOM 11639 N N . LYS A 1 64 ? 5.281 -0.454 -2.905 1.00 0.00 64 LYS A N 11
ATOM 11640 C CA . LYS A 1 64 ? 6.159 -1.507 -3.389 1.00 0.00 64 LYS A CA 11
ATOM 11641 C C . LYS A 1 64 ? 6.122 -2.684 -2.412 1.00 0.00 64 LYS A C 11
ATOM 11642 O O . LYS A 1 64 ? 5.871 -2.500 -1.222 1.00 0.00 64 LYS A O 11
ATOM 11661 N N . LEU A 1 65 ? 6.377 -3.867 -2.951 1.00 0.00 65 LEU A N 11
ATOM 11662 C CA . LEU A 1 65 ? 6.376 -5.074 -2.141 1.00 0.00 65 LEU A CA 11
ATOM 11663 C C . LEU A 1 65 ? 7.691 -5.162 -1.364 1.00 0.00 65 LEU A C 11
ATOM 11664 O O . LEU A 1 65 ? 8.768 -5.033 -1.943 1.00 0.00 65 LEU A O 11
ATOM 11680 N N . LEU A 1 66 ? 7.559 -5.381 -0.064 1.00 0.00 66 LEU A N 11
ATOM 11681 C CA . LEU A 1 66 ? 8.723 -5.488 0.799 1.00 0.00 66 LEU A CA 11
ATOM 11682 C C . LEU A 1 66 ? 9.494 -6.763 0.452 1.00 0.00 66 LEU A C 11
ATOM 11683 O O . LEU A 1 66 ? 9.064 -7.541 -0.398 1.00 0.00 66 LEU A O 11
ATOM 11699 N N . SER A 1 67 ? 10.620 -6.938 1.129 1.00 0.00 67 SER A N 11
ATOM 11700 C CA . SER A 1 67 ? 11.454 -8.106 0.903 1.00 0.00 67 SER A CA 11
ATOM 11701 C C . SER A 1 67 ? 12.066 -8.575 2.225 1.00 0.00 67 SER A C 11
ATOM 11702 O O . SER A 1 67 ? 13.162 -8.153 2.590 1.00 0.00 67 SER A O 11
ATOM 11710 N N . GLY A 1 68 ? 11.331 -9.443 2.905 1.00 0.00 68 GLY A N 11
ATOM 11711 C CA . GLY A 1 68 ? 11.788 -9.974 4.178 1.00 0.00 68 GLY A CA 11
ATOM 11712 C C . GLY A 1 68 ? 13.126 -10.699 4.021 1.00 0.00 68 GLY A C 11
ATOM 11713 O O . GLY A 1 68 ? 13.518 -11.054 2.911 1.00 0.00 68 GLY A O 11
ATOM 11717 N N . PRO A 1 69 ? 13.809 -10.902 5.180 1.00 0.00 69 PRO A N 11
ATOM 11718 C CA . PRO A 1 69 ? 15.095 -11.578 5.182 1.00 0.00 69 PRO A CA 11
ATOM 11719 C C . PRO A 1 69 ? 14.923 -13.085 4.979 1.00 0.00 69 PRO A C 11
ATOM 11720 O O . PRO A 1 69 ? 14.143 -13.725 5.683 1.00 0.00 69 PRO A O 11
ATOM 11731 N N . SER A 1 70 ? 15.663 -13.608 4.013 1.00 0.00 70 SER A N 11
ATOM 11732 C CA . SER A 1 70 ? 15.603 -15.027 3.708 1.00 0.00 70 SER A CA 11
ATOM 11733 C C . SER A 1 70 ? 16.198 -15.836 4.862 1.00 0.00 70 SER A C 11
ATOM 11734 O O . SER A 1 70 ? 16.906 -15.290 5.707 1.00 0.00 70 SER A O 11
ATOM 11742 N N . SER A 1 71 ? 15.890 -17.125 4.860 1.00 0.00 71 SER A N 11
ATOM 11743 C CA . SER A 1 71 ? 16.387 -18.014 5.896 1.00 0.00 71 SER A CA 11
ATOM 11744 C C . SER A 1 71 ? 17.196 -19.150 5.267 1.00 0.00 71 SER A C 11
ATOM 11745 O O . SER A 1 71 ? 18.373 -19.325 5.578 1.00 0.00 71 SER A O 11
ATOM 11753 N N . GLY A 1 72 ? 16.532 -19.893 4.394 1.00 0.00 72 GLY A N 11
ATOM 11754 C CA . GLY A 1 72 ? 17.175 -21.008 3.718 1.00 0.00 72 GLY A CA 11
ATOM 11755 C C . GLY A 1 72 ? 16.375 -21.438 2.487 1.00 0.00 72 GLY A C 11
ATOM 11756 O O . GLY A 1 72 ? 16.402 -22.606 2.102 1.00 0.00 72 GLY A O 11
ATOM 11760 N N . GLY A 1 1 ? -2.304 -16.840 13.928 1.00 0.00 1 GLY A N 12
ATOM 11761 C CA . GLY A 1 1 ? -3.097 -17.857 13.258 1.00 0.00 1 GLY A CA 12
ATOM 11762 C C . GLY A 1 1 ? -2.365 -18.401 12.029 1.00 0.00 1 GLY A C 12
ATOM 11763 O O . GLY A 1 1 ? -2.137 -17.672 11.065 1.00 0.00 1 GLY A O 12
ATOM 11767 N N . SER A 1 2 ? -2.018 -19.677 12.104 1.00 0.00 2 SER A N 12
ATOM 11768 C CA . SER A 1 2 ? -1.316 -20.328 11.010 1.00 0.00 2 SER A CA 12
ATOM 11769 C C . SER A 1 2 ? -0.034 -19.561 10.681 1.00 0.00 2 SER A C 12
ATOM 11770 O O . SER A 1 2 ? 0.154 -18.434 11.137 1.00 0.00 2 SER A O 12
ATOM 11778 N N . SER A 1 3 ? 0.816 -20.203 9.893 1.00 0.00 3 SER A N 12
ATOM 11779 C CA . SER A 1 3 ? 2.075 -19.595 9.498 1.00 0.00 3 SER A CA 12
ATOM 11780 C C . SER A 1 3 ? 2.005 -19.147 8.037 1.00 0.00 3 SER A C 12
ATOM 11781 O O . SER A 1 3 ? 3.015 -18.757 7.454 1.00 0.00 3 SER A O 12
ATOM 11789 N N . GLY A 1 4 ? 0.801 -19.217 7.487 1.00 0.00 4 GLY A N 12
ATOM 11790 C CA . GLY A 1 4 ? 0.586 -18.823 6.105 1.00 0.00 4 GLY A CA 12
ATOM 11791 C C . GLY A 1 4 ? -0.677 -17.970 5.969 1.00 0.00 4 GLY A C 12
ATOM 11792 O O . GLY A 1 4 ? -1.790 -18.493 5.994 1.00 0.00 4 GLY A O 12
ATOM 11796 N N . SER A 1 5 ? -0.462 -16.670 5.828 1.00 0.00 5 SER A N 12
ATOM 11797 C CA . SER A 1 5 ? -1.569 -15.739 5.688 1.00 0.00 5 SER A CA 12
ATOM 11798 C C . SER A 1 5 ? -1.332 -14.822 4.486 1.00 0.00 5 SER A C 12
ATOM 11799 O O . SER A 1 5 ? -0.284 -14.188 4.381 1.00 0.00 5 SER A O 12
ATOM 11807 N N . SER A 1 6 ? -2.325 -14.781 3.609 1.00 0.00 6 SER A N 12
ATOM 11808 C CA . SER A 1 6 ? -2.238 -13.953 2.419 1.00 0.00 6 SER A CA 12
ATOM 11809 C C . SER A 1 6 ? -2.430 -12.481 2.791 1.00 0.00 6 SER A C 12
ATOM 11810 O O . SER A 1 6 ? -3.544 -11.963 2.735 1.00 0.00 6 SER A O 12
ATOM 11818 N N . GLY A 1 7 ? -1.326 -11.849 3.162 1.00 0.00 7 GLY A N 12
ATOM 11819 C CA . GLY A 1 7 ? -1.359 -10.447 3.543 1.00 0.00 7 GLY A CA 12
ATOM 11820 C C . GLY A 1 7 ? 0.028 -9.812 3.415 1.00 0.00 7 GLY A C 12
ATOM 11821 O O . GLY A 1 7 ? 0.535 -9.222 4.368 1.00 0.00 7 GLY A O 12
ATOM 11825 N N . GLN A 1 8 ? 0.601 -9.953 2.229 1.00 0.00 8 GLN A N 12
ATOM 11826 C CA . GLN A 1 8 ? 1.918 -9.400 1.964 1.00 0.00 8 GLN A CA 12
ATOM 11827 C C . GLN A 1 8 ? 2.016 -7.975 2.511 1.00 0.00 8 GLN A C 12
ATOM 11828 O O . GLN A 1 8 ? 1.009 -7.386 2.902 1.00 0.00 8 GLN A O 12
ATOM 11842 N N . LYS A 1 9 ? 3.237 -7.462 2.522 1.00 0.00 9 LYS A N 12
ATOM 11843 C CA . LYS A 1 9 ? 3.479 -6.117 3.016 1.00 0.00 9 LYS A CA 12
ATOM 11844 C C . LYS A 1 9 ? 4.049 -5.258 1.885 1.00 0.00 9 LYS A C 12
ATOM 11845 O O . LYS A 1 9 ? 4.828 -5.743 1.065 1.00 0.00 9 LYS A O 12
ATOM 11864 N N . VAL A 1 10 ? 3.640 -3.998 1.877 1.00 0.00 10 VAL A N 12
ATOM 11865 C CA . VAL A 1 10 ? 4.100 -3.068 0.860 1.00 0.00 10 VAL A CA 12
ATOM 11866 C C . VAL A 1 10 ? 4.613 -1.794 1.535 1.00 0.00 10 VAL A C 12
ATOM 11867 O O . VAL A 1 10 ? 4.199 -1.467 2.647 1.00 0.00 10 VAL A O 12
ATOM 11880 N N . LYS A 1 11 ? 5.506 -1.111 0.836 1.00 0.00 11 LYS A N 12
ATOM 11881 C CA . LYS A 1 11 ? 6.080 0.120 1.353 1.00 0.00 11 LYS A CA 12
ATOM 11882 C C . LYS A 1 11 ? 5.756 1.270 0.398 1.00 0.00 11 LYS A C 12
ATOM 11883 O O . LYS A 1 11 ? 5.939 1.148 -0.812 1.00 0.00 11 LYS A O 12
ATOM 11902 N N . THR A 1 12 ? 5.279 2.362 0.978 1.00 0.00 12 THR A N 12
ATOM 11903 C CA . THR A 1 12 ? 4.927 3.533 0.194 1.00 0.00 12 THR A CA 12
ATOM 11904 C C . THR A 1 12 ? 6.189 4.273 -0.255 1.00 0.00 12 THR A C 12
ATOM 11905 O O . THR A 1 12 ? 7.056 4.581 0.562 1.00 0.00 12 THR A O 12
ATOM 11916 N N . ILE A 1 13 ? 6.252 4.538 -1.552 1.00 0.00 13 ILE A N 12
ATOM 11917 C CA . ILE A 1 13 ? 7.393 5.236 -2.119 1.00 0.00 13 ILE A CA 12
ATOM 11918 C C . ILE A 1 13 ? 7.058 6.722 -2.259 1.00 0.00 13 ILE A C 12
ATOM 11919 O O . ILE A 1 13 ? 7.905 7.518 -2.661 1.00 0.00 13 ILE A O 12
ATOM 11935 N N . PHE A 1 14 ? 5.820 7.052 -1.920 1.00 0.00 14 PHE A N 12
ATOM 11936 C CA . PHE A 1 14 ? 5.362 8.428 -2.004 1.00 0.00 14 PHE A CA 12
ATOM 11937 C C . PHE A 1 14 ? 4.210 8.683 -1.030 1.00 0.00 14 PHE A C 12
ATOM 11938 O O . PHE A 1 14 ? 3.479 7.760 -0.673 1.00 0.00 14 PHE A O 12
ATOM 11955 N N . PRO A 1 15 ? 4.081 9.972 -0.617 1.00 0.00 15 PRO A N 12
ATOM 11956 C CA . PRO A 1 15 ? 3.030 10.360 0.309 1.00 0.00 15 PRO A CA 12
ATOM 11957 C C . PRO A 1 15 ? 1.672 10.413 -0.394 1.00 0.00 15 PRO A C 12
ATOM 11958 O O . PRO A 1 15 ? 1.595 10.726 -1.581 1.00 0.00 15 PRO A O 12
ATOM 11969 N N . HIS A 1 16 ? 0.634 10.101 0.369 1.00 0.00 16 HIS A N 12
ATOM 11970 C CA . HIS A 1 16 ? -0.717 10.109 -0.166 1.00 0.00 16 HIS A CA 12
ATOM 11971 C C . HIS A 1 16 ? -1.678 10.683 0.877 1.00 0.00 16 HIS A C 12
ATOM 11972 O O . HIS A 1 16 ? -1.617 10.318 2.050 1.00 0.00 16 HIS A O 12
ATOM 11986 N N . THR A 1 17 ? -2.544 11.571 0.411 1.00 0.00 17 THR A N 12
ATOM 11987 C CA . THR A 1 17 ? -3.517 12.199 1.289 1.00 0.00 17 THR A CA 12
ATOM 11988 C C . THR A 1 17 ? -4.917 12.119 0.677 1.00 0.00 17 THR A C 12
ATOM 11989 O O . THR A 1 17 ? -5.081 12.290 -0.530 1.00 0.00 17 THR A O 12
ATOM 12000 N N . ALA A 1 18 ? -5.890 11.859 1.537 1.00 0.00 18 ALA A N 12
ATOM 12001 C CA . ALA A 1 18 ? -7.270 11.755 1.097 1.00 0.00 18 ALA A CA 12
ATOM 12002 C C . ALA A 1 18 ? -7.862 13.158 0.951 1.00 0.00 18 ALA A C 12
ATOM 12003 O O . ALA A 1 18 ? -8.426 13.699 1.900 1.00 0.00 18 ALA A O 12
ATOM 12010 N N . GLY A 1 19 ? -7.714 13.707 -0.246 1.00 0.00 19 GLY A N 12
ATOM 12011 C CA . GLY A 1 19 ? -8.227 15.036 -0.529 1.00 0.00 19 GLY A CA 12
ATOM 12012 C C . GLY A 1 19 ? -9.717 15.131 -0.197 1.00 0.00 19 GLY A C 12
ATOM 12013 O O . GLY A 1 19 ? -10.099 15.126 0.972 1.00 0.00 19 GLY A O 12
ATOM 12017 N N . ASN A 1 20 ? -10.520 15.215 -1.248 1.00 0.00 20 ASN A N 12
ATOM 12018 C CA . ASN A 1 20 ? -11.961 15.310 -1.083 1.00 0.00 20 ASN A CA 12
ATOM 12019 C C . ASN A 1 20 ? -12.526 13.925 -0.762 1.00 0.00 20 ASN A C 12
ATOM 12020 O O . ASN A 1 20 ? -13.307 13.772 0.176 1.00 0.00 20 ASN A O 12
ATOM 12031 N N . ASN A 1 21 ? -12.109 12.952 -1.559 1.00 0.00 21 ASN A N 12
ATOM 12032 C CA . ASN A 1 21 ? -12.564 11.585 -1.371 1.00 0.00 21 ASN A CA 12
ATOM 12033 C C . ASN A 1 21 ? -12.258 11.142 0.061 1.00 0.00 21 ASN A C 12
ATOM 12034 O O . ASN A 1 21 ? -11.363 11.688 0.706 1.00 0.00 21 ASN A O 12
ATOM 12045 N N . LYS A 1 22 ? -13.017 10.157 0.518 1.00 0.00 22 LYS A N 12
ATOM 12046 C CA . LYS A 1 22 ? -12.838 9.634 1.862 1.00 0.00 22 LYS A CA 12
ATOM 12047 C C . LYS A 1 22 ? -12.591 8.126 1.789 1.00 0.00 22 LYS A C 12
ATOM 12048 O O . LYS A 1 22 ? -13.516 7.333 1.959 1.00 0.00 22 LYS A O 12
ATOM 12067 N N . THR A 1 23 ? -11.338 7.775 1.537 1.00 0.00 23 THR A N 12
ATOM 12068 C CA . THR A 1 23 ? -10.958 6.376 1.440 1.00 0.00 23 THR A CA 12
ATOM 12069 C C . THR A 1 23 ? -9.438 6.243 1.330 1.00 0.00 23 THR A C 12
ATOM 12070 O O . THR A 1 23 ? -8.845 5.347 1.929 1.00 0.00 23 THR A O 12
ATOM 12081 N N . LEU A 1 24 ? -8.851 7.148 0.561 1.00 0.00 24 LEU A N 12
ATOM 12082 C CA . LEU A 1 24 ? -7.411 7.143 0.365 1.00 0.00 24 LEU A CA 12
ATOM 12083 C C . LEU A 1 24 ? -6.716 7.036 1.724 1.00 0.00 24 LEU A C 12
ATOM 12084 O O . LEU A 1 24 ? -6.722 7.987 2.504 1.00 0.00 24 LEU A O 12
ATOM 12100 N N . LEU A 1 25 ? -6.134 5.870 1.965 1.00 0.00 25 LEU A N 12
ATOM 12101 C CA . LEU A 1 25 ? -5.437 5.627 3.216 1.00 0.00 25 LEU A CA 12
ATOM 12102 C C . LEU A 1 25 ? -4.337 6.676 3.394 1.00 0.00 25 LEU A C 12
ATOM 12103 O O . LEU A 1 25 ? -3.359 6.688 2.649 1.00 0.00 25 LEU A O 12
ATOM 12119 N N . SER A 1 26 ? -4.534 7.531 4.387 1.00 0.00 26 SER A N 12
ATOM 12120 C CA . SER A 1 26 ? -3.572 8.581 4.672 1.00 0.00 26 SER A CA 12
ATOM 12121 C C . SER A 1 26 ? -2.333 7.987 5.346 1.00 0.00 26 SER A C 12
ATOM 12122 O O . SER A 1 26 ? -2.448 7.120 6.211 1.00 0.00 26 SER A O 12
ATOM 12130 N N . PHE A 1 27 ? -1.177 8.477 4.923 1.00 0.00 27 PHE A N 12
ATOM 12131 C CA . PHE A 1 27 ? 0.082 8.005 5.475 1.00 0.00 27 PHE A CA 12
ATOM 12132 C C . PHE A 1 27 ? 1.259 8.817 4.929 1.00 0.00 27 PHE A C 12
ATOM 12133 O O . PHE A 1 27 ? 1.065 9.757 4.159 1.00 0.00 27 PHE A O 12
ATOM 12150 N N . ALA A 1 28 ? 2.452 8.424 5.348 1.00 0.00 28 ALA A N 12
ATOM 12151 C CA . ALA A 1 28 ? 3.660 9.104 4.911 1.00 0.00 28 ALA A CA 12
ATOM 12152 C C . ALA A 1 28 ? 4.608 8.088 4.270 1.00 0.00 28 ALA A C 12
ATOM 12153 O O . ALA A 1 28 ? 4.632 6.922 4.662 1.00 0.00 28 ALA A O 12
ATOM 12160 N N . GLN A 1 29 ? 5.366 8.567 3.295 1.00 0.00 29 GLN A N 12
ATOM 12161 C CA . GLN A 1 29 ? 6.313 7.716 2.596 1.00 0.00 29 GLN A CA 12
ATOM 12162 C C . GLN A 1 29 ? 7.182 6.953 3.598 1.00 0.00 29 GLN A C 12
ATOM 12163 O O . GLN A 1 29 ? 7.806 7.557 4.470 1.00 0.00 29 GLN A O 12
ATOM 12177 N N . GLY A 1 30 ? 7.194 5.637 3.442 1.00 0.00 30 GLY A N 12
ATOM 12178 C CA . GLY A 1 30 ? 7.975 4.786 4.323 1.00 0.00 30 GLY A CA 12
ATOM 12179 C C . GLY A 1 30 ? 7.068 3.873 5.150 1.00 0.00 30 GLY A C 12
ATOM 12180 O O . GLY A 1 30 ? 7.448 2.752 5.484 1.00 0.00 30 GLY A O 12
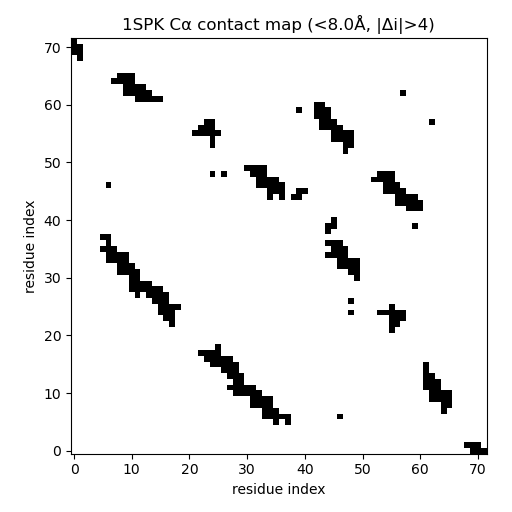ATOM 12184 N N . ASP A 1 31 ? 5.886 4.387 5.456 1.00 0.00 31 ASP A N 12
ATOM 12185 C CA . ASP A 1 31 ? 4.922 3.632 6.238 1.00 0.00 31 ASP A CA 12
ATOM 12186 C C . ASP A 1 31 ? 4.700 2.266 5.585 1.00 0.00 31 ASP A C 12
ATOM 12187 O O . ASP A 1 31 ? 4.855 2.121 4.373 1.00 0.00 31 ASP A O 12
ATOM 12196 N N . VAL A 1 32 ? 4.340 1.300 6.417 1.00 0.00 32 VAL A N 12
ATOM 12197 C CA . VAL A 1 32 ? 4.096 -0.049 5.936 1.00 0.00 32 VAL A CA 12
ATOM 12198 C C . VAL A 1 32 ? 2.609 -0.377 6.084 1.00 0.00 32 VAL A C 12
ATOM 12199 O O . VAL A 1 32 ? 2.013 -0.117 7.128 1.00 0.00 32 VAL A O 12
ATOM 12212 N N . LEU A 1 33 ? 2.052 -0.944 5.023 1.00 0.00 33 LEU A N 12
ATOM 12213 C CA . LEU A 1 33 ? 0.646 -1.310 5.022 1.00 0.00 33 LEU A CA 12
ATOM 12214 C C . LEU A 1 33 ? 0.514 -2.809 4.744 1.00 0.00 33 LEU A C 12
ATOM 12215 O O . LEU A 1 33 ? 1.244 -3.358 3.921 1.00 0.00 33 LEU A O 12
ATOM 12231 N N . THR A 1 34 ? -0.424 -3.428 5.446 1.00 0.00 34 THR A N 12
ATOM 12232 C CA . THR A 1 34 ? -0.661 -4.852 5.285 1.00 0.00 34 THR A CA 12
ATOM 12233 C C . THR A 1 34 ? -1.776 -5.096 4.266 1.00 0.00 34 THR A C 12
ATOM 12234 O O . THR A 1 34 ? -2.887 -4.593 4.424 1.00 0.00 34 THR A O 12
ATOM 12245 N N . LEU A 1 35 ? -1.439 -5.866 3.241 1.00 0.00 35 LEU A N 12
ATOM 12246 C CA . LEU A 1 35 ? -2.398 -6.182 2.196 1.00 0.00 35 LEU A CA 12
ATOM 12247 C C . LEU A 1 35 ? -3.464 -7.126 2.756 1.00 0.00 35 LEU A C 12
ATOM 12248 O O . LEU A 1 35 ? -3.164 -7.985 3.584 1.00 0.00 35 LEU A O 12
ATOM 12264 N N . LEU A 1 36 ? -4.686 -6.934 2.282 1.00 0.00 36 LEU A N 12
ATOM 12265 C CA . LEU A 1 36 ? -5.798 -7.758 2.724 1.00 0.00 36 LEU A CA 12
ATOM 12266 C C . LEU A 1 36 ? -6.277 -8.629 1.561 1.00 0.00 36 LEU A C 12
ATOM 12267 O O . LEU A 1 36 ? -6.501 -9.827 1.730 1.00 0.00 36 LEU A O 12
ATOM 12283 N N . ILE A 1 37 ? -6.418 -7.994 0.407 1.00 0.00 37 ILE A N 12
ATOM 12284 C CA . ILE A 1 37 ? -6.866 -8.696 -0.783 1.00 0.00 37 ILE A CA 12
ATOM 12285 C C . ILE A 1 37 ? -5.666 -8.965 -1.694 1.00 0.00 37 ILE A C 12
ATOM 12286 O O . ILE A 1 37 ? -4.817 -8.095 -1.880 1.00 0.00 37 ILE A O 12
ATOM 12302 N N . PRO A 1 38 ? -5.634 -10.205 -2.251 1.00 0.00 38 PRO A N 12
ATOM 12303 C CA . PRO A 1 38 ? -4.552 -10.599 -3.137 1.00 0.00 38 PRO A CA 12
ATOM 12304 C C . PRO A 1 38 ? -4.705 -9.947 -4.513 1.00 0.00 38 PRO A C 12
ATOM 12305 O O . PRO A 1 38 ? -3.761 -9.924 -5.301 1.00 0.00 38 PRO A O 12
ATOM 12316 N N . GLU A 1 39 ? -5.900 -9.432 -4.759 1.00 0.00 39 GLU A N 12
ATOM 12317 C CA . GLU A 1 39 ? -6.189 -8.782 -6.025 1.00 0.00 39 GLU A CA 12
ATOM 12318 C C . GLU A 1 39 ? -5.963 -7.273 -5.911 1.00 0.00 39 GLU A C 12
ATOM 12319 O O . GLU A 1 39 ? -5.638 -6.770 -4.836 1.00 0.00 39 GLU A O 12
ATOM 12331 N N . GLU A 1 40 ? -6.142 -6.593 -7.034 1.00 0.00 40 GLU A N 12
ATOM 12332 C CA . GLU A 1 40 ? -5.962 -5.151 -7.073 1.00 0.00 40 GLU A CA 12
ATOM 12333 C C . GLU A 1 40 ? -7.191 -4.479 -7.686 1.00 0.00 40 GLU A C 12
ATOM 12334 O O . GLU A 1 40 ? -7.775 -4.994 -8.639 1.00 0.00 40 GLU A O 12
ATOM 12346 N N . LYS A 1 41 ? -7.549 -3.338 -7.116 1.00 0.00 41 LYS A N 12
ATOM 12347 C CA . LYS A 1 41 ? -8.698 -2.589 -7.595 1.00 0.00 41 LYS A CA 12
ATOM 12348 C C . LYS A 1 41 ? -8.297 -1.783 -8.832 1.00 0.00 41 LYS A C 12
ATOM 12349 O O . LYS A 1 41 ? -8.335 -0.554 -8.815 1.00 0.00 41 LYS A O 12
ATOM 12368 N N . ASP A 1 42 ? -7.922 -2.508 -9.875 1.00 0.00 42 ASP A N 12
ATOM 12369 C CA . ASP A 1 42 ? -7.514 -1.876 -11.118 1.00 0.00 42 ASP A CA 12
ATOM 12370 C C . ASP A 1 42 ? -6.342 -0.931 -10.844 1.00 0.00 42 ASP A C 12
ATOM 12371 O O . ASP A 1 42 ? -6.496 0.288 -10.905 1.00 0.00 42 ASP A O 12
ATOM 12380 N N . GLY A 1 43 ? -5.198 -1.530 -10.549 1.00 0.00 43 GLY A N 12
ATOM 12381 C CA . GLY A 1 43 ? -4.000 -0.757 -10.265 1.00 0.00 43 GLY A CA 12
ATOM 12382 C C . GLY A 1 43 ? -3.915 -0.403 -8.779 1.00 0.00 43 GLY A C 12
ATOM 12383 O O . GLY A 1 43 ? -2.834 -0.424 -8.193 1.00 0.00 43 GLY A O 12
ATOM 12387 N N . TRP A 1 44 ? -5.070 -0.086 -8.212 1.00 0.00 44 TRP A N 12
ATOM 12388 C CA . TRP A 1 44 ? -5.139 0.271 -6.805 1.00 0.00 44 TRP A CA 12
ATOM 12389 C C . TRP A 1 44 ? -5.090 -1.020 -5.986 1.00 0.00 44 TRP A C 12
ATOM 12390 O O . TRP A 1 44 ? -5.496 -2.078 -6.463 1.00 0.00 44 TRP A O 12
ATOM 12411 N N . LEU A 1 45 ? -4.588 -0.891 -4.767 1.00 0.00 45 LEU A N 12
ATOM 12412 C CA . LEU A 1 45 ? -4.480 -2.034 -3.877 1.00 0.00 45 LEU A CA 12
ATOM 12413 C C . LEU A 1 45 ? -4.973 -1.639 -2.483 1.00 0.00 45 LEU A C 12
ATOM 12414 O O . LEU A 1 45 ? -4.866 -0.479 -2.089 1.00 0.00 45 LEU A O 12
ATOM 12430 N N . TYR A 1 46 ? -5.504 -2.626 -1.777 1.00 0.00 46 TYR A N 12
ATOM 12431 C CA . TYR A 1 46 ? -6.015 -2.396 -0.436 1.00 0.00 46 TYR A CA 12
ATOM 12432 C C . TYR A 1 46 ? -5.078 -2.991 0.617 1.00 0.00 46 TYR A C 12
ATOM 12433 O O . TYR A 1 46 ? -4.288 -3.885 0.317 1.00 0.00 46 TYR A O 12
ATOM 12451 N N . GLY A 1 47 ? -5.197 -2.471 1.830 1.00 0.00 47 GLY A N 12
ATOM 12452 C CA . GLY A 1 47 ? -4.371 -2.941 2.929 1.00 0.00 47 GLY A CA 12
ATOM 12453 C C . GLY A 1 47 ? -4.763 -2.257 4.241 1.00 0.00 47 GLY A C 12
ATOM 12454 O O . GLY A 1 47 ? -5.751 -1.527 4.293 1.00 0.00 47 GLY A O 12
ATOM 12458 N N . GLU A 1 48 ? -3.967 -2.517 5.268 1.00 0.00 48 GLU A N 12
ATOM 12459 C CA . GLU A 1 48 ? -4.219 -1.936 6.576 1.00 0.00 48 GLU A CA 12
ATOM 12460 C C . GLU A 1 48 ? -3.029 -1.080 7.014 1.00 0.00 48 GLU A C 12
ATOM 12461 O O . GLU A 1 48 ? -1.879 -1.426 6.747 1.00 0.00 48 GLU A O 12
ATOM 12473 N N . HIS A 1 49 ? -3.346 0.021 7.679 1.00 0.00 49 HIS A N 12
ATOM 12474 C CA . HIS A 1 49 ? -2.317 0.929 8.157 1.00 0.00 49 HIS A CA 12
ATOM 12475 C C . HIS A 1 49 ? -1.800 0.450 9.515 1.00 0.00 49 HIS A C 12
ATOM 12476 O O . HIS A 1 49 ? -2.586 0.093 10.391 1.00 0.00 49 HIS A O 12
ATOM 12490 N N . ASP A 1 50 ? -0.482 0.459 9.646 1.00 0.00 50 ASP A N 12
ATOM 12491 C CA . ASP A 1 50 ? 0.149 0.029 10.883 1.00 0.00 50 ASP A CA 12
ATOM 12492 C C . ASP A 1 50 ? 0.262 1.223 11.833 1.00 0.00 50 ASP A C 12
ATOM 12493 O O . ASP A 1 50 ? 1.312 1.445 12.434 1.00 0.00 50 ASP A O 12
ATOM 12502 N N . THR A 1 51 ? -0.834 1.960 11.940 1.00 0.00 51 THR A N 12
ATOM 12503 C CA . THR A 1 51 ? -0.870 3.125 12.808 1.00 0.00 51 THR A CA 12
ATOM 12504 C C . THR A 1 51 ? -2.312 3.451 13.202 1.00 0.00 51 THR A C 12
ATOM 12505 O O . THR A 1 51 ? -2.689 3.308 14.364 1.00 0.00 51 THR A O 12
ATOM 12516 N N . THR A 1 52 ? -3.080 3.882 12.212 1.00 0.00 52 THR A N 12
ATOM 12517 C CA . THR A 1 52 ? -4.472 4.229 12.441 1.00 0.00 52 THR A CA 12
ATOM 12518 C C . THR A 1 52 ? -5.305 2.967 12.677 1.00 0.00 52 THR A C 12
ATOM 12519 O O . THR A 1 52 ? -6.360 3.024 13.306 1.00 0.00 52 THR A O 12
ATOM 12530 N N . LYS A 1 53 ? -4.798 1.858 12.160 1.00 0.00 53 LYS A N 12
ATOM 12531 C CA . LYS A 1 53 ? -5.481 0.584 12.306 1.00 0.00 53 LYS A CA 12
ATOM 12532 C C . LYS A 1 53 ? -6.632 0.509 11.301 1.00 0.00 53 LYS A C 12
ATOM 12533 O O . LYS A 1 53 ? -7.346 -0.491 11.242 1.00 0.00 53 LYS A O 12
ATOM 12552 N N . ALA A 1 54 ? -6.777 1.580 10.535 1.00 0.00 54 ALA A N 12
ATOM 12553 C CA . ALA A 1 54 ? -7.829 1.648 9.535 1.00 0.00 54 ALA A CA 12
ATOM 12554 C C . ALA A 1 54 ? -7.263 1.229 8.176 1.00 0.00 54 ALA A C 12
ATOM 12555 O O . ALA A 1 54 ? -6.052 1.271 7.964 1.00 0.00 54 ALA A O 12
ATOM 12562 N N . ARG A 1 55 ? -8.166 0.833 7.291 1.00 0.00 55 ARG A N 12
ATOM 12563 C CA . ARG A 1 55 ? -7.773 0.407 5.960 1.00 0.00 55 ARG A CA 12
ATOM 12564 C C . ARG A 1 55 ? -8.425 1.299 4.902 1.00 0.00 55 ARG A C 12
ATOM 12565 O O . ARG A 1 55 ? -9.606 1.628 5.004 1.00 0.00 55 ARG A O 12
ATOM 12586 N N . GLY A 1 56 ? -7.627 1.666 3.909 1.00 0.00 56 GLY A N 12
ATOM 12587 C CA . GLY A 1 56 ? -8.112 2.514 2.834 1.00 0.00 56 GLY A CA 12
ATOM 12588 C C . GLY A 1 56 ? -7.694 1.962 1.470 1.00 0.00 56 GLY A C 12
ATOM 12589 O O . GLY A 1 56 ? -7.232 0.827 1.370 1.00 0.00 56 GLY A O 12
ATOM 12593 N N . TRP A 1 57 ? -7.870 2.792 0.452 1.00 0.00 57 TRP A N 12
ATOM 12594 C CA . TRP A 1 57 ? -7.517 2.402 -0.902 1.00 0.00 57 TRP A CA 12
ATOM 12595 C C . TRP A 1 57 ? -6.318 3.245 -1.340 1.00 0.00 57 TRP A C 12
ATOM 12596 O O . TRP A 1 57 ? -6.295 4.456 -1.126 1.00 0.00 57 TRP A O 12
ATOM 12617 N N . PHE A 1 58 ? -5.350 2.572 -1.944 1.00 0.00 58 PHE A N 12
ATOM 12618 C CA . PHE A 1 58 ? -4.151 3.244 -2.414 1.00 0.00 58 PHE A CA 12
ATOM 12619 C C . PHE A 1 58 ? -3.676 2.655 -3.744 1.00 0.00 58 PHE A C 12
ATOM 12620 O O . PHE A 1 58 ? -3.912 1.481 -4.026 1.00 0.00 58 PHE A O 12
ATOM 12637 N N . PRO A 1 59 ? -2.999 3.519 -4.546 1.00 0.00 59 PRO A N 12
ATOM 12638 C CA . PRO A 1 59 ? -2.490 3.096 -5.840 1.00 0.00 59 PRO A CA 12
ATOM 12639 C C . PRO A 1 59 ? -1.248 2.218 -5.680 1.00 0.00 59 PRO A C 12
ATOM 12640 O O . PRO A 1 59 ? -0.253 2.644 -5.094 1.00 0.00 59 PRO A O 12
ATOM 12651 N N . SER A 1 60 ? -1.346 1.008 -6.210 1.00 0.00 60 SER A N 12
ATOM 12652 C CA . SER A 1 60 ? -0.242 0.065 -6.132 1.00 0.00 60 SER A CA 12
ATOM 12653 C C . SER A 1 60 ? 1.055 0.741 -6.581 1.00 0.00 60 SER A C 12
ATOM 12654 O O . SER A 1 60 ? 2.145 0.312 -6.204 1.00 0.00 60 SER A O 12
ATOM 12662 N N . SER A 1 61 ? 0.895 1.787 -7.378 1.00 0.00 61 SER A N 12
ATOM 12663 C CA . SER A 1 61 ? 2.041 2.526 -7.882 1.00 0.00 61 SER A CA 12
ATOM 12664 C C . SER A 1 61 ? 2.696 3.313 -6.745 1.00 0.00 61 SER A C 12
ATOM 12665 O O . SER A 1 61 ? 3.910 3.512 -6.742 1.00 0.00 61 SER A O 12
ATOM 12673 N N . TYR A 1 62 ? 1.863 3.741 -5.807 1.00 0.00 62 TYR A N 12
ATOM 12674 C CA . TYR A 1 62 ? 2.347 4.502 -4.668 1.00 0.00 62 TYR A CA 12
ATOM 12675 C C . TYR A 1 62 ? 2.853 3.573 -3.563 1.00 0.00 62 TYR A C 12
ATOM 12676 O O . TYR A 1 62 ? 3.113 4.016 -2.445 1.00 0.00 62 TYR A O 12
ATOM 12694 N N . THR A 1 63 ? 2.977 2.301 -3.914 1.00 0.00 63 THR A N 12
ATOM 12695 C CA . THR A 1 63 ? 3.448 1.306 -2.965 1.00 0.00 63 THR A CA 12
ATOM 12696 C C . THR A 1 63 ? 4.295 0.250 -3.677 1.00 0.00 63 THR A C 12
ATOM 12697 O O . THR A 1 63 ? 4.104 -0.007 -4.865 1.00 0.00 63 THR A O 12
ATOM 12708 N N . LYS A 1 64 ? 5.213 -0.334 -2.922 1.00 0.00 64 LYS A N 12
ATOM 12709 C CA . LYS A 1 64 ? 6.090 -1.357 -3.465 1.00 0.00 64 LYS A CA 12
ATOM 12710 C C . LYS A 1 64 ? 6.128 -2.551 -2.510 1.00 0.00 64 LYS A C 12
ATOM 12711 O O . LYS A 1 64 ? 5.818 -2.415 -1.327 1.00 0.00 64 LYS A O 12
ATOM 12730 N N . LEU A 1 65 ? 6.511 -3.695 -3.058 1.00 0.00 65 LEU A N 12
ATOM 12731 C CA . LEU A 1 65 ? 6.594 -4.912 -2.268 1.00 0.00 65 LEU A CA 12
ATOM 12732 C C . LEU A 1 65 ? 7.837 -4.855 -1.379 1.00 0.00 65 LEU A C 12
ATOM 12733 O O . LEU A 1 65 ? 8.921 -4.505 -1.843 1.00 0.00 65 LEU A O 12
ATOM 12749 N N . LEU A 1 66 ? 7.639 -5.203 -0.116 1.00 0.00 66 LEU A N 12
ATOM 12750 C CA . LEU A 1 66 ? 8.731 -5.196 0.843 1.00 0.00 66 LEU A CA 12
ATOM 12751 C C . LEU A 1 66 ? 9.818 -6.168 0.380 1.00 0.00 66 LEU A C 12
ATOM 12752 O O . LEU A 1 66 ? 9.645 -6.869 -0.616 1.00 0.00 66 LEU A O 12
ATOM 12768 N N . SER A 1 67 ? 10.913 -6.179 1.124 1.00 0.00 67 SER A N 12
ATOM 12769 C CA . SER A 1 67 ? 12.028 -7.054 0.802 1.00 0.00 67 SER A CA 12
ATOM 12770 C C . SER A 1 67 ? 12.626 -7.634 2.086 1.00 0.00 67 SER A C 12
ATOM 12771 O O . SER A 1 67 ? 13.558 -7.066 2.652 1.00 0.00 67 SER A O 12
ATOM 12779 N N . GLY A 1 68 ? 12.064 -8.757 2.507 1.00 0.00 68 GLY A N 12
ATOM 12780 C CA . GLY A 1 68 ? 12.530 -9.420 3.713 1.00 0.00 68 GLY A CA 12
ATOM 12781 C C . GLY A 1 68 ? 12.091 -10.886 3.738 1.00 0.00 68 GLY A C 12
ATOM 12782 O O . GLY A 1 68 ? 11.137 -11.263 3.060 1.00 0.00 68 GLY A O 12
ATOM 12786 N N . PRO A 1 69 ? 12.828 -11.693 4.547 1.00 0.00 69 PRO A N 12
ATOM 12787 C CA . PRO A 1 69 ? 12.525 -13.109 4.669 1.00 0.00 69 PRO A CA 12
ATOM 12788 C C . PRO A 1 69 ? 11.276 -13.330 5.526 1.00 0.00 69 PRO A C 12
ATOM 12789 O O . PRO A 1 69 ? 11.201 -12.849 6.656 1.00 0.00 69 PRO A O 12
ATOM 12800 N N . SER A 1 70 ? 10.328 -14.059 4.956 1.00 0.00 70 SER A N 12
ATOM 12801 C CA . SER A 1 70 ? 9.087 -14.350 5.653 1.00 0.00 70 SER A CA 12
ATOM 12802 C C . SER A 1 70 ? 8.635 -15.778 5.344 1.00 0.00 70 SER A C 12
ATOM 12803 O O . SER A 1 70 ? 7.781 -15.990 4.484 1.00 0.00 70 SER A O 12
ATOM 12811 N N . SER A 1 71 ? 9.228 -16.721 6.061 1.00 0.00 71 SER A N 12
ATOM 12812 C CA . SER A 1 71 ? 8.897 -18.123 5.873 1.00 0.00 71 SER A CA 12
ATOM 12813 C C . SER A 1 71 ? 9.524 -18.640 4.577 1.00 0.00 71 SER A C 12
ATOM 12814 O O . SER A 1 71 ? 10.315 -19.582 4.597 1.00 0.00 71 SER A O 12
ATOM 12822 N N . GLY A 1 72 ? 9.146 -18.001 3.479 1.00 0.00 72 GLY A N 12
ATOM 12823 C CA . GLY A 1 72 ? 9.661 -18.384 2.176 1.00 0.00 72 GLY A CA 12
ATOM 12824 C C . GLY A 1 72 ? 9.445 -17.268 1.151 1.00 0.00 72 GLY A C 12
ATOM 12825 O O . GLY A 1 72 ? 9.724 -17.445 -0.034 1.00 0.00 72 GLY A O 12
ATOM 12829 N N . GLY A 1 1 ? 7.781 -17.340 5.213 1.00 0.00 1 GLY A N 13
ATOM 12830 C CA . GLY A 1 1 ? 7.394 -18.298 6.235 1.00 0.00 1 GLY A CA 13
ATOM 12831 C C . GLY A 1 1 ? 7.802 -19.718 5.838 1.00 0.00 1 GLY A C 13
ATOM 12832 O O . GLY A 1 1 ? 8.883 -20.181 6.201 1.00 0.00 1 GLY A O 13
ATOM 12836 N N . SER A 1 2 ? 6.917 -20.369 5.099 1.00 0.00 2 SER A N 13
ATOM 12837 C CA . SER A 1 2 ? 7.172 -21.727 4.649 1.00 0.00 2 SER A CA 13
ATOM 12838 C C . SER A 1 2 ? 6.281 -22.057 3.449 1.00 0.00 2 SER A C 13
ATOM 12839 O O . SER A 1 2 ? 5.124 -22.437 3.617 1.00 0.00 2 SER A O 13
ATOM 12847 N N . SER A 1 3 ? 6.855 -21.899 2.265 1.00 0.00 3 SER A N 13
ATOM 12848 C CA . SER A 1 3 ? 6.128 -22.175 1.038 1.00 0.00 3 SER A CA 13
ATOM 12849 C C . SER A 1 3 ? 4.821 -21.379 1.014 1.00 0.00 3 SER A C 13
ATOM 12850 O O . SER A 1 3 ? 3.822 -21.802 1.593 1.00 0.00 3 SER A O 13
ATOM 12858 N N . GLY A 1 4 ? 4.871 -20.241 0.338 1.00 0.00 4 GLY A N 13
ATOM 12859 C CA . GLY A 1 4 ? 3.704 -19.383 0.230 1.00 0.00 4 GLY A CA 13
ATOM 12860 C C . GLY A 1 4 ? 3.702 -18.320 1.331 1.00 0.00 4 GLY A C 13
ATOM 12861 O O . GLY A 1 4 ? 4.230 -18.546 2.419 1.00 0.00 4 GLY A O 13
ATOM 12865 N N . SER A 1 5 ? 3.102 -17.183 1.010 1.00 0.00 5 SER A N 13
ATOM 12866 C CA . SER A 1 5 ? 3.024 -16.085 1.958 1.00 0.00 5 SER A CA 13
ATOM 12867 C C . SER A 1 5 ? 1.605 -15.513 1.982 1.00 0.00 5 SER A C 13
ATOM 12868 O O . SER A 1 5 ? 0.914 -15.516 0.964 1.00 0.00 5 SER A O 13
ATOM 12876 N N . SER A 1 6 ? 1.213 -15.036 3.154 1.00 0.00 6 SER A N 13
ATOM 12877 C CA . SER A 1 6 ? -0.111 -14.462 3.323 1.00 0.00 6 SER A CA 13
ATOM 12878 C C . SER A 1 6 ? -0.002 -13.070 3.948 1.00 0.00 6 SER A C 13
ATOM 12879 O O . SER A 1 6 ? 0.894 -12.814 4.750 1.00 0.00 6 SER A O 13
ATOM 12887 N N . GLY A 1 7 ? -0.928 -12.206 3.557 1.00 0.00 7 GLY A N 13
ATOM 12888 C CA . GLY A 1 7 ? -0.947 -10.847 4.069 1.00 0.00 7 GLY A CA 13
ATOM 12889 C C . GLY A 1 7 ? 0.406 -10.164 3.863 1.00 0.00 7 GLY A C 13
ATOM 12890 O O . GLY A 1 7 ? 1.061 -9.771 4.827 1.00 0.00 7 GLY A O 13
ATOM 12894 N N . GLN A 1 8 ? 0.786 -10.043 2.599 1.00 0.00 8 GLN A N 13
ATOM 12895 C CA . GLN A 1 8 ? 2.050 -9.415 2.254 1.00 0.00 8 GLN A CA 13
ATOM 12896 C C . GLN A 1 8 ? 2.088 -7.977 2.776 1.00 0.00 8 GLN A C 13
ATOM 12897 O O . GLN A 1 8 ? 1.050 -7.406 3.107 1.00 0.00 8 GLN A O 13
ATOM 12911 N N . LYS A 1 9 ? 3.295 -7.434 2.833 1.00 0.00 9 LYS A N 13
ATOM 12912 C CA . LYS A 1 9 ? 3.482 -6.074 3.310 1.00 0.00 9 LYS A CA 13
ATOM 12913 C C . LYS A 1 9 ? 4.075 -5.222 2.186 1.00 0.00 9 LYS A C 13
ATOM 12914 O O . LYS A 1 9 ? 4.894 -5.702 1.404 1.00 0.00 9 LYS A O 13
ATOM 12933 N N . VAL A 1 10 ? 3.637 -3.972 2.141 1.00 0.00 10 VAL A N 13
ATOM 12934 C CA . VAL A 1 10 ? 4.114 -3.048 1.126 1.00 0.00 10 VAL A CA 13
ATOM 12935 C C . VAL A 1 10 ? 4.573 -1.752 1.797 1.00 0.00 10 VAL A C 13
ATOM 12936 O O . VAL A 1 10 ? 4.106 -1.413 2.883 1.00 0.00 10 VAL A O 13
ATOM 12949 N N . LYS A 1 11 ? 5.482 -1.064 1.122 1.00 0.00 11 LYS A N 13
ATOM 12950 C CA . LYS A 1 11 ? 6.010 0.187 1.640 1.00 0.00 11 LYS A CA 13
ATOM 12951 C C . LYS A 1 11 ? 5.770 1.299 0.616 1.00 0.00 11 LYS A C 13
ATOM 12952 O O . LYS A 1 11 ? 6.052 1.128 -0.569 1.00 0.00 11 LYS A O 13
ATOM 12971 N N . THR A 1 12 ? 5.252 2.413 1.111 1.00 0.00 12 THR A N 13
ATOM 12972 C CA . THR A 1 12 ? 4.971 3.553 0.255 1.00 0.00 12 THR A CA 13
ATOM 12973 C C . THR A 1 12 ? 6.265 4.291 -0.093 1.00 0.00 12 THR A C 13
ATOM 12974 O O . THR A 1 12 ? 7.074 4.580 0.788 1.00 0.00 12 THR A O 13
ATOM 12985 N N . ILE A 1 13 ? 6.421 4.574 -1.377 1.00 0.00 13 ILE A N 13
ATOM 12986 C CA . ILE A 1 13 ? 7.603 5.273 -1.852 1.00 0.00 13 ILE A CA 13
ATOM 12987 C C . ILE A 1 13 ? 7.284 6.762 -2.004 1.00 0.00 13 ILE A C 13
ATOM 12988 O O . ILE A 1 13 ? 8.183 7.575 -2.212 1.00 0.00 13 ILE A O 13
ATOM 13004 N N . PHE A 1 14 ? 6.001 7.073 -1.894 1.00 0.00 14 PHE A N 13
ATOM 13005 C CA . PHE A 1 14 ? 5.551 8.450 -2.017 1.00 0.00 14 PHE A CA 13
ATOM 13006 C C . PHE A 1 14 ? 4.410 8.743 -1.041 1.00 0.00 14 PHE A C 13
ATOM 13007 O O . PHE A 1 14 ? 3.608 7.862 -0.736 1.00 0.00 14 PHE A O 13
ATOM 13024 N N . PRO A 1 15 ? 4.373 10.017 -0.567 1.00 0.00 15 PRO A N 13
ATOM 13025 C CA . PRO A 1 15 ? 3.343 10.438 0.368 1.00 0.00 15 PRO A CA 13
ATOM 13026 C C . PRO A 1 15 ? 2.002 10.627 -0.342 1.00 0.00 15 PRO A C 13
ATOM 13027 O O . PRO A 1 15 ? 1.962 10.875 -1.546 1.00 0.00 15 PRO A O 13
ATOM 13038 N N . HIS A 1 16 ? 0.935 10.501 0.433 1.00 0.00 16 HIS A N 13
ATOM 13039 C CA . HIS A 1 16 ? -0.405 10.655 -0.106 1.00 0.00 16 HIS A CA 13
ATOM 13040 C C . HIS A 1 16 ? -1.320 11.266 0.957 1.00 0.00 16 HIS A C 13
ATOM 13041 O O . HIS A 1 16 ? -0.913 11.442 2.104 1.00 0.00 16 HIS A O 13
ATOM 13055 N N . THR A 1 17 ? -2.539 11.573 0.537 1.00 0.00 17 THR A N 13
ATOM 13056 C CA . THR A 1 17 ? -3.515 12.161 1.439 1.00 0.00 17 THR A CA 13
ATOM 13057 C C . THR A 1 17 ? -4.922 11.669 1.096 1.00 0.00 17 THR A C 13
ATOM 13058 O O . THR A 1 17 ? -5.286 11.584 -0.075 1.00 0.00 17 THR A O 13
ATOM 13069 N N . ALA A 1 18 ? -5.676 11.356 2.141 1.00 0.00 18 ALA A N 13
ATOM 13070 C CA . ALA A 1 18 ? -7.035 10.874 1.965 1.00 0.00 18 ALA A CA 13
ATOM 13071 C C . ALA A 1 18 ? -8.010 12.044 2.115 1.00 0.00 18 ALA A C 13
ATOM 13072 O O . ALA A 1 18 ? -9.161 11.956 1.692 1.00 0.00 18 ALA A O 13
ATOM 13079 N N . GLY A 1 19 ? -7.512 13.113 2.719 1.00 0.00 19 GLY A N 13
ATOM 13080 C CA . GLY A 1 19 ? -8.324 14.299 2.931 1.00 0.00 19 GLY A CA 13
ATOM 13081 C C . GLY A 1 19 ? -9.233 14.563 1.728 1.00 0.00 19 GLY A C 13
ATOM 13082 O O . GLY A 1 19 ? -8.808 14.424 0.582 1.00 0.00 19 GLY A O 13
ATOM 13086 N N . ASN A 1 20 ? -10.467 14.939 2.031 1.00 0.00 20 ASN A N 13
ATOM 13087 C CA . ASN A 1 20 ? -11.439 15.224 0.989 1.00 0.00 20 ASN A CA 13
ATOM 13088 C C . ASN A 1 20 ? -12.025 13.909 0.471 1.00 0.00 20 ASN A C 13
ATOM 13089 O O . ASN A 1 20 ? -13.207 13.630 0.671 1.00 0.00 20 ASN A O 13
ATOM 13100 N N . ASN A 1 21 ? -11.172 13.135 -0.184 1.00 0.00 21 ASN A N 13
ATOM 13101 C CA . ASN A 1 21 ? -11.591 11.856 -0.731 1.00 0.00 21 ASN A CA 13
ATOM 13102 C C . ASN A 1 21 ? -12.266 11.032 0.367 1.00 0.00 21 ASN A C 13
ATOM 13103 O O . ASN A 1 21 ? -12.233 11.407 1.538 1.00 0.00 21 ASN A O 13
ATOM 13114 N N . LYS A 1 22 ? -12.863 9.925 -0.050 1.00 0.00 22 LYS A N 13
ATOM 13115 C CA . LYS A 1 22 ? -13.545 9.045 0.884 1.00 0.00 22 LYS A CA 13
ATOM 13116 C C . LYS A 1 22 ? -13.218 7.591 0.540 1.00 0.00 22 LYS A C 13
ATOM 13117 O O . LYS A 1 22 ? -14.112 6.748 0.477 1.00 0.00 22 LYS A O 13
ATOM 13136 N N . THR A 1 23 ? -11.935 7.341 0.325 1.00 0.00 23 THR A N 13
ATOM 13137 C CA . THR A 1 23 ? -11.478 6.004 -0.011 1.00 0.00 23 THR A CA 13
ATOM 13138 C C . THR A 1 23 ? -9.956 5.914 0.108 1.00 0.00 23 THR A C 13
ATOM 13139 O O . THR A 1 23 ? -9.427 4.937 0.637 1.00 0.00 23 THR A O 13
ATOM 13150 N N . LEU A 1 24 ? -9.293 6.946 -0.393 1.00 0.00 24 LEU A N 13
ATOM 13151 C CA . LEU A 1 24 ? -7.842 6.996 -0.349 1.00 0.00 24 LEU A CA 13
ATOM 13152 C C . LEU A 1 24 ? -7.376 6.908 1.105 1.00 0.00 24 LEU A C 13
ATOM 13153 O O . LEU A 1 24 ? -8.082 7.343 2.014 1.00 0.00 24 LEU A O 13
ATOM 13169 N N . LEU A 1 25 ? -6.191 6.342 1.281 1.00 0.00 25 LEU A N 13
ATOM 13170 C CA . LEU A 1 25 ? -5.623 6.192 2.610 1.00 0.00 25 LEU A CA 13
ATOM 13171 C C . LEU A 1 25 ? -4.591 7.296 2.847 1.00 0.00 25 LEU A C 13
ATOM 13172 O O . LEU A 1 25 ? -4.057 7.866 1.896 1.00 0.00 25 LEU A O 13
ATOM 13188 N N . SER A 1 26 ? -4.340 7.565 4.120 1.00 0.00 26 SER A N 13
ATOM 13189 C CA . SER A 1 26 ? -3.382 8.590 4.493 1.00 0.00 26 SER A CA 13
ATOM 13190 C C . SER A 1 26 ? -2.155 7.948 5.145 1.00 0.00 26 SER A C 13
ATOM 13191 O O . SER A 1 26 ? -2.283 7.198 6.112 1.00 0.00 26 SER A O 13
ATOM 13199 N N . PHE A 1 27 ? -0.995 8.266 4.590 1.00 0.00 27 PHE A N 13
ATOM 13200 C CA . PHE A 1 27 ? 0.253 7.729 5.105 1.00 0.00 27 PHE A CA 13
ATOM 13201 C C . PHE A 1 27 ? 1.452 8.507 4.559 1.00 0.00 27 PHE A C 13
ATOM 13202 O O . PHE A 1 27 ? 1.363 9.128 3.501 1.00 0.00 27 PHE A O 13
ATOM 13219 N N . ALA A 1 28 ? 2.545 8.448 5.305 1.00 0.00 28 ALA A N 13
ATOM 13220 C CA . ALA A 1 28 ? 3.760 9.140 4.909 1.00 0.00 28 ALA A CA 13
ATOM 13221 C C . ALA A 1 28 ? 4.620 8.204 4.058 1.00 0.00 28 ALA A C 13
ATOM 13222 O O . ALA A 1 28 ? 4.332 7.012 3.956 1.00 0.00 28 ALA A O 13
ATOM 13229 N N . GLN A 1 29 ? 5.658 8.778 3.469 1.00 0.00 29 GLN A N 13
ATOM 13230 C CA . GLN A 1 29 ? 6.562 8.009 2.631 1.00 0.00 29 GLN A CA 13
ATOM 13231 C C . GLN A 1 29 ? 7.396 7.053 3.486 1.00 0.00 29 GLN A C 13
ATOM 13232 O O . GLN A 1 29 ? 8.186 7.490 4.321 1.00 0.00 29 GLN A O 13
ATOM 13246 N N . GLY A 1 30 ? 7.191 5.766 3.248 1.00 0.00 30 GLY A N 13
ATOM 13247 C CA . GLY A 1 30 ? 7.913 4.744 3.986 1.00 0.00 30 GLY A CA 13
ATOM 13248 C C . GLY A 1 30 ? 6.955 3.881 4.809 1.00 0.00 30 GLY A C 13
ATOM 13249 O O . GLY A 1 30 ? 7.211 2.697 5.026 1.00 0.00 30 GLY A O 13
ATOM 13253 N N . ASP A 1 31 ? 5.871 4.507 5.245 1.00 0.00 31 ASP A N 13
ATOM 13254 C CA . ASP A 1 31 ? 4.873 3.811 6.039 1.00 0.00 31 ASP A CA 13
ATOM 13255 C C . ASP A 1 31 ? 4.640 2.418 5.450 1.00 0.00 31 ASP A C 13
ATOM 13256 O O . ASP A 1 31 ? 4.783 2.218 4.245 1.00 0.00 31 ASP A O 13
ATOM 13265 N N . VAL A 1 32 ? 4.285 1.491 6.328 1.00 0.00 32 VAL A N 13
ATOM 13266 C CA . VAL A 1 32 ? 4.030 0.123 5.910 1.00 0.00 32 VAL A CA 13
ATOM 13267 C C . VAL A 1 32 ? 2.542 -0.189 6.079 1.00 0.00 32 VAL A C 13
ATOM 13268 O O . VAL A 1 32 ? 1.953 0.121 7.113 1.00 0.00 32 VAL A O 13
ATOM 13281 N N . LEU A 1 33 ? 1.976 -0.798 5.047 1.00 0.00 33 LEU A N 13
ATOM 13282 C CA . LEU A 1 33 ? 0.568 -1.155 5.069 1.00 0.00 33 LEU A CA 13
ATOM 13283 C C . LEU A 1 33 ? 0.425 -2.663 4.855 1.00 0.00 33 LEU A C 13
ATOM 13284 O O . LEU A 1 33 ? 1.196 -3.263 4.106 1.00 0.00 33 LEU A O 13
ATOM 13300 N N . THR A 1 34 ? -0.565 -3.233 5.525 1.00 0.00 34 THR A N 13
ATOM 13301 C CA . THR A 1 34 ? -0.818 -4.659 5.418 1.00 0.00 34 THR A CA 13
ATOM 13302 C C . THR A 1 34 ? -1.871 -4.935 4.343 1.00 0.00 34 THR A C 13
ATOM 13303 O O . THR A 1 34 ? -2.979 -4.404 4.403 1.00 0.00 34 THR A O 13
ATOM 13314 N N . LEU A 1 35 ? -1.488 -5.764 3.383 1.00 0.00 35 LEU A N 13
ATOM 13315 C CA . LEU A 1 35 ? -2.386 -6.117 2.296 1.00 0.00 35 LEU A CA 13
ATOM 13316 C C . LEU A 1 35 ? -3.482 -7.043 2.825 1.00 0.00 35 LEU A C 13
ATOM 13317 O O . LEU A 1 35 ? -3.232 -7.870 3.700 1.00 0.00 35 LEU A O 13
ATOM 13333 N N . LEU A 1 36 ? -4.674 -6.873 2.272 1.00 0.00 36 LEU A N 13
ATOM 13334 C CA . LEU A 1 36 ? -5.810 -7.684 2.677 1.00 0.00 36 LEU A CA 13
ATOM 13335 C C . LEU A 1 36 ? -6.357 -8.432 1.460 1.00 0.00 36 LEU A C 13
ATOM 13336 O O . LEU A 1 36 ? -6.670 -9.619 1.545 1.00 0.00 36 LEU A O 13
ATOM 13352 N N . ILE A 1 37 ? -6.456 -7.707 0.356 1.00 0.00 37 ILE A N 13
ATOM 13353 C CA . ILE A 1 37 ? -6.961 -8.288 -0.877 1.00 0.00 37 ILE A CA 13
ATOM 13354 C C . ILE A 1 37 ? -5.863 -9.136 -1.523 1.00 0.00 37 ILE A C 13
ATOM 13355 O O . ILE A 1 37 ? -4.678 -8.921 -1.271 1.00 0.00 37 ILE A O 13
ATOM 13371 N N . PRO A 1 38 ? -6.307 -10.106 -2.366 1.00 0.00 38 PRO A N 13
ATOM 13372 C CA . PRO A 1 38 ? -5.376 -10.988 -3.049 1.00 0.00 38 PRO A CA 13
ATOM 13373 C C . PRO A 1 38 ? -4.678 -10.261 -4.200 1.00 0.00 38 PRO A C 13
ATOM 13374 O O . PRO A 1 38 ? -3.633 -10.703 -4.675 1.00 0.00 38 PRO A O 13
ATOM 13385 N N . GLU A 1 39 ? -5.283 -9.158 -4.615 1.00 0.00 39 GLU A N 13
ATOM 13386 C CA . GLU A 1 39 ? -4.732 -8.365 -5.701 1.00 0.00 39 GLU A CA 13
ATOM 13387 C C . GLU A 1 39 ? -5.580 -7.112 -5.927 1.00 0.00 39 GLU A C 13
ATOM 13388 O O . GLU A 1 39 ? -6.664 -6.981 -5.360 1.00 0.00 39 GLU A O 13
ATOM 13400 N N . GLU A 1 40 ? -5.055 -6.222 -6.757 1.00 0.00 40 GLU A N 13
ATOM 13401 C CA . GLU A 1 40 ? -5.750 -4.984 -7.064 1.00 0.00 40 GLU A CA 13
ATOM 13402 C C . GLU A 1 40 ? -7.156 -5.282 -7.591 1.00 0.00 40 GLU A C 13
ATOM 13403 O O . GLU A 1 40 ? -7.449 -6.409 -7.987 1.00 0.00 40 GLU A O 13
ATOM 13415 N N . LYS A 1 41 ? -7.988 -4.251 -7.578 1.00 0.00 41 LYS A N 13
ATOM 13416 C CA . LYS A 1 41 ? -9.356 -4.388 -8.049 1.00 0.00 41 LYS A CA 13
ATOM 13417 C C . LYS A 1 41 ? -9.682 -3.232 -8.998 1.00 0.00 41 LYS A C 13
ATOM 13418 O O . LYS A 1 41 ? -10.843 -3.014 -9.340 1.00 0.00 41 LYS A O 13
ATOM 13437 N N . ASP A 1 42 ? -8.637 -2.522 -9.395 1.00 0.00 42 ASP A N 13
ATOM 13438 C CA . ASP A 1 42 ? -8.797 -1.394 -10.297 1.00 0.00 42 ASP A CA 13
ATOM 13439 C C . ASP A 1 42 ? -7.455 -0.677 -10.454 1.00 0.00 42 ASP A C 13
ATOM 13440 O O . ASP A 1 42 ? -7.405 0.551 -10.503 1.00 0.00 42 ASP A O 13
ATOM 13449 N N . GLY A 1 43 ? -6.400 -1.475 -10.530 1.00 0.00 43 GLY A N 13
ATOM 13450 C CA . GLY A 1 43 ? -5.060 -0.932 -10.681 1.00 0.00 43 GLY A CA 13
ATOM 13451 C C . GLY A 1 43 ? -4.523 -0.418 -9.344 1.00 0.00 43 GLY A C 13
ATOM 13452 O O . GLY A 1 43 ? -3.378 0.024 -9.259 1.00 0.00 43 GLY A O 13
ATOM 13456 N N . TRP A 1 44 ? -5.375 -0.493 -8.332 1.00 0.00 44 TRP A N 13
ATOM 13457 C CA . TRP A 1 44 ? -5.000 -0.041 -7.003 1.00 0.00 44 TRP A CA 13
ATOM 13458 C C . TRP A 1 44 ? -5.071 -1.242 -6.057 1.00 0.00 44 TRP A C 13
ATOM 13459 O O . TRP A 1 44 ? -5.900 -2.132 -6.240 1.00 0.00 44 TRP A O 13
ATOM 13480 N N . LEU A 1 45 ? -4.191 -1.228 -5.067 1.00 0.00 45 LEU A N 13
ATOM 13481 C CA . LEU A 1 45 ? -4.144 -2.305 -4.092 1.00 0.00 45 LEU A CA 13
ATOM 13482 C C . LEU A 1 45 ? -4.667 -1.794 -2.748 1.00 0.00 45 LEU A C 13
ATOM 13483 O O . LEU A 1 45 ? -4.532 -0.612 -2.434 1.00 0.00 45 LEU A O 13
ATOM 13499 N N . TYR A 1 46 ? -5.255 -2.709 -1.992 1.00 0.00 46 TYR A N 13
ATOM 13500 C CA . TYR A 1 46 ? -5.799 -2.366 -0.689 1.00 0.00 46 TYR A CA 13
ATOM 13501 C C . TYR A 1 46 ? -4.923 -2.923 0.435 1.00 0.00 46 TYR A C 13
ATOM 13502 O O . TYR A 1 46 ? -4.091 -3.799 0.203 1.00 0.00 46 TYR A O 13
ATOM 13520 N N . GLY A 1 47 ? -5.140 -2.392 1.629 1.00 0.00 47 GLY A N 13
ATOM 13521 C CA . GLY A 1 47 ? -4.381 -2.825 2.790 1.00 0.00 47 GLY A CA 13
ATOM 13522 C C . GLY A 1 47 ? -4.787 -2.036 4.037 1.00 0.00 47 GLY A C 13
ATOM 13523 O O . GLY A 1 47 ? -5.725 -1.241 3.994 1.00 0.00 47 GLY A O 13
ATOM 13527 N N . GLU A 1 48 ? -4.061 -2.283 5.117 1.00 0.00 48 GLU A N 13
ATOM 13528 C CA . GLU A 1 48 ? -4.334 -1.606 6.373 1.00 0.00 48 GLU A CA 13
ATOM 13529 C C . GLU A 1 48 ? -3.152 -0.717 6.765 1.00 0.00 48 GLU A C 13
ATOM 13530 O O . GLU A 1 48 ? -2.013 -0.991 6.389 1.00 0.00 48 GLU A O 13
ATOM 13542 N N . HIS A 1 49 ? -3.463 0.329 7.516 1.00 0.00 49 HIS A N 13
ATOM 13543 C CA . HIS A 1 49 ? -2.440 1.259 7.963 1.00 0.00 49 HIS A CA 13
ATOM 13544 C C . HIS A 1 49 ? -1.929 0.837 9.342 1.00 0.00 49 HIS A C 13
ATOM 13545 O O . HIS A 1 49 ? -2.714 0.458 10.210 1.00 0.00 49 HIS A O 13
ATOM 13559 N N . ASP A 1 50 ? -0.616 0.916 9.501 1.00 0.00 50 ASP A N 13
ATOM 13560 C CA . ASP A 1 50 ? 0.009 0.546 10.759 1.00 0.00 50 ASP A CA 13
ATOM 13561 C C . ASP A 1 50 ? 0.037 1.763 11.687 1.00 0.00 50 ASP A C 13
ATOM 13562 O O . ASP A 1 50 ? 1.055 2.044 12.317 1.00 0.00 50 ASP A O 13
ATOM 13571 N N . THR A 1 51 ? -1.093 2.452 11.740 1.00 0.00 51 THR A N 13
ATOM 13572 C CA . THR A 1 51 ? -1.211 3.632 12.580 1.00 0.00 51 THR A CA 13
ATOM 13573 C C . THR A 1 51 ? -2.679 3.907 12.910 1.00 0.00 51 THR A C 13
ATOM 13574 O O . THR A 1 51 ? -3.116 3.690 14.040 1.00 0.00 51 THR A O 13
ATOM 13585 N N . THR A 1 52 ? -3.400 4.380 11.905 1.00 0.00 52 THR A N 13
ATOM 13586 C CA . THR A 1 52 ? -4.810 4.687 12.074 1.00 0.00 52 THR A CA 13
ATOM 13587 C C . THR A 1 52 ? -5.608 3.406 12.330 1.00 0.00 52 THR A C 13
ATOM 13588 O O . THR A 1 52 ? -6.691 3.451 12.910 1.00 0.00 52 THR A O 13
ATOM 13599 N N . LYS A 1 53 ? -5.040 2.295 11.884 1.00 0.00 53 LYS A N 13
ATOM 13600 C CA . LYS A 1 53 ? -5.685 1.004 12.057 1.00 0.00 53 LYS A CA 13
ATOM 13601 C C . LYS A 1 53 ? -6.818 0.864 11.038 1.00 0.00 53 LYS A C 13
ATOM 13602 O O . LYS A 1 53 ? -7.522 -0.144 11.023 1.00 0.00 53 LYS A O 13
ATOM 13621 N N . ALA A 1 54 ? -6.957 1.889 10.211 1.00 0.00 54 ALA A N 13
ATOM 13622 C CA . ALA A 1 54 ? -7.992 1.893 9.191 1.00 0.00 54 ALA A CA 13
ATOM 13623 C C . ALA A 1 54 ? -7.392 1.436 7.860 1.00 0.00 54 ALA A C 13
ATOM 13624 O O . ALA A 1 54 ? -6.176 1.472 7.678 1.00 0.00 54 ALA A O 13
ATOM 13631 N N . ARG A 1 55 ? -8.272 1.015 6.964 1.00 0.00 55 ARG A N 13
ATOM 13632 C CA . ARG A 1 55 ? -7.845 0.551 5.655 1.00 0.00 55 ARG A CA 13
ATOM 13633 C C . ARG A 1 55 ? -8.430 1.443 4.558 1.00 0.00 55 ARG A C 13
ATOM 13634 O O . ARG A 1 55 ? -9.602 1.812 4.613 1.00 0.00 55 ARG A O 13
ATOM 13655 N N . GLY A 1 56 ? -7.587 1.763 3.588 1.00 0.00 56 GLY A N 13
ATOM 13656 C CA . GLY A 1 56 ? -8.007 2.605 2.480 1.00 0.00 56 GLY A CA 13
ATOM 13657 C C . GLY A 1 56 ? -7.565 2.010 1.141 1.00 0.00 56 GLY A C 13
ATOM 13658 O O . GLY A 1 56 ? -7.091 0.876 1.089 1.00 0.00 56 GLY A O 13
ATOM 13662 N N . TRP A 1 57 ? -7.738 2.801 0.093 1.00 0.00 57 TRP A N 13
ATOM 13663 C CA . TRP A 1 57 ? -7.363 2.366 -1.242 1.00 0.00 57 TRP A CA 13
ATOM 13664 C C . TRP A 1 57 ? -6.165 3.203 -1.693 1.00 0.00 57 TRP A C 13
ATOM 13665 O O . TRP A 1 57 ? -6.157 4.422 -1.528 1.00 0.00 57 TRP A O 13
ATOM 13686 N N . PHE A 1 58 ? -5.181 2.515 -2.255 1.00 0.00 58 PHE A N 13
ATOM 13687 C CA . PHE A 1 58 ? -3.980 3.180 -2.731 1.00 0.00 58 PHE A CA 13
ATOM 13688 C C . PHE A 1 58 ? -3.472 2.536 -4.022 1.00 0.00 58 PHE A C 13
ATOM 13689 O O . PHE A 1 58 ? -3.692 1.349 -4.257 1.00 0.00 58 PHE A O 13
ATOM 13706 N N . PRO A 1 59 ? -2.785 3.370 -4.848 1.00 0.00 59 PRO A N 13
ATOM 13707 C CA . PRO A 1 59 ? -2.244 2.895 -6.110 1.00 0.00 59 PRO A CA 13
ATOM 13708 C C . PRO A 1 59 ? -0.999 2.035 -5.884 1.00 0.00 59 PRO A C 13
ATOM 13709 O O . PRO A 1 59 ? -0.043 2.476 -5.247 1.00 0.00 59 PRO A O 13
ATOM 13720 N N . SER A 1 60 ? -1.050 0.824 -6.419 1.00 0.00 60 SER A N 13
ATOM 13721 C CA . SER A 1 60 ? 0.063 -0.101 -6.283 1.00 0.00 60 SER A CA 13
ATOM 13722 C C . SER A 1 60 ? 1.370 0.591 -6.674 1.00 0.00 60 SER A C 13
ATOM 13723 O O . SER A 1 60 ? 2.445 0.193 -6.228 1.00 0.00 60 SER A O 13
ATOM 13731 N N . SER A 1 61 ? 1.234 1.616 -7.503 1.00 0.00 61 SER A N 13
ATOM 13732 C CA . SER A 1 61 ? 2.391 2.367 -7.960 1.00 0.00 61 SER A CA 13
ATOM 13733 C C . SER A 1 61 ? 2.966 3.193 -6.807 1.00 0.00 61 SER A C 13
ATOM 13734 O O . SER A 1 61 ? 4.170 3.444 -6.759 1.00 0.00 61 SER A O 13
ATOM 13742 N N . TYR A 1 62 ? 2.079 3.593 -5.908 1.00 0.00 62 TYR A N 13
ATOM 13743 C CA . TYR A 1 62 ? 2.483 4.385 -4.759 1.00 0.00 62 TYR A CA 13
ATOM 13744 C C . TYR A 1 62 ? 2.977 3.490 -3.621 1.00 0.00 62 TYR A C 13
ATOM 13745 O O . TYR A 1 62 ? 3.193 3.960 -2.505 1.00 0.00 62 TYR A O 13
ATOM 13763 N N . THR A 1 63 ? 3.141 2.215 -3.943 1.00 0.00 63 THR A N 13
ATOM 13764 C CA . THR A 1 63 ? 3.605 1.249 -2.961 1.00 0.00 63 THR A CA 13
ATOM 13765 C C . THR A 1 63 ? 4.495 0.198 -3.628 1.00 0.00 63 THR A C 13
ATOM 13766 O O . THR A 1 63 ? 4.351 -0.078 -4.818 1.00 0.00 63 THR A O 13
ATOM 13777 N N . LYS A 1 64 ? 5.394 -0.361 -2.831 1.00 0.00 64 LYS A N 13
ATOM 13778 C CA . LYS A 1 64 ? 6.307 -1.376 -3.328 1.00 0.00 64 LYS A CA 13
ATOM 13779 C C . LYS A 1 64 ? 6.300 -2.573 -2.374 1.00 0.00 64 LYS A C 13
ATOM 13780 O O . LYS A 1 64 ? 6.054 -2.417 -1.179 1.00 0.00 64 LYS A O 13
ATOM 13799 N N . LEU A 1 65 ? 6.574 -3.740 -2.939 1.00 0.00 65 LEU A N 13
ATOM 13800 C CA . LEU A 1 65 ? 6.603 -4.962 -2.154 1.00 0.00 65 LEU A CA 13
ATOM 13801 C C . LEU A 1 65 ? 7.926 -5.041 -1.389 1.00 0.00 65 LEU A C 13
ATOM 13802 O O . LEU A 1 65 ? 8.995 -4.859 -1.970 1.00 0.00 65 LEU A O 13
ATOM 13818 N N . LEU A 1 66 ? 7.811 -5.311 -0.097 1.00 0.00 66 LEU A N 13
ATOM 13819 C CA . LEU A 1 66 ? 8.985 -5.416 0.753 1.00 0.00 66 LEU A CA 13
ATOM 13820 C C . LEU A 1 66 ? 9.804 -6.640 0.336 1.00 0.00 66 LEU A C 13
ATOM 13821 O O . LEU A 1 66 ? 9.348 -7.451 -0.468 1.00 0.00 66 LEU A O 13
ATOM 13837 N N . SER A 1 67 ? 10.998 -6.734 0.903 1.00 0.00 67 SER A N 13
ATOM 13838 C CA . SER A 1 67 ? 11.884 -7.845 0.600 1.00 0.00 67 SER A CA 13
ATOM 13839 C C . SER A 1 67 ? 12.488 -8.399 1.892 1.00 0.00 67 SER A C 13
ATOM 13840 O O . SER A 1 67 ? 13.493 -7.886 2.381 1.00 0.00 67 SER A O 13
ATOM 13848 N N . GLY A 1 68 ? 11.850 -9.440 2.407 1.00 0.00 68 GLY A N 13
ATOM 13849 C CA . GLY A 1 68 ? 12.312 -10.069 3.632 1.00 0.00 68 GLY A CA 13
ATOM 13850 C C . GLY A 1 68 ? 12.748 -11.513 3.376 1.00 0.00 68 GLY A C 13
ATOM 13851 O O . GLY A 1 68 ? 12.290 -12.145 2.426 1.00 0.00 68 GLY A O 13
ATOM 13855 N N . PRO A 1 69 ? 13.653 -12.006 4.264 1.00 0.00 69 PRO A N 13
ATOM 13856 C CA . PRO A 1 69 ? 14.156 -13.364 4.144 1.00 0.00 69 PRO A CA 13
ATOM 13857 C C . PRO A 1 69 ? 13.105 -14.380 4.596 1.00 0.00 69 PRO A C 13
ATOM 13858 O O . PRO A 1 69 ? 12.209 -14.049 5.371 1.00 0.00 69 PRO A O 13
ATOM 13869 N N . SER A 1 70 ? 13.250 -15.597 4.093 1.00 0.00 70 SER A N 13
ATOM 13870 C CA . SER A 1 70 ? 12.325 -16.664 4.435 1.00 0.00 70 SER A CA 13
ATOM 13871 C C . SER A 1 70 ? 12.913 -17.528 5.552 1.00 0.00 70 SER A C 13
ATOM 13872 O O . SER A 1 70 ? 14.081 -17.911 5.496 1.00 0.00 70 SER A O 13
ATOM 13880 N N . SER A 1 71 ? 12.078 -17.811 6.541 1.00 0.00 71 SER A N 13
ATOM 13881 C CA . SER A 1 71 ? 12.500 -18.623 7.669 1.00 0.00 71 SER A CA 13
ATOM 13882 C C . SER A 1 71 ? 13.109 -19.935 7.170 1.00 0.00 71 SER A C 13
ATOM 13883 O O . SER A 1 71 ? 14.289 -20.200 7.393 1.00 0.00 71 SER A O 13
ATOM 13891 N N . GLY A 1 72 ? 12.276 -20.722 6.504 1.00 0.00 72 GLY A N 13
ATOM 13892 C CA . GLY A 1 72 ? 12.718 -22.000 5.972 1.00 0.00 72 GLY A CA 13
ATOM 13893 C C . GLY A 1 72 ? 11.531 -22.823 5.467 1.00 0.00 72 GLY A C 13
ATOM 13894 O O . GLY A 1 72 ? 11.121 -22.686 4.316 1.00 0.00 72 GLY A O 13
ATOM 13898 N N . GLY A 1 1 ? 4.578 -21.440 12.861 1.00 0.00 1 GLY A N 14
ATOM 13899 C CA . GLY A 1 1 ? 4.148 -21.096 11.517 1.00 0.00 1 GLY A CA 14
ATOM 13900 C C . GLY A 1 1 ? 5.254 -21.379 10.498 1.00 0.00 1 GLY A C 14
ATOM 13901 O O . GLY A 1 1 ? 6.332 -20.790 10.566 1.00 0.00 1 GLY A O 14
ATOM 13905 N N . SER A 1 2 ? 4.949 -22.282 9.577 1.00 0.00 2 SER A N 14
ATOM 13906 C CA . SER A 1 2 ? 5.904 -22.651 8.546 1.00 0.00 2 SER A CA 14
ATOM 13907 C C . SER A 1 2 ? 5.233 -22.605 7.172 1.00 0.00 2 SER A C 14
ATOM 13908 O O . SER A 1 2 ? 4.075 -22.995 7.029 1.00 0.00 2 SER A O 14
ATOM 13916 N N . SER A 1 3 ? 5.989 -22.126 6.195 1.00 0.00 3 SER A N 14
ATOM 13917 C CA . SER A 1 3 ? 5.482 -22.025 4.837 1.00 0.00 3 SER A CA 14
ATOM 13918 C C . SER A 1 3 ? 4.063 -21.452 4.849 1.00 0.00 3 SER A C 14
ATOM 13919 O O . SER A 1 3 ? 3.088 -22.200 4.802 1.00 0.00 3 SER A O 14
ATOM 13927 N N . GLY A 1 4 ? 3.994 -20.130 4.913 1.00 0.00 4 GLY A N 14
ATOM 13928 C CA . GLY A 1 4 ? 2.710 -19.449 4.932 1.00 0.00 4 GLY A CA 14
ATOM 13929 C C . GLY A 1 4 ? 2.850 -18.004 4.449 1.00 0.00 4 GLY A C 14
ATOM 13930 O O . GLY A 1 4 ? 3.758 -17.290 4.871 1.00 0.00 4 GLY A O 14
ATOM 13934 N N . SER A 1 5 ? 1.936 -17.616 3.572 1.00 0.00 5 SER A N 14
ATOM 13935 C CA . SER A 1 5 ? 1.946 -16.269 3.027 1.00 0.00 5 SER A CA 14
ATOM 13936 C C . SER A 1 5 ? 0.513 -15.756 2.875 1.00 0.00 5 SER A C 14
ATOM 13937 O O . SER A 1 5 ? -0.198 -16.152 1.953 1.00 0.00 5 SER A O 14
ATOM 13945 N N . SER A 1 6 ? 0.131 -14.882 3.795 1.00 0.00 6 SER A N 14
ATOM 13946 C CA . SER A 1 6 ? -1.205 -14.310 3.775 1.00 0.00 6 SER A CA 14
ATOM 13947 C C . SER A 1 6 ? -1.211 -12.968 4.510 1.00 0.00 6 SER A C 14
ATOM 13948 O O . SER A 1 6 ? -1.252 -12.929 5.739 1.00 0.00 6 SER A O 14
ATOM 13956 N N . GLY A 1 7 ? -1.168 -11.901 3.727 1.00 0.00 7 GLY A N 14
ATOM 13957 C CA . GLY A 1 7 ? -1.168 -10.560 4.287 1.00 0.00 7 GLY A CA 14
ATOM 13958 C C . GLY A 1 7 ? 0.191 -9.884 4.091 1.00 0.00 7 GLY A C 14
ATOM 13959 O O . GLY A 1 7 ? 0.783 -9.385 5.046 1.00 0.00 7 GLY A O 14
ATOM 13963 N N . GLN A 1 8 ? 0.644 -9.889 2.846 1.00 0.00 8 GLN A N 14
ATOM 13964 C CA . GLN A 1 8 ? 1.921 -9.282 2.512 1.00 0.00 8 GLN A CA 14
ATOM 13965 C C . GLN A 1 8 ? 1.953 -7.824 2.974 1.00 0.00 8 GLN A C 14
ATOM 13966 O O . GLN A 1 8 ? 0.908 -7.228 3.232 1.00 0.00 8 GLN A O 14
ATOM 13980 N N . LYS A 1 9 ? 3.162 -7.291 3.063 1.00 0.00 9 LYS A N 14
ATOM 13981 C CA . LYS A 1 9 ? 3.344 -5.913 3.489 1.00 0.00 9 LYS A CA 14
ATOM 13982 C C . LYS A 1 9 ? 4.000 -5.117 2.359 1.00 0.00 9 LYS A C 14
ATOM 13983 O O . LYS A 1 9 ? 4.855 -5.638 1.644 1.00 0.00 9 LYS A O 14
ATOM 14002 N N . VAL A 1 10 ? 3.576 -3.868 2.234 1.00 0.00 10 VAL A N 14
ATOM 14003 C CA . VAL A 1 10 ? 4.113 -2.995 1.204 1.00 0.00 10 VAL A CA 14
ATOM 14004 C C . VAL A 1 10 ? 4.546 -1.672 1.837 1.00 0.00 10 VAL A C 14
ATOM 14005 O O . VAL A 1 10 ? 4.027 -1.280 2.882 1.00 0.00 10 VAL A O 14
ATOM 14018 N N . LYS A 1 11 ? 5.493 -1.019 1.179 1.00 0.00 11 LYS A N 14
ATOM 14019 C CA . LYS A 1 11 ? 6.002 0.252 1.665 1.00 0.00 11 LYS A CA 14
ATOM 14020 C C . LYS A 1 11 ? 5.810 1.319 0.586 1.00 0.00 11 LYS A C 14
ATOM 14021 O O . LYS A 1 11 ? 6.145 1.098 -0.577 1.00 0.00 11 LYS A O 14
ATOM 14040 N N . THR A 1 12 ? 5.272 2.453 1.009 1.00 0.00 12 THR A N 14
ATOM 14041 C CA . THR A 1 12 ? 5.032 3.556 0.093 1.00 0.00 12 THR A CA 14
ATOM 14042 C C . THR A 1 12 ? 6.348 4.252 -0.259 1.00 0.00 12 THR A C 14
ATOM 14043 O O . THR A 1 12 ? 7.157 4.541 0.621 1.00 0.00 12 THR A O 14
ATOM 14054 N N . ILE A 1 13 ? 6.521 4.502 -1.549 1.00 0.00 13 ILE A N 14
ATOM 14055 C CA . ILE A 1 13 ? 7.725 5.159 -2.029 1.00 0.00 13 ILE A CA 14
ATOM 14056 C C . ILE A 1 13 ? 7.436 6.646 -2.249 1.00 0.00 13 ILE A C 14
ATOM 14057 O O . ILE A 1 13 ? 8.352 7.431 -2.489 1.00 0.00 13 ILE A O 14
ATOM 14073 N N . PHE A 1 14 ? 6.159 6.987 -2.159 1.00 0.00 14 PHE A N 14
ATOM 14074 C CA . PHE A 1 14 ? 5.738 8.365 -2.345 1.00 0.00 14 PHE A CA 14
ATOM 14075 C C . PHE A 1 14 ? 4.518 8.688 -1.479 1.00 0.00 14 PHE A C 14
ATOM 14076 O O . PHE A 1 14 ? 3.718 7.804 -1.174 1.00 0.00 14 PHE A O 14
ATOM 14093 N N . PRO A 1 15 ? 4.411 9.989 -1.099 1.00 0.00 15 PRO A N 14
ATOM 14094 C CA . PRO A 1 15 ? 3.303 10.439 -0.274 1.00 0.00 15 PRO A CA 14
ATOM 14095 C C . PRO A 1 15 ? 2.014 10.537 -1.094 1.00 0.00 15 PRO A C 14
ATOM 14096 O O . PRO A 1 15 ? 2.060 10.669 -2.316 1.00 0.00 15 PRO A O 14
ATOM 14107 N N . HIS A 1 16 ? 0.895 10.468 -0.388 1.00 0.00 16 HIS A N 14
ATOM 14108 C CA . HIS A 1 16 ? -0.404 10.547 -1.035 1.00 0.00 16 HIS A CA 14
ATOM 14109 C C . HIS A 1 16 ? -1.467 10.932 -0.005 1.00 0.00 16 HIS A C 14
ATOM 14110 O O . HIS A 1 16 ? -2.048 10.066 0.647 1.00 0.00 16 HIS A O 14
ATOM 14124 N N . THR A 1 17 ? -1.691 12.233 0.110 1.00 0.00 17 THR A N 14
ATOM 14125 C CA . THR A 1 17 ? -2.675 12.744 1.049 1.00 0.00 17 THR A CA 14
ATOM 14126 C C . THR A 1 17 ? -4.085 12.334 0.620 1.00 0.00 17 THR A C 14
ATOM 14127 O O . THR A 1 17 ? -4.436 12.441 -0.554 1.00 0.00 17 THR A O 14
ATOM 14138 N N . ALA A 1 18 ? -4.856 11.874 1.595 1.00 0.00 18 ALA A N 14
ATOM 14139 C CA . ALA A 1 18 ? -6.220 11.448 1.332 1.00 0.00 18 ALA A CA 14
ATOM 14140 C C . ALA A 1 18 ? -7.146 12.029 2.403 1.00 0.00 18 ALA A C 14
ATOM 14141 O O . ALA A 1 18 ? -8.302 11.625 2.515 1.00 0.00 18 ALA A O 14
ATOM 14148 N N . GLY A 1 19 ? -6.603 12.969 3.163 1.00 0.00 19 GLY A N 14
ATOM 14149 C CA . GLY A 1 19 ? -7.365 13.609 4.221 1.00 0.00 19 GLY A CA 14
ATOM 14150 C C . GLY A 1 19 ? -8.824 13.806 3.803 1.00 0.00 19 GLY A C 14
ATOM 14151 O O . GLY A 1 19 ? -9.102 14.188 2.668 1.00 0.00 19 GLY A O 14
ATOM 14155 N N . ASN A 1 20 ? -9.717 13.535 4.744 1.00 0.00 20 ASN A N 14
ATOM 14156 C CA . ASN A 1 20 ? -11.140 13.677 4.488 1.00 0.00 20 ASN A CA 14
ATOM 14157 C C . ASN A 1 20 ? -11.644 12.445 3.733 1.00 0.00 20 ASN A C 14
ATOM 14158 O O . ASN A 1 20 ? -12.401 11.644 4.280 1.00 0.00 20 ASN A O 14
ATOM 14169 N N . ASN A 1 21 ? -11.203 12.332 2.489 1.00 0.00 21 ASN A N 14
ATOM 14170 C CA . ASN A 1 21 ? -11.600 11.211 1.654 1.00 0.00 21 ASN A CA 14
ATOM 14171 C C . ASN A 1 21 ? -11.525 9.920 2.472 1.00 0.00 21 ASN A C 14
ATOM 14172 O O . ASN A 1 21 ? -10.646 9.767 3.318 1.00 0.00 21 ASN A O 14
ATOM 14183 N N . LYS A 1 22 ? -12.459 9.023 2.189 1.00 0.00 22 LYS A N 14
ATOM 14184 C CA . LYS A 1 22 ? -12.510 7.750 2.888 1.00 0.00 22 LYS A CA 14
ATOM 14185 C C . LYS A 1 22 ? -12.118 6.628 1.924 1.00 0.00 22 LYS A C 14
ATOM 14186 O O . LYS A 1 22 ? -11.673 5.564 2.352 1.00 0.00 22 LYS A O 14
ATOM 14205 N N . THR A 1 23 ? -12.296 6.905 0.641 1.00 0.00 23 THR A N 14
ATOM 14206 C CA . THR A 1 23 ? -11.967 5.932 -0.387 1.00 0.00 23 THR A CA 14
ATOM 14207 C C . THR A 1 23 ? -10.454 5.884 -0.611 1.00 0.00 23 THR A C 14
ATOM 14208 O O . THR A 1 23 ? -9.938 4.928 -1.187 1.00 0.00 23 THR A O 14
ATOM 14219 N N . LEU A 1 24 ? -9.786 6.929 -0.144 1.00 0.00 24 LEU A N 14
ATOM 14220 C CA . LEU A 1 24 ? -8.342 7.018 -0.286 1.00 0.00 24 LEU A CA 14
ATOM 14221 C C . LEU A 1 24 ? -7.695 6.979 1.100 1.00 0.00 24 LEU A C 14
ATOM 14222 O O . LEU A 1 24 ? -8.230 7.540 2.055 1.00 0.00 24 LEU A O 14
ATOM 14238 N N . LEU A 1 25 ? -6.552 6.313 1.166 1.00 0.00 25 LEU A N 14
ATOM 14239 C CA . LEU A 1 25 ? -5.826 6.194 2.418 1.00 0.00 25 LEU A CA 14
ATOM 14240 C C . LEU A 1 25 ? -4.775 7.302 2.501 1.00 0.00 25 LEU A C 14
ATOM 14241 O O . LEU A 1 25 ? -4.062 7.560 1.532 1.00 0.00 25 LEU A O 14
ATOM 14257 N N . SER A 1 26 ? -4.712 7.929 3.667 1.00 0.00 26 SER A N 14
ATOM 14258 C CA . SER A 1 26 ? -3.760 9.004 3.888 1.00 0.00 26 SER A CA 14
ATOM 14259 C C . SER A 1 26 ? -2.565 8.488 4.693 1.00 0.00 26 SER A C 14
ATOM 14260 O O . SER A 1 26 ? -2.729 7.997 5.809 1.00 0.00 26 SER A O 14
ATOM 14268 N N . PHE A 1 27 ? -1.390 8.616 4.095 1.00 0.00 27 PHE A N 14
ATOM 14269 C CA . PHE A 1 27 ? -0.168 8.169 4.742 1.00 0.00 27 PHE A CA 14
ATOM 14270 C C . PHE A 1 27 ? 1.040 8.962 4.240 1.00 0.00 27 PHE A C 14
ATOM 14271 O O . PHE A 1 27 ? 0.911 9.800 3.349 1.00 0.00 27 PHE A O 14
ATOM 14288 N N . ALA A 1 28 ? 2.187 8.671 4.836 1.00 0.00 28 ALA A N 14
ATOM 14289 C CA . ALA A 1 28 ? 3.418 9.347 4.461 1.00 0.00 28 ALA A CA 14
ATOM 14290 C C . ALA A 1 28 ? 4.415 8.319 3.922 1.00 0.00 28 ALA A C 14
ATOM 14291 O O . ALA A 1 28 ? 4.372 7.150 4.300 1.00 0.00 28 ALA A O 14
ATOM 14298 N N . GLN A 1 29 ? 5.290 8.794 3.048 1.00 0.00 29 GLN A N 14
ATOM 14299 C CA . GLN A 1 29 ? 6.297 7.931 2.453 1.00 0.00 29 GLN A CA 14
ATOM 14300 C C . GLN A 1 29 ? 7.040 7.154 3.542 1.00 0.00 29 GLN A C 14
ATOM 14301 O O . GLN A 1 29 ? 7.452 7.728 4.548 1.00 0.00 29 GLN A O 14
ATOM 14315 N N . GLY A 1 30 ? 7.188 5.859 3.303 1.00 0.00 30 GLY A N 14
ATOM 14316 C CA . GLY A 1 30 ? 7.874 4.997 4.251 1.00 0.00 30 GLY A CA 14
ATOM 14317 C C . GLY A 1 30 ? 6.875 4.161 5.054 1.00 0.00 30 GLY A C 14
ATOM 14318 O O . GLY A 1 30 ? 7.186 3.045 5.469 1.00 0.00 30 GLY A O 14
ATOM 14322 N N . ASP A 1 31 ? 5.696 4.732 5.249 1.00 0.00 31 ASP A N 14
ATOM 14323 C CA . ASP A 1 31 ? 4.650 4.053 5.995 1.00 0.00 31 ASP A CA 14
ATOM 14324 C C . ASP A 1 31 ? 4.457 2.645 5.428 1.00 0.00 31 ASP A C 14
ATOM 14325 O O . ASP A 1 31 ? 4.707 2.408 4.247 1.00 0.00 31 ASP A O 14
ATOM 14334 N N . VAL A 1 32 ? 4.013 1.748 6.296 1.00 0.00 32 VAL A N 14
ATOM 14335 C CA . VAL A 1 32 ? 3.784 0.370 5.896 1.00 0.00 32 VAL A CA 14
ATOM 14336 C C . VAL A 1 32 ? 2.287 0.063 5.977 1.00 0.00 32 VAL A C 14
ATOM 14337 O O . VAL A 1 32 ? 1.632 0.404 6.961 1.00 0.00 32 VAL A O 14
ATOM 14350 N N . LEU A 1 33 ? 1.790 -0.578 4.930 1.00 0.00 33 LEU A N 14
ATOM 14351 C CA . LEU A 1 33 ? 0.382 -0.935 4.870 1.00 0.00 33 LEU A CA 14
ATOM 14352 C C . LEU A 1 33 ? 0.252 -2.450 4.701 1.00 0.00 33 LEU A C 14
ATOM 14353 O O . LEU A 1 33 ? 1.010 -3.062 3.950 1.00 0.00 33 LEU A O 14
ATOM 14369 N N . THR A 1 34 ? -0.715 -3.011 5.412 1.00 0.00 34 THR A N 14
ATOM 14370 C CA . THR A 1 34 ? -0.955 -4.443 5.350 1.00 0.00 34 THR A CA 14
ATOM 14371 C C . THR A 1 34 ? -2.029 -4.760 4.308 1.00 0.00 34 THR A C 14
ATOM 14372 O O . THR A 1 34 ? -3.141 -4.238 4.379 1.00 0.00 34 THR A O 14
ATOM 14383 N N . LEU A 1 35 ? -1.659 -5.612 3.364 1.00 0.00 35 LEU A N 14
ATOM 14384 C CA . LEU A 1 35 ? -2.576 -6.005 2.308 1.00 0.00 35 LEU A CA 14
ATOM 14385 C C . LEU A 1 35 ? -3.646 -6.933 2.887 1.00 0.00 35 LEU A C 14
ATOM 14386 O O . LEU A 1 35 ? -3.386 -7.669 3.837 1.00 0.00 35 LEU A O 14
ATOM 14402 N N . LEU A 1 36 ? -4.827 -6.867 2.289 1.00 0.00 36 LEU A N 14
ATOM 14403 C CA . LEU A 1 36 ? -5.937 -7.692 2.734 1.00 0.00 36 LEU A CA 14
ATOM 14404 C C . LEU A 1 36 ? -6.402 -8.580 1.577 1.00 0.00 36 LEU A C 14
ATOM 14405 O O . LEU A 1 36 ? -6.564 -9.788 1.744 1.00 0.00 36 LEU A O 14
ATOM 14421 N N . ILE A 1 37 ? -6.603 -7.947 0.431 1.00 0.00 37 ILE A N 14
ATOM 14422 C CA . ILE A 1 37 ? -7.046 -8.664 -0.752 1.00 0.00 37 ILE A CA 14
ATOM 14423 C C . ILE A 1 37 ? -5.836 -8.983 -1.633 1.00 0.00 37 ILE A C 14
ATOM 14424 O O . ILE A 1 37 ? -4.973 -8.132 -1.840 1.00 0.00 37 ILE A O 14
ATOM 14440 N N . PRO A 1 38 ? -5.812 -10.245 -2.140 1.00 0.00 38 PRO A N 14
ATOM 14441 C CA . PRO A 1 38 ? -4.722 -10.687 -2.993 1.00 0.00 38 PRO A CA 14
ATOM 14442 C C . PRO A 1 38 ? -4.846 -10.088 -4.396 1.00 0.00 38 PRO A C 14
ATOM 14443 O O . PRO A 1 38 ? -3.902 -10.140 -5.183 1.00 0.00 38 PRO A O 14
ATOM 14454 N N . GLU A 1 39 ? -6.018 -9.532 -4.666 1.00 0.00 39 GLU A N 14
ATOM 14455 C CA . GLU A 1 39 ? -6.278 -8.924 -5.960 1.00 0.00 39 GLU A CA 14
ATOM 14456 C C . GLU A 1 39 ? -6.009 -7.419 -5.902 1.00 0.00 39 GLU A C 14
ATOM 14457 O O . GLU A 1 39 ? -5.695 -6.881 -4.841 1.00 0.00 39 GLU A O 14
ATOM 14469 N N . GLU A 1 40 ? -6.142 -6.782 -7.056 1.00 0.00 40 GLU A N 14
ATOM 14470 C CA . GLU A 1 40 ? -5.918 -5.349 -7.150 1.00 0.00 40 GLU A CA 14
ATOM 14471 C C . GLU A 1 40 ? -7.049 -4.685 -7.937 1.00 0.00 40 GLU A C 14
ATOM 14472 O O . GLU A 1 40 ? -7.496 -5.214 -8.954 1.00 0.00 40 GLU A O 14
ATOM 14484 N N . LYS A 1 41 ? -7.480 -3.537 -7.437 1.00 0.00 41 LYS A N 14
ATOM 14485 C CA . LYS A 1 41 ? -8.551 -2.795 -8.081 1.00 0.00 41 LYS A CA 14
ATOM 14486 C C . LYS A 1 41 ? -8.038 -2.205 -9.396 1.00 0.00 41 LYS A C 14
ATOM 14487 O O . LYS A 1 41 ? -7.935 -0.987 -9.535 1.00 0.00 41 LYS A O 14
ATOM 14506 N N . ASP A 1 42 ? -7.729 -3.095 -10.327 1.00 0.00 42 ASP A N 14
ATOM 14507 C CA . ASP A 1 42 ? -7.229 -2.678 -11.625 1.00 0.00 42 ASP A CA 14
ATOM 14508 C C . ASP A 1 42 ? -6.002 -1.784 -11.431 1.00 0.00 42 ASP A C 14
ATOM 14509 O O . ASP A 1 42 ? -5.947 -0.676 -11.961 1.00 0.00 42 ASP A O 14
ATOM 14518 N N . GLY A 1 43 ? -5.048 -2.301 -10.671 1.00 0.00 43 GLY A N 14
ATOM 14519 C CA . GLY A 1 43 ? -3.825 -1.564 -10.400 1.00 0.00 43 GLY A CA 14
ATOM 14520 C C . GLY A 1 43 ? -3.754 -1.139 -8.932 1.00 0.00 43 GLY A C 14
ATOM 14521 O O . GLY A 1 43 ? -2.745 -1.363 -8.266 1.00 0.00 43 GLY A O 14
ATOM 14525 N N . TRP A 1 44 ? -4.839 -0.533 -8.472 1.00 0.00 44 TRP A N 14
ATOM 14526 C CA . TRP A 1 44 ? -4.912 -0.074 -7.095 1.00 0.00 44 TRP A CA 14
ATOM 14527 C C . TRP A 1 44 ? -4.937 -1.306 -6.187 1.00 0.00 44 TRP A C 14
ATOM 14528 O O . TRP A 1 44 ? -5.476 -2.346 -6.562 1.00 0.00 44 TRP A O 14
ATOM 14549 N N . LEU A 1 45 ? -4.347 -1.147 -5.012 1.00 0.00 45 LEU A N 14
ATOM 14550 C CA . LEU A 1 45 ? -4.295 -2.233 -4.048 1.00 0.00 45 LEU A CA 14
ATOM 14551 C C . LEU A 1 45 ? -4.867 -1.753 -2.713 1.00 0.00 45 LEU A C 14
ATOM 14552 O O . LEU A 1 45 ? -4.776 -0.571 -2.384 1.00 0.00 45 LEU A O 14
ATOM 14568 N N . TYR A 1 46 ? -5.444 -2.693 -1.980 1.00 0.00 46 TYR A N 14
ATOM 14569 C CA . TYR A 1 46 ? -6.031 -2.381 -0.688 1.00 0.00 46 TYR A CA 14
ATOM 14570 C C . TYR A 1 46 ? -5.163 -2.916 0.453 1.00 0.00 46 TYR A C 14
ATOM 14571 O O . TYR A 1 46 ? -4.333 -3.800 0.244 1.00 0.00 46 TYR A O 14
ATOM 14589 N N . GLY A 1 47 ? -5.384 -2.358 1.634 1.00 0.00 47 GLY A N 14
ATOM 14590 C CA . GLY A 1 47 ? -4.633 -2.769 2.808 1.00 0.00 47 GLY A CA 14
ATOM 14591 C C . GLY A 1 47 ? -5.058 -1.966 4.039 1.00 0.00 47 GLY A C 14
ATOM 14592 O O . GLY A 1 47 ? -5.994 -1.171 3.974 1.00 0.00 47 GLY A O 14
ATOM 14596 N N . GLU A 1 48 ? -4.349 -2.202 5.133 1.00 0.00 48 GLU A N 14
ATOM 14597 C CA . GLU A 1 48 ? -4.641 -1.511 6.378 1.00 0.00 48 GLU A CA 14
ATOM 14598 C C . GLU A 1 48 ? -3.460 -0.626 6.783 1.00 0.00 48 GLU A C 14
ATOM 14599 O O . GLU A 1 48 ? -2.305 -1.024 6.643 1.00 0.00 48 GLU A O 14
ATOM 14611 N N . HIS A 1 49 ? -3.792 0.557 7.278 1.00 0.00 49 HIS A N 14
ATOM 14612 C CA . HIS A 1 49 ? -2.773 1.502 7.705 1.00 0.00 49 HIS A CA 14
ATOM 14613 C C . HIS A 1 49 ? -2.319 1.160 9.126 1.00 0.00 49 HIS A C 14
ATOM 14614 O O . HIS A 1 49 ? -3.144 0.886 9.996 1.00 0.00 49 HIS A O 14
ATOM 14628 N N . ASP A 1 50 ? -1.008 1.187 9.316 1.00 0.00 50 ASP A N 14
ATOM 14629 C CA . ASP A 1 50 ? -0.435 0.883 10.616 1.00 0.00 50 ASP A CA 14
ATOM 14630 C C . ASP A 1 50 ? -0.385 2.160 11.458 1.00 0.00 50 ASP A C 14
ATOM 14631 O O . ASP A 1 50 ? 0.630 2.452 12.088 1.00 0.00 50 ASP A O 14
ATOM 14640 N N . THR A 1 51 ? -1.493 2.886 11.440 1.00 0.00 51 THR A N 14
ATOM 14641 C CA . THR A 1 51 ? -1.588 4.125 12.194 1.00 0.00 51 THR A CA 14
ATOM 14642 C C . THR A 1 51 ? -3.045 4.417 12.558 1.00 0.00 51 THR A C 14
ATOM 14643 O O . THR A 1 51 ? -3.448 4.242 13.707 1.00 0.00 51 THR A O 14
ATOM 14654 N N . THR A 1 52 ? -3.795 4.856 11.558 1.00 0.00 52 THR A N 14
ATOM 14655 C CA . THR A 1 52 ? -5.198 5.174 11.759 1.00 0.00 52 THR A CA 14
ATOM 14656 C C . THR A 1 52 ? -6.010 3.894 11.969 1.00 0.00 52 THR A C 14
ATOM 14657 O O . THR A 1 52 ? -7.123 3.939 12.491 1.00 0.00 52 THR A O 14
ATOM 14668 N N . LYS A 1 53 ? -5.422 2.783 11.552 1.00 0.00 53 LYS A N 14
ATOM 14669 C CA . LYS A 1 53 ? -6.077 1.493 11.687 1.00 0.00 53 LYS A CA 14
ATOM 14670 C C . LYS A 1 53 ? -7.190 1.378 10.644 1.00 0.00 53 LYS A C 14
ATOM 14671 O O . LYS A 1 53 ? -7.924 0.392 10.620 1.00 0.00 53 LYS A O 14
ATOM 14690 N N . ALA A 1 54 ? -7.280 2.401 9.807 1.00 0.00 54 ALA A N 14
ATOM 14691 C CA . ALA A 1 54 ? -8.291 2.428 8.764 1.00 0.00 54 ALA A CA 14
ATOM 14692 C C . ALA A 1 54 ? -7.674 1.947 7.449 1.00 0.00 54 ALA A C 14
ATOM 14693 O O . ALA A 1 54 ? -6.483 2.140 7.211 1.00 0.00 54 ALA A O 14
ATOM 14700 N N . ARG A 1 55 ? -8.512 1.329 6.630 1.00 0.00 55 ARG A N 14
ATOM 14701 C CA . ARG A 1 55 ? -8.064 0.818 5.346 1.00 0.00 55 ARG A CA 14
ATOM 14702 C C . ARG A 1 55 ? -8.640 1.664 4.208 1.00 0.00 55 ARG A C 14
ATOM 14703 O O . ARG A 1 55 ? -9.817 2.022 4.231 1.00 0.00 55 ARG A O 14
ATOM 14724 N N . GLY A 1 56 ? -7.784 1.958 3.241 1.00 0.00 56 GLY A N 14
ATOM 14725 C CA . GLY A 1 56 ? -8.194 2.755 2.097 1.00 0.00 56 GLY A CA 14
ATOM 14726 C C . GLY A 1 56 ? -7.713 2.124 0.788 1.00 0.00 56 GLY A C 14
ATOM 14727 O O . GLY A 1 56 ? -7.263 0.979 0.776 1.00 0.00 56 GLY A O 14
ATOM 14731 N N . TRP A 1 57 ? -7.825 2.898 -0.281 1.00 0.00 57 TRP A N 14
ATOM 14732 C CA . TRP A 1 57 ? -7.408 2.428 -1.591 1.00 0.00 57 TRP A CA 14
ATOM 14733 C C . TRP A 1 57 ? -6.177 3.234 -2.012 1.00 0.00 57 TRP A C 14
ATOM 14734 O O . TRP A 1 57 ? -6.152 4.456 -1.870 1.00 0.00 57 TRP A O 14
ATOM 14755 N N . PHE A 1 58 ? -5.186 2.518 -2.522 1.00 0.00 58 PHE A N 14
ATOM 14756 C CA . PHE A 1 58 ? -3.955 3.151 -2.965 1.00 0.00 58 PHE A CA 14
ATOM 14757 C C . PHE A 1 58 ? -3.413 2.474 -4.226 1.00 0.00 58 PHE A C 14
ATOM 14758 O O . PHE A 1 58 ? -3.643 1.286 -4.444 1.00 0.00 58 PHE A O 14
ATOM 14775 N N . PRO A 1 59 ? -2.685 3.281 -5.043 1.00 0.00 59 PRO A N 14
ATOM 14776 C CA . PRO A 1 59 ? -2.108 2.773 -6.276 1.00 0.00 59 PRO A CA 14
ATOM 14777 C C . PRO A 1 59 ? -0.885 1.900 -5.990 1.00 0.00 59 PRO A C 14
ATOM 14778 O O . PRO A 1 59 ? 0.079 2.357 -5.377 1.00 0.00 59 PRO A O 14
ATOM 14789 N N . SER A 1 60 ? -0.963 0.659 -6.447 1.00 0.00 60 SER A N 14
ATOM 14790 C CA . SER A 1 60 ? 0.126 -0.282 -6.249 1.00 0.00 60 SER A CA 14
ATOM 14791 C C . SER A 1 60 ? 1.451 0.354 -6.673 1.00 0.00 60 SER A C 14
ATOM 14792 O O . SER A 1 60 ? 2.516 -0.050 -6.206 1.00 0.00 60 SER A O 14
ATOM 14800 N N . SER A 1 61 ? 1.344 1.339 -7.553 1.00 0.00 61 SER A N 14
ATOM 14801 C CA . SER A 1 61 ? 2.520 2.035 -8.045 1.00 0.00 61 SER A CA 14
ATOM 14802 C C . SER A 1 61 ? 3.120 2.899 -6.935 1.00 0.00 61 SER A C 14
ATOM 14803 O O . SER A 1 61 ? 4.332 3.107 -6.891 1.00 0.00 61 SER A O 14
ATOM 14811 N N . TYR A 1 62 ? 2.244 3.380 -6.065 1.00 0.00 62 TYR A N 14
ATOM 14812 C CA . TYR A 1 62 ? 2.672 4.218 -4.957 1.00 0.00 62 TYR A CA 14
ATOM 14813 C C . TYR A 1 62 ? 3.154 3.367 -3.781 1.00 0.00 62 TYR A C 14
ATOM 14814 O O . TYR A 1 62 ? 3.387 3.885 -2.690 1.00 0.00 62 TYR A O 14
ATOM 14832 N N . THR A 1 63 ? 3.289 2.075 -4.043 1.00 0.00 63 THR A N 14
ATOM 14833 C CA . THR A 1 63 ? 3.740 1.147 -3.019 1.00 0.00 63 THR A CA 14
ATOM 14834 C C . THR A 1 63 ? 4.605 0.048 -3.639 1.00 0.00 63 THR A C 14
ATOM 14835 O O . THR A 1 63 ? 4.449 -0.280 -4.814 1.00 0.00 63 THR A O 14
ATOM 14846 N N . LYS A 1 64 ? 5.497 -0.491 -2.821 1.00 0.00 64 LYS A N 14
ATOM 14847 C CA . LYS A 1 64 ? 6.386 -1.546 -3.274 1.00 0.00 64 LYS A CA 14
ATOM 14848 C C . LYS A 1 64 ? 6.337 -2.710 -2.282 1.00 0.00 64 LYS A C 14
ATOM 14849 O O . LYS A 1 64 ? 6.051 -2.512 -1.102 1.00 0.00 64 LYS A O 14
ATOM 14868 N N . LEU A 1 65 ? 6.621 -3.897 -2.796 1.00 0.00 65 LEU A N 14
ATOM 14869 C CA . LEU A 1 65 ? 6.613 -5.092 -1.970 1.00 0.00 65 LEU A CA 14
ATOM 14870 C C . LEU A 1 65 ? 7.906 -5.152 -1.154 1.00 0.00 65 LEU A C 14
ATOM 14871 O O . LEU A 1 65 ? 8.998 -5.008 -1.702 1.00 0.00 65 LEU A O 14
ATOM 14887 N N . LEU A 1 66 ? 7.740 -5.364 0.143 1.00 0.00 66 LEU A N 14
ATOM 14888 C CA . LEU A 1 66 ? 8.880 -5.444 1.040 1.00 0.00 66 LEU A CA 14
ATOM 14889 C C . LEU A 1 66 ? 9.717 -6.674 0.686 1.00 0.00 66 LEU A C 14
ATOM 14890 O O . LEU A 1 66 ? 9.307 -7.492 -0.136 1.00 0.00 66 LEU A O 14
ATOM 14906 N N . SER A 1 67 ? 10.875 -6.767 1.323 1.00 0.00 67 SER A N 14
ATOM 14907 C CA . SER A 1 67 ? 11.773 -7.884 1.085 1.00 0.00 67 SER A CA 14
ATOM 14908 C C . SER A 1 67 ? 12.671 -8.102 2.305 1.00 0.00 67 SER A C 14
ATOM 14909 O O . SER A 1 67 ? 13.757 -7.530 2.391 1.00 0.00 67 SER A O 14
ATOM 14917 N N . GLY A 1 68 ? 12.186 -8.931 3.217 1.00 0.00 68 GLY A N 14
ATOM 14918 C CA . GLY A 1 68 ? 12.931 -9.232 4.427 1.00 0.00 68 GLY A CA 14
ATOM 14919 C C . GLY A 1 68 ? 12.250 -10.344 5.228 1.00 0.00 68 GLY A C 14
ATOM 14920 O O . GLY A 1 68 ? 11.025 -10.451 5.231 1.00 0.00 68 GLY A O 14
ATOM 14924 N N . PRO A 1 69 ? 13.096 -11.164 5.907 1.00 0.00 69 PRO A N 14
ATOM 14925 C CA . PRO A 1 69 ? 12.589 -12.264 6.710 1.00 0.00 69 PRO A CA 14
ATOM 14926 C C . PRO A 1 69 ? 11.981 -11.753 8.018 1.00 0.00 69 PRO A C 14
ATOM 14927 O O . PRO A 1 69 ? 12.487 -12.049 9.099 1.00 0.00 69 PRO A O 14
ATOM 14938 N N . SER A 1 70 ? 10.905 -10.993 7.875 1.00 0.00 70 SER A N 14
ATOM 14939 C CA . SER A 1 70 ? 10.223 -10.437 9.032 1.00 0.00 70 SER A CA 14
ATOM 14940 C C . SER A 1 70 ? 9.598 -11.562 9.861 1.00 0.00 70 SER A C 14
ATOM 14941 O O . SER A 1 70 ? 8.474 -11.983 9.594 1.00 0.00 70 SER A O 14
ATOM 14949 N N . SER A 1 71 ? 10.354 -12.015 10.849 1.00 0.00 71 SER A N 14
ATOM 14950 C CA . SER A 1 71 ? 9.889 -13.082 11.719 1.00 0.00 71 SER A CA 14
ATOM 14951 C C . SER A 1 71 ? 9.029 -12.503 12.844 1.00 0.00 71 SER A C 14
ATOM 14952 O O . SER A 1 71 ? 9.321 -11.426 13.361 1.00 0.00 71 SER A O 14
ATOM 14960 N N . GLY A 1 72 ? 7.986 -13.243 13.189 1.00 0.00 72 GLY A N 14
ATOM 14961 C CA . GLY A 1 72 ? 7.081 -12.817 14.243 1.00 0.00 72 GLY A CA 14
ATOM 14962 C C . GLY A 1 72 ? 7.058 -13.830 15.389 1.00 0.00 72 GLY A C 14
ATOM 14963 O O . GLY A 1 72 ? 8.078 -14.066 16.035 1.00 0.00 72 GLY A O 14
ATOM 14967 N N . GLY A 1 1 ? -5.850 -15.830 16.814 1.00 0.00 1 GLY A N 15
ATOM 14968 C CA . GLY A 1 1 ? -5.708 -14.584 16.080 1.00 0.00 1 GLY A CA 15
ATOM 14969 C C . GLY A 1 1 ? -5.578 -14.844 14.578 1.00 0.00 1 GLY A C 15
ATOM 14970 O O . GLY A 1 1 ? -6.569 -15.121 13.904 1.00 0.00 1 GLY A O 15
ATOM 14974 N N . SER A 1 2 ? -4.347 -14.747 14.098 1.00 0.00 2 SER A N 15
ATOM 14975 C CA . SER A 1 2 ? -4.074 -14.968 12.688 1.00 0.00 2 SER A CA 15
ATOM 14976 C C . SER A 1 2 ? -3.505 -16.373 12.479 1.00 0.00 2 SER A C 15
ATOM 14977 O O . SER A 1 2 ? -2.925 -16.954 13.395 1.00 0.00 2 SER A O 15
ATOM 14985 N N . SER A 1 3 ? -3.690 -16.878 11.268 1.00 0.00 3 SER A N 15
ATOM 14986 C CA . SER A 1 3 ? -3.202 -18.203 10.928 1.00 0.00 3 SER A CA 15
ATOM 14987 C C . SER A 1 3 ? -3.028 -18.324 9.413 1.00 0.00 3 SER A C 15
ATOM 14988 O O . SER A 1 3 ? -3.945 -18.015 8.653 1.00 0.00 3 SER A O 15
ATOM 14996 N N . GLY A 1 4 ? -1.846 -18.774 9.019 1.00 0.00 4 GLY A N 15
ATOM 14997 C CA . GLY A 1 4 ? -1.540 -18.939 7.608 1.00 0.00 4 GLY A CA 15
ATOM 14998 C C . GLY A 1 4 ? -0.815 -17.710 7.057 1.00 0.00 4 GLY A C 15
ATOM 14999 O O . GLY A 1 4 ? -1.097 -16.584 7.463 1.00 0.00 4 GLY A O 15
ATOM 15003 N N . SER A 1 5 ? 0.106 -17.968 6.140 1.00 0.00 5 SER A N 15
ATOM 15004 C CA . SER A 1 5 ? 0.874 -16.896 5.528 1.00 0.00 5 SER A CA 15
ATOM 15005 C C . SER A 1 5 ? 0.032 -16.190 4.464 1.00 0.00 5 SER A C 15
ATOM 15006 O O . SER A 1 5 ? -0.284 -16.775 3.429 1.00 0.00 5 SER A O 15
ATOM 15014 N N . SER A 1 6 ? -0.306 -14.943 4.755 1.00 0.00 6 SER A N 15
ATOM 15015 C CA . SER A 1 6 ? -1.105 -14.150 3.835 1.00 0.00 6 SER A CA 15
ATOM 15016 C C . SER A 1 6 ? -1.182 -12.702 4.323 1.00 0.00 6 SER A C 15
ATOM 15017 O O . SER A 1 6 ? -1.112 -12.443 5.523 1.00 0.00 6 SER A O 15
ATOM 15025 N N . GLY A 1 7 ? -1.323 -11.796 3.366 1.00 0.00 7 GLY A N 15
ATOM 15026 C CA . GLY A 1 7 ? -1.409 -10.381 3.683 1.00 0.00 7 GLY A CA 15
ATOM 15027 C C . GLY A 1 7 ? -0.028 -9.725 3.643 1.00 0.00 7 GLY A C 15
ATOM 15028 O O . GLY A 1 7 ? 0.394 -9.098 4.613 1.00 0.00 7 GLY A O 15
ATOM 15032 N N . GLN A 1 8 ? 0.638 -9.891 2.509 1.00 0.00 8 GLN A N 15
ATOM 15033 C CA . GLN A 1 8 ? 1.963 -9.322 2.330 1.00 0.00 8 GLN A CA 15
ATOM 15034 C C . GLN A 1 8 ? 1.993 -7.876 2.828 1.00 0.00 8 GLN A C 15
ATOM 15035 O O . GLN A 1 8 ? 0.949 -7.297 3.124 1.00 0.00 8 GLN A O 15
ATOM 15049 N N . LYS A 1 9 ? 3.200 -7.335 2.906 1.00 0.00 9 LYS A N 15
ATOM 15050 C CA . LYS A 1 9 ? 3.379 -5.968 3.364 1.00 0.00 9 LYS A CA 15
ATOM 15051 C C . LYS A 1 9 ? 3.982 -5.131 2.234 1.00 0.00 9 LYS A C 15
ATOM 15052 O O . LYS A 1 9 ? 4.808 -5.622 1.467 1.00 0.00 9 LYS A O 15
ATOM 15071 N N . VAL A 1 10 ? 3.544 -3.882 2.168 1.00 0.00 10 VAL A N 15
ATOM 15072 C CA . VAL A 1 10 ? 4.030 -2.972 1.144 1.00 0.00 10 VAL A CA 15
ATOM 15073 C C . VAL A 1 10 ? 4.495 -1.672 1.803 1.00 0.00 10 VAL A C 15
ATOM 15074 O O . VAL A 1 10 ? 4.024 -1.316 2.882 1.00 0.00 10 VAL A O 15
ATOM 15087 N N . LYS A 1 11 ? 5.412 -0.998 1.126 1.00 0.00 11 LYS A N 15
ATOM 15088 C CA . LYS A 1 11 ? 5.945 0.256 1.631 1.00 0.00 11 LYS A CA 15
ATOM 15089 C C . LYS A 1 11 ? 5.752 1.349 0.579 1.00 0.00 11 LYS A C 15
ATOM 15090 O O . LYS A 1 11 ? 6.095 1.160 -0.587 1.00 0.00 11 LYS A O 15
ATOM 15109 N N . THR A 1 12 ? 5.204 2.468 1.028 1.00 0.00 12 THR A N 15
ATOM 15110 C CA . THR A 1 12 ? 4.961 3.592 0.139 1.00 0.00 12 THR A CA 15
ATOM 15111 C C . THR A 1 12 ? 6.267 4.332 -0.154 1.00 0.00 12 THR A C 15
ATOM 15112 O O . THR A 1 12 ? 6.987 4.717 0.766 1.00 0.00 12 THR A O 15
ATOM 15123 N N . ILE A 1 13 ? 6.534 4.508 -1.440 1.00 0.00 13 ILE A N 15
ATOM 15124 C CA . ILE A 1 13 ? 7.742 5.195 -1.866 1.00 0.00 13 ILE A CA 15
ATOM 15125 C C . ILE A 1 13 ? 7.424 6.672 -2.110 1.00 0.00 13 ILE A C 15
ATOM 15126 O O . ILE A 1 13 ? 8.329 7.481 -2.309 1.00 0.00 13 ILE A O 15
ATOM 15142 N N . PHE A 1 14 ? 6.135 6.978 -2.087 1.00 0.00 14 PHE A N 15
ATOM 15143 C CA . PHE A 1 14 ? 5.687 8.344 -2.303 1.00 0.00 14 PHE A CA 15
ATOM 15144 C C . PHE A 1 14 ? 4.456 8.658 -1.450 1.00 0.00 14 PHE A C 15
ATOM 15145 O O . PHE A 1 14 ? 3.655 7.771 -1.159 1.00 0.00 14 PHE A O 15
ATOM 15162 N N . PRO A 1 15 ? 4.342 9.957 -1.062 1.00 0.00 15 PRO A N 15
ATOM 15163 C CA . PRO A 1 15 ? 3.223 10.399 -0.248 1.00 0.00 15 PRO A CA 15
ATOM 15164 C C . PRO A 1 15 ? 1.944 10.500 -1.082 1.00 0.00 15 PRO A C 15
ATOM 15165 O O . PRO A 1 15 ? 1.999 10.778 -2.279 1.00 0.00 15 PRO A O 15
ATOM 15176 N N . HIS A 1 16 ? 0.822 10.267 -0.417 1.00 0.00 16 HIS A N 15
ATOM 15177 C CA . HIS A 1 16 ? -0.468 10.328 -1.082 1.00 0.00 16 HIS A CA 15
ATOM 15178 C C . HIS A 1 16 ? -1.571 10.545 -0.044 1.00 0.00 16 HIS A C 15
ATOM 15179 O O . HIS A 1 16 ? -2.167 9.586 0.444 1.00 0.00 16 HIS A O 15
ATOM 15193 N N . THR A 1 17 ? -1.809 11.812 0.264 1.00 0.00 17 THR A N 15
ATOM 15194 C CA . THR A 1 17 ? -2.829 12.167 1.235 1.00 0.00 17 THR A CA 15
ATOM 15195 C C . THR A 1 17 ? -4.220 12.073 0.606 1.00 0.00 17 THR A C 15
ATOM 15196 O O . THR A 1 17 ? -4.391 12.359 -0.578 1.00 0.00 17 THR A O 15
ATOM 15207 N N . ALA A 1 18 ? -5.180 11.671 1.426 1.00 0.00 18 ALA A N 15
ATOM 15208 C CA . ALA A 1 18 ? -6.551 11.536 0.965 1.00 0.00 18 ALA A CA 15
ATOM 15209 C C . ALA A 1 18 ? -7.282 12.867 1.154 1.00 0.00 18 ALA A C 15
ATOM 15210 O O . ALA A 1 18 ? -7.904 13.376 0.222 1.00 0.00 18 ALA A O 15
ATOM 15217 N N . GLY A 1 19 ? -7.183 13.393 2.366 1.00 0.00 19 GLY A N 15
ATOM 15218 C CA . GLY A 1 19 ? -7.827 14.654 2.689 1.00 0.00 19 GLY A CA 15
ATOM 15219 C C . GLY A 1 19 ? -9.328 14.462 2.915 1.00 0.00 19 GLY A C 15
ATOM 15220 O O . GLY A 1 19 ? -9.736 13.653 3.747 1.00 0.00 19 GLY A O 15
ATOM 15224 N N . ASN A 1 20 ? -10.109 15.219 2.158 1.00 0.00 20 ASN A N 15
ATOM 15225 C CA . ASN A 1 20 ? -11.556 15.142 2.265 1.00 0.00 20 ASN A CA 15
ATOM 15226 C C . ASN A 1 20 ? -12.006 13.701 2.014 1.00 0.00 20 ASN A C 15
ATOM 15227 O O . ASN A 1 20 ? -12.742 13.128 2.817 1.00 0.00 20 ASN A O 15
ATOM 15238 N N . ASN A 1 21 ? -11.545 13.156 0.898 1.00 0.00 21 ASN A N 15
ATOM 15239 C CA . ASN A 1 21 ? -11.890 11.793 0.532 1.00 0.00 21 ASN A CA 15
ATOM 15240 C C . ASN A 1 21 ? -11.471 10.846 1.658 1.00 0.00 21 ASN A C 15
ATOM 15241 O O . ASN A 1 21 ? -10.337 10.902 2.132 1.00 0.00 21 ASN A O 15
ATOM 15252 N N . LYS A 1 22 ? -12.408 9.997 2.053 1.00 0.00 22 LYS A N 15
ATOM 15253 C CA . LYS A 1 22 ? -12.151 9.038 3.114 1.00 0.00 22 LYS A CA 15
ATOM 15254 C C . LYS A 1 22 ? -11.734 7.701 2.498 1.00 0.00 22 LYS A C 15
ATOM 15255 O O . LYS A 1 22 ? -11.008 6.927 3.119 1.00 0.00 22 LYS A O 15
ATOM 15274 N N . THR A 1 23 ? -12.212 7.471 1.284 1.00 0.00 23 THR A N 15
ATOM 15275 C CA . THR A 1 23 ? -11.898 6.241 0.576 1.00 0.00 23 THR A CA 15
ATOM 15276 C C . THR A 1 23 ? -10.383 6.053 0.481 1.00 0.00 23 THR A C 15
ATOM 15277 O O . THR A 1 23 ? -9.862 4.996 0.833 1.00 0.00 23 THR A O 15
ATOM 15288 N N . LEU A 1 24 ? -9.718 7.094 0.003 1.00 0.00 24 LEU A N 15
ATOM 15289 C CA . LEU A 1 24 ? -8.273 7.056 -0.143 1.00 0.00 24 LEU A CA 15
ATOM 15290 C C . LEU A 1 24 ? -7.627 6.971 1.241 1.00 0.00 24 LEU A C 15
ATOM 15291 O O . LEU A 1 24 ? -8.102 7.591 2.191 1.00 0.00 24 LEU A O 15
ATOM 15307 N N . LEU A 1 25 ? -6.553 6.198 1.311 1.00 0.00 25 LEU A N 15
ATOM 15308 C CA . LEU A 1 25 ? -5.837 6.024 2.563 1.00 0.00 25 LEU A CA 15
ATOM 15309 C C . LEU A 1 25 ? -4.770 7.114 2.692 1.00 0.00 25 LEU A C 15
ATOM 15310 O O . LEU A 1 25 ? -3.998 7.345 1.762 1.00 0.00 25 LEU A O 15
ATOM 15326 N N . SER A 1 26 ? -4.761 7.755 3.851 1.00 0.00 26 SER A N 15
ATOM 15327 C CA . SER A 1 26 ? -3.802 8.814 4.113 1.00 0.00 26 SER A CA 15
ATOM 15328 C C . SER A 1 26 ? -2.575 8.245 4.828 1.00 0.00 26 SER A C 15
ATOM 15329 O O . SER A 1 26 ? -2.694 7.661 5.904 1.00 0.00 26 SER A O 15
ATOM 15337 N N . PHE A 1 27 ? -1.424 8.434 4.200 1.00 0.00 27 PHE A N 15
ATOM 15338 C CA . PHE A 1 27 ? -0.176 7.946 4.763 1.00 0.00 27 PHE A CA 15
ATOM 15339 C C . PHE A 1 27 ? 1.018 8.723 4.204 1.00 0.00 27 PHE A C 15
ATOM 15340 O O . PHE A 1 27 ? 0.894 9.419 3.198 1.00 0.00 27 PHE A O 15
ATOM 15357 N N . ALA A 1 28 ? 2.148 8.577 4.881 1.00 0.00 28 ALA A N 15
ATOM 15358 C CA . ALA A 1 28 ? 3.363 9.256 4.465 1.00 0.00 28 ALA A CA 15
ATOM 15359 C C . ALA A 1 28 ? 4.271 8.264 3.735 1.00 0.00 28 ALA A C 15
ATOM 15360 O O . ALA A 1 28 ? 4.033 7.058 3.767 1.00 0.00 28 ALA A O 15
ATOM 15367 N N . GLN A 1 29 ? 5.295 8.810 3.094 1.00 0.00 29 GLN A N 15
ATOM 15368 C CA . GLN A 1 29 ? 6.240 7.988 2.358 1.00 0.00 29 GLN A CA 15
ATOM 15369 C C . GLN A 1 29 ? 7.120 7.194 3.326 1.00 0.00 29 GLN A C 15
ATOM 15370 O O . GLN A 1 29 ? 7.904 7.773 4.076 1.00 0.00 29 GLN A O 15
ATOM 15384 N N . GLY A 1 30 ? 6.960 5.880 3.277 1.00 0.00 30 GLY A N 15
ATOM 15385 C CA . GLY A 1 30 ? 7.729 5.000 4.140 1.00 0.00 30 GLY A CA 15
ATOM 15386 C C . GLY A 1 30 ? 6.809 4.104 4.972 1.00 0.00 30 GLY A C 15
ATOM 15387 O O . GLY A 1 30 ? 7.190 2.999 5.352 1.00 0.00 30 GLY A O 15
ATOM 15391 N N . ASP A 1 31 ? 5.614 4.615 5.229 1.00 0.00 31 ASP A N 15
ATOM 15392 C CA . ASP A 1 31 ? 4.635 3.876 6.008 1.00 0.00 31 ASP A CA 15
ATOM 15393 C C . ASP A 1 31 ? 4.441 2.489 5.391 1.00 0.00 31 ASP A C 15
ATOM 15394 O O . ASP A 1 31 ? 4.635 2.308 4.190 1.00 0.00 31 ASP A O 15
ATOM 15403 N N . VAL A 1 32 ? 4.061 1.546 6.241 1.00 0.00 32 VAL A N 15
ATOM 15404 C CA . VAL A 1 32 ? 3.838 0.182 5.794 1.00 0.00 32 VAL A CA 15
ATOM 15405 C C . VAL A 1 32 ? 2.363 -0.178 5.982 1.00 0.00 32 VAL A C 15
ATOM 15406 O O . VAL A 1 32 ? 1.783 0.097 7.031 1.00 0.00 32 VAL A O 15
ATOM 15419 N N . LEU A 1 33 ? 1.799 -0.787 4.949 1.00 0.00 33 LEU A N 15
ATOM 15420 C CA . LEU A 1 33 ? 0.402 -1.186 4.988 1.00 0.00 33 LEU A CA 15
ATOM 15421 C C . LEU A 1 33 ? 0.302 -2.696 4.760 1.00 0.00 33 LEU A C 15
ATOM 15422 O O . LEU A 1 33 ? 1.064 -3.261 3.976 1.00 0.00 33 LEU A O 15
ATOM 15438 N N . THR A 1 34 ? -0.644 -3.306 5.458 1.00 0.00 34 THR A N 15
ATOM 15439 C CA . THR A 1 34 ? -0.854 -4.739 5.341 1.00 0.00 34 THR A CA 15
ATOM 15440 C C . THR A 1 34 ? -1.945 -5.036 4.312 1.00 0.00 34 THR A C 15
ATOM 15441 O O . THR A 1 34 ? -3.065 -4.539 4.427 1.00 0.00 34 THR A O 15
ATOM 15452 N N . LEU A 1 35 ? -1.582 -5.846 3.328 1.00 0.00 35 LEU A N 15
ATOM 15453 C CA . LEU A 1 35 ? -2.517 -6.215 2.278 1.00 0.00 35 LEU A CA 15
ATOM 15454 C C . LEU A 1 35 ? -3.598 -7.127 2.862 1.00 0.00 35 LEU A C 15
ATOM 15455 O O . LEU A 1 35 ? -3.322 -7.935 3.748 1.00 0.00 35 LEU A O 15
ATOM 15471 N N . LEU A 1 36 ? -4.806 -6.968 2.342 1.00 0.00 36 LEU A N 15
ATOM 15472 C CA . LEU A 1 36 ? -5.929 -7.767 2.800 1.00 0.00 36 LEU A CA 15
ATOM 15473 C C . LEU A 1 36 ? -6.389 -8.689 1.669 1.00 0.00 36 LEU A C 15
ATOM 15474 O O . LEU A 1 36 ? -6.718 -9.851 1.905 1.00 0.00 36 LEU A O 15
ATOM 15490 N N . ILE A 1 37 ? -6.396 -8.137 0.464 1.00 0.00 37 ILE A N 15
ATOM 15491 C CA . ILE A 1 37 ? -6.810 -8.896 -0.704 1.00 0.00 37 ILE A CA 15
ATOM 15492 C C . ILE A 1 37 ? -5.575 -9.278 -1.522 1.00 0.00 37 ILE A C 15
ATOM 15493 O O . ILE A 1 37 ? -4.671 -8.463 -1.706 1.00 0.00 37 ILE A O 15
ATOM 15509 N N . PRO A 1 38 ? -5.575 -10.549 -2.004 1.00 0.00 38 PRO A N 15
ATOM 15510 C CA . PRO A 1 38 ? -4.466 -11.049 -2.799 1.00 0.00 38 PRO A CA 15
ATOM 15511 C C . PRO A 1 38 ? -4.504 -10.474 -4.216 1.00 0.00 38 PRO A C 15
ATOM 15512 O O . PRO A 1 38 ? -3.544 -10.613 -4.973 1.00 0.00 38 PRO A O 15
ATOM 15523 N N . GLU A 1 39 ? -5.624 -9.841 -4.534 1.00 0.00 39 GLU A N 15
ATOM 15524 C CA . GLU A 1 39 ? -5.800 -9.245 -5.847 1.00 0.00 39 GLU A CA 15
ATOM 15525 C C . GLU A 1 39 ? -5.593 -7.731 -5.775 1.00 0.00 39 GLU A C 15
ATOM 15526 O O . GLU A 1 39 ? -5.451 -7.171 -4.689 1.00 0.00 39 GLU A O 15
ATOM 15538 N N . GLU A 1 40 ? -5.581 -7.111 -6.946 1.00 0.00 40 GLU A N 15
ATOM 15539 C CA . GLU A 1 40 ? -5.393 -5.673 -7.029 1.00 0.00 40 GLU A CA 15
ATOM 15540 C C . GLU A 1 40 ? -6.467 -5.048 -7.922 1.00 0.00 40 GLU A C 15
ATOM 15541 O O . GLU A 1 40 ? -6.821 -5.608 -8.958 1.00 0.00 40 GLU A O 15
ATOM 15553 N N . LYS A 1 41 ? -6.955 -3.895 -7.487 1.00 0.00 41 LYS A N 15
ATOM 15554 C CA . LYS A 1 41 ? -7.981 -3.188 -8.234 1.00 0.00 41 LYS A CA 15
ATOM 15555 C C . LYS A 1 41 ? -7.408 -2.736 -9.579 1.00 0.00 41 LYS A C 15
ATOM 15556 O O . LYS A 1 41 ? -6.369 -3.233 -10.013 1.00 0.00 41 LYS A O 15
ATOM 15575 N N . ASP A 1 42 ? -8.109 -1.800 -10.201 1.00 0.00 42 ASP A N 15
ATOM 15576 C CA . ASP A 1 42 ? -7.683 -1.276 -11.487 1.00 0.00 42 ASP A CA 15
ATOM 15577 C C . ASP A 1 42 ? -6.427 -0.424 -11.295 1.00 0.00 42 ASP A C 15
ATOM 15578 O O . ASP A 1 42 ? -6.454 0.786 -11.516 1.00 0.00 42 ASP A O 15
ATOM 15587 N N . GLY A 1 43 ? -5.356 -1.088 -10.885 1.00 0.00 43 GLY A N 15
ATOM 15588 C CA . GLY A 1 43 ? -4.093 -0.406 -10.660 1.00 0.00 43 GLY A CA 15
ATOM 15589 C C . GLY A 1 43 ? -3.982 0.079 -9.213 1.00 0.00 43 GLY A C 15
ATOM 15590 O O . GLY A 1 43 ? -3.025 0.766 -8.857 1.00 0.00 43 GLY A O 15
ATOM 15594 N N . TRP A 1 44 ? -4.973 -0.296 -8.419 1.00 0.00 44 TRP A N 15
ATOM 15595 C CA . TRP A 1 44 ? -4.999 0.092 -7.019 1.00 0.00 44 TRP A CA 15
ATOM 15596 C C . TRP A 1 44 ? -4.933 -1.182 -6.173 1.00 0.00 44 TRP A C 15
ATOM 15597 O O . TRP A 1 44 ? -5.276 -2.264 -6.647 1.00 0.00 44 TRP A O 15
ATOM 15618 N N . LEU A 1 45 ? -4.490 -1.011 -4.937 1.00 0.00 45 LEU A N 15
ATOM 15619 C CA . LEU A 1 45 ? -4.375 -2.133 -4.021 1.00 0.00 45 LEU A CA 15
ATOM 15620 C C . LEU A 1 45 ? -4.952 -1.737 -2.660 1.00 0.00 45 LEU A C 15
ATOM 15621 O O . LEU A 1 45 ? -4.906 -0.568 -2.279 1.00 0.00 45 LEU A O 15
ATOM 15637 N N . TYR A 1 46 ? -5.483 -2.733 -1.966 1.00 0.00 46 TYR A N 15
ATOM 15638 C CA . TYR A 1 46 ? -6.068 -2.503 -0.656 1.00 0.00 46 TYR A CA 15
ATOM 15639 C C . TYR A 1 46 ? -5.172 -3.063 0.451 1.00 0.00 46 TYR A C 15
ATOM 15640 O O . TYR A 1 46 ? -4.378 -3.971 0.212 1.00 0.00 46 TYR A O 15
ATOM 15658 N N . GLY A 1 47 ? -5.331 -2.498 1.639 1.00 0.00 47 GLY A N 15
ATOM 15659 C CA . GLY A 1 47 ? -4.546 -2.930 2.783 1.00 0.00 47 GLY A CA 15
ATOM 15660 C C . GLY A 1 47 ? -4.890 -2.106 4.026 1.00 0.00 47 GLY A C 15
ATOM 15661 O O . GLY A 1 47 ? -5.725 -1.205 3.966 1.00 0.00 47 GLY A O 15
ATOM 15665 N N . GLU A 1 48 ? -4.230 -2.446 5.123 1.00 0.00 48 GLU A N 15
ATOM 15666 C CA . GLU A 1 48 ? -4.455 -1.749 6.378 1.00 0.00 48 GLU A CA 15
ATOM 15667 C C . GLU A 1 48 ? -3.262 -0.851 6.709 1.00 0.00 48 GLU A C 15
ATOM 15668 O O . GLU A 1 48 ? -2.131 -1.149 6.325 1.00 0.00 48 GLU A O 15
ATOM 15680 N N . HIS A 1 49 ? -3.553 0.230 7.418 1.00 0.00 49 HIS A N 15
ATOM 15681 C CA . HIS A 1 49 ? -2.518 1.173 7.804 1.00 0.00 49 HIS A CA 15
ATOM 15682 C C . HIS A 1 49 ? -1.932 0.766 9.158 1.00 0.00 49 HIS A C 15
ATOM 15683 O O . HIS A 1 49 ? -2.654 0.290 10.032 1.00 0.00 49 HIS A O 15
ATOM 15697 N N . ASP A 1 50 ? -0.630 0.970 9.288 1.00 0.00 50 ASP A N 15
ATOM 15698 C CA . ASP A 1 50 ? 0.061 0.631 10.521 1.00 0.00 50 ASP A CA 15
ATOM 15699 C C . ASP A 1 50 ? -0.011 1.817 11.484 1.00 0.00 50 ASP A C 15
ATOM 15700 O O . ASP A 1 50 ? 0.990 2.187 12.095 1.00 0.00 50 ASP A O 15
ATOM 15709 N N . THR A 1 51 ? -1.205 2.381 11.589 1.00 0.00 51 THR A N 15
ATOM 15710 C CA . THR A 1 51 ? -1.421 3.518 12.468 1.00 0.00 51 THR A CA 15
ATOM 15711 C C . THR A 1 51 ? -2.907 3.661 12.800 1.00 0.00 51 THR A C 15
ATOM 15712 O O . THR A 1 51 ? -3.397 3.046 13.746 1.00 0.00 51 THR A O 15
ATOM 15723 N N . THR A 1 52 ? -3.583 4.476 12.004 1.00 0.00 52 THR A N 15
ATOM 15724 C CA . THR A 1 52 ? -5.004 4.708 12.202 1.00 0.00 52 THR A CA 15
ATOM 15725 C C . THR A 1 52 ? -5.743 3.378 12.370 1.00 0.00 52 THR A C 15
ATOM 15726 O O . THR A 1 52 ? -6.815 3.332 12.971 1.00 0.00 52 THR A O 15
ATOM 15737 N N . LYS A 1 53 ? -5.139 2.330 11.829 1.00 0.00 53 LYS A N 15
ATOM 15738 C CA . LYS A 1 53 ? -5.726 1.004 11.912 1.00 0.00 53 LYS A CA 15
ATOM 15739 C C . LYS A 1 53 ? -6.870 0.893 10.902 1.00 0.00 53 LYS A C 15
ATOM 15740 O O . LYS A 1 53 ? -7.583 -0.109 10.873 1.00 0.00 53 LYS A O 15
ATOM 15759 N N . ALA A 1 54 ? -7.009 1.936 10.097 1.00 0.00 54 ALA A N 15
ATOM 15760 C CA . ALA A 1 54 ? -8.054 1.968 9.088 1.00 0.00 54 ALA A CA 15
ATOM 15761 C C . ALA A 1 54 ? -7.471 1.535 7.741 1.00 0.00 54 ALA A C 15
ATOM 15762 O O . ALA A 1 54 ? -6.282 1.725 7.486 1.00 0.00 54 ALA A O 15
ATOM 15769 N N . ARG A 1 55 ? -8.333 0.962 6.915 1.00 0.00 55 ARG A N 15
ATOM 15770 C CA . ARG A 1 55 ? -7.918 0.501 5.601 1.00 0.00 55 ARG A CA 15
ATOM 15771 C C . ARG A 1 55 ? -8.577 1.347 4.509 1.00 0.00 55 ARG A C 15
ATOM 15772 O O . ARG A 1 55 ? -9.766 1.651 4.588 1.00 0.00 55 ARG A O 15
ATOM 15793 N N . GLY A 1 56 ? -7.775 1.702 3.517 1.00 0.00 56 GLY A N 15
ATOM 15794 C CA . GLY A 1 56 ? -8.265 2.507 2.410 1.00 0.00 56 GLY A CA 15
ATOM 15795 C C . GLY A 1 56 ? -7.808 1.930 1.069 1.00 0.00 56 GLY A C 15
ATOM 15796 O O . GLY A 1 56 ? -7.348 0.791 1.003 1.00 0.00 56 GLY A O 15
ATOM 15800 N N . TRP A 1 57 ? -7.950 2.744 0.032 1.00 0.00 57 TRP A N 15
ATOM 15801 C CA . TRP A 1 57 ? -7.557 2.329 -1.304 1.00 0.00 57 TRP A CA 15
ATOM 15802 C C . TRP A 1 57 ? -6.344 3.163 -1.720 1.00 0.00 57 TRP A C 15
ATOM 15803 O O . TRP A 1 57 ? -6.329 4.379 -1.537 1.00 0.00 57 TRP A O 15
ATOM 15824 N N . PHE A 1 58 ? -5.355 2.476 -2.273 1.00 0.00 58 PHE A N 15
ATOM 15825 C CA . PHE A 1 58 ? -4.140 3.138 -2.717 1.00 0.00 58 PHE A CA 15
ATOM 15826 C C . PHE A 1 58 ? -3.613 2.507 -4.008 1.00 0.00 58 PHE A C 15
ATOM 15827 O O . PHE A 1 58 ? -3.857 1.332 -4.274 1.00 0.00 58 PHE A O 15
ATOM 15844 N N . PRO A 1 59 ? -2.879 3.339 -4.795 1.00 0.00 59 PRO A N 15
ATOM 15845 C CA . PRO A 1 59 ? -2.315 2.875 -6.051 1.00 0.00 59 PRO A CA 15
ATOM 15846 C C . PRO A 1 59 ? -1.100 1.977 -5.808 1.00 0.00 59 PRO A C 15
ATOM 15847 O O . PRO A 1 59 ? -0.107 2.414 -5.227 1.00 0.00 59 PRO A O 15
ATOM 15858 N N . SER A 1 60 ? -1.218 0.739 -6.265 1.00 0.00 60 SER A N 15
ATOM 15859 C CA . SER A 1 60 ? -0.142 -0.224 -6.105 1.00 0.00 60 SER A CA 15
ATOM 15860 C C . SER A 1 60 ? 1.182 0.389 -6.565 1.00 0.00 60 SER A C 15
ATOM 15861 O O . SER A 1 60 ? 2.252 -0.044 -6.140 1.00 0.00 60 SER A O 15
ATOM 15869 N N . SER A 1 61 ? 1.066 1.389 -7.427 1.00 0.00 61 SER A N 15
ATOM 15870 C CA . SER A 1 61 ? 2.241 2.066 -7.950 1.00 0.00 61 SER A CA 15
ATOM 15871 C C . SER A 1 61 ? 2.892 2.908 -6.851 1.00 0.00 61 SER A C 15
ATOM 15872 O O . SER A 1 61 ? 4.106 3.108 -6.854 1.00 0.00 61 SER A O 15
ATOM 15880 N N . TYR A 1 62 ? 2.056 3.378 -5.937 1.00 0.00 62 TYR A N 15
ATOM 15881 C CA . TYR A 1 62 ? 2.535 4.194 -4.834 1.00 0.00 62 TYR A CA 15
ATOM 15882 C C . TYR A 1 62 ? 3.034 3.320 -3.682 1.00 0.00 62 TYR A C 15
ATOM 15883 O O . TYR A 1 62 ? 3.343 3.825 -2.603 1.00 0.00 62 TYR A O 15
ATOM 15901 N N . THR A 1 63 ? 3.097 2.024 -3.949 1.00 0.00 63 THR A N 15
ATOM 15902 C CA . THR A 1 63 ? 3.553 1.074 -2.948 1.00 0.00 63 THR A CA 15
ATOM 15903 C C . THR A 1 63 ? 4.384 -0.032 -3.601 1.00 0.00 63 THR A C 15
ATOM 15904 O O . THR A 1 63 ? 4.180 -0.359 -4.769 1.00 0.00 63 THR A O 15
ATOM 15915 N N . LYS A 1 64 ? 5.304 -0.577 -2.819 1.00 0.00 64 LYS A N 15
ATOM 15916 C CA . LYS A 1 64 ? 6.167 -1.639 -3.307 1.00 0.00 64 LYS A CA 15
ATOM 15917 C C . LYS A 1 64 ? 6.227 -2.760 -2.267 1.00 0.00 64 LYS A C 15
ATOM 15918 O O . LYS A 1 64 ? 5.994 -2.525 -1.082 1.00 0.00 64 LYS A O 15
ATOM 15937 N N . LEU A 1 65 ? 6.540 -3.954 -2.748 1.00 0.00 65 LEU A N 15
ATOM 15938 C CA . LEU A 1 65 ? 6.633 -5.112 -1.875 1.00 0.00 65 LEU A CA 15
ATOM 15939 C C . LEU A 1 65 ? 7.841 -4.952 -0.951 1.00 0.00 65 LEU A C 15
ATOM 15940 O O . LEU A 1 65 ? 8.941 -4.648 -1.408 1.00 0.00 65 LEU A O 15
ATOM 15956 N N . LEU A 1 66 ? 7.595 -5.165 0.334 1.00 0.00 66 LEU A N 15
ATOM 15957 C CA . LEU A 1 66 ? 8.650 -5.048 1.327 1.00 0.00 66 LEU A CA 15
ATOM 15958 C C . LEU A 1 66 ? 9.814 -5.962 0.938 1.00 0.00 66 LEU A C 15
ATOM 15959 O O . LEU A 1 66 ? 9.698 -6.758 0.007 1.00 0.00 66 LEU A O 15
ATOM 15975 N N . SER A 1 67 ? 10.908 -5.817 1.671 1.00 0.00 67 SER A N 15
ATOM 15976 C CA . SER A 1 67 ? 12.092 -6.620 1.415 1.00 0.00 67 SER A CA 15
ATOM 15977 C C . SER A 1 67 ? 12.764 -6.998 2.736 1.00 0.00 67 SER A C 15
ATOM 15978 O O . SER A 1 67 ? 13.583 -6.242 3.258 1.00 0.00 67 SER A O 15
ATOM 15986 N N . GLY A 1 68 ? 12.394 -8.166 3.239 1.00 0.00 68 GLY A N 15
ATOM 15987 C CA . GLY A 1 68 ? 12.951 -8.653 4.490 1.00 0.00 68 GLY A CA 15
ATOM 15988 C C . GLY A 1 68 ? 13.195 -10.162 4.430 1.00 0.00 68 GLY A C 15
ATOM 15989 O O . GLY A 1 68 ? 12.754 -10.830 3.496 1.00 0.00 68 GLY A O 15
ATOM 15993 N N . PRO A 1 69 ? 13.916 -10.669 5.466 1.00 0.00 69 PRO A N 15
ATOM 15994 C CA . PRO A 1 69 ? 14.225 -12.087 5.541 1.00 0.00 69 PRO A CA 15
ATOM 15995 C C . PRO A 1 69 ? 12.994 -12.894 5.957 1.00 0.00 69 PRO A C 15
ATOM 15996 O O . PRO A 1 69 ? 12.732 -13.963 5.406 1.00 0.00 69 PRO A O 15
ATOM 16007 N N . SER A 1 70 ? 12.270 -12.353 6.926 1.00 0.00 70 SER A N 15
ATOM 16008 C CA . SER A 1 70 ? 11.073 -13.010 7.423 1.00 0.00 70 SER A CA 15
ATOM 16009 C C . SER A 1 70 ? 9.979 -11.973 7.686 1.00 0.00 70 SER A C 15
ATOM 16010 O O . SER A 1 70 ? 9.899 -11.414 8.779 1.00 0.00 70 SER A O 15
ATOM 16018 N N . SER A 1 71 ? 9.163 -11.749 6.667 1.00 0.00 71 SER A N 15
ATOM 16019 C CA . SER A 1 71 ? 8.077 -10.790 6.774 1.00 0.00 71 SER A CA 15
ATOM 16020 C C . SER A 1 71 ? 8.640 -9.370 6.873 1.00 0.00 71 SER A C 15
ATOM 16021 O O . SER A 1 71 ? 9.785 -9.180 7.280 1.00 0.00 71 SER A O 15
ATOM 16029 N N . GLY A 1 72 ? 7.809 -8.411 6.494 1.00 0.00 72 GLY A N 15
ATOM 16030 C CA . GLY A 1 72 ? 8.209 -7.015 6.534 1.00 0.00 72 GLY A CA 15
ATOM 16031 C C . GLY A 1 72 ? 8.661 -6.615 7.940 1.00 0.00 72 GLY A C 15
ATOM 16032 O O . GLY A 1 72 ? 8.345 -7.295 8.915 1.00 0.00 72 GLY A O 15
ATOM 16036 N N . GLY A 1 1 ? 5.973 -8.195 13.421 1.00 0.00 1 GLY A N 16
ATOM 16037 C CA . GLY A 1 1 ? 6.091 -9.069 12.267 1.00 0.00 1 GLY A CA 16
ATOM 16038 C C . GLY A 1 1 ? 4.935 -10.071 12.218 1.00 0.00 1 GLY A C 16
ATOM 16039 O O . GLY A 1 1 ? 4.656 -10.751 13.204 1.00 0.00 1 GLY A O 16
ATOM 16043 N N . SER A 1 2 ? 4.294 -10.130 11.060 1.00 0.00 2 SER A N 16
ATOM 16044 C CA . SER A 1 2 ? 3.175 -11.037 10.869 1.00 0.00 2 SER A CA 16
ATOM 16045 C C . SER A 1 2 ? 3.689 -12.436 10.525 1.00 0.00 2 SER A C 16
ATOM 16046 O O . SER A 1 2 ? 3.285 -13.420 11.144 1.00 0.00 2 SER A O 16
ATOM 16054 N N . SER A 1 3 ? 4.572 -12.482 9.539 1.00 0.00 3 SER A N 16
ATOM 16055 C CA . SER A 1 3 ? 5.145 -13.744 9.105 1.00 0.00 3 SER A CA 16
ATOM 16056 C C . SER A 1 3 ? 4.032 -14.759 8.836 1.00 0.00 3 SER A C 16
ATOM 16057 O O . SER A 1 3 ? 3.721 -15.586 9.692 1.00 0.00 3 SER A O 16
ATOM 16065 N N . GLY A 1 4 ? 3.464 -14.664 7.643 1.00 0.00 4 GLY A N 16
ATOM 16066 C CA . GLY A 1 4 ? 2.392 -15.563 7.250 1.00 0.00 4 GLY A CA 16
ATOM 16067 C C . GLY A 1 4 ? 2.355 -15.741 5.731 1.00 0.00 4 GLY A C 16
ATOM 16068 O O . GLY A 1 4 ? 3.378 -16.022 5.110 1.00 0.00 4 GLY A O 16
ATOM 16072 N N . SER A 1 5 ? 1.163 -15.570 5.177 1.00 0.00 5 SER A N 16
ATOM 16073 C CA . SER A 1 5 ? 0.979 -15.708 3.742 1.00 0.00 5 SER A CA 16
ATOM 16074 C C . SER A 1 5 ? 0.037 -14.618 3.228 1.00 0.00 5 SER A C 16
ATOM 16075 O O . SER A 1 5 ? 0.464 -13.492 2.976 1.00 0.00 5 SER A O 16
ATOM 16083 N N . SER A 1 6 ? -1.227 -14.990 3.087 1.00 0.00 6 SER A N 16
ATOM 16084 C CA . SER A 1 6 ? -2.233 -14.057 2.608 1.00 0.00 6 SER A CA 16
ATOM 16085 C C . SER A 1 6 ? -2.264 -12.816 3.502 1.00 0.00 6 SER A C 16
ATOM 16086 O O . SER A 1 6 ? -2.980 -12.785 4.502 1.00 0.00 6 SER A O 16
ATOM 16094 N N . GLY A 1 7 ? -1.480 -11.823 3.110 1.00 0.00 7 GLY A N 16
ATOM 16095 C CA . GLY A 1 7 ? -1.409 -10.583 3.864 1.00 0.00 7 GLY A CA 16
ATOM 16096 C C . GLY A 1 7 ? -0.020 -9.950 3.749 1.00 0.00 7 GLY A C 16
ATOM 16097 O O . GLY A 1 7 ? 0.568 -9.550 4.752 1.00 0.00 7 GLY A O 16
ATOM 16101 N N . GLN A 1 8 ? 0.463 -9.880 2.517 1.00 0.00 8 GLN A N 16
ATOM 16102 C CA . GLN A 1 8 ? 1.770 -9.302 2.258 1.00 0.00 8 GLN A CA 16
ATOM 16103 C C . GLN A 1 8 ? 1.825 -7.861 2.767 1.00 0.00 8 GLN A C 16
ATOM 16104 O O . GLN A 1 8 ? 0.795 -7.280 3.108 1.00 0.00 8 GLN A O 16
ATOM 16118 N N . LYS A 1 9 ? 3.036 -7.324 2.803 1.00 0.00 9 LYS A N 16
ATOM 16119 C CA . LYS A 1 9 ? 3.237 -5.962 3.265 1.00 0.00 9 LYS A CA 16
ATOM 16120 C C . LYS A 1 9 ? 3.825 -5.124 2.127 1.00 0.00 9 LYS A C 16
ATOM 16121 O O . LYS A 1 9 ? 4.639 -5.614 1.347 1.00 0.00 9 LYS A O 16
ATOM 16140 N N . VAL A 1 10 ? 3.389 -3.874 2.070 1.00 0.00 10 VAL A N 16
ATOM 16141 C CA . VAL A 1 10 ? 3.861 -2.964 1.041 1.00 0.00 10 VAL A CA 16
ATOM 16142 C C . VAL A 1 10 ? 4.324 -1.659 1.693 1.00 0.00 10 VAL A C 16
ATOM 16143 O O . VAL A 1 10 ? 3.864 -1.307 2.778 1.00 0.00 10 VAL A O 16
ATOM 16156 N N . LYS A 1 11 ? 5.228 -0.979 1.004 1.00 0.00 11 LYS A N 16
ATOM 16157 C CA . LYS A 1 11 ? 5.758 0.279 1.503 1.00 0.00 11 LYS A CA 16
ATOM 16158 C C . LYS A 1 11 ? 5.519 1.376 0.464 1.00 0.00 11 LYS A C 16
ATOM 16159 O O . LYS A 1 11 ? 5.667 1.144 -0.735 1.00 0.00 11 LYS A O 16
ATOM 16178 N N . THR A 1 12 ? 5.152 2.548 0.962 1.00 0.00 12 THR A N 16
ATOM 16179 C CA . THR A 1 12 ? 4.891 3.682 0.091 1.00 0.00 12 THR A CA 16
ATOM 16180 C C . THR A 1 12 ? 6.200 4.385 -0.275 1.00 0.00 12 THR A C 16
ATOM 16181 O O . THR A 1 12 ? 6.994 4.724 0.601 1.00 0.00 12 THR A O 16
ATOM 16192 N N . ILE A 1 13 ? 6.384 4.585 -1.572 1.00 0.00 13 ILE A N 16
ATOM 16193 C CA . ILE A 1 13 ? 7.582 5.242 -2.066 1.00 0.00 13 ILE A CA 16
ATOM 16194 C C . ILE A 1 13 ? 7.293 6.729 -2.276 1.00 0.00 13 ILE A C 16
ATOM 16195 O O . ILE A 1 13 ? 8.202 7.508 -2.559 1.00 0.00 13 ILE A O 16
ATOM 16211 N N . PHE A 1 14 ? 6.024 7.079 -2.130 1.00 0.00 14 PHE A N 16
ATOM 16212 C CA . PHE A 1 14 ? 5.603 8.460 -2.301 1.00 0.00 14 PHE A CA 16
ATOM 16213 C C . PHE A 1 14 ? 4.421 8.790 -1.388 1.00 0.00 14 PHE A C 16
ATOM 16214 O O . PHE A 1 14 ? 3.627 7.912 -1.053 1.00 0.00 14 PHE A O 16
ATOM 16231 N N . PRO A 1 15 ? 4.338 10.091 -1.002 1.00 0.00 15 PRO A N 16
ATOM 16232 C CA . PRO A 1 15 ? 3.266 10.548 -0.135 1.00 0.00 15 PRO A CA 16
ATOM 16233 C C . PRO A 1 15 ? 1.948 10.657 -0.904 1.00 0.00 15 PRO A C 16
ATOM 16234 O O . PRO A 1 15 ? 1.939 11.010 -2.082 1.00 0.00 15 PRO A O 16
ATOM 16245 N N . HIS A 1 16 ? 0.865 10.347 -0.206 1.00 0.00 16 HIS A N 16
ATOM 16246 C CA . HIS A 1 16 ? -0.456 10.406 -0.808 1.00 0.00 16 HIS A CA 16
ATOM 16247 C C . HIS A 1 16 ? -1.507 10.629 0.281 1.00 0.00 16 HIS A C 16
ATOM 16248 O O . HIS A 1 16 ? -1.977 9.676 0.900 1.00 0.00 16 HIS A O 16
ATOM 16262 N N . THR A 1 17 ? -1.845 11.894 0.482 1.00 0.00 17 THR A N 16
ATOM 16263 C CA . THR A 1 17 ? -2.832 12.255 1.485 1.00 0.00 17 THR A CA 16
ATOM 16264 C C . THR A 1 17 ? -4.237 11.879 1.010 1.00 0.00 17 THR A C 16
ATOM 16265 O O . THR A 1 17 ? -4.475 11.742 -0.189 1.00 0.00 17 THR A O 16
ATOM 16276 N N . ALA A 1 18 ? -5.132 11.724 1.975 1.00 0.00 18 ALA A N 16
ATOM 16277 C CA . ALA A 1 18 ? -6.507 11.367 1.671 1.00 0.00 18 ALA A CA 16
ATOM 16278 C C . ALA A 1 18 ? -7.452 12.290 2.444 1.00 0.00 18 ALA A C 16
ATOM 16279 O O . ALA A 1 18 ? -8.661 12.064 2.472 1.00 0.00 18 ALA A O 16
ATOM 16286 N N . GLY A 1 19 ? -6.865 13.310 3.052 1.00 0.00 19 GLY A N 16
ATOM 16287 C CA . GLY A 1 19 ? -7.639 14.268 3.823 1.00 0.00 19 GLY A CA 16
ATOM 16288 C C . GLY A 1 19 ? -8.987 14.547 3.155 1.00 0.00 19 GLY A C 16
ATOM 16289 O O . GLY A 1 19 ? -9.062 14.690 1.936 1.00 0.00 19 GLY A O 16
ATOM 16293 N N . ASN A 1 20 ? -10.019 14.617 3.984 1.00 0.00 20 ASN A N 16
ATOM 16294 C CA . ASN A 1 20 ? -11.360 14.876 3.489 1.00 0.00 20 ASN A CA 16
ATOM 16295 C C . ASN A 1 20 ? -11.944 13.586 2.911 1.00 0.00 20 ASN A C 16
ATOM 16296 O O . ASN A 1 20 ? -12.953 13.082 3.403 1.00 0.00 20 ASN A O 16
ATOM 16307 N N . ASN A 1 21 ? -11.285 13.088 1.875 1.00 0.00 21 ASN A N 16
ATOM 16308 C CA . ASN A 1 21 ? -11.727 11.865 1.225 1.00 0.00 21 ASN A CA 16
ATOM 16309 C C . ASN A 1 21 ? -11.811 10.743 2.262 1.00 0.00 21 ASN A C 16
ATOM 16310 O O . ASN A 1 21 ? -11.517 10.956 3.437 1.00 0.00 21 ASN A O 16
ATOM 16321 N N . LYS A 1 22 ? -12.213 9.573 1.789 1.00 0.00 22 LYS A N 16
ATOM 16322 C CA . LYS A 1 22 ? -12.340 8.417 2.660 1.00 0.00 22 LYS A CA 16
ATOM 16323 C C . LYS A 1 22 ? -11.649 7.216 2.010 1.00 0.00 22 LYS A C 16
ATOM 16324 O O . LYS A 1 22 ? -10.685 6.681 2.554 1.00 0.00 22 LYS A O 16
ATOM 16343 N N . THR A 1 23 ? -12.170 6.828 0.855 1.00 0.00 23 THR A N 16
ATOM 16344 C CA . THR A 1 23 ? -11.616 5.701 0.125 1.00 0.00 23 THR A CA 16
ATOM 16345 C C . THR A 1 23 ? -10.087 5.770 0.117 1.00 0.00 23 THR A C 16
ATOM 16346 O O . THR A 1 23 ? -9.415 4.764 0.339 1.00 0.00 23 THR A O 16
ATOM 16357 N N . LEU A 1 24 ? -9.582 6.968 -0.140 1.00 0.00 24 LEU A N 16
ATOM 16358 C CA . LEU A 1 24 ? -8.146 7.182 -0.180 1.00 0.00 24 LEU A CA 16
ATOM 16359 C C . LEU A 1 24 ? -7.579 7.076 1.237 1.00 0.00 24 LEU A C 16
ATOM 16360 O O . LEU A 1 24 ? -8.220 7.498 2.199 1.00 0.00 24 LEU A O 16
ATOM 16376 N N . LEU A 1 25 ? -6.384 6.512 1.322 1.00 0.00 25 LEU A N 16
ATOM 16377 C CA . LEU A 1 25 ? -5.724 6.345 2.606 1.00 0.00 25 LEU A CA 16
ATOM 16378 C C . LEU A 1 25 ? -4.662 7.434 2.773 1.00 0.00 25 LEU A C 16
ATOM 16379 O O . LEU A 1 25 ? -3.887 7.697 1.855 1.00 0.00 25 LEU A O 16
ATOM 16395 N N . SER A 1 26 ? -4.661 8.039 3.952 1.00 0.00 26 SER A N 16
ATOM 16396 C CA . SER A 1 26 ? -3.707 9.093 4.252 1.00 0.00 26 SER A CA 16
ATOM 16397 C C . SER A 1 26 ? -2.492 8.510 4.977 1.00 0.00 26 SER A C 16
ATOM 16398 O O . SER A 1 26 ? -2.630 7.907 6.040 1.00 0.00 26 SER A O 16
ATOM 16406 N N . PHE A 1 27 ? -1.330 8.708 4.372 1.00 0.00 27 PHE A N 16
ATOM 16407 C CA . PHE A 1 27 ? -0.093 8.210 4.947 1.00 0.00 27 PHE A CA 16
ATOM 16408 C C . PHE A 1 27 ? 1.111 8.994 4.422 1.00 0.00 27 PHE A C 16
ATOM 16409 O O . PHE A 1 27 ? 0.962 9.873 3.574 1.00 0.00 27 PHE A O 16
ATOM 16426 N N . ALA A 1 28 ? 2.277 8.649 4.947 1.00 0.00 28 ALA A N 16
ATOM 16427 C CA . ALA A 1 28 ? 3.506 9.310 4.542 1.00 0.00 28 ALA A CA 16
ATOM 16428 C C . ALA A 1 28 ? 4.487 8.268 4.002 1.00 0.00 28 ALA A C 16
ATOM 16429 O O . ALA A 1 28 ? 4.497 7.125 4.456 1.00 0.00 28 ALA A O 16
ATOM 16436 N N . GLN A 1 29 ? 5.288 8.699 3.039 1.00 0.00 29 GLN A N 16
ATOM 16437 C CA . GLN A 1 29 ? 6.271 7.818 2.432 1.00 0.00 29 GLN A CA 16
ATOM 16438 C C . GLN A 1 29 ? 7.028 7.042 3.512 1.00 0.00 29 GLN A C 16
ATOM 16439 O O . GLN A 1 29 ? 7.456 7.619 4.510 1.00 0.00 29 GLN A O 16
ATOM 16453 N N . GLY A 1 30 ? 7.170 5.746 3.275 1.00 0.00 30 GLY A N 16
ATOM 16454 C CA . GLY A 1 30 ? 7.868 4.886 4.216 1.00 0.00 30 GLY A CA 16
ATOM 16455 C C . GLY A 1 30 ? 6.880 4.037 5.018 1.00 0.00 30 GLY A C 16
ATOM 16456 O O . GLY A 1 30 ? 7.202 2.921 5.424 1.00 0.00 30 GLY A O 16
ATOM 16460 N N . ASP A 1 31 ? 5.697 4.597 5.223 1.00 0.00 31 ASP A N 16
ATOM 16461 C CA . ASP A 1 31 ? 4.660 3.905 5.970 1.00 0.00 31 ASP A CA 16
ATOM 16462 C C . ASP A 1 31 ? 4.426 2.525 5.350 1.00 0.00 31 ASP A C 16
ATOM 16463 O O . ASP A 1 31 ? 4.625 2.338 4.151 1.00 0.00 31 ASP A O 16
ATOM 16472 N N . VAL A 1 32 ? 4.006 1.596 6.196 1.00 0.00 32 VAL A N 16
ATOM 16473 C CA . VAL A 1 32 ? 3.743 0.239 5.746 1.00 0.00 32 VAL A CA 16
ATOM 16474 C C . VAL A 1 32 ? 2.257 -0.076 5.933 1.00 0.00 32 VAL A C 16
ATOM 16475 O O . VAL A 1 32 ? 1.685 0.213 6.983 1.00 0.00 32 VAL A O 16
ATOM 16488 N N . LEU A 1 33 ? 1.675 -0.663 4.897 1.00 0.00 33 LEU A N 16
ATOM 16489 C CA . LEU A 1 33 ? 0.267 -1.020 4.934 1.00 0.00 33 LEU A CA 16
ATOM 16490 C C . LEU A 1 33 ? 0.121 -2.524 4.697 1.00 0.00 33 LEU A C 16
ATOM 16491 O O . LEU A 1 33 ? 0.797 -3.090 3.839 1.00 0.00 33 LEU A O 16
ATOM 16507 N N . THR A 1 34 ? -0.767 -3.129 5.472 1.00 0.00 34 THR A N 16
ATOM 16508 C CA . THR A 1 34 ? -1.011 -4.557 5.357 1.00 0.00 34 THR A CA 16
ATOM 16509 C C . THR A 1 34 ? -2.106 -4.830 4.324 1.00 0.00 34 THR A C 16
ATOM 16510 O O . THR A 1 34 ? -3.217 -4.313 4.441 1.00 0.00 34 THR A O 16
ATOM 16521 N N . LEU A 1 35 ? -1.756 -5.641 3.337 1.00 0.00 35 LEU A N 16
ATOM 16522 C CA . LEU A 1 35 ? -2.695 -5.988 2.284 1.00 0.00 35 LEU A CA 16
ATOM 16523 C C . LEU A 1 35 ? -3.765 -6.924 2.850 1.00 0.00 35 LEU A C 16
ATOM 16524 O O . LEU A 1 35 ? -3.493 -7.707 3.759 1.00 0.00 35 LEU A O 16
ATOM 16540 N N . LEU A 1 36 ? -4.960 -6.811 2.290 1.00 0.00 36 LEU A N 16
ATOM 16541 C CA . LEU A 1 36 ? -6.073 -7.638 2.727 1.00 0.00 36 LEU A CA 16
ATOM 16542 C C . LEU A 1 36 ? -6.961 -7.968 1.526 1.00 0.00 36 LEU A C 16
ATOM 16543 O O . LEU A 1 36 ? -8.186 -7.903 1.618 1.00 0.00 36 LEU A O 16
ATOM 16559 N N . ILE A 1 37 ? -6.308 -8.314 0.426 1.00 0.00 37 ILE A N 16
ATOM 16560 C CA . ILE A 1 37 ? -7.023 -8.654 -0.793 1.00 0.00 37 ILE A CA 16
ATOM 16561 C C . ILE A 1 37 ? -6.276 -9.772 -1.522 1.00 0.00 37 ILE A C 16
ATOM 16562 O O . ILE A 1 37 ? -5.095 -10.004 -1.266 1.00 0.00 37 ILE A O 16
ATOM 16578 N N . PRO A 1 38 ? -7.013 -10.453 -2.440 1.00 0.00 38 PRO A N 16
ATOM 16579 C CA . PRO A 1 38 ? -6.432 -11.540 -3.209 1.00 0.00 38 PRO A CA 16
ATOM 16580 C C . PRO A 1 38 ? -5.503 -11.005 -4.301 1.00 0.00 38 PRO A C 16
ATOM 16581 O O . PRO A 1 38 ? -4.446 -11.580 -4.558 1.00 0.00 38 PRO A O 16
ATOM 16592 N N . GLU A 1 39 ? -5.931 -9.912 -4.914 1.00 0.00 39 GLU A N 16
ATOM 16593 C CA . GLU A 1 39 ? -5.151 -9.293 -5.972 1.00 0.00 39 GLU A CA 16
ATOM 16594 C C . GLU A 1 39 ? -5.489 -7.805 -6.079 1.00 0.00 39 GLU A C 16
ATOM 16595 O O . GLU A 1 39 ? -6.540 -7.368 -5.612 1.00 0.00 39 GLU A O 16
ATOM 16607 N N . GLU A 1 40 ? -4.579 -7.067 -6.698 1.00 0.00 40 GLU A N 16
ATOM 16608 C CA . GLU A 1 40 ? -4.767 -5.637 -6.873 1.00 0.00 40 GLU A CA 16
ATOM 16609 C C . GLU A 1 40 ? -6.088 -5.360 -7.594 1.00 0.00 40 GLU A C 16
ATOM 16610 O O . GLU A 1 40 ? -6.687 -6.267 -8.169 1.00 0.00 40 GLU A O 16
ATOM 16622 N N . LYS A 1 41 ? -6.502 -4.103 -7.540 1.00 0.00 41 LYS A N 16
ATOM 16623 C CA . LYS A 1 41 ? -7.741 -3.695 -8.181 1.00 0.00 41 LYS A CA 16
ATOM 16624 C C . LYS A 1 41 ? -7.438 -3.198 -9.596 1.00 0.00 41 LYS A C 16
ATOM 16625 O O . LYS A 1 41 ? -7.850 -2.102 -9.974 1.00 0.00 41 LYS A O 16
ATOM 16644 N N . ASP A 1 42 ? -6.722 -4.028 -10.340 1.00 0.00 42 ASP A N 16
ATOM 16645 C CA . ASP A 1 42 ? -6.360 -3.687 -11.705 1.00 0.00 42 ASP A CA 16
ATOM 16646 C C . ASP A 1 42 ? -5.434 -2.468 -11.693 1.00 0.00 42 ASP A C 16
ATOM 16647 O O . ASP A 1 42 ? -5.469 -1.649 -12.610 1.00 0.00 42 ASP A O 16
ATOM 16656 N N . GLY A 1 43 ? -4.629 -2.387 -10.644 1.00 0.00 43 GLY A N 16
ATOM 16657 C CA . GLY A 1 43 ? -3.696 -1.282 -10.501 1.00 0.00 43 GLY A CA 16
ATOM 16658 C C . GLY A 1 43 ? -3.655 -0.784 -9.055 1.00 0.00 43 GLY A C 16
ATOM 16659 O O . GLY A 1 43 ? -2.578 -0.591 -8.492 1.00 0.00 43 GLY A O 16
ATOM 16663 N N . TRP A 1 44 ? -4.840 -0.590 -8.496 1.00 0.00 44 TRP A N 16
ATOM 16664 C CA . TRP A 1 44 ? -4.953 -0.117 -7.126 1.00 0.00 44 TRP A CA 16
ATOM 16665 C C . TRP A 1 44 ? -4.770 -1.317 -6.195 1.00 0.00 44 TRP A C 16
ATOM 16666 O O . TRP A 1 44 ? -4.894 -2.464 -6.623 1.00 0.00 44 TRP A O 16
ATOM 16687 N N . LEU A 1 45 ? -4.478 -1.013 -4.939 1.00 0.00 45 LEU A N 16
ATOM 16688 C CA . LEU A 1 45 ? -4.276 -2.052 -3.945 1.00 0.00 45 LEU A CA 16
ATOM 16689 C C . LEU A 1 45 ? -4.885 -1.604 -2.614 1.00 0.00 45 LEU A C 16
ATOM 16690 O O . LEU A 1 45 ? -4.903 -0.413 -2.306 1.00 0.00 45 LEU A O 16
ATOM 16706 N N . TYR A 1 46 ? -5.369 -2.581 -1.862 1.00 0.00 46 TYR A N 16
ATOM 16707 C CA . TYR A 1 46 ? -5.977 -2.302 -0.572 1.00 0.00 46 TYR A CA 16
ATOM 16708 C C . TYR A 1 46 ? -5.085 -2.790 0.571 1.00 0.00 46 TYR A C 16
ATOM 16709 O O . TYR A 1 46 ? -4.085 -3.467 0.338 1.00 0.00 46 TYR A O 16
ATOM 16727 N N . GLY A 1 47 ? -5.478 -2.425 1.783 1.00 0.00 47 GLY A N 16
ATOM 16728 C CA . GLY A 1 47 ? -4.727 -2.817 2.963 1.00 0.00 47 GLY A CA 16
ATOM 16729 C C . GLY A 1 47 ? -5.058 -1.909 4.150 1.00 0.00 47 GLY A C 16
ATOM 16730 O O . GLY A 1 47 ? -5.859 -0.984 4.024 1.00 0.00 47 GLY A O 16
ATOM 16734 N N . GLU A 1 48 ? -4.424 -2.205 5.275 1.00 0.00 48 GLU A N 16
ATOM 16735 C CA . GLU A 1 48 ? -4.641 -1.428 6.483 1.00 0.00 48 GLU A CA 16
ATOM 16736 C C . GLU A 1 48 ? -3.431 -0.534 6.763 1.00 0.00 48 GLU A C 16
ATOM 16737 O O . GLU A 1 48 ? -2.308 -0.867 6.387 1.00 0.00 48 GLU A O 16
ATOM 16749 N N . HIS A 1 49 ? -3.701 0.584 7.422 1.00 0.00 49 HIS A N 16
ATOM 16750 C CA . HIS A 1 49 ? -2.649 1.528 7.757 1.00 0.00 49 HIS A CA 16
ATOM 16751 C C . HIS A 1 49 ? -2.068 1.183 9.129 1.00 0.00 49 HIS A C 16
ATOM 16752 O O . HIS A 1 49 ? -2.804 0.826 10.047 1.00 0.00 49 HIS A O 16
ATOM 16766 N N . ASP A 1 50 ? -0.752 1.302 9.226 1.00 0.00 50 ASP A N 16
ATOM 16767 C CA . ASP A 1 50 ? -0.063 1.007 10.471 1.00 0.00 50 ASP A CA 16
ATOM 16768 C C . ASP A 1 50 ? -0.077 2.250 11.363 1.00 0.00 50 ASP A C 16
ATOM 16769 O O . ASP A 1 50 ? 0.954 2.637 11.911 1.00 0.00 50 ASP A O 16
ATOM 16778 N N . THR A 1 51 ? -1.256 2.842 11.481 1.00 0.00 51 THR A N 16
ATOM 16779 C CA . THR A 1 51 ? -1.418 4.034 12.297 1.00 0.00 51 THR A CA 16
ATOM 16780 C C . THR A 1 51 ? -2.883 4.207 12.703 1.00 0.00 51 THR A C 16
ATOM 16781 O O . THR A 1 51 ? -3.254 3.921 13.840 1.00 0.00 51 THR A O 16
ATOM 16792 N N . THR A 1 52 ? -3.676 4.677 11.751 1.00 0.00 52 THR A N 16
ATOM 16793 C CA . THR A 1 52 ? -5.092 4.892 11.995 1.00 0.00 52 THR A CA 16
ATOM 16794 C C . THR A 1 52 ? -5.815 3.554 12.157 1.00 0.00 52 THR A C 16
ATOM 16795 O O . THR A 1 52 ? -6.926 3.504 12.682 1.00 0.00 52 THR A O 16
ATOM 16806 N N . LYS A 1 53 ? -5.154 2.501 11.697 1.00 0.00 53 LYS A N 16
ATOM 16807 C CA . LYS A 1 53 ? -5.720 1.166 11.784 1.00 0.00 53 LYS A CA 16
ATOM 16808 C C . LYS A 1 53 ? -6.866 1.035 10.778 1.00 0.00 53 LYS A C 16
ATOM 16809 O O . LYS A 1 53 ? -7.563 0.022 10.753 1.00 0.00 53 LYS A O 16
ATOM 16828 N N . ALA A 1 54 ? -7.024 2.075 9.972 1.00 0.00 54 ALA A N 16
ATOM 16829 C CA . ALA A 1 54 ? -8.073 2.089 8.966 1.00 0.00 54 ALA A CA 16
ATOM 16830 C C . ALA A 1 54 ? -7.492 1.642 7.624 1.00 0.00 54 ALA A C 16
ATOM 16831 O O . ALA A 1 54 ? -6.299 1.807 7.374 1.00 0.00 54 ALA A O 16
ATOM 16838 N N . ARG A 1 55 ? -8.363 1.085 6.794 1.00 0.00 55 ARG A N 16
ATOM 16839 C CA . ARG A 1 55 ? -7.951 0.613 5.483 1.00 0.00 55 ARG A CA 16
ATOM 16840 C C . ARG A 1 55 ? -8.534 1.510 4.389 1.00 0.00 55 ARG A C 16
ATOM 16841 O O . ARG A 1 55 ? -9.704 1.887 4.448 1.00 0.00 55 ARG A O 16
ATOM 16862 N N . GLY A 1 56 ? -7.692 1.825 3.416 1.00 0.00 56 GLY A N 16
ATOM 16863 C CA . GLY A 1 56 ? -8.110 2.670 2.310 1.00 0.00 56 GLY A CA 16
ATOM 16864 C C . GLY A 1 56 ? -7.662 2.081 0.971 1.00 0.00 56 GLY A C 16
ATOM 16865 O O . GLY A 1 56 ? -7.192 0.946 0.914 1.00 0.00 56 GLY A O 16
ATOM 16869 N N . TRP A 1 57 ? -7.825 2.880 -0.074 1.00 0.00 57 TRP A N 16
ATOM 16870 C CA . TRP A 1 57 ? -7.443 2.452 -1.409 1.00 0.00 57 TRP A CA 16
ATOM 16871 C C . TRP A 1 57 ? -6.241 3.290 -1.849 1.00 0.00 57 TRP A C 16
ATOM 16872 O O . TRP A 1 57 ? -6.233 4.508 -1.676 1.00 0.00 57 TRP A O 16
ATOM 16893 N N . PHE A 1 58 ? -5.256 2.605 -2.410 1.00 0.00 58 PHE A N 16
ATOM 16894 C CA . PHE A 1 58 ? -4.052 3.271 -2.877 1.00 0.00 58 PHE A CA 16
ATOM 16895 C C . PHE A 1 58 ? -3.542 2.638 -4.173 1.00 0.00 58 PHE A C 16
ATOM 16896 O O . PHE A 1 58 ? -3.765 1.454 -4.420 1.00 0.00 58 PHE A O 16
ATOM 16913 N N . PRO A 1 59 ? -2.849 3.478 -4.989 1.00 0.00 59 PRO A N 16
ATOM 16914 C CA . PRO A 1 59 ? -2.306 3.013 -6.254 1.00 0.00 59 PRO A CA 16
ATOM 16915 C C . PRO A 1 59 ? -1.064 2.147 -6.032 1.00 0.00 59 PRO A C 16
ATOM 16916 O O . PRO A 1 59 ? -0.105 2.582 -5.396 1.00 0.00 59 PRO A O 16
ATOM 16927 N N . SER A 1 60 ? -1.122 0.937 -6.569 1.00 0.00 60 SER A N 16
ATOM 16928 C CA . SER A 1 60 ? -0.014 0.007 -6.438 1.00 0.00 60 SER A CA 16
ATOM 16929 C C . SER A 1 60 ? 1.292 0.686 -6.855 1.00 0.00 60 SER A C 16
ATOM 16930 O O . SER A 1 60 ? 2.371 0.283 -6.423 1.00 0.00 60 SER A O 16
ATOM 16938 N N . SER A 1 61 ? 1.151 1.705 -7.689 1.00 0.00 61 SER A N 16
ATOM 16939 C CA . SER A 1 61 ? 2.307 2.444 -8.170 1.00 0.00 61 SER A CA 16
ATOM 16940 C C . SER A 1 61 ? 2.903 3.279 -7.034 1.00 0.00 61 SER A C 16
ATOM 16941 O O . SER A 1 61 ? 4.095 3.582 -7.042 1.00 0.00 61 SER A O 16
ATOM 16949 N N . TYR A 1 62 ? 2.046 3.627 -6.086 1.00 0.00 62 TYR A N 16
ATOM 16950 C CA . TYR A 1 62 ? 2.473 4.421 -4.946 1.00 0.00 62 TYR A CA 16
ATOM 16951 C C . TYR A 1 62 ? 2.921 3.524 -3.790 1.00 0.00 62 TYR A C 16
ATOM 16952 O O . TYR A 1 62 ? 3.141 4.002 -2.678 1.00 0.00 62 TYR A O 16
ATOM 16970 N N . THR A 1 63 ? 3.044 2.240 -4.093 1.00 0.00 63 THR A N 16
ATOM 16971 C CA . THR A 1 63 ? 3.463 1.272 -3.093 1.00 0.00 63 THR A CA 16
ATOM 16972 C C . THR A 1 63 ? 4.324 0.182 -3.734 1.00 0.00 63 THR A C 16
ATOM 16973 O O . THR A 1 63 ? 4.183 -0.107 -4.922 1.00 0.00 63 THR A O 16
ATOM 16984 N N . LYS A 1 64 ? 5.196 -0.393 -2.920 1.00 0.00 64 LYS A N 16
ATOM 16985 C CA . LYS A 1 64 ? 6.080 -1.445 -3.392 1.00 0.00 64 LYS A CA 16
ATOM 16986 C C . LYS A 1 64 ? 6.051 -2.612 -2.404 1.00 0.00 64 LYS A C 16
ATOM 16987 O O . LYS A 1 64 ? 5.829 -2.414 -1.210 1.00 0.00 64 LYS A O 16
ATOM 17006 N N . LEU A 1 65 ? 6.279 -3.804 -2.937 1.00 0.00 65 LEU A N 16
ATOM 17007 C CA . LEU A 1 65 ? 6.282 -5.003 -2.116 1.00 0.00 65 LEU A CA 16
ATOM 17008 C C . LEU A 1 65 ? 7.614 -5.102 -1.370 1.00 0.00 65 LEU A C 16
ATOM 17009 O O . LEU A 1 65 ? 8.678 -5.001 -1.977 1.00 0.00 65 LEU A O 16
ATOM 17025 N N . LEU A 1 66 ? 7.511 -5.298 -0.063 1.00 0.00 66 LEU A N 16
ATOM 17026 C CA . LEU A 1 66 ? 8.694 -5.412 0.772 1.00 0.00 66 LEU A CA 16
ATOM 17027 C C . LEU A 1 66 ? 9.469 -6.672 0.382 1.00 0.00 66 LEU A C 16
ATOM 17028 O O . LEU A 1 66 ? 8.983 -7.486 -0.402 1.00 0.00 66 LEU A O 16
ATOM 17044 N N . SER A 1 67 ? 10.662 -6.793 0.946 1.00 0.00 67 SER A N 16
ATOM 17045 C CA . SER A 1 67 ? 11.509 -7.940 0.667 1.00 0.00 67 SER A CA 16
ATOM 17046 C C . SER A 1 67 ? 11.893 -8.637 1.973 1.00 0.00 67 SER A C 16
ATOM 17047 O O . SER A 1 67 ? 12.927 -8.327 2.565 1.00 0.00 67 SER A O 16
ATOM 17055 N N . GLY A 1 68 ? 11.042 -9.564 2.385 1.00 0.00 68 GLY A N 16
ATOM 17056 C CA . GLY A 1 68 ? 11.279 -10.307 3.611 1.00 0.00 68 GLY A CA 16
ATOM 17057 C C . GLY A 1 68 ? 12.406 -11.326 3.425 1.00 0.00 68 GLY A C 16
ATOM 17058 O O . GLY A 1 68 ? 12.779 -11.645 2.297 1.00 0.00 68 GLY A O 16
ATOM 17062 N N . PRO A 1 69 ? 12.930 -11.820 4.578 1.00 0.00 69 PRO A N 16
ATOM 17063 C CA . PRO A 1 69 ? 14.007 -12.795 4.553 1.00 0.00 69 PRO A CA 16
ATOM 17064 C C . PRO A 1 69 ? 13.485 -14.178 4.157 1.00 0.00 69 PRO A C 16
ATOM 17065 O O . PRO A 1 69 ? 12.672 -14.766 4.869 1.00 0.00 69 PRO A O 16
ATOM 17076 N N . SER A 1 70 ? 13.974 -14.657 3.023 1.00 0.00 70 SER A N 16
ATOM 17077 C CA . SER A 1 70 ? 13.567 -15.960 2.524 1.00 0.00 70 SER A CA 16
ATOM 17078 C C . SER A 1 70 ? 14.517 -17.040 3.045 1.00 0.00 70 SER A C 16
ATOM 17079 O O . SER A 1 70 ? 15.710 -16.794 3.213 1.00 0.00 70 SER A O 16
ATOM 17087 N N . SER A 1 71 ? 13.952 -18.214 3.286 1.00 0.00 71 SER A N 16
ATOM 17088 C CA . SER A 1 71 ? 14.733 -19.333 3.785 1.00 0.00 71 SER A CA 16
ATOM 17089 C C . SER A 1 71 ? 13.868 -20.593 3.839 1.00 0.00 71 SER A C 16
ATOM 17090 O O . SER A 1 71 ? 12.673 -20.518 4.120 1.00 0.00 71 SER A O 16
ATOM 17098 N N . GLY A 1 72 ? 14.505 -21.722 3.566 1.00 0.00 72 GLY A N 16
ATOM 17099 C CA . GLY A 1 72 ? 13.808 -22.997 3.581 1.00 0.00 72 GLY A CA 16
ATOM 17100 C C . GLY A 1 72 ? 14.660 -24.095 2.941 1.00 0.00 72 GLY A C 16
ATOM 17101 O O . GLY A 1 72 ? 15.855 -23.908 2.720 1.00 0.00 72 GLY A O 16
ATOM 17105 N N . GLY A 1 1 ? 1.624 -24.748 13.298 1.00 0.00 1 GLY A N 17
ATOM 17106 C CA . GLY A 1 1 ? 2.210 -25.535 12.226 1.00 0.00 1 GLY A CA 17
ATOM 17107 C C . GLY A 1 1 ? 1.339 -25.484 10.970 1.00 0.00 1 GLY A C 17
ATOM 17108 O O . GLY A 1 1 ? 0.532 -26.382 10.732 1.00 0.00 1 GLY A O 17
ATOM 17112 N N . SER A 1 2 ? 1.530 -24.424 10.198 1.00 0.00 2 SER A N 17
ATOM 17113 C CA . SER A 1 2 ? 0.772 -24.244 8.972 1.00 0.00 2 SER A CA 17
ATOM 17114 C C . SER A 1 2 ? 1.667 -23.643 7.887 1.00 0.00 2 SER A C 17
ATOM 17115 O O . SER A 1 2 ? 2.589 -22.886 8.187 1.00 0.00 2 SER A O 17
ATOM 17123 N N . SER A 1 3 ? 1.364 -24.001 6.648 1.00 0.00 3 SER A N 17
ATOM 17124 C CA . SER A 1 3 ? 2.129 -23.506 5.516 1.00 0.00 3 SER A CA 17
ATOM 17125 C C . SER A 1 3 ? 1.270 -22.558 4.678 1.00 0.00 3 SER A C 17
ATOM 17126 O O . SER A 1 3 ? 0.050 -22.707 4.620 1.00 0.00 3 SER A O 17
ATOM 17134 N N . GLY A 1 4 ? 1.940 -21.603 4.049 1.00 0.00 4 GLY A N 17
ATOM 17135 C CA . GLY A 1 4 ? 1.253 -20.631 3.216 1.00 0.00 4 GLY A CA 17
ATOM 17136 C C . GLY A 1 4 ? 0.615 -19.532 4.069 1.00 0.00 4 GLY A C 17
ATOM 17137 O O . GLY A 1 4 ? -0.231 -19.812 4.917 1.00 0.00 4 GLY A O 17
ATOM 17141 N N . SER A 1 5 ? 1.045 -18.305 3.814 1.00 0.00 5 SER A N 17
ATOM 17142 C CA . SER A 1 5 ? 0.526 -17.163 4.548 1.00 0.00 5 SER A CA 17
ATOM 17143 C C . SER A 1 5 ? 0.164 -16.038 3.577 1.00 0.00 5 SER A C 17
ATOM 17144 O O . SER A 1 5 ? 0.848 -15.833 2.575 1.00 0.00 5 SER A O 17
ATOM 17152 N N . SER A 1 6 ? -0.912 -15.338 3.907 1.00 0.00 6 SER A N 17
ATOM 17153 C CA . SER A 1 6 ? -1.373 -14.239 3.076 1.00 0.00 6 SER A CA 17
ATOM 17154 C C . SER A 1 6 ? -1.344 -12.933 3.872 1.00 0.00 6 SER A C 17
ATOM 17155 O O . SER A 1 6 ? -1.266 -12.952 5.100 1.00 0.00 6 SER A O 17
ATOM 17163 N N . GLY A 1 7 ? -1.407 -11.830 3.141 1.00 0.00 7 GLY A N 17
ATOM 17164 C CA . GLY A 1 7 ? -1.389 -10.517 3.764 1.00 0.00 7 GLY A CA 17
ATOM 17165 C C . GLY A 1 7 ? -0.002 -9.879 3.657 1.00 0.00 7 GLY A C 17
ATOM 17166 O O . GLY A 1 7 ? 0.554 -9.423 4.655 1.00 0.00 7 GLY A O 17
ATOM 17170 N N . GLN A 1 8 ? 0.516 -9.868 2.438 1.00 0.00 8 GLN A N 17
ATOM 17171 C CA . GLN A 1 8 ? 1.827 -9.293 2.187 1.00 0.00 8 GLN A CA 17
ATOM 17172 C C . GLN A 1 8 ? 1.888 -7.858 2.716 1.00 0.00 8 GLN A C 17
ATOM 17173 O O . GLN A 1 8 ? 0.864 -7.286 3.087 1.00 0.00 8 GLN A O 17
ATOM 17187 N N . LYS A 1 9 ? 3.098 -7.319 2.735 1.00 0.00 9 LYS A N 17
ATOM 17188 C CA . LYS A 1 9 ? 3.305 -5.962 3.212 1.00 0.00 9 LYS A CA 17
ATOM 17189 C C . LYS A 1 9 ? 3.863 -5.106 2.074 1.00 0.00 9 LYS A C 17
ATOM 17190 O O . LYS A 1 9 ? 4.650 -5.585 1.259 1.00 0.00 9 LYS A O 17
ATOM 17209 N N . VAL A 1 10 ? 3.434 -3.852 2.054 1.00 0.00 10 VAL A N 17
ATOM 17210 C CA . VAL A 1 10 ? 3.881 -2.924 1.029 1.00 0.00 10 VAL A CA 17
ATOM 17211 C C . VAL A 1 10 ? 4.430 -1.661 1.696 1.00 0.00 10 VAL A C 17
ATOM 17212 O O . VAL A 1 10 ? 4.050 -1.332 2.818 1.00 0.00 10 VAL A O 17
ATOM 17225 N N . LYS A 1 11 ? 5.317 -0.989 0.976 1.00 0.00 11 LYS A N 17
ATOM 17226 C CA . LYS A 1 11 ? 5.923 0.230 1.483 1.00 0.00 11 LYS A CA 17
ATOM 17227 C C . LYS A 1 11 ? 5.670 1.370 0.494 1.00 0.00 11 LYS A C 17
ATOM 17228 O O . LYS A 1 11 ? 5.888 1.214 -0.706 1.00 0.00 11 LYS A O 17
ATOM 17247 N N . THR A 1 12 ? 5.215 2.490 1.035 1.00 0.00 12 THR A N 17
ATOM 17248 C CA . THR A 1 12 ? 4.931 3.656 0.215 1.00 0.00 12 THR A CA 17
ATOM 17249 C C . THR A 1 12 ? 6.226 4.393 -0.131 1.00 0.00 12 THR A C 17
ATOM 17250 O O . THR A 1 12 ? 7.016 4.717 0.754 1.00 0.00 12 THR A O 17
ATOM 17261 N N . ILE A 1 13 ? 6.404 4.635 -1.422 1.00 0.00 13 ILE A N 17
ATOM 17262 C CA . ILE A 1 13 ? 7.590 5.328 -1.896 1.00 0.00 13 ILE A CA 17
ATOM 17263 C C . ILE A 1 13 ? 7.244 6.793 -2.171 1.00 0.00 13 ILE A C 17
ATOM 17264 O O . ILE A 1 13 ? 8.117 7.585 -2.522 1.00 0.00 13 ILE A O 17
ATOM 17280 N N . PHE A 1 14 ? 5.969 7.108 -2.002 1.00 0.00 14 PHE A N 17
ATOM 17281 C CA . PHE A 1 14 ? 5.497 8.464 -2.227 1.00 0.00 14 PHE A CA 17
ATOM 17282 C C . PHE A 1 14 ? 4.386 8.829 -1.240 1.00 0.00 14 PHE A C 17
ATOM 17283 O O . PHE A 1 14 ? 3.617 7.967 -0.819 1.00 0.00 14 PHE A O 17
ATOM 17300 N N . PRO A 1 15 ? 4.337 10.143 -0.890 1.00 0.00 15 PRO A N 17
ATOM 17301 C CA . PRO A 1 15 ? 3.334 10.633 0.039 1.00 0.00 15 PRO A CA 17
ATOM 17302 C C . PRO A 1 15 ? 1.962 10.724 -0.633 1.00 0.00 15 PRO A C 17
ATOM 17303 O O . PRO A 1 15 ? 1.862 11.100 -1.800 1.00 0.00 15 PRO A O 17
ATOM 17314 N N . HIS A 1 16 ? 0.939 10.375 0.133 1.00 0.00 16 HIS A N 17
ATOM 17315 C CA . HIS A 1 16 ? -0.422 10.413 -0.374 1.00 0.00 16 HIS A CA 17
ATOM 17316 C C . HIS A 1 16 ? -1.403 10.500 0.797 1.00 0.00 16 HIS A C 17
ATOM 17317 O O . HIS A 1 16 ? -1.571 9.538 1.544 1.00 0.00 16 HIS A O 17
ATOM 17331 N N . THR A 1 17 ? -2.026 11.663 0.920 1.00 0.00 17 THR A N 17
ATOM 17332 C CA . THR A 1 17 ? -2.986 11.889 1.987 1.00 0.00 17 THR A CA 17
ATOM 17333 C C . THR A 1 17 ? -4.406 11.954 1.422 1.00 0.00 17 THR A C 17
ATOM 17334 O O . THR A 1 17 ? -4.621 12.487 0.335 1.00 0.00 17 THR A O 17
ATOM 17345 N N . ALA A 1 18 ? -5.338 11.404 2.186 1.00 0.00 18 ALA A N 17
ATOM 17346 C CA . ALA A 1 18 ? -6.732 11.392 1.775 1.00 0.00 18 ALA A CA 17
ATOM 17347 C C . ALA A 1 18 ? -7.343 12.773 2.022 1.00 0.00 18 ALA A C 17
ATOM 17348 O O . ALA A 1 18 ? -7.889 13.031 3.094 1.00 0.00 18 ALA A O 17
ATOM 17355 N N . GLY A 1 19 ? -7.232 13.624 1.013 1.00 0.00 19 GLY A N 17
ATOM 17356 C CA . GLY A 1 19 ? -7.767 14.971 1.107 1.00 0.00 19 GLY A CA 17
ATOM 17357 C C . GLY A 1 19 ? -9.247 15.001 0.723 1.00 0.00 19 GLY A C 17
ATOM 17358 O O . GLY A 1 19 ? -9.588 14.908 -0.456 1.00 0.00 19 GLY A O 17
ATOM 17362 N N . ASN A 1 20 ? -10.087 15.133 1.739 1.00 0.00 20 ASN A N 17
ATOM 17363 C CA . ASN A 1 20 ? -11.523 15.177 1.521 1.00 0.00 20 ASN A CA 17
ATOM 17364 C C . ASN A 1 20 ? -12.053 13.751 1.354 1.00 0.00 20 ASN A C 17
ATOM 17365 O O . ASN A 1 20 ? -12.911 13.310 2.117 1.00 0.00 20 ASN A O 17
ATOM 17376 N N . ASN A 1 21 ? -11.520 13.070 0.350 1.00 0.00 21 ASN A N 17
ATOM 17377 C CA . ASN A 1 21 ? -11.929 11.703 0.073 1.00 0.00 21 ASN A CA 17
ATOM 17378 C C . ASN A 1 21 ? -11.791 10.866 1.346 1.00 0.00 21 ASN A C 17
ATOM 17379 O O . ASN A 1 21 ? -11.137 11.284 2.301 1.00 0.00 21 ASN A O 17
ATOM 17390 N N . LYS A 1 22 ? -12.417 9.699 1.319 1.00 0.00 22 LYS A N 17
ATOM 17391 C CA . LYS A 1 22 ? -12.373 8.799 2.459 1.00 0.00 22 LYS A CA 17
ATOM 17392 C C . LYS A 1 22 ? -11.758 7.466 2.028 1.00 0.00 22 LYS A C 17
ATOM 17393 O O . LYS A 1 22 ? -10.786 7.005 2.624 1.00 0.00 22 LYS A O 17
ATOM 17412 N N . THR A 1 23 ? -12.349 6.885 0.994 1.00 0.00 23 THR A N 17
ATOM 17413 C CA . THR A 1 23 ? -11.872 5.614 0.476 1.00 0.00 23 THR A CA 17
ATOM 17414 C C . THR A 1 23 ? -10.343 5.576 0.484 1.00 0.00 23 THR A C 17
ATOM 17415 O O . THR A 1 23 ? -9.744 4.660 1.046 1.00 0.00 23 THR A O 17
ATOM 17426 N N . LEU A 1 24 ? -9.754 6.582 -0.145 1.00 0.00 24 LEU A N 17
ATOM 17427 C CA . LEU A 1 24 ? -8.306 6.675 -0.218 1.00 0.00 24 LEU A CA 17
ATOM 17428 C C . LEU A 1 24 ? -7.725 6.629 1.197 1.00 0.00 24 LEU A C 17
ATOM 17429 O O . LEU A 1 24 ? -8.242 7.277 2.106 1.00 0.00 24 LEU A O 17
ATOM 17445 N N . LEU A 1 25 ? -6.657 5.857 1.339 1.00 0.00 25 LEU A N 17
ATOM 17446 C CA . LEU A 1 25 ? -6.000 5.718 2.627 1.00 0.00 25 LEU A CA 17
ATOM 17447 C C . LEU A 1 25 ? -5.127 6.948 2.885 1.00 0.00 25 LEU A C 17
ATOM 17448 O O . LEU A 1 25 ? -5.096 7.873 2.074 1.00 0.00 25 LEU A O 17
ATOM 17464 N N . SER A 1 26 ? -4.439 6.919 4.017 1.00 0.00 26 SER A N 17
ATOM 17465 C CA . SER A 1 26 ? -3.568 8.020 4.391 1.00 0.00 26 SER A CA 17
ATOM 17466 C C . SER A 1 26 ? -2.258 7.478 4.967 1.00 0.00 26 SER A C 17
ATOM 17467 O O . SER A 1 26 ? -2.267 6.735 5.948 1.00 0.00 26 SER A O 17
ATOM 17475 N N . PHE A 1 27 ? -1.163 7.870 4.333 1.00 0.00 27 PHE A N 17
ATOM 17476 C CA . PHE A 1 27 ? 0.152 7.433 4.770 1.00 0.00 27 PHE A CA 17
ATOM 17477 C C . PHE A 1 27 ? 1.244 8.362 4.237 1.00 0.00 27 PHE A C 17
ATOM 17478 O O . PHE A 1 27 ? 0.981 9.214 3.389 1.00 0.00 27 PHE A O 17
ATOM 17495 N N . ALA A 1 28 ? 2.448 8.168 4.756 1.00 0.00 28 ALA A N 17
ATOM 17496 C CA . ALA A 1 28 ? 3.581 8.978 4.342 1.00 0.00 28 ALA A CA 17
ATOM 17497 C C . ALA A 1 28 ? 4.700 8.063 3.840 1.00 0.00 28 ALA A C 17
ATOM 17498 O O . ALA A 1 28 ? 4.895 6.969 4.366 1.00 0.00 28 ALA A O 17
ATOM 17505 N N . GLN A 1 29 ? 5.406 8.546 2.827 1.00 0.00 29 GLN A N 17
ATOM 17506 C CA . GLN A 1 29 ? 6.500 7.786 2.248 1.00 0.00 29 GLN A CA 17
ATOM 17507 C C . GLN A 1 29 ? 7.294 7.077 3.347 1.00 0.00 29 GLN A C 17
ATOM 17508 O O . GLN A 1 29 ? 7.866 7.727 4.221 1.00 0.00 29 GLN A O 17
ATOM 17522 N N . GLY A 1 30 ? 7.305 5.755 3.267 1.00 0.00 30 GLY A N 17
ATOM 17523 C CA . GLY A 1 30 ? 8.019 4.951 4.244 1.00 0.00 30 GLY A CA 17
ATOM 17524 C C . GLY A 1 30 ? 7.054 4.076 5.046 1.00 0.00 30 GLY A C 17
ATOM 17525 O O . GLY A 1 30 ? 7.376 2.937 5.381 1.00 0.00 30 GLY A O 17
ATOM 17529 N N . ASP A 1 31 ? 5.890 4.641 5.331 1.00 0.00 31 ASP A N 17
ATOM 17530 C CA . ASP A 1 31 ? 4.876 3.927 6.087 1.00 0.00 31 ASP A CA 17
ATOM 17531 C C . ASP A 1 31 ? 4.668 2.542 5.471 1.00 0.00 31 ASP A C 17
ATOM 17532 O O . ASP A 1 31 ? 4.902 2.347 4.279 1.00 0.00 31 ASP A O 17
ATOM 17541 N N . VAL A 1 32 ? 4.231 1.616 6.311 1.00 0.00 32 VAL A N 17
ATOM 17542 C CA . VAL A 1 32 ? 3.988 0.254 5.864 1.00 0.00 32 VAL A CA 17
ATOM 17543 C C . VAL A 1 32 ? 2.503 -0.075 6.027 1.00 0.00 32 VAL A C 17
ATOM 17544 O O . VAL A 1 32 ? 1.910 0.215 7.065 1.00 0.00 32 VAL A O 17
ATOM 17557 N N . LEU A 1 33 ? 1.945 -0.676 4.987 1.00 0.00 33 LEU A N 17
ATOM 17558 C CA . LEU A 1 33 ? 0.540 -1.048 5.003 1.00 0.00 33 LEU A CA 17
ATOM 17559 C C . LEU A 1 33 ? 0.414 -2.556 4.777 1.00 0.00 33 LEU A C 17
ATOM 17560 O O . LEU A 1 33 ? 1.164 -3.135 3.992 1.00 0.00 33 LEU A O 17
ATOM 17576 N N . THR A 1 34 ? -0.541 -3.149 5.478 1.00 0.00 34 THR A N 17
ATOM 17577 C CA . THR A 1 34 ? -0.775 -4.578 5.364 1.00 0.00 34 THR A CA 17
ATOM 17578 C C . THR A 1 34 ? -1.868 -4.859 4.330 1.00 0.00 34 THR A C 17
ATOM 17579 O O . THR A 1 34 ? -2.980 -4.346 4.443 1.00 0.00 34 THR A O 17
ATOM 17590 N N . LEU A 1 35 ? -1.512 -5.672 3.347 1.00 0.00 35 LEU A N 17
ATOM 17591 C CA . LEU A 1 35 ? -2.449 -6.027 2.294 1.00 0.00 35 LEU A CA 17
ATOM 17592 C C . LEU A 1 35 ? -3.534 -6.940 2.869 1.00 0.00 35 LEU A C 17
ATOM 17593 O O . LEU A 1 35 ? -3.278 -7.707 3.796 1.00 0.00 35 LEU A O 17
ATOM 17609 N N . LEU A 1 36 ? -4.722 -6.828 2.294 1.00 0.00 36 LEU A N 17
ATOM 17610 C CA . LEU A 1 36 ? -5.847 -7.634 2.737 1.00 0.00 36 LEU A CA 17
ATOM 17611 C C . LEU A 1 36 ? -6.300 -8.543 1.593 1.00 0.00 36 LEU A C 17
ATOM 17612 O O . LEU A 1 36 ? -6.558 -9.727 1.801 1.00 0.00 36 LEU A O 17
ATOM 17628 N N . ILE A 1 37 ? -6.382 -7.954 0.409 1.00 0.00 37 ILE A N 17
ATOM 17629 C CA . ILE A 1 37 ? -6.800 -8.696 -0.769 1.00 0.00 37 ILE A CA 17
ATOM 17630 C C . ILE A 1 37 ? -5.584 -8.955 -1.661 1.00 0.00 37 ILE A C 17
ATOM 17631 O O . ILE A 1 37 ? -4.759 -8.065 -1.866 1.00 0.00 37 ILE A O 17
ATOM 17647 N N . PRO A 1 38 ? -5.509 -10.209 -2.180 1.00 0.00 38 PRO A N 17
ATOM 17648 C CA . PRO A 1 38 ? -4.407 -10.596 -3.046 1.00 0.00 38 PRO A CA 17
ATOM 17649 C C . PRO A 1 38 ? -4.568 -9.990 -4.441 1.00 0.00 38 PRO A C 17
ATOM 17650 O O . PRO A 1 38 ? -3.619 -9.964 -5.224 1.00 0.00 38 PRO A O 17
ATOM 17661 N N . GLU A 1 39 ? -5.775 -9.516 -4.711 1.00 0.00 39 GLU A N 17
ATOM 17662 C CA . GLU A 1 39 ? -6.072 -8.912 -5.999 1.00 0.00 39 GLU A CA 17
ATOM 17663 C C . GLU A 1 39 ? -5.859 -7.398 -5.936 1.00 0.00 39 GLU A C 17
ATOM 17664 O O . GLU A 1 39 ? -5.555 -6.853 -4.876 1.00 0.00 39 GLU A O 17
ATOM 17676 N N . GLU A 1 40 ? -6.027 -6.761 -7.086 1.00 0.00 40 GLU A N 17
ATOM 17677 C CA . GLU A 1 40 ? -5.856 -5.320 -7.175 1.00 0.00 40 GLU A CA 17
ATOM 17678 C C . GLU A 1 40 ? -7.085 -4.680 -7.824 1.00 0.00 40 GLU A C 17
ATOM 17679 O O . GLU A 1 40 ? -7.667 -5.243 -8.750 1.00 0.00 40 GLU A O 17
ATOM 17691 N N . LYS A 1 41 ? -7.444 -3.512 -7.312 1.00 0.00 41 LYS A N 17
ATOM 17692 C CA . LYS A 1 41 ? -8.593 -2.789 -7.830 1.00 0.00 41 LYS A CA 17
ATOM 17693 C C . LYS A 1 41 ? -8.188 -2.040 -9.101 1.00 0.00 41 LYS A C 17
ATOM 17694 O O . LYS A 1 41 ? -8.157 -0.811 -9.118 1.00 0.00 41 LYS A O 17
ATOM 17713 N N . ASP A 1 42 ? -7.888 -2.813 -10.135 1.00 0.00 42 ASP A N 17
ATOM 17714 C CA . ASP A 1 42 ? -7.486 -2.238 -11.407 1.00 0.00 42 ASP A CA 17
ATOM 17715 C C . ASP A 1 42 ? -6.257 -1.352 -11.196 1.00 0.00 42 ASP A C 17
ATOM 17716 O O . ASP A 1 42 ? -6.300 -0.151 -11.460 1.00 0.00 42 ASP A O 17
ATOM 17725 N N . GLY A 1 43 ? -5.190 -1.978 -10.723 1.00 0.00 43 GLY A N 17
ATOM 17726 C CA . GLY A 1 43 ? -3.951 -1.262 -10.474 1.00 0.00 43 GLY A CA 17
ATOM 17727 C C . GLY A 1 43 ? -3.840 -0.852 -9.004 1.00 0.00 43 GLY A C 17
ATOM 17728 O O . GLY A 1 43 ? -2.766 -0.938 -8.411 1.00 0.00 43 GLY A O 17
ATOM 17732 N N . TRP A 1 44 ? -4.966 -0.416 -8.458 1.00 0.00 44 TRP A N 17
ATOM 17733 C CA . TRP A 1 44 ? -5.009 0.006 -7.068 1.00 0.00 44 TRP A CA 17
ATOM 17734 C C . TRP A 1 44 ? -4.963 -1.247 -6.191 1.00 0.00 44 TRP A C 17
ATOM 17735 O O . TRP A 1 44 ? -5.357 -2.328 -6.626 1.00 0.00 44 TRP A O 17
ATOM 17756 N N . LEU A 1 45 ? -4.478 -1.059 -4.972 1.00 0.00 45 LEU A N 17
ATOM 17757 C CA . LEU A 1 45 ? -4.375 -2.161 -4.031 1.00 0.00 45 LEU A CA 17
ATOM 17758 C C . LEU A 1 45 ? -4.908 -1.713 -2.668 1.00 0.00 45 LEU A C 17
ATOM 17759 O O . LEU A 1 45 ? -4.829 -0.535 -2.324 1.00 0.00 45 LEU A O 17
ATOM 17775 N N . TYR A 1 46 ? -5.439 -2.677 -1.930 1.00 0.00 46 TYR A N 17
ATOM 17776 C CA . TYR A 1 46 ? -5.985 -2.397 -0.613 1.00 0.00 46 TYR A CA 17
ATOM 17777 C C . TYR A 1 46 ? -5.064 -2.929 0.487 1.00 0.00 46 TYR A C 17
ATOM 17778 O O . TYR A 1 46 ? -4.235 -3.803 0.238 1.00 0.00 46 TYR A O 17
ATOM 17796 N N . GLY A 1 47 ? -5.241 -2.379 1.679 1.00 0.00 47 GLY A N 17
ATOM 17797 C CA . GLY A 1 47 ? -4.437 -2.788 2.818 1.00 0.00 47 GLY A CA 17
ATOM 17798 C C . GLY A 1 47 ? -4.862 -2.043 4.085 1.00 0.00 47 GLY A C 17
ATOM 17799 O O . GLY A 1 47 ? -5.863 -1.327 4.083 1.00 0.00 47 GLY A O 17
ATOM 17803 N N . GLU A 1 48 ? -4.081 -2.237 5.138 1.00 0.00 48 GLU A N 17
ATOM 17804 C CA . GLU A 1 48 ? -4.364 -1.593 6.409 1.00 0.00 48 GLU A CA 17
ATOM 17805 C C . GLU A 1 48 ? -3.156 -0.773 6.869 1.00 0.00 48 GLU A C 17
ATOM 17806 O O . GLU A 1 48 ? -2.014 -1.193 6.694 1.00 0.00 48 GLU A O 17
ATOM 17818 N N . HIS A 1 49 ? -3.451 0.381 7.450 1.00 0.00 49 HIS A N 17
ATOM 17819 C CA . HIS A 1 49 ? -2.404 1.262 7.937 1.00 0.00 49 HIS A CA 17
ATOM 17820 C C . HIS A 1 49 ? -1.934 0.789 9.314 1.00 0.00 49 HIS A C 17
ATOM 17821 O O . HIS A 1 49 ? -2.744 0.381 10.144 1.00 0.00 49 HIS A O 17
ATOM 17835 N N . ASP A 1 50 ? -0.626 0.859 9.513 1.00 0.00 50 ASP A N 17
ATOM 17836 C CA . ASP A 1 50 ? -0.038 0.442 10.775 1.00 0.00 50 ASP A CA 17
ATOM 17837 C C . ASP A 1 50 ? 0.000 1.635 11.733 1.00 0.00 50 ASP A C 17
ATOM 17838 O O . ASP A 1 50 ? 0.998 1.853 12.419 1.00 0.00 50 ASP A O 17
ATOM 17847 N N . THR A 1 51 ? -1.098 2.375 11.750 1.00 0.00 51 THR A N 17
ATOM 17848 C CA . THR A 1 51 ? -1.203 3.540 12.612 1.00 0.00 51 THR A CA 17
ATOM 17849 C C . THR A 1 51 ? -2.668 3.827 12.946 1.00 0.00 51 THR A C 17
ATOM 17850 O O . THR A 1 51 ? -3.104 3.615 14.076 1.00 0.00 51 THR A O 17
ATOM 17861 N N . THR A 1 52 ? -3.388 4.304 11.941 1.00 0.00 52 THR A N 17
ATOM 17862 C CA . THR A 1 52 ? -4.795 4.622 12.114 1.00 0.00 52 THR A CA 17
ATOM 17863 C C . THR A 1 52 ? -5.606 3.346 12.345 1.00 0.00 52 THR A C 17
ATOM 17864 O O . THR A 1 52 ? -6.711 3.396 12.884 1.00 0.00 52 THR A O 17
ATOM 17875 N N . LYS A 1 53 ? -5.026 2.230 11.927 1.00 0.00 53 LYS A N 17
ATOM 17876 C CA . LYS A 1 53 ? -5.680 0.942 12.082 1.00 0.00 53 LYS A CA 17
ATOM 17877 C C . LYS A 1 53 ? -6.834 0.838 11.083 1.00 0.00 53 LYS A C 17
ATOM 17878 O O . LYS A 1 53 ? -7.586 -0.135 11.096 1.00 0.00 53 LYS A O 17
ATOM 17897 N N . ALA A 1 54 ? -6.939 1.855 10.240 1.00 0.00 54 ALA A N 17
ATOM 17898 C CA . ALA A 1 54 ? -7.989 1.890 9.236 1.00 0.00 54 ALA A CA 17
ATOM 17899 C C . ALA A 1 54 ? -7.430 1.388 7.903 1.00 0.00 54 ALA A C 17
ATOM 17900 O O . ALA A 1 54 ? -6.218 1.257 7.743 1.00 0.00 54 ALA A O 17
ATOM 17907 N N . ARG A 1 55 ? -8.342 1.120 6.979 1.00 0.00 55 ARG A N 17
ATOM 17908 C CA . ARG A 1 55 ? -7.956 0.635 5.665 1.00 0.00 55 ARG A CA 17
ATOM 17909 C C . ARG A 1 55 ? -8.517 1.551 4.576 1.00 0.00 55 ARG A C 17
ATOM 17910 O O . ARG A 1 55 ? -9.674 1.961 4.640 1.00 0.00 55 ARG A O 17
ATOM 17931 N N . GLY A 1 56 ? -7.669 1.844 3.600 1.00 0.00 56 GLY A N 17
ATOM 17932 C CA . GLY A 1 56 ? -8.066 2.704 2.498 1.00 0.00 56 GLY A CA 17
ATOM 17933 C C . GLY A 1 56 ? -7.635 2.109 1.156 1.00 0.00 56 GLY A C 17
ATOM 17934 O O . GLY A 1 56 ? -7.135 0.986 1.102 1.00 0.00 56 GLY A O 17
ATOM 17938 N N . TRP A 1 57 ? -7.844 2.888 0.105 1.00 0.00 57 TRP A N 17
ATOM 17939 C CA . TRP A 1 57 ? -7.483 2.452 -1.234 1.00 0.00 57 TRP A CA 17
ATOM 17940 C C . TRP A 1 57 ? -6.317 3.319 -1.715 1.00 0.00 57 TRP A C 17
ATOM 17941 O O . TRP A 1 57 ? -6.346 4.540 -1.570 1.00 0.00 57 TRP A O 17
ATOM 17962 N N . PHE A 1 58 ? -5.319 2.652 -2.276 1.00 0.00 58 PHE A N 17
ATOM 17963 C CA . PHE A 1 58 ? -4.145 3.346 -2.780 1.00 0.00 58 PHE A CA 17
ATOM 17964 C C . PHE A 1 58 ? -3.625 2.688 -4.059 1.00 0.00 58 PHE A C 17
ATOM 17965 O O . PHE A 1 58 ? -3.858 1.502 -4.290 1.00 0.00 58 PHE A O 17
ATOM 17982 N N . PRO A 1 59 ? -2.913 3.506 -4.878 1.00 0.00 59 PRO A N 17
ATOM 17983 C CA . PRO A 1 59 ? -2.357 3.016 -6.128 1.00 0.00 59 PRO A CA 17
ATOM 17984 C C . PRO A 1 59 ? -1.128 2.140 -5.876 1.00 0.00 59 PRO A C 17
ATOM 17985 O O . PRO A 1 59 ? -0.182 2.568 -5.216 1.00 0.00 59 PRO A O 17
ATOM 17996 N N . SER A 1 60 ? -1.182 0.931 -6.414 1.00 0.00 60 SER A N 17
ATOM 17997 C CA . SER A 1 60 ? -0.084 -0.008 -6.256 1.00 0.00 60 SER A CA 17
ATOM 17998 C C . SER A 1 60 ? 1.235 0.658 -6.650 1.00 0.00 60 SER A C 17
ATOM 17999 O O . SER A 1 60 ? 2.302 0.245 -6.198 1.00 0.00 60 SER A O 17
ATOM 18007 N N . SER A 1 61 ? 1.120 1.677 -7.489 1.00 0.00 61 SER A N 17
ATOM 18008 C CA . SER A 1 61 ? 2.290 2.404 -7.950 1.00 0.00 61 SER A CA 17
ATOM 18009 C C . SER A 1 61 ? 2.872 3.237 -6.806 1.00 0.00 61 SER A C 17
ATOM 18010 O O . SER A 1 61 ? 4.070 3.517 -6.784 1.00 0.00 61 SER A O 17
ATOM 18018 N N . TYR A 1 62 ? 1.998 3.610 -5.883 1.00 0.00 62 TYR A N 17
ATOM 18019 C CA . TYR A 1 62 ? 2.410 4.405 -4.739 1.00 0.00 62 TYR A CA 17
ATOM 18020 C C . TYR A 1 62 ? 2.872 3.510 -3.587 1.00 0.00 62 TYR A C 17
ATOM 18021 O O . TYR A 1 62 ? 3.097 3.989 -2.477 1.00 0.00 62 TYR A O 17
ATOM 18039 N N . THR A 1 63 ? 3.000 2.227 -3.892 1.00 0.00 63 THR A N 17
ATOM 18040 C CA . THR A 1 63 ? 3.432 1.261 -2.896 1.00 0.00 63 THR A CA 17
ATOM 18041 C C . THR A 1 63 ? 4.291 0.174 -3.544 1.00 0.00 63 THR A C 17
ATOM 18042 O O . THR A 1 63 ? 4.133 -0.124 -4.727 1.00 0.00 63 THR A O 17
ATOM 18053 N N . LYS A 1 64 ? 5.182 -0.388 -2.741 1.00 0.00 64 LYS A N 17
ATOM 18054 C CA . LYS A 1 64 ? 6.067 -1.436 -3.222 1.00 0.00 64 LYS A CA 17
ATOM 18055 C C . LYS A 1 64 ? 6.081 -2.587 -2.215 1.00 0.00 64 LYS A C 17
ATOM 18056 O O . LYS A 1 64 ? 5.896 -2.373 -1.018 1.00 0.00 64 LYS A O 17
ATOM 18075 N N . LEU A 1 65 ? 6.303 -3.785 -2.737 1.00 0.00 65 LEU A N 17
ATOM 18076 C CA . LEU A 1 65 ? 6.344 -4.971 -1.898 1.00 0.00 65 LEU A CA 17
ATOM 18077 C C . LEU A 1 65 ? 7.566 -4.899 -0.980 1.00 0.00 65 LEU A C 17
ATOM 18078 O O . LEU A 1 65 ? 8.677 -4.638 -1.439 1.00 0.00 65 LEU A O 17
ATOM 18094 N N . LEU A 1 66 ? 7.320 -5.137 0.300 1.00 0.00 66 LEU A N 17
ATOM 18095 C CA . LEU A 1 66 ? 8.386 -5.103 1.286 1.00 0.00 66 LEU A CA 17
ATOM 18096 C C . LEU A 1 66 ? 9.492 -6.074 0.868 1.00 0.00 66 LEU A C 17
ATOM 18097 O O . LEU A 1 66 ? 9.323 -6.845 -0.075 1.00 0.00 66 LEU A O 17
ATOM 18113 N N . SER A 1 67 ? 10.601 -6.004 1.591 1.00 0.00 67 SER A N 17
ATOM 18114 C CA . SER A 1 67 ? 11.735 -6.867 1.307 1.00 0.00 67 SER A CA 17
ATOM 18115 C C . SER A 1 67 ? 12.603 -7.019 2.558 1.00 0.00 67 SER A C 17
ATOM 18116 O O . SER A 1 67 ? 13.424 -6.153 2.857 1.00 0.00 67 SER A O 17
ATOM 18124 N N . GLY A 1 68 ? 12.391 -8.125 3.255 1.00 0.00 68 GLY A N 17
ATOM 18125 C CA . GLY A 1 68 ? 13.144 -8.401 4.467 1.00 0.00 68 GLY A CA 17
ATOM 18126 C C . GLY A 1 68 ? 14.417 -9.189 4.154 1.00 0.00 68 GLY A C 17
ATOM 18127 O O . GLY A 1 68 ? 14.858 -9.233 3.006 1.00 0.00 68 GLY A O 17
ATOM 18131 N N . PRO A 1 69 ? 14.988 -9.808 5.222 1.00 0.00 69 PRO A N 17
ATOM 18132 C CA . PRO A 1 69 ? 16.202 -10.593 5.072 1.00 0.00 69 PRO A CA 17
ATOM 18133 C C . PRO A 1 69 ? 15.906 -11.938 4.406 1.00 0.00 69 PRO A C 17
ATOM 18134 O O . PRO A 1 69 ? 14.756 -12.242 4.095 1.00 0.00 69 PRO A O 17
ATOM 18145 N N . SER A 1 70 ? 16.966 -12.709 4.207 1.00 0.00 70 SER A N 17
ATOM 18146 C CA . SER A 1 70 ? 16.835 -14.015 3.584 1.00 0.00 70 SER A CA 17
ATOM 18147 C C . SER A 1 70 ? 17.393 -15.096 4.512 1.00 0.00 70 SER A C 17
ATOM 18148 O O . SER A 1 70 ? 18.580 -15.090 4.834 1.00 0.00 70 SER A O 17
ATOM 18156 N N . SER A 1 71 ? 16.510 -15.998 4.914 1.00 0.00 71 SER A N 17
ATOM 18157 C CA . SER A 1 71 ? 16.900 -17.083 5.799 1.00 0.00 71 SER A CA 17
ATOM 18158 C C . SER A 1 71 ? 17.452 -16.518 7.109 1.00 0.00 71 SER A C 17
ATOM 18159 O O . SER A 1 71 ? 17.955 -15.397 7.142 1.00 0.00 71 SER A O 17
ATOM 18167 N N . GLY A 1 72 ? 17.338 -17.321 8.157 1.00 0.00 72 GLY A N 17
ATOM 18168 C CA . GLY A 1 72 ? 17.819 -16.915 9.466 1.00 0.00 72 GLY A CA 17
ATOM 18169 C C . GLY A 1 72 ? 17.195 -17.771 10.570 1.00 0.00 72 GLY A C 17
ATOM 18170 O O . GLY A 1 72 ? 17.532 -17.621 11.743 1.00 0.00 72 GLY A O 17
ATOM 18174 N N . GLY A 1 1 ? -7.225 -14.447 5.259 1.00 0.00 1 GLY A N 18
ATOM 18175 C CA . GLY A 1 1 ? -6.363 -15.599 5.052 1.00 0.00 1 GLY A CA 18
ATOM 18176 C C . GLY A 1 1 ? -6.430 -16.555 6.244 1.00 0.00 1 GLY A C 18
ATOM 18177 O O . GLY A 1 1 ? -6.451 -16.119 7.394 1.00 0.00 1 GLY A O 18
ATOM 18181 N N . SER A 1 2 ? -6.462 -17.842 5.929 1.00 0.00 2 SER A N 18
ATOM 18182 C CA . SER A 1 2 ? -6.526 -18.863 6.960 1.00 0.00 2 SER A CA 18
ATOM 18183 C C . SER A 1 2 ? -5.331 -19.810 6.834 1.00 0.00 2 SER A C 18
ATOM 18184 O O . SER A 1 2 ? -4.547 -19.954 7.771 1.00 0.00 2 SER A O 18
ATOM 18192 N N . SER A 1 3 ? -5.229 -20.430 5.668 1.00 0.00 3 SER A N 18
ATOM 18193 C CA . SER A 1 3 ? -4.142 -21.359 5.408 1.00 0.00 3 SER A CA 18
ATOM 18194 C C . SER A 1 3 ? -3.100 -20.704 4.498 1.00 0.00 3 SER A C 18
ATOM 18195 O O . SER A 1 3 ? -3.441 -20.160 3.449 1.00 0.00 3 SER A O 18
ATOM 18203 N N . GLY A 1 4 ? -1.851 -20.777 4.934 1.00 0.00 4 GLY A N 18
ATOM 18204 C CA . GLY A 1 4 ? -0.758 -20.197 4.172 1.00 0.00 4 GLY A CA 18
ATOM 18205 C C . GLY A 1 4 ? -0.408 -18.801 4.691 1.00 0.00 4 GLY A C 18
ATOM 18206 O O . GLY A 1 4 ? -0.890 -18.387 5.744 1.00 0.00 4 GLY A O 18
ATOM 18210 N N . SER A 1 5 ? 0.427 -18.113 3.926 1.00 0.00 5 SER A N 18
ATOM 18211 C CA . SER A 1 5 ? 0.847 -16.771 4.295 1.00 0.00 5 SER A CA 18
ATOM 18212 C C . SER A 1 5 ? 0.168 -15.743 3.388 1.00 0.00 5 SER A C 18
ATOM 18213 O O . SER A 1 5 ? 0.562 -15.570 2.235 1.00 0.00 5 SER A O 18
ATOM 18221 N N . SER A 1 6 ? -0.841 -15.087 3.942 1.00 0.00 6 SER A N 18
ATOM 18222 C CA . SER A 1 6 ? -1.578 -14.080 3.197 1.00 0.00 6 SER A CA 18
ATOM 18223 C C . SER A 1 6 ? -1.531 -12.742 3.938 1.00 0.00 6 SER A C 18
ATOM 18224 O O . SER A 1 6 ? -1.322 -12.707 5.150 1.00 0.00 6 SER A O 18
ATOM 18232 N N . GLY A 1 7 ? -1.729 -11.675 3.179 1.00 0.00 7 GLY A N 18
ATOM 18233 C CA . GLY A 1 7 ? -1.712 -10.338 3.749 1.00 0.00 7 GLY A CA 18
ATOM 18234 C C . GLY A 1 7 ? -0.310 -9.730 3.678 1.00 0.00 7 GLY A C 18
ATOM 18235 O O . GLY A 1 7 ? 0.201 -9.221 4.674 1.00 0.00 7 GLY A O 18
ATOM 18239 N N . GLN A 1 8 ? 0.272 -9.802 2.489 1.00 0.00 8 GLN A N 18
ATOM 18240 C CA . GLN A 1 8 ? 1.605 -9.264 2.275 1.00 0.00 8 GLN A CA 18
ATOM 18241 C C . GLN A 1 8 ? 1.684 -7.823 2.783 1.00 0.00 8 GLN A C 18
ATOM 18242 O O . GLN A 1 8 ? 0.665 -7.224 3.123 1.00 0.00 8 GLN A O 18
ATOM 18256 N N . LYS A 1 9 ? 2.904 -7.308 2.818 1.00 0.00 9 LYS A N 18
ATOM 18257 C CA . LYS A 1 9 ? 3.130 -5.949 3.278 1.00 0.00 9 LYS A CA 18
ATOM 18258 C C . LYS A 1 9 ? 3.704 -5.115 2.131 1.00 0.00 9 LYS A C 18
ATOM 18259 O O . LYS A 1 9 ? 4.488 -5.616 1.327 1.00 0.00 9 LYS A O 18
ATOM 18278 N N . VAL A 1 10 ? 3.291 -3.857 2.092 1.00 0.00 10 VAL A N 18
ATOM 18279 C CA . VAL A 1 10 ? 3.755 -2.949 1.056 1.00 0.00 10 VAL A CA 18
ATOM 18280 C C . VAL A 1 10 ? 4.290 -1.671 1.706 1.00 0.00 10 VAL A C 18
ATOM 18281 O O . VAL A 1 10 ? 3.888 -1.319 2.815 1.00 0.00 10 VAL A O 18
ATOM 18294 N N . LYS A 1 11 ? 5.188 -1.011 0.989 1.00 0.00 11 LYS A N 18
ATOM 18295 C CA . LYS A 1 11 ? 5.781 0.220 1.483 1.00 0.00 11 LYS A CA 18
ATOM 18296 C C . LYS A 1 11 ? 5.574 1.330 0.451 1.00 0.00 11 LYS A C 18
ATOM 18297 O O . LYS A 1 11 ? 5.841 1.138 -0.735 1.00 0.00 11 LYS A O 18
ATOM 18316 N N . THR A 1 12 ? 5.100 2.467 0.939 1.00 0.00 12 THR A N 18
ATOM 18317 C CA . THR A 1 12 ? 4.854 3.608 0.073 1.00 0.00 12 THR A CA 18
ATOM 18318 C C . THR A 1 12 ? 6.174 4.272 -0.322 1.00 0.00 12 THR A C 18
ATOM 18319 O O . THR A 1 12 ? 7.038 4.496 0.524 1.00 0.00 12 THR A O 18
ATOM 18330 N N . ILE A 1 13 ? 6.289 4.569 -1.608 1.00 0.00 13 ILE A N 18
ATOM 18331 C CA . ILE A 1 13 ? 7.489 5.203 -2.126 1.00 0.00 13 ILE A CA 18
ATOM 18332 C C . ILE A 1 13 ? 7.201 6.679 -2.405 1.00 0.00 13 ILE A C 18
ATOM 18333 O O . ILE A 1 13 ? 8.106 7.438 -2.750 1.00 0.00 13 ILE A O 18
ATOM 18349 N N . PHE A 1 14 ? 5.937 7.043 -2.246 1.00 0.00 14 PHE A N 18
ATOM 18350 C CA . PHE A 1 14 ? 5.518 8.415 -2.476 1.00 0.00 14 PHE A CA 18
ATOM 18351 C C . PHE A 1 14 ? 4.356 8.795 -1.557 1.00 0.00 14 PHE A C 18
ATOM 18352 O O . PHE A 1 14 ? 3.553 7.943 -1.180 1.00 0.00 14 PHE A O 18
ATOM 18369 N N . PRO A 1 15 ? 4.300 10.110 -1.214 1.00 0.00 15 PRO A N 18
ATOM 18370 C CA . PRO A 1 15 ? 3.250 10.614 -0.346 1.00 0.00 15 PRO A CA 18
ATOM 18371 C C . PRO A 1 15 ? 1.921 10.719 -1.098 1.00 0.00 15 PRO A C 18
ATOM 18372 O O . PRO A 1 15 ? 1.900 11.016 -2.291 1.00 0.00 15 PRO A O 18
ATOM 18383 N N . HIS A 1 16 ? 0.844 10.469 -0.368 1.00 0.00 16 HIS A N 18
ATOM 18384 C CA . HIS A 1 16 ? -0.486 10.531 -0.950 1.00 0.00 16 HIS A CA 18
ATOM 18385 C C . HIS A 1 16 ? -1.503 10.903 0.130 1.00 0.00 16 HIS A C 18
ATOM 18386 O O . HIS A 1 16 ? -2.013 10.032 0.834 1.00 0.00 16 HIS A O 18
ATOM 18400 N N . THR A 1 17 ? -1.767 12.198 0.229 1.00 0.00 17 THR A N 18
ATOM 18401 C CA . THR A 1 17 ? -2.713 12.696 1.212 1.00 0.00 17 THR A CA 18
ATOM 18402 C C . THR A 1 17 ? -4.133 12.246 0.861 1.00 0.00 17 THR A C 18
ATOM 18403 O O . THR A 1 17 ? -4.543 12.320 -0.297 1.00 0.00 17 THR A O 18
ATOM 18414 N N . ALA A 1 18 ? -4.845 11.790 1.881 1.00 0.00 18 ALA A N 18
ATOM 18415 C CA . ALA A 1 18 ? -6.210 11.329 1.695 1.00 0.00 18 ALA A CA 18
ATOM 18416 C C . ALA A 1 18 ? -7.055 11.753 2.897 1.00 0.00 18 ALA A C 18
ATOM 18417 O O . ALA A 1 18 ? -8.154 11.238 3.101 1.00 0.00 18 ALA A O 18
ATOM 18424 N N . GLY A 1 19 ? -6.512 12.689 3.662 1.00 0.00 19 GLY A N 18
ATOM 18425 C CA . GLY A 1 19 ? -7.203 13.188 4.839 1.00 0.00 19 GLY A CA 18
ATOM 18426 C C . GLY A 1 19 ? -8.712 13.258 4.600 1.00 0.00 19 GLY A C 18
ATOM 18427 O O . GLY A 1 19 ? -9.460 12.407 5.079 1.00 0.00 19 GLY A O 18
ATOM 18431 N N . ASN A 1 20 ? -9.115 14.280 3.859 1.00 0.00 20 ASN A N 18
ATOM 18432 C CA . ASN A 1 20 ? -10.522 14.472 3.551 1.00 0.00 20 ASN A CA 18
ATOM 18433 C C . ASN A 1 20 ? -11.095 13.176 2.974 1.00 0.00 20 ASN A C 18
ATOM 18434 O O . ASN A 1 20 ? -11.948 12.541 3.592 1.00 0.00 20 ASN A O 18
ATOM 18445 N N . ASN A 1 21 ? -10.603 12.822 1.796 1.00 0.00 21 ASN A N 18
ATOM 18446 C CA . ASN A 1 21 ? -11.055 11.613 1.129 1.00 0.00 21 ASN A CA 18
ATOM 18447 C C . ASN A 1 21 ? -11.222 10.497 2.163 1.00 0.00 21 ASN A C 18
ATOM 18448 O O . ASN A 1 21 ? -10.449 10.409 3.116 1.00 0.00 21 ASN A O 18
ATOM 18459 N N . LYS A 1 22 ? -12.234 9.673 1.939 1.00 0.00 22 LYS A N 18
ATOM 18460 C CA . LYS A 1 22 ? -12.512 8.566 2.839 1.00 0.00 22 LYS A CA 18
ATOM 18461 C C . LYS A 1 22 ? -12.215 7.246 2.125 1.00 0.00 22 LYS A C 18
ATOM 18462 O O . LYS A 1 22 ? -11.840 6.263 2.761 1.00 0.00 22 LYS A O 18
ATOM 18481 N N . THR A 1 23 ? -12.393 7.268 0.812 1.00 0.00 23 THR A N 18
ATOM 18482 C CA . THR A 1 23 ? -12.149 6.085 0.004 1.00 0.00 23 THR A CA 18
ATOM 18483 C C . THR A 1 23 ? -10.665 5.979 -0.351 1.00 0.00 23 THR A C 18
ATOM 18484 O O . THR A 1 23 ? -10.262 5.080 -1.088 1.00 0.00 23 THR A O 18
ATOM 18495 N N . LEU A 1 24 ? -9.892 6.910 0.188 1.00 0.00 24 LEU A N 18
ATOM 18496 C CA . LEU A 1 24 ? -8.461 6.933 -0.063 1.00 0.00 24 LEU A CA 18
ATOM 18497 C C . LEU A 1 24 ? -7.712 6.821 1.267 1.00 0.00 24 LEU A C 18
ATOM 18498 O O . LEU A 1 24 ? -8.136 7.389 2.272 1.00 0.00 24 LEU A O 18
ATOM 18514 N N . LEU A 1 25 ? -6.612 6.084 1.230 1.00 0.00 25 LEU A N 18
ATOM 18515 C CA . LEU A 1 25 ? -5.801 5.890 2.419 1.00 0.00 25 LEU A CA 18
ATOM 18516 C C . LEU A 1 25 ? -4.749 6.998 2.501 1.00 0.00 25 LEU A C 18
ATOM 18517 O O . LEU A 1 25 ? -3.974 7.193 1.566 1.00 0.00 25 LEU A O 18
ATOM 18533 N N . SER A 1 26 ? -4.757 7.696 3.627 1.00 0.00 26 SER A N 18
ATOM 18534 C CA . SER A 1 26 ? -3.814 8.780 3.842 1.00 0.00 26 SER A CA 18
ATOM 18535 C C . SER A 1 26 ? -2.582 8.262 4.587 1.00 0.00 26 SER A C 18
ATOM 18536 O O . SER A 1 26 ? -2.697 7.735 5.693 1.00 0.00 26 SER A O 18
ATOM 18544 N N . PHE A 1 27 ? -1.432 8.429 3.951 1.00 0.00 27 PHE A N 18
ATOM 18545 C CA . PHE A 1 27 ? -0.180 7.985 4.539 1.00 0.00 27 PHE A CA 18
ATOM 18546 C C . PHE A 1 27 ? 0.992 8.829 4.036 1.00 0.00 27 PHE A C 18
ATOM 18547 O O . PHE A 1 27 ? 0.806 9.736 3.226 1.00 0.00 27 PHE A O 18
ATOM 18564 N N . ALA A 1 28 ? 2.174 8.501 4.537 1.00 0.00 28 ALA A N 18
ATOM 18565 C CA . ALA A 1 28 ? 3.377 9.217 4.148 1.00 0.00 28 ALA A CA 18
ATOM 18566 C C . ALA A 1 28 ? 4.422 8.218 3.647 1.00 0.00 28 ALA A C 18
ATOM 18567 O O . ALA A 1 28 ? 4.436 7.064 4.073 1.00 0.00 28 ALA A O 18
ATOM 18574 N N . GLN A 1 29 ? 5.270 8.698 2.750 1.00 0.00 29 GLN A N 18
ATOM 18575 C CA . GLN A 1 29 ? 6.316 7.861 2.187 1.00 0.00 29 GLN A CA 18
ATOM 18576 C C . GLN A 1 29 ? 7.067 7.128 3.300 1.00 0.00 29 GLN A C 18
ATOM 18577 O O . GLN A 1 29 ? 7.609 7.758 4.207 1.00 0.00 29 GLN A O 18
ATOM 18591 N N . GLY A 1 30 ? 7.074 5.807 3.195 1.00 0.00 30 GLY A N 18
ATOM 18592 C CA . GLY A 1 30 ? 7.750 4.982 4.181 1.00 0.00 30 GLY A CA 18
ATOM 18593 C C . GLY A 1 30 ? 6.746 4.139 4.971 1.00 0.00 30 GLY A C 18
ATOM 18594 O O . GLY A 1 30 ? 7.037 3.001 5.335 1.00 0.00 30 GLY A O 18
ATOM 18598 N N . ASP A 1 31 ? 5.585 4.730 5.211 1.00 0.00 31 ASP A N 18
ATOM 18599 C CA . ASP A 1 31 ? 4.536 4.048 5.950 1.00 0.00 31 ASP A CA 18
ATOM 18600 C C . ASP A 1 31 ? 4.350 2.640 5.381 1.00 0.00 31 ASP A C 18
ATOM 18601 O O . ASP A 1 31 ? 4.611 2.404 4.202 1.00 0.00 31 ASP A O 18
ATOM 18610 N N . VAL A 1 32 ? 3.900 1.742 6.244 1.00 0.00 32 VAL A N 18
ATOM 18611 C CA . VAL A 1 32 ? 3.676 0.364 5.842 1.00 0.00 32 VAL A CA 18
ATOM 18612 C C . VAL A 1 32 ? 2.189 0.031 5.986 1.00 0.00 32 VAL A C 18
ATOM 18613 O O . VAL A 1 32 ? 1.575 0.344 7.005 1.00 0.00 32 VAL A O 18
ATOM 18626 N N . LEU A 1 33 ? 1.654 -0.601 4.952 1.00 0.00 33 LEU A N 18
ATOM 18627 C CA . LEU A 1 33 ? 0.251 -0.980 4.951 1.00 0.00 33 LEU A CA 18
ATOM 18628 C C . LEU A 1 33 ? 0.136 -2.492 4.743 1.00 0.00 33 LEU A C 18
ATOM 18629 O O . LEU A 1 33 ? 0.906 -3.078 3.983 1.00 0.00 33 LEU A O 18
ATOM 18645 N N . THR A 1 34 ? -0.831 -3.080 5.431 1.00 0.00 34 THR A N 18
ATOM 18646 C CA . THR A 1 34 ? -1.057 -4.512 5.331 1.00 0.00 34 THR A CA 18
ATOM 18647 C C . THR A 1 34 ? -2.114 -4.812 4.267 1.00 0.00 34 THR A C 18
ATOM 18648 O O . THR A 1 34 ? -3.234 -4.310 4.340 1.00 0.00 34 THR A O 18
ATOM 18659 N N . LEU A 1 35 ? -1.720 -5.630 3.302 1.00 0.00 35 LEU A N 18
ATOM 18660 C CA . LEU A 1 35 ? -2.619 -6.003 2.224 1.00 0.00 35 LEU A CA 18
ATOM 18661 C C . LEU A 1 35 ? -3.721 -6.910 2.775 1.00 0.00 35 LEU A C 18
ATOM 18662 O O . LEU A 1 35 ? -3.461 -7.769 3.617 1.00 0.00 35 LEU A O 18
ATOM 18678 N N . LEU A 1 36 ? -4.930 -6.687 2.279 1.00 0.00 36 LEU A N 18
ATOM 18679 C CA . LEU A 1 36 ? -6.072 -7.473 2.712 1.00 0.00 36 LEU A CA 18
ATOM 18680 C C . LEU A 1 36 ? -6.531 -8.374 1.564 1.00 0.00 36 LEU A C 18
ATOM 18681 O O . LEU A 1 36 ? -7.102 -9.438 1.795 1.00 0.00 36 LEU A O 18
ATOM 18697 N N . ILE A 1 37 ? -6.264 -7.913 0.350 1.00 0.00 37 ILE A N 18
ATOM 18698 C CA . ILE A 1 37 ? -6.643 -8.664 -0.835 1.00 0.00 37 ILE A CA 18
ATOM 18699 C C . ILE A 1 37 ? -5.381 -9.158 -1.545 1.00 0.00 37 ILE A C 18
ATOM 18700 O O . ILE A 1 37 ? -4.400 -8.424 -1.657 1.00 0.00 37 ILE A O 18
ATOM 18716 N N . PRO A 1 38 ? -5.448 -10.431 -2.019 1.00 0.00 38 PRO A N 18
ATOM 18717 C CA . PRO A 1 38 ? -4.323 -11.031 -2.715 1.00 0.00 38 PRO A CA 18
ATOM 18718 C C . PRO A 1 38 ? -4.195 -10.474 -4.134 1.00 0.00 38 PRO A C 18
ATOM 18719 O O . PRO A 1 38 ? -3.096 -10.408 -4.682 1.00 0.00 38 PRO A O 18
ATOM 18730 N N . GLU A 1 39 ? -5.335 -10.086 -4.688 1.00 0.00 39 GLU A N 18
ATOM 18731 C CA . GLU A 1 39 ? -5.364 -9.535 -6.032 1.00 0.00 39 GLU A CA 18
ATOM 18732 C C . GLU A 1 39 ? -5.190 -8.016 -5.988 1.00 0.00 39 GLU A C 18
ATOM 18733 O O . GLU A 1 39 ? -4.840 -7.458 -4.949 1.00 0.00 39 GLU A O 18
ATOM 18745 N N . GLU A 1 40 ? -5.442 -7.390 -7.128 1.00 0.00 40 GLU A N 18
ATOM 18746 C CA . GLU A 1 40 ? -5.317 -5.946 -7.232 1.00 0.00 40 GLU A CA 18
ATOM 18747 C C . GLU A 1 40 ? -6.554 -5.354 -7.911 1.00 0.00 40 GLU A C 18
ATOM 18748 O O . GLU A 1 40 ? -7.334 -6.078 -8.528 1.00 0.00 40 GLU A O 18
ATOM 18760 N N . LYS A 1 41 ? -6.695 -4.044 -7.775 1.00 0.00 41 LYS A N 18
ATOM 18761 C CA . LYS A 1 41 ? -7.823 -3.347 -8.367 1.00 0.00 41 LYS A CA 18
ATOM 18762 C C . LYS A 1 41 ? -7.453 -2.896 -9.782 1.00 0.00 41 LYS A C 18
ATOM 18763 O O . LYS A 1 41 ? -8.066 -1.978 -10.325 1.00 0.00 41 LYS A O 18
ATOM 18782 N N . ASP A 1 42 ? -6.452 -3.562 -10.338 1.00 0.00 42 ASP A N 18
ATOM 18783 C CA . ASP A 1 42 ? -5.993 -3.241 -11.679 1.00 0.00 42 ASP A CA 18
ATOM 18784 C C . ASP A 1 42 ? -5.181 -1.945 -11.639 1.00 0.00 42 ASP A C 18
ATOM 18785 O O . ASP A 1 42 ? -5.194 -1.171 -12.594 1.00 0.00 42 ASP A O 18
ATOM 18794 N N . GLY A 1 43 ? -4.495 -1.749 -10.523 1.00 0.00 43 GLY A N 18
ATOM 18795 C CA . GLY A 1 43 ? -3.678 -0.560 -10.345 1.00 0.00 43 GLY A CA 18
ATOM 18796 C C . GLY A 1 43 ? -3.740 -0.063 -8.900 1.00 0.00 43 GLY A C 18
ATOM 18797 O O . GLY A 1 43 ? -2.767 0.488 -8.387 1.00 0.00 43 GLY A O 18
ATOM 18801 N N . TRP A 1 44 ? -4.894 -0.275 -8.284 1.00 0.00 44 TRP A N 18
ATOM 18802 C CA . TRP A 1 44 ? -5.095 0.145 -6.907 1.00 0.00 44 TRP A CA 18
ATOM 18803 C C . TRP A 1 44 ? -5.178 -1.111 -6.037 1.00 0.00 44 TRP A C 18
ATOM 18804 O O . TRP A 1 44 ? -5.818 -2.091 -6.416 1.00 0.00 44 TRP A O 18
ATOM 18825 N N . LEU A 1 45 ? -4.523 -1.040 -4.888 1.00 0.00 45 LEU A N 18
ATOM 18826 C CA . LEU A 1 45 ? -4.515 -2.160 -3.961 1.00 0.00 45 LEU A CA 18
ATOM 18827 C C . LEU A 1 45 ? -5.094 -1.709 -2.619 1.00 0.00 45 LEU A C 18
ATOM 18828 O O . LEU A 1 45 ? -4.972 -0.543 -2.246 1.00 0.00 45 LEU A O 18
ATOM 18844 N N . TYR A 1 46 ? -5.712 -2.656 -1.930 1.00 0.00 46 TYR A N 18
ATOM 18845 C CA . TYR A 1 46 ? -6.311 -2.371 -0.637 1.00 0.00 46 TYR A CA 18
ATOM 18846 C C . TYR A 1 46 ? -5.482 -2.979 0.497 1.00 0.00 46 TYR A C 18
ATOM 18847 O O . TYR A 1 46 ? -5.000 -4.105 0.384 1.00 0.00 46 TYR A O 18
ATOM 18865 N N . GLY A 1 47 ? -5.342 -2.206 1.564 1.00 0.00 47 GLY A N 18
ATOM 18866 C CA . GLY A 1 47 ? -4.580 -2.654 2.717 1.00 0.00 47 GLY A CA 18
ATOM 18867 C C . GLY A 1 47 ? -5.018 -1.916 3.984 1.00 0.00 47 GLY A C 18
ATOM 18868 O O . GLY A 1 47 ? -5.953 -1.118 3.950 1.00 0.00 47 GLY A O 18
ATOM 18872 N N . GLU A 1 48 ? -4.320 -2.209 5.072 1.00 0.00 48 GLU A N 18
ATOM 18873 C CA . GLU A 1 48 ? -4.625 -1.583 6.347 1.00 0.00 48 GLU A CA 18
ATOM 18874 C C . GLU A 1 48 ? -3.465 -0.690 6.792 1.00 0.00 48 GLU A C 18
ATOM 18875 O O . GLU A 1 48 ? -2.303 -1.082 6.694 1.00 0.00 48 GLU A O 18
ATOM 18887 N N . HIS A 1 49 ? -3.820 0.494 7.269 1.00 0.00 49 HIS A N 18
ATOM 18888 C CA . HIS A 1 49 ? -2.822 1.445 7.729 1.00 0.00 49 HIS A CA 18
ATOM 18889 C C . HIS A 1 49 ? -2.335 1.045 9.122 1.00 0.00 49 HIS A C 18
ATOM 18890 O O . HIS A 1 49 ? -3.132 0.664 9.977 1.00 0.00 49 HIS A O 18
ATOM 18904 N N . ASP A 1 50 ? -1.027 1.145 9.308 1.00 0.00 50 ASP A N 18
ATOM 18905 C CA . ASP A 1 50 ? -0.423 0.797 10.583 1.00 0.00 50 ASP A CA 18
ATOM 18906 C C . ASP A 1 50 ? -0.180 2.073 11.391 1.00 0.00 50 ASP A C 18
ATOM 18907 O O . ASP A 1 50 ? 0.923 2.296 11.890 1.00 0.00 50 ASP A O 18
ATOM 18916 N N . THR A 1 51 ? -1.227 2.878 11.496 1.00 0.00 51 THR A N 18
ATOM 18917 C CA . THR A 1 51 ? -1.141 4.126 12.235 1.00 0.00 51 THR A CA 18
ATOM 18918 C C . THR A 1 51 ? -2.527 4.557 12.718 1.00 0.00 51 THR A C 18
ATOM 18919 O O . THR A 1 51 ? -2.688 4.972 13.864 1.00 0.00 51 THR A O 18
ATOM 18930 N N . THR A 1 52 ? -3.494 4.442 11.819 1.00 0.00 52 THR A N 18
ATOM 18931 C CA . THR A 1 52 ? -4.862 4.814 12.139 1.00 0.00 52 THR A CA 18
ATOM 18932 C C . THR A 1 52 ? -5.735 3.566 12.278 1.00 0.00 52 THR A C 18
ATOM 18933 O O . THR A 1 52 ? -6.814 3.621 12.867 1.00 0.00 52 THR A O 18
ATOM 18944 N N . LYS A 1 53 ? -5.237 2.470 11.725 1.00 0.00 53 LYS A N 18
ATOM 18945 C CA . LYS A 1 53 ? -5.959 1.210 11.780 1.00 0.00 53 LYS A CA 18
ATOM 18946 C C . LYS A 1 53 ? -7.056 1.209 10.714 1.00 0.00 53 LYS A C 18
ATOM 18947 O O . LYS A 1 53 ? -7.762 0.215 10.546 1.00 0.00 53 LYS A O 18
ATOM 18966 N N . ALA A 1 54 ? -7.166 2.333 10.022 1.00 0.00 54 ALA A N 18
ATOM 18967 C CA . ALA A 1 54 ? -8.165 2.474 8.977 1.00 0.00 54 ALA A CA 18
ATOM 18968 C C . ALA A 1 54 ? -7.583 1.980 7.651 1.00 0.00 54 ALA A C 18
ATOM 18969 O O . ALA A 1 54 ? -6.385 2.109 7.408 1.00 0.00 54 ALA A O 18
ATOM 18976 N N . ARG A 1 55 ? -8.460 1.424 6.827 1.00 0.00 55 ARG A N 18
ATOM 18977 C CA . ARG A 1 55 ? -8.048 0.910 5.532 1.00 0.00 55 ARG A CA 18
ATOM 18978 C C . ARG A 1 55 ? -8.660 1.750 4.409 1.00 0.00 55 ARG A C 18
ATOM 18979 O O . ARG A 1 55 ? -9.838 2.100 4.462 1.00 0.00 55 ARG A O 18
ATOM 19000 N N . GLY A 1 56 ? -7.832 2.049 3.419 1.00 0.00 56 GLY A N 18
ATOM 19001 C CA . GLY A 1 56 ? -8.277 2.841 2.285 1.00 0.00 56 GLY A CA 18
ATOM 19002 C C . GLY A 1 56 ? -7.821 2.214 0.965 1.00 0.00 56 GLY A C 18
ATOM 19003 O O . GLY A 1 56 ? -7.378 1.066 0.940 1.00 0.00 56 GLY A O 18
ATOM 19007 N N . TRP A 1 57 ? -7.945 2.994 -0.098 1.00 0.00 57 TRP A N 18
ATOM 19008 C CA . TRP A 1 57 ? -7.552 2.530 -1.417 1.00 0.00 57 TRP A CA 18
ATOM 19009 C C . TRP A 1 57 ? -6.322 3.330 -1.853 1.00 0.00 57 TRP A C 18
ATOM 19010 O O . TRP A 1 57 ? -6.283 4.549 -1.694 1.00 0.00 57 TRP A O 18
ATOM 19031 N N . PHE A 1 58 ? -5.349 2.612 -2.393 1.00 0.00 58 PHE A N 18
ATOM 19032 C CA . PHE A 1 58 ? -4.122 3.240 -2.852 1.00 0.00 58 PHE A CA 18
ATOM 19033 C C . PHE A 1 58 ? -3.616 2.580 -4.137 1.00 0.00 58 PHE A C 18
ATOM 19034 O O . PHE A 1 58 ? -3.865 1.399 -4.372 1.00 0.00 58 PHE A O 18
ATOM 19051 N N . PRO A 1 59 ? -2.897 3.394 -4.956 1.00 0.00 59 PRO A N 18
ATOM 19052 C CA . PRO A 1 59 ? -2.355 2.902 -6.211 1.00 0.00 59 PRO A CA 18
ATOM 19053 C C . PRO A 1 59 ? -1.135 2.011 -5.969 1.00 0.00 59 PRO A C 18
ATOM 19054 O O . PRO A 1 59 ? -0.149 2.449 -5.379 1.00 0.00 59 PRO A O 18
ATOM 19065 N N . SER A 1 60 ? -1.242 0.776 -6.438 1.00 0.00 60 SER A N 18
ATOM 19066 C CA . SER A 1 60 ? -0.160 -0.181 -6.280 1.00 0.00 60 SER A CA 18
ATOM 19067 C C . SER A 1 60 ? 1.161 0.444 -6.730 1.00 0.00 60 SER A C 18
ATOM 19068 O O . SER A 1 60 ? 2.232 0.013 -6.307 1.00 0.00 60 SER A O 18
ATOM 19076 N N . SER A 1 61 ? 1.042 1.451 -7.584 1.00 0.00 61 SER A N 18
ATOM 19077 C CA . SER A 1 61 ? 2.214 2.140 -8.097 1.00 0.00 61 SER A CA 18
ATOM 19078 C C . SER A 1 61 ? 2.853 2.981 -6.990 1.00 0.00 61 SER A C 18
ATOM 19079 O O . SER A 1 61 ? 4.067 3.180 -6.978 1.00 0.00 61 SER A O 18
ATOM 19087 N N . TYR A 1 62 ? 2.007 3.452 -6.086 1.00 0.00 62 TYR A N 18
ATOM 19088 C CA . TYR A 1 62 ? 2.474 4.267 -4.977 1.00 0.00 62 TYR A CA 18
ATOM 19089 C C . TYR A 1 62 ? 2.907 3.393 -3.798 1.00 0.00 62 TYR A C 18
ATOM 19090 O O . TYR A 1 62 ? 3.138 3.896 -2.700 1.00 0.00 62 TYR A O 18
ATOM 19108 N N . THR A 1 63 ? 3.005 2.099 -4.067 1.00 0.00 63 THR A N 18
ATOM 19109 C CA . THR A 1 63 ? 3.407 1.150 -3.042 1.00 0.00 63 THR A CA 18
ATOM 19110 C C . THR A 1 63 ? 4.242 0.025 -3.656 1.00 0.00 63 THR A C 18
ATOM 19111 O O . THR A 1 63 ? 4.078 -0.307 -4.829 1.00 0.00 63 THR A O 18
ATOM 19122 N N . LYS A 1 64 ? 5.121 -0.531 -2.835 1.00 0.00 64 LYS A N 18
ATOM 19123 C CA . LYS A 1 64 ? 5.983 -1.613 -3.282 1.00 0.00 64 LYS A CA 18
ATOM 19124 C C . LYS A 1 64 ? 5.976 -2.730 -2.237 1.00 0.00 64 LYS A C 18
ATOM 19125 O O . LYS A 1 64 ? 5.730 -2.480 -1.058 1.00 0.00 64 LYS A O 18
ATOM 19144 N N . LEU A 1 65 ? 6.249 -3.938 -2.707 1.00 0.00 65 LEU A N 18
ATOM 19145 C CA . LEU A 1 65 ? 6.277 -5.094 -1.827 1.00 0.00 65 LEU A CA 18
ATOM 19146 C C . LEU A 1 65 ? 7.484 -4.989 -0.892 1.00 0.00 65 LEU A C 18
ATOM 19147 O O . LEU A 1 65 ? 8.601 -4.738 -1.341 1.00 0.00 65 LEU A O 18
ATOM 19163 N N . LEU A 1 66 ? 7.217 -5.186 0.390 1.00 0.00 66 LEU A N 18
ATOM 19164 C CA . LEU A 1 66 ? 8.267 -5.116 1.392 1.00 0.00 66 LEU A CA 18
ATOM 19165 C C . LEU A 1 66 ? 9.388 -6.087 1.018 1.00 0.00 66 LEU A C 18
ATOM 19166 O O . LEU A 1 66 ? 9.240 -6.887 0.095 1.00 0.00 66 LEU A O 18
ATOM 19182 N N . SER A 1 67 ? 10.486 -5.986 1.754 1.00 0.00 67 SER A N 18
ATOM 19183 C CA . SER A 1 67 ? 11.632 -6.845 1.510 1.00 0.00 67 SER A CA 18
ATOM 19184 C C . SER A 1 67 ? 12.336 -7.164 2.831 1.00 0.00 67 SER A C 18
ATOM 19185 O O . SER A 1 67 ? 13.362 -6.567 3.151 1.00 0.00 67 SER A O 18
ATOM 19193 N N . GLY A 1 68 ? 11.756 -8.105 3.561 1.00 0.00 68 GLY A N 18
ATOM 19194 C CA . GLY A 1 68 ? 12.315 -8.511 4.840 1.00 0.00 68 GLY A CA 18
ATOM 19195 C C . GLY A 1 68 ? 13.274 -9.691 4.669 1.00 0.00 68 GLY A C 18
ATOM 19196 O O . GLY A 1 68 ? 13.971 -9.788 3.660 1.00 0.00 68 GLY A O 18
ATOM 19200 N N . PRO A 1 69 ? 13.278 -10.582 5.697 1.00 0.00 69 PRO A N 18
ATOM 19201 C CA . PRO A 1 69 ? 14.140 -11.751 5.670 1.00 0.00 69 PRO A CA 18
ATOM 19202 C C . PRO A 1 69 ? 13.597 -12.811 4.709 1.00 0.00 69 PRO A C 18
ATOM 19203 O O . PRO A 1 69 ? 12.447 -12.734 4.280 1.00 0.00 69 PRO A O 18
ATOM 19214 N N . SER A 1 70 ? 14.451 -13.775 4.398 1.00 0.00 70 SER A N 18
ATOM 19215 C CA . SER A 1 70 ? 14.071 -14.849 3.495 1.00 0.00 70 SER A CA 18
ATOM 19216 C C . SER A 1 70 ? 14.227 -16.200 4.195 1.00 0.00 70 SER A C 18
ATOM 19217 O O . SER A 1 70 ? 15.344 -16.678 4.388 1.00 0.00 70 SER A O 18
ATOM 19225 N N . SER A 1 71 ? 13.091 -16.778 4.556 1.00 0.00 71 SER A N 18
ATOM 19226 C CA . SER A 1 71 ? 13.087 -18.066 5.230 1.00 0.00 71 SER A CA 18
ATOM 19227 C C . SER A 1 71 ? 12.005 -18.966 4.631 1.00 0.00 71 SER A C 18
ATOM 19228 O O . SER A 1 71 ? 12.301 -20.052 4.135 1.00 0.00 71 SER A O 18
ATOM 19236 N N . GLY A 1 72 ? 10.773 -18.483 4.698 1.00 0.00 72 GLY A N 18
ATOM 19237 C CA . GLY A 1 72 ? 9.646 -19.231 4.169 1.00 0.00 72 GLY A CA 18
ATOM 19238 C C . GLY A 1 72 ? 8.482 -18.299 3.826 1.00 0.00 72 GLY A C 18
ATOM 19239 O O . GLY A 1 72 ? 8.081 -18.200 2.667 1.00 0.00 72 GLY A O 18
ATOM 19243 N N . GLY A 1 1 ? 1.782 -6.483 13.086 1.00 0.00 1 GLY A N 19
ATOM 19244 C CA . GLY A 1 1 ? 1.249 -7.774 13.486 1.00 0.00 1 GLY A CA 19
ATOM 19245 C C . GLY A 1 1 ? 1.216 -8.745 12.304 1.00 0.00 1 GLY A C 19
ATOM 19246 O O . GLY A 1 1 ? 0.195 -8.872 11.629 1.00 0.00 1 GLY A O 19
ATOM 19250 N N . SER A 1 2 ? 2.345 -9.404 12.089 1.00 0.00 2 SER A N 19
ATOM 19251 C CA . SER A 1 2 ? 2.458 -10.359 11.000 1.00 0.00 2 SER A CA 19
ATOM 19252 C C . SER A 1 2 ? 1.868 -11.706 11.422 1.00 0.00 2 SER A C 19
ATOM 19253 O O . SER A 1 2 ? 2.386 -12.359 12.327 1.00 0.00 2 SER A O 19
ATOM 19261 N N . SER A 1 3 ? 0.793 -12.083 10.746 1.00 0.00 3 SER A N 19
ATOM 19262 C CA . SER A 1 3 ? 0.127 -13.341 11.039 1.00 0.00 3 SER A CA 19
ATOM 19263 C C . SER A 1 3 ? -0.732 -13.768 9.847 1.00 0.00 3 SER A C 19
ATOM 19264 O O . SER A 1 3 ? -1.174 -12.930 9.063 1.00 0.00 3 SER A O 19
ATOM 19272 N N . GLY A 1 4 ? -0.943 -15.073 9.748 1.00 0.00 4 GLY A N 19
ATOM 19273 C CA . GLY A 1 4 ? -1.741 -15.622 8.665 1.00 0.00 4 GLY A CA 19
ATOM 19274 C C . GLY A 1 4 ? -0.881 -15.878 7.426 1.00 0.00 4 GLY A C 19
ATOM 19275 O O . GLY A 1 4 ? 0.165 -15.255 7.252 1.00 0.00 4 GLY A O 19
ATOM 19279 N N . SER A 1 5 ? -1.353 -16.797 6.597 1.00 0.00 5 SER A N 19
ATOM 19280 C CA . SER A 1 5 ? -0.641 -17.144 5.379 1.00 0.00 5 SER A CA 19
ATOM 19281 C C . SER A 1 5 ? -0.836 -16.048 4.329 1.00 0.00 5 SER A C 19
ATOM 19282 O O . SER A 1 5 ? -0.136 -16.021 3.318 1.00 0.00 5 SER A O 19
ATOM 19290 N N . SER A 1 6 ? -1.790 -15.172 4.605 1.00 0.00 6 SER A N 19
ATOM 19291 C CA . SER A 1 6 ? -2.086 -14.077 3.697 1.00 0.00 6 SER A CA 19
ATOM 19292 C C . SER A 1 6 ? -2.069 -12.748 4.456 1.00 0.00 6 SER A C 19
ATOM 19293 O O . SER A 1 6 ? -2.468 -12.688 5.617 1.00 0.00 6 SER A O 19
ATOM 19301 N N . GLY A 1 7 ? -1.603 -11.716 3.768 1.00 0.00 7 GLY A N 19
ATOM 19302 C CA . GLY A 1 7 ? -1.529 -10.392 4.362 1.00 0.00 7 GLY A CA 19
ATOM 19303 C C . GLY A 1 7 ? -0.167 -9.748 4.099 1.00 0.00 7 GLY A C 19
ATOM 19304 O O . GLY A 1 7 ? 0.496 -9.288 5.027 1.00 0.00 7 GLY A O 19
ATOM 19308 N N . GLN A 1 8 ? 0.211 -9.736 2.829 1.00 0.00 8 GLN A N 19
ATOM 19309 C CA . GLN A 1 8 ? 1.482 -9.156 2.431 1.00 0.00 8 GLN A CA 19
ATOM 19310 C C . GLN A 1 8 ? 1.573 -7.703 2.903 1.00 0.00 8 GLN A C 19
ATOM 19311 O O . GLN A 1 8 ? 0.554 -7.069 3.173 1.00 0.00 8 GLN A O 19
ATOM 19325 N N . LYS A 1 9 ? 2.804 -7.219 2.989 1.00 0.00 9 LYS A N 19
ATOM 19326 C CA . LYS A 1 9 ? 3.041 -5.853 3.424 1.00 0.00 9 LYS A CA 19
ATOM 19327 C C . LYS A 1 9 ? 3.721 -5.074 2.296 1.00 0.00 9 LYS A C 19
ATOM 19328 O O . LYS A 1 9 ? 4.549 -5.621 1.569 1.00 0.00 9 LYS A O 19
ATOM 19347 N N . VAL A 1 10 ? 3.346 -3.808 2.185 1.00 0.00 10 VAL A N 19
ATOM 19348 C CA . VAL A 1 10 ? 3.909 -2.948 1.158 1.00 0.00 10 VAL A CA 19
ATOM 19349 C C . VAL A 1 10 ? 4.401 -1.649 1.799 1.00 0.00 10 VAL A C 19
ATOM 19350 O O . VAL A 1 10 ? 3.911 -1.249 2.854 1.00 0.00 10 VAL A O 19
ATOM 19363 N N . LYS A 1 11 ? 5.365 -1.027 1.136 1.00 0.00 11 LYS A N 19
ATOM 19364 C CA . LYS A 1 11 ? 5.929 0.218 1.628 1.00 0.00 11 LYS A CA 19
ATOM 19365 C C . LYS A 1 11 ? 5.700 1.321 0.593 1.00 0.00 11 LYS A C 19
ATOM 19366 O O . LYS A 1 11 ? 5.967 1.130 -0.593 1.00 0.00 11 LYS A O 19
ATOM 19385 N N . THR A 1 12 ? 5.209 2.452 1.078 1.00 0.00 12 THR A N 19
ATOM 19386 C CA . THR A 1 12 ? 4.942 3.586 0.210 1.00 0.00 12 THR A CA 19
ATOM 19387 C C . THR A 1 12 ? 6.249 4.278 -0.181 1.00 0.00 12 THR A C 19
ATOM 19388 O O . THR A 1 12 ? 7.102 4.527 0.669 1.00 0.00 12 THR A O 19
ATOM 19399 N N . ILE A 1 13 ? 6.365 4.569 -1.468 1.00 0.00 13 ILE A N 19
ATOM 19400 C CA . ILE A 1 13 ? 7.554 5.228 -1.982 1.00 0.00 13 ILE A CA 19
ATOM 19401 C C . ILE A 1 13 ? 7.254 6.711 -2.205 1.00 0.00 13 ILE A C 19
ATOM 19402 O O . ILE A 1 13 ? 8.164 7.504 -2.440 1.00 0.00 13 ILE A O 19
ATOM 19418 N N . PHE A 1 14 ? 5.973 7.042 -2.124 1.00 0.00 14 PHE A N 19
ATOM 19419 C CA . PHE A 1 14 ? 5.541 8.416 -2.314 1.00 0.00 14 PHE A CA 19
ATOM 19420 C C . PHE A 1 14 ? 4.356 8.749 -1.406 1.00 0.00 14 PHE A C 19
ATOM 19421 O O . PHE A 1 14 ? 3.552 7.876 -1.083 1.00 0.00 14 PHE A O 19
ATOM 19438 N N . PRO A 1 15 ? 4.283 10.048 -1.010 1.00 0.00 15 PRO A N 19
ATOM 19439 C CA . PRO A 1 15 ? 3.209 10.507 -0.145 1.00 0.00 15 PRO A CA 19
ATOM 19440 C C . PRO A 1 15 ? 1.896 10.634 -0.921 1.00 0.00 15 PRO A C 19
ATOM 19441 O O . PRO A 1 15 ? 1.904 10.899 -2.122 1.00 0.00 15 PRO A O 19
ATOM 19452 N N . HIS A 1 16 ? 0.800 10.438 -0.203 1.00 0.00 16 HIS A N 19
ATOM 19453 C CA . HIS A 1 16 ? -0.517 10.527 -0.809 1.00 0.00 16 HIS A CA 19
ATOM 19454 C C . HIS A 1 16 ? -1.589 10.473 0.282 1.00 0.00 16 HIS A C 19
ATOM 19455 O O . HIS A 1 16 ? -2.135 9.408 0.569 1.00 0.00 16 HIS A O 19
ATOM 19469 N N . THR A 1 17 ? -1.858 11.634 0.860 1.00 0.00 17 THR A N 19
ATOM 19470 C CA . THR A 1 17 ? -2.854 11.732 1.913 1.00 0.00 17 THR A CA 19
ATOM 19471 C C . THR A 1 17 ? -4.243 11.957 1.313 1.00 0.00 17 THR A C 19
ATOM 19472 O O . THR A 1 17 ? -4.397 12.725 0.364 1.00 0.00 17 THR A O 19
ATOM 19483 N N . ALA A 1 18 ? -5.220 11.274 1.892 1.00 0.00 18 ALA A N 19
ATOM 19484 C CA . ALA A 1 18 ? -6.592 11.390 1.426 1.00 0.00 18 ALA A CA 19
ATOM 19485 C C . ALA A 1 18 ? -7.095 12.811 1.684 1.00 0.00 18 ALA A C 19
ATOM 19486 O O . ALA A 1 18 ? -7.454 13.526 0.749 1.00 0.00 18 ALA A O 19
ATOM 19493 N N . GLY A 1 19 ? -7.106 13.180 2.957 1.00 0.00 19 GLY A N 19
ATOM 19494 C CA . GLY A 1 19 ? -7.560 14.503 3.349 1.00 0.00 19 GLY A CA 19
ATOM 19495 C C . GLY A 1 19 ? -9.041 14.695 3.019 1.00 0.00 19 GLY A C 19
ATOM 19496 O O . GLY A 1 19 ? -9.391 15.017 1.884 1.00 0.00 19 GLY A O 19
ATOM 19500 N N . ASN A 1 20 ? -9.872 14.490 4.031 1.00 0.00 20 ASN A N 19
ATOM 19501 C CA . ASN A 1 20 ? -11.307 14.637 3.862 1.00 0.00 20 ASN A CA 19
ATOM 19502 C C . ASN A 1 20 ? -11.871 13.374 3.208 1.00 0.00 20 ASN A C 19
ATOM 19503 O O . ASN A 1 20 ? -12.787 12.750 3.743 1.00 0.00 20 ASN A O 19
ATOM 19514 N N . ASN A 1 21 ? -11.301 13.034 2.062 1.00 0.00 21 ASN A N 19
ATOM 19515 C CA . ASN A 1 21 ? -11.736 11.857 1.329 1.00 0.00 21 ASN A CA 19
ATOM 19516 C C . ASN A 1 21 ? -11.785 10.660 2.281 1.00 0.00 21 ASN A C 19
ATOM 19517 O O . ASN A 1 21 ? -11.308 10.740 3.411 1.00 0.00 21 ASN A O 19
ATOM 19528 N N . LYS A 1 22 ? -12.368 9.576 1.787 1.00 0.00 22 LYS A N 19
ATOM 19529 C CA . LYS A 1 22 ? -12.486 8.364 2.580 1.00 0.00 22 LYS A CA 19
ATOM 19530 C C . LYS A 1 22 ? -11.911 7.186 1.790 1.00 0.00 22 LYS A C 19
ATOM 19531 O O . LYS A 1 22 ? -10.991 6.514 2.253 1.00 0.00 22 LYS A O 19
ATOM 19550 N N . THR A 1 23 ? -12.478 6.972 0.612 1.00 0.00 23 THR A N 19
ATOM 19551 C CA . THR A 1 23 ? -12.034 5.887 -0.246 1.00 0.00 23 THR A CA 19
ATOM 19552 C C . THR A 1 23 ? -10.511 5.749 -0.187 1.00 0.00 23 THR A C 19
ATOM 19553 O O . THR A 1 23 ? -9.992 4.670 0.095 1.00 0.00 23 THR A O 19
ATOM 19564 N N . LEU A 1 24 ? -9.838 6.858 -0.457 1.00 0.00 24 LEU A N 19
ATOM 19565 C CA . LEU A 1 24 ? -8.385 6.875 -0.437 1.00 0.00 24 LEU A CA 19
ATOM 19566 C C . LEU A 1 24 ? -7.898 6.863 1.013 1.00 0.00 24 LEU A C 19
ATOM 19567 O O . LEU A 1 24 ? -8.487 7.515 1.875 1.00 0.00 24 LEU A O 19
ATOM 19583 N N . LEU A 1 25 ? -6.828 6.116 1.239 1.00 0.00 25 LEU A N 19
ATOM 19584 C CA . LEU A 1 25 ? -6.256 6.011 2.570 1.00 0.00 25 LEU A CA 19
ATOM 19585 C C . LEU A 1 25 ? -5.459 7.280 2.880 1.00 0.00 25 LEU A C 19
ATOM 19586 O O . LEU A 1 25 ? -5.777 8.355 2.374 1.00 0.00 25 LEU A O 19
ATOM 19602 N N . SER A 1 26 ? -4.440 7.113 3.709 1.00 0.00 26 SER A N 19
ATOM 19603 C CA . SER A 1 26 ? -3.595 8.232 4.092 1.00 0.00 26 SER A CA 19
ATOM 19604 C C . SER A 1 26 ? -2.333 7.720 4.788 1.00 0.00 26 SER A C 19
ATOM 19605 O O . SER A 1 26 ? -2.414 7.065 5.826 1.00 0.00 26 SER A O 19
ATOM 19613 N N . PHE A 1 27 ? -1.195 8.039 4.189 1.00 0.00 27 PHE A N 19
ATOM 19614 C CA . PHE A 1 27 ? 0.083 7.620 4.739 1.00 0.00 27 PHE A CA 19
ATOM 19615 C C . PHE A 1 27 ? 1.211 8.541 4.268 1.00 0.00 27 PHE A C 19
ATOM 19616 O O . PHE A 1 27 ? 0.987 9.438 3.457 1.00 0.00 27 PHE A O 19
ATOM 19633 N N . ALA A 1 28 ? 2.399 8.286 4.796 1.00 0.00 28 ALA A N 19
ATOM 19634 C CA . ALA A 1 28 ? 3.562 9.081 4.439 1.00 0.00 28 ALA A CA 19
ATOM 19635 C C . ALA A 1 28 ? 4.655 8.161 3.891 1.00 0.00 28 ALA A C 19
ATOM 19636 O O . ALA A 1 28 ? 4.875 7.071 4.417 1.00 0.00 28 ALA A O 19
ATOM 19643 N N . GLN A 1 29 ? 5.310 8.633 2.841 1.00 0.00 29 GLN A N 19
ATOM 19644 C CA . GLN A 1 29 ? 6.374 7.866 2.216 1.00 0.00 29 GLN A CA 19
ATOM 19645 C C . GLN A 1 29 ? 7.203 7.143 3.280 1.00 0.00 29 GLN A C 19
ATOM 19646 O O . GLN A 1 29 ? 7.811 7.781 4.138 1.00 0.00 29 GLN A O 19
ATOM 19660 N N . GLY A 1 30 ? 7.200 5.821 3.188 1.00 0.00 30 GLY A N 19
ATOM 19661 C CA . GLY A 1 30 ? 7.944 5.004 4.132 1.00 0.00 30 GLY A CA 19
ATOM 19662 C C . GLY A 1 30 ? 7.001 4.133 4.965 1.00 0.00 30 GLY A C 19
ATOM 19663 O O . GLY A 1 30 ? 7.322 2.986 5.275 1.00 0.00 30 GLY A O 19
ATOM 19667 N N . ASP A 1 31 ? 5.858 4.710 5.303 1.00 0.00 31 ASP A N 19
ATOM 19668 C CA . ASP A 1 31 ? 4.867 4.001 6.094 1.00 0.00 31 ASP A CA 19
ATOM 19669 C C . ASP A 1 31 ? 4.639 2.612 5.493 1.00 0.00 31 ASP A C 19
ATOM 19670 O O . ASP A 1 31 ? 4.863 2.404 4.301 1.00 0.00 31 ASP A O 19
ATOM 19679 N N . VAL A 1 32 ? 4.198 1.698 6.344 1.00 0.00 32 VAL A N 19
ATOM 19680 C CA . VAL A 1 32 ? 3.938 0.336 5.912 1.00 0.00 32 VAL A CA 19
ATOM 19681 C C . VAL A 1 32 ? 2.450 0.025 6.086 1.00 0.00 32 VAL A C 19
ATOM 19682 O O . VAL A 1 32 ? 1.867 0.326 7.127 1.00 0.00 32 VAL A O 19
ATOM 19695 N N . LEU A 1 33 ? 1.877 -0.573 5.052 1.00 0.00 33 LEU A N 19
ATOM 19696 C CA . LEU A 1 33 ? 0.469 -0.928 5.078 1.00 0.00 33 LEU A CA 19
ATOM 19697 C C . LEU A 1 33 ? 0.322 -2.434 4.850 1.00 0.00 33 LEU A C 19
ATOM 19698 O O . LEU A 1 33 ? 1.071 -3.023 4.072 1.00 0.00 33 LEU A O 19
ATOM 19714 N N . THR A 1 34 ? -0.648 -3.013 5.542 1.00 0.00 34 THR A N 19
ATOM 19715 C CA . THR A 1 34 ? -0.902 -4.439 5.425 1.00 0.00 34 THR A CA 19
ATOM 19716 C C . THR A 1 34 ? -1.980 -4.704 4.372 1.00 0.00 34 THR A C 19
ATOM 19717 O O . THR A 1 34 ? -3.091 -4.186 4.473 1.00 0.00 34 THR A O 19
ATOM 19728 N N . LEU A 1 35 ? -1.614 -5.509 3.386 1.00 0.00 35 LEU A N 19
ATOM 19729 C CA . LEU A 1 35 ? -2.535 -5.849 2.316 1.00 0.00 35 LEU A CA 19
ATOM 19730 C C . LEU A 1 35 ? -3.521 -6.908 2.814 1.00 0.00 35 LEU A C 19
ATOM 19731 O O . LEU A 1 35 ? -3.161 -7.767 3.618 1.00 0.00 35 LEU A O 19
ATOM 19747 N N . LEU A 1 36 ? -4.745 -6.813 2.316 1.00 0.00 36 LEU A N 19
ATOM 19748 C CA . LEU A 1 36 ? -5.785 -7.752 2.701 1.00 0.00 36 LEU A CA 19
ATOM 19749 C C . LEU A 1 36 ? -6.088 -8.681 1.523 1.00 0.00 36 LEU A C 19
ATOM 19750 O O . LEU A 1 36 ? -6.074 -9.902 1.672 1.00 0.00 36 LEU A O 19
ATOM 19766 N N . ILE A 1 37 ? -6.354 -8.067 0.380 1.00 0.00 37 ILE A N 19
ATOM 19767 C CA . ILE A 1 37 ? -6.659 -8.823 -0.822 1.00 0.00 37 ILE A CA 19
ATOM 19768 C C . ILE A 1 37 ? -5.397 -8.946 -1.678 1.00 0.00 37 ILE A C 19
ATOM 19769 O O . ILE A 1 37 ? -4.671 -7.970 -1.863 1.00 0.00 37 ILE A O 19
ATOM 19785 N N . PRO A 1 38 ? -5.167 -10.185 -2.190 1.00 0.00 38 PRO A N 19
ATOM 19786 C CA . PRO A 1 38 ? -4.005 -10.447 -3.021 1.00 0.00 38 PRO A CA 19
ATOM 19787 C C . PRO A 1 38 ? -4.191 -9.865 -4.423 1.00 0.00 38 PRO A C 19
ATOM 19788 O O . PRO A 1 38 ? -3.229 -9.738 -5.180 1.00 0.00 38 PRO A O 19
ATOM 19799 N N . GLU A 1 39 ? -5.435 -9.526 -4.728 1.00 0.00 39 GLU A N 19
ATOM 19800 C CA . GLU A 1 39 ? -5.759 -8.960 -6.027 1.00 0.00 39 GLU A CA 19
ATOM 19801 C C . GLU A 1 39 ? -5.669 -7.434 -5.978 1.00 0.00 39 GLU A C 19
ATOM 19802 O O . GLU A 1 39 ? -5.562 -6.849 -4.901 1.00 0.00 39 GLU A O 19
ATOM 19814 N N . GLU A 1 40 ? -5.715 -6.832 -7.157 1.00 0.00 40 GLU A N 19
ATOM 19815 C CA . GLU A 1 40 ? -5.640 -5.385 -7.263 1.00 0.00 40 GLU A CA 19
ATOM 19816 C C . GLU A 1 40 ? -6.849 -4.845 -8.030 1.00 0.00 40 GLU A C 19
ATOM 19817 O O . GLU A 1 40 ? -7.323 -5.477 -8.972 1.00 0.00 40 GLU A O 19
ATOM 19829 N N . LYS A 1 41 ? -7.312 -3.681 -7.597 1.00 0.00 41 LYS A N 19
ATOM 19830 C CA . LYS A 1 41 ? -8.456 -3.049 -8.231 1.00 0.00 41 LYS A CA 19
ATOM 19831 C C . LYS A 1 41 ? -8.007 -2.377 -9.530 1.00 0.00 41 LYS A C 19
ATOM 19832 O O . LYS A 1 41 ? -8.074 -1.155 -9.657 1.00 0.00 41 LYS A O 19
ATOM 19851 N N . ASP A 1 42 ? -7.559 -3.204 -10.463 1.00 0.00 42 ASP A N 19
ATOM 19852 C CA . ASP A 1 42 ? -7.098 -2.705 -11.748 1.00 0.00 42 ASP A CA 19
ATOM 19853 C C . ASP A 1 42 ? -5.926 -1.747 -11.527 1.00 0.00 42 ASP A C 19
ATOM 19854 O O . ASP A 1 42 ? -5.849 -0.698 -12.166 1.00 0.00 42 ASP A O 19
ATOM 19863 N N . GLY A 1 43 ? -5.043 -2.141 -10.622 1.00 0.00 43 GLY A N 19
ATOM 19864 C CA . GLY A 1 43 ? -3.878 -1.331 -10.310 1.00 0.00 43 GLY A CA 19
ATOM 19865 C C . GLY A 1 43 ? -3.851 -0.958 -8.826 1.00 0.00 43 GLY A C 19
ATOM 19866 O O . GLY A 1 43 ? -2.842 -1.155 -8.151 1.00 0.00 43 GLY A O 19
ATOM 19870 N N . TRP A 1 44 ? -4.973 -0.426 -8.362 1.00 0.00 44 TRP A N 19
ATOM 19871 C CA . TRP A 1 44 ? -5.091 -0.025 -6.971 1.00 0.00 44 TRP A CA 19
ATOM 19872 C C . TRP A 1 44 ? -5.068 -1.289 -6.110 1.00 0.00 44 TRP A C 19
ATOM 19873 O O . TRP A 1 44 ? -5.461 -2.362 -6.566 1.00 0.00 44 TRP A O 19
ATOM 19894 N N . LEU A 1 45 ? -4.603 -1.121 -4.880 1.00 0.00 45 LEU A N 19
ATOM 19895 C CA . LEU A 1 45 ? -4.524 -2.236 -3.952 1.00 0.00 45 LEU A CA 19
ATOM 19896 C C . LEU A 1 45 ? -5.125 -1.818 -2.608 1.00 0.00 45 LEU A C 19
ATOM 19897 O O . LEU A 1 45 ? -5.078 -0.645 -2.241 1.00 0.00 45 LEU A O 19
ATOM 19913 N N . TYR A 1 46 ? -5.675 -2.801 -1.911 1.00 0.00 46 TYR A N 19
ATOM 19914 C CA . TYR A 1 46 ? -6.285 -2.550 -0.616 1.00 0.00 46 TYR A CA 19
ATOM 19915 C C . TYR A 1 46 ? -5.409 -3.092 0.516 1.00 0.00 46 TYR A C 19
ATOM 19916 O O . TYR A 1 46 ? -4.728 -4.102 0.349 1.00 0.00 46 TYR A O 19
ATOM 19934 N N . GLY A 1 47 ? -5.457 -2.396 1.643 1.00 0.00 47 GLY A N 19
ATOM 19935 C CA . GLY A 1 47 ? -4.677 -2.795 2.802 1.00 0.00 47 GLY A CA 19
ATOM 19936 C C . GLY A 1 47 ? -4.995 -1.909 4.008 1.00 0.00 47 GLY A C 19
ATOM 19937 O O . GLY A 1 47 ? -5.788 -0.974 3.904 1.00 0.00 47 GLY A O 19
ATOM 19941 N N . GLU A 1 48 ? -4.360 -2.234 5.124 1.00 0.00 48 GLU A N 19
ATOM 19942 C CA . GLU A 1 48 ? -4.565 -1.479 6.349 1.00 0.00 48 GLU A CA 19
ATOM 19943 C C . GLU A 1 48 ? -3.326 -0.640 6.670 1.00 0.00 48 GLU A C 19
ATOM 19944 O O . GLU A 1 48 ? -2.232 -0.934 6.190 1.00 0.00 48 GLU A O 19
ATOM 19956 N N . HIS A 1 49 ? -3.539 0.386 7.480 1.00 0.00 49 HIS A N 19
ATOM 19957 C CA . HIS A 1 49 ? -2.453 1.269 7.871 1.00 0.00 49 HIS A CA 19
ATOM 19958 C C . HIS A 1 49 ? -1.927 0.857 9.247 1.00 0.00 49 HIS A C 19
ATOM 19959 O O . HIS A 1 49 ? -2.677 0.340 10.074 1.00 0.00 49 HIS A O 19
ATOM 19973 N N . ASP A 1 50 ? -0.640 1.100 9.450 1.00 0.00 50 ASP A N 19
ATOM 19974 C CA . ASP A 1 50 ? -0.004 0.761 10.711 1.00 0.00 50 ASP A CA 19
ATOM 19975 C C . ASP A 1 50 ? 0.031 1.999 11.609 1.00 0.00 50 ASP A C 19
ATOM 19976 O O . ASP A 1 50 ? 1.062 2.308 12.206 1.00 0.00 50 ASP A O 19
ATOM 19985 N N . THR A 1 51 ? -1.106 2.675 11.676 1.00 0.00 51 THR A N 19
ATOM 19986 C CA . THR A 1 51 ? -1.218 3.872 12.491 1.00 0.00 51 THR A CA 19
ATOM 19987 C C . THR A 1 51 ? -2.689 4.197 12.763 1.00 0.00 51 THR A C 19
ATOM 19988 O O . THR A 1 51 ? -3.172 4.016 13.879 1.00 0.00 51 THR A O 19
ATOM 19999 N N . THR A 1 52 ? -3.358 4.672 11.723 1.00 0.00 52 THR A N 19
ATOM 20000 C CA . THR A 1 52 ? -4.764 5.023 11.835 1.00 0.00 52 THR A CA 19
ATOM 20001 C C . THR A 1 52 ? -5.612 3.769 12.051 1.00 0.00 52 THR A C 19
ATOM 20002 O O . THR A 1 52 ? -6.685 3.836 12.648 1.00 0.00 52 THR A O 19
ATOM 20013 N N . LYS A 1 53 ? -5.099 2.653 11.553 1.00 0.00 53 LYS A N 19
ATOM 20014 C CA . LYS A 1 53 ? -5.796 1.385 11.684 1.00 0.00 53 LYS A CA 19
ATOM 20015 C C . LYS A 1 53 ? -6.891 1.298 10.619 1.00 0.00 53 LYS A C 19
ATOM 20016 O O . LYS A 1 53 ? -7.565 0.276 10.499 1.00 0.00 53 LYS A O 19
ATOM 20035 N N . ALA A 1 54 ? -7.034 2.383 9.872 1.00 0.00 54 ALA A N 19
ATOM 20036 C CA . ALA A 1 54 ? -8.036 2.441 8.821 1.00 0.00 54 ALA A CA 19
ATOM 20037 C C . ALA A 1 54 ? -7.455 1.850 7.536 1.00 0.00 54 ALA A C 19
ATOM 20038 O O . ALA A 1 54 ? -6.242 1.682 7.418 1.00 0.00 54 ALA A O 19
ATOM 20045 N N . ARG A 1 55 ? -8.348 1.550 6.604 1.00 0.00 55 ARG A N 19
ATOM 20046 C CA . ARG A 1 55 ? -7.939 0.980 5.331 1.00 0.00 55 ARG A CA 19
ATOM 20047 C C . ARG A 1 55 ? -8.568 1.759 4.174 1.00 0.00 55 ARG A C 19
ATOM 20048 O O . ARG A 1 55 ? -9.752 2.091 4.216 1.00 0.00 55 ARG A O 19
ATOM 20069 N N . GLY A 1 56 ? -7.748 2.028 3.169 1.00 0.00 56 GLY A N 19
ATOM 20070 C CA . GLY A 1 56 ? -8.210 2.762 2.003 1.00 0.00 56 GLY A CA 19
ATOM 20071 C C . GLY A 1 56 ? -7.726 2.100 0.711 1.00 0.00 56 GLY A C 19
ATOM 20072 O O . GLY A 1 56 ? -7.208 0.985 0.738 1.00 0.00 56 GLY A O 19
ATOM 20076 N N . TRP A 1 57 ? -7.913 2.815 -0.388 1.00 0.00 57 TRP A N 19
ATOM 20077 C CA . TRP A 1 57 ? -7.502 2.310 -1.688 1.00 0.00 57 TRP A CA 19
ATOM 20078 C C . TRP A 1 57 ? -6.336 3.169 -2.181 1.00 0.00 57 TRP A C 19
ATOM 20079 O O . TRP A 1 57 ? -6.390 4.396 -2.109 1.00 0.00 57 TRP A O 19
ATOM 20100 N N . PHE A 1 58 ? -5.309 2.491 -2.672 1.00 0.00 58 PHE A N 19
ATOM 20101 C CA . PHE A 1 58 ? -4.132 3.177 -3.178 1.00 0.00 58 PHE A CA 19
ATOM 20102 C C . PHE A 1 58 ? -3.561 2.457 -4.401 1.00 0.00 58 PHE A C 19
ATOM 20103 O O . PHE A 1 58 ? -3.761 1.255 -4.567 1.00 0.00 58 PHE A O 19
ATOM 20120 N N . PRO A 1 59 ? -2.843 3.243 -5.247 1.00 0.00 59 PRO A N 19
ATOM 20121 C CA . PRO A 1 59 ? -2.241 2.693 -6.450 1.00 0.00 59 PRO A CA 19
ATOM 20122 C C . PRO A 1 59 ? -1.000 1.863 -6.112 1.00 0.00 59 PRO A C 19
ATOM 20123 O O . PRO A 1 59 ? -0.073 2.358 -5.473 1.00 0.00 59 PRO A O 19
ATOM 20134 N N . SER A 1 60 ? -1.024 0.615 -6.556 1.00 0.00 60 SER A N 19
ATOM 20135 C CA . SER A 1 60 ? 0.088 -0.288 -6.310 1.00 0.00 60 SER A CA 19
ATOM 20136 C C . SER A 1 60 ? 1.405 0.384 -6.702 1.00 0.00 60 SER A C 19
ATOM 20137 O O . SER A 1 60 ? 2.468 0.006 -6.213 1.00 0.00 60 SER A O 19
ATOM 20145 N N . SER A 1 61 ? 1.291 1.367 -7.583 1.00 0.00 61 SER A N 19
ATOM 20146 C CA . SER A 1 61 ? 2.460 2.095 -8.047 1.00 0.00 61 SER A CA 19
ATOM 20147 C C . SER A 1 61 ? 3.008 2.977 -6.923 1.00 0.00 61 SER A C 19
ATOM 20148 O O . SER A 1 61 ? 4.211 3.221 -6.851 1.00 0.00 61 SER A O 19
ATOM 20156 N N . TYR A 1 62 ? 2.098 3.431 -6.074 1.00 0.00 62 TYR A N 19
ATOM 20157 C CA . TYR A 1 62 ? 2.475 4.281 -4.957 1.00 0.00 62 TYR A CA 19
ATOM 20158 C C . TYR A 1 62 ? 2.934 3.444 -3.762 1.00 0.00 62 TYR A C 19
ATOM 20159 O O . TYR A 1 62 ? 3.127 3.972 -2.668 1.00 0.00 62 TYR A O 19
ATOM 20177 N N . THR A 1 63 ? 3.094 2.153 -4.011 1.00 0.00 63 THR A N 19
ATOM 20178 C CA . THR A 1 63 ? 3.527 1.237 -2.969 1.00 0.00 63 THR A CA 19
ATOM 20179 C C . THR A 1 63 ? 4.425 0.147 -3.556 1.00 0.00 63 THR A C 19
ATOM 20180 O O . THR A 1 63 ? 4.352 -0.148 -4.748 1.00 0.00 63 THR A O 19
ATOM 20191 N N . LYS A 1 64 ? 5.252 -0.424 -2.692 1.00 0.00 64 LYS A N 19
ATOM 20192 C CA . LYS A 1 64 ? 6.163 -1.475 -3.110 1.00 0.00 64 LYS A CA 19
ATOM 20193 C C . LYS A 1 64 ? 6.070 -2.645 -2.127 1.00 0.00 64 LYS A C 19
ATOM 20194 O O . LYS A 1 64 ? 5.714 -2.457 -0.965 1.00 0.00 64 LYS A O 19
ATOM 20213 N N . LEU A 1 65 ? 6.396 -3.826 -2.630 1.00 0.00 65 LEU A N 19
ATOM 20214 C CA . LEU A 1 65 ? 6.354 -5.026 -1.812 1.00 0.00 65 LEU A CA 19
ATOM 20215 C C . LEU A 1 65 ? 7.591 -5.067 -0.912 1.00 0.00 65 LEU A C 19
ATOM 20216 O O . LEU A 1 65 ? 8.710 -4.865 -1.380 1.00 0.00 65 LEU A O 19
ATOM 20232 N N . LEU A 1 66 ? 7.347 -5.331 0.364 1.00 0.00 66 LEU A N 19
ATOM 20233 C CA . LEU A 1 66 ? 8.427 -5.402 1.333 1.00 0.00 66 LEU A CA 19
ATOM 20234 C C . LEU A 1 66 ? 9.363 -6.554 0.964 1.00 0.00 66 LEU A C 19
ATOM 20235 O O . LEU A 1 66 ? 9.085 -7.311 0.035 1.00 0.00 66 LEU A O 19
ATOM 20251 N N . SER A 1 67 ? 10.454 -6.650 1.710 1.00 0.00 67 SER A N 19
ATOM 20252 C CA . SER A 1 67 ? 11.433 -7.697 1.472 1.00 0.00 67 SER A CA 19
ATOM 20253 C C . SER A 1 67 ? 12.102 -8.096 2.789 1.00 0.00 67 SER A C 19
ATOM 20254 O O . SER A 1 67 ? 13.088 -7.485 3.199 1.00 0.00 67 SER A O 19
ATOM 20262 N N . GLY A 1 68 ? 11.539 -9.119 3.415 1.00 0.00 68 GLY A N 19
ATOM 20263 C CA . GLY A 1 68 ? 12.069 -9.607 4.677 1.00 0.00 68 GLY A CA 19
ATOM 20264 C C . GLY A 1 68 ? 10.952 -9.792 5.706 1.00 0.00 68 GLY A C 19
ATOM 20265 O O . GLY A 1 68 ? 9.919 -9.128 5.632 1.00 0.00 68 GLY A O 19
ATOM 20269 N N . PRO A 1 69 ? 11.203 -10.722 6.666 1.00 0.00 69 PRO A N 19
ATOM 20270 C CA . PRO A 1 69 ? 10.230 -11.002 7.709 1.00 0.00 69 PRO A CA 19
ATOM 20271 C C . PRO A 1 69 ? 10.205 -9.882 8.751 1.00 0.00 69 PRO A C 19
ATOM 20272 O O . PRO A 1 69 ? 11.091 -9.030 8.773 1.00 0.00 69 PRO A O 19
ATOM 20283 N N . SER A 1 70 ? 9.179 -9.920 9.588 1.00 0.00 70 SER A N 19
ATOM 20284 C CA . SER A 1 70 ? 9.026 -8.919 10.630 1.00 0.00 70 SER A CA 19
ATOM 20285 C C . SER A 1 70 ? 8.067 -9.428 11.709 1.00 0.00 70 SER A C 19
ATOM 20286 O O . SER A 1 70 ? 6.945 -9.832 11.407 1.00 0.00 70 SER A O 19
ATOM 20294 N N . SER A 1 71 ? 8.545 -9.393 12.944 1.00 0.00 71 SER A N 19
ATOM 20295 C CA . SER A 1 71 ? 7.744 -9.846 14.069 1.00 0.00 71 SER A CA 19
ATOM 20296 C C . SER A 1 71 ? 7.611 -8.725 15.102 1.00 0.00 71 SER A C 19
ATOM 20297 O O . SER A 1 71 ? 8.368 -7.756 15.072 1.00 0.00 71 SER A O 19
ATOM 20305 N N . GLY A 1 72 ? 6.643 -8.894 15.990 1.00 0.00 72 GLY A N 19
ATOM 20306 C CA . GLY A 1 72 ? 6.402 -7.908 17.030 1.00 0.00 72 GLY A CA 19
ATOM 20307 C C . GLY A 1 72 ? 6.668 -8.498 18.417 1.00 0.00 72 GLY A C 19
ATOM 20308 O O . GLY A 1 72 ? 6.121 -8.024 19.412 1.00 0.00 72 GLY A O 19
ATOM 20312 N N . GLY A 1 1 ? 2.737 -16.667 11.702 1.00 0.00 1 GLY A N 20
ATOM 20313 C CA . GLY A 1 1 ? 1.988 -17.410 10.703 1.00 0.00 1 GLY A CA 20
ATOM 20314 C C . GLY A 1 1 ? 2.195 -18.917 10.870 1.00 0.00 1 GLY A C 20
ATOM 20315 O O . GLY A 1 1 ? 3.112 -19.347 11.568 1.00 0.00 1 GLY A O 20
ATOM 20319 N N . SER A 1 2 ? 1.328 -19.677 10.217 1.00 0.00 2 SER A N 20
ATOM 20320 C CA . SER A 1 2 ? 1.405 -21.126 10.284 1.00 0.00 2 SER A CA 20
ATOM 20321 C C . SER A 1 2 ? 0.759 -21.742 9.041 1.00 0.00 2 SER A C 20
ATOM 20322 O O . SER A 1 2 ? -0.466 -21.803 8.939 1.00 0.00 2 SER A O 20
ATOM 20330 N N . SER A 1 3 ? 1.611 -22.184 8.128 1.00 0.00 3 SER A N 20
ATOM 20331 C CA . SER A 1 3 ? 1.138 -22.794 6.897 1.00 0.00 3 SER A CA 20
ATOM 20332 C C . SER A 1 3 ? 0.156 -21.856 6.192 1.00 0.00 3 SER A C 20
ATOM 20333 O O . SER A 1 3 ? -1.021 -21.805 6.545 1.00 0.00 3 SER A O 20
ATOM 20341 N N . GLY A 1 4 ? 0.677 -21.137 5.208 1.00 0.00 4 GLY A N 20
ATOM 20342 C CA . GLY A 1 4 ? -0.140 -20.203 4.451 1.00 0.00 4 GLY A CA 20
ATOM 20343 C C . GLY A 1 4 ? 0.108 -18.764 4.906 1.00 0.00 4 GLY A C 20
ATOM 20344 O O . GLY A 1 4 ? -0.174 -18.414 6.052 1.00 0.00 4 GLY A O 20
ATOM 20348 N N . SER A 1 5 ? 0.631 -17.967 3.986 1.00 0.00 5 SER A N 20
ATOM 20349 C CA . SER A 1 5 ? 0.919 -16.574 4.279 1.00 0.00 5 SER A CA 20
ATOM 20350 C C . SER A 1 5 ? 0.084 -15.665 3.374 1.00 0.00 5 SER A C 20
ATOM 20351 O O . SER A 1 5 ? 0.368 -15.537 2.184 1.00 0.00 5 SER A O 20
ATOM 20359 N N . SER A 1 6 ? -0.930 -15.058 3.973 1.00 0.00 6 SER A N 20
ATOM 20360 C CA . SER A 1 6 ? -1.808 -14.165 3.237 1.00 0.00 6 SER A CA 20
ATOM 20361 C C . SER A 1 6 ? -1.933 -12.829 3.972 1.00 0.00 6 SER A C 20
ATOM 20362 O O . SER A 1 6 ? -2.765 -12.683 4.866 1.00 0.00 6 SER A O 20
ATOM 20370 N N . GLY A 1 7 ? -1.092 -11.888 3.569 1.00 0.00 7 GLY A N 20
ATOM 20371 C CA . GLY A 1 7 ? -1.097 -10.569 4.178 1.00 0.00 7 GLY A CA 20
ATOM 20372 C C . GLY A 1 7 ? 0.262 -9.885 4.017 1.00 0.00 7 GLY A C 20
ATOM 20373 O O . GLY A 1 7 ? 0.849 -9.424 4.995 1.00 0.00 7 GLY A O 20
ATOM 20377 N N . GLN A 1 8 ? 0.723 -9.841 2.776 1.00 0.00 8 GLN A N 20
ATOM 20378 C CA . GLN A 1 8 ? 2.002 -9.221 2.474 1.00 0.00 8 GLN A CA 20
ATOM 20379 C C . GLN A 1 8 ? 2.010 -7.765 2.942 1.00 0.00 8 GLN A C 20
ATOM 20380 O O . GLN A 1 8 ? 0.954 -7.177 3.174 1.00 0.00 8 GLN A O 20
ATOM 20394 N N . LYS A 1 9 ? 3.213 -7.223 3.069 1.00 0.00 9 LYS A N 20
ATOM 20395 C CA . LYS A 1 9 ? 3.372 -5.847 3.505 1.00 0.00 9 LYS A CA 20
ATOM 20396 C C . LYS A 1 9 ? 4.058 -5.042 2.400 1.00 0.00 9 LYS A C 20
ATOM 20397 O O . LYS A 1 9 ? 4.938 -5.553 1.710 1.00 0.00 9 LYS A O 20
ATOM 20416 N N . VAL A 1 10 ? 3.629 -3.795 2.267 1.00 0.00 10 VAL A N 20
ATOM 20417 C CA . VAL A 1 10 ? 4.191 -2.914 1.257 1.00 0.00 10 VAL A CA 20
ATOM 20418 C C . VAL A 1 10 ? 4.595 -1.590 1.909 1.00 0.00 10 VAL A C 20
ATOM 20419 O O . VAL A 1 10 ? 4.035 -1.203 2.934 1.00 0.00 10 VAL A O 20
ATOM 20432 N N . LYS A 1 11 ? 5.562 -0.933 1.288 1.00 0.00 11 LYS A N 20
ATOM 20433 C CA . LYS A 1 11 ? 6.048 0.340 1.795 1.00 0.00 11 LYS A CA 20
ATOM 20434 C C . LYS A 1 11 ? 5.849 1.418 0.728 1.00 0.00 11 LYS A C 20
ATOM 20435 O O . LYS A 1 11 ? 6.201 1.220 -0.433 1.00 0.00 11 LYS A O 20
ATOM 20454 N N . THR A 1 12 ? 5.284 2.536 1.161 1.00 0.00 12 THR A N 20
ATOM 20455 C CA . THR A 1 12 ? 5.034 3.646 0.258 1.00 0.00 12 THR A CA 20
ATOM 20456 C C . THR A 1 12 ? 6.339 4.376 -0.064 1.00 0.00 12 THR A C 20
ATOM 20457 O O . THR A 1 12 ? 7.127 4.672 0.833 1.00 0.00 12 THR A O 20
ATOM 20468 N N . ILE A 1 13 ? 6.528 4.646 -1.348 1.00 0.00 13 ILE A N 20
ATOM 20469 C CA . ILE A 1 13 ? 7.724 5.336 -1.800 1.00 0.00 13 ILE A CA 20
ATOM 20470 C C . ILE A 1 13 ? 7.391 6.806 -2.063 1.00 0.00 13 ILE A C 20
ATOM 20471 O O . ILE A 1 13 ? 8.283 7.609 -2.333 1.00 0.00 13 ILE A O 20
ATOM 20487 N N . PHE A 1 14 ? 6.106 7.113 -1.975 1.00 0.00 14 PHE A N 20
ATOM 20488 C CA . PHE A 1 14 ? 5.644 8.472 -2.201 1.00 0.00 14 PHE A CA 20
ATOM 20489 C C . PHE A 1 14 ? 4.470 8.812 -1.280 1.00 0.00 14 PHE A C 20
ATOM 20490 O O . PHE A 1 14 ? 3.668 7.943 -0.944 1.00 0.00 14 PHE A O 20
ATOM 20507 N N . PRO A 1 15 ? 4.405 10.113 -0.889 1.00 0.00 15 PRO A N 20
ATOM 20508 C CA . PRO A 1 15 ? 3.342 10.579 -0.014 1.00 0.00 15 PRO A CA 20
ATOM 20509 C C . PRO A 1 15 ? 2.021 10.706 -0.776 1.00 0.00 15 PRO A C 20
ATOM 20510 O O . PRO A 1 15 ? 2.008 11.097 -1.942 1.00 0.00 15 PRO A O 20
ATOM 20521 N N . HIS A 1 16 ? 0.942 10.368 -0.085 1.00 0.00 16 HIS A N 20
ATOM 20522 C CA . HIS A 1 16 ? -0.381 10.439 -0.681 1.00 0.00 16 HIS A CA 20
ATOM 20523 C C . HIS A 1 16 ? -1.444 10.368 0.417 1.00 0.00 16 HIS A C 20
ATOM 20524 O O . HIS A 1 16 ? -1.748 9.289 0.922 1.00 0.00 16 HIS A O 20
ATOM 20538 N N . THR A 1 17 ? -1.979 11.532 0.754 1.00 0.00 17 THR A N 20
ATOM 20539 C CA . THR A 1 17 ? -3.001 11.616 1.783 1.00 0.00 17 THR A CA 20
ATOM 20540 C C . THR A 1 17 ? -4.393 11.656 1.150 1.00 0.00 17 THR A C 20
ATOM 20541 O O . THR A 1 17 ? -4.595 12.306 0.126 1.00 0.00 17 THR A O 20
ATOM 20552 N N . ALA A 1 18 ? -5.318 10.951 1.786 1.00 0.00 18 ALA A N 20
ATOM 20553 C CA . ALA A 1 18 ? -6.685 10.897 1.298 1.00 0.00 18 ALA A CA 20
ATOM 20554 C C . ALA A 1 18 ? -7.404 12.198 1.662 1.00 0.00 18 ALA A C 20
ATOM 20555 O O . ALA A 1 18 ? -7.990 12.850 0.799 1.00 0.00 18 ALA A O 20
ATOM 20562 N N . GLY A 1 19 ? -7.335 12.537 2.941 1.00 0.00 19 GLY A N 20
ATOM 20563 C CA . GLY A 1 19 ? -7.971 13.748 3.430 1.00 0.00 19 GLY A CA 20
ATOM 20564 C C . GLY A 1 19 ? -9.482 13.708 3.192 1.00 0.00 19 GLY A C 20
ATOM 20565 O O . GLY A 1 19 ? -10.158 12.774 3.622 1.00 0.00 19 GLY A O 20
ATOM 20569 N N . ASN A 1 20 ? -9.968 14.733 2.507 1.00 0.00 20 ASN A N 20
ATOM 20570 C CA . ASN A 1 20 ? -11.387 14.826 2.206 1.00 0.00 20 ASN A CA 20
ATOM 20571 C C . ASN A 1 20 ? -11.905 13.452 1.777 1.00 0.00 20 ASN A C 20
ATOM 20572 O O . ASN A 1 20 ? -12.842 12.924 2.374 1.00 0.00 20 ASN A O 20
ATOM 20583 N N . ASN A 1 21 ? -11.272 12.912 0.746 1.00 0.00 21 ASN A N 20
ATOM 20584 C CA . ASN A 1 21 ? -11.657 11.609 0.230 1.00 0.00 21 ASN A CA 20
ATOM 20585 C C . ASN A 1 21 ? -11.640 10.589 1.371 1.00 0.00 21 ASN A C 20
ATOM 20586 O O . ASN A 1 21 ? -10.706 10.562 2.171 1.00 0.00 21 ASN A O 20
ATOM 20597 N N . LYS A 1 22 ? -12.685 9.775 1.409 1.00 0.00 22 LYS A N 20
ATOM 20598 C CA . LYS A 1 22 ? -12.803 8.756 2.437 1.00 0.00 22 LYS A CA 20
ATOM 20599 C C . LYS A 1 22 ? -12.621 7.375 1.804 1.00 0.00 22 LYS A C 20
ATOM 20600 O O . LYS A 1 22 ? -12.743 6.356 2.482 1.00 0.00 22 LYS A O 20
ATOM 20619 N N . THR A 1 23 ? -12.331 7.385 0.511 1.00 0.00 23 THR A N 20
ATOM 20620 C CA . THR A 1 23 ? -12.131 6.146 -0.221 1.00 0.00 23 THR A CA 20
ATOM 20621 C C . THR A 1 23 ? -10.650 5.761 -0.222 1.00 0.00 23 THR A C 20
ATOM 20622 O O . THR A 1 23 ? -10.303 4.616 0.064 1.00 0.00 23 THR A O 20
ATOM 20633 N N . LEU A 1 24 ? -9.817 6.739 -0.547 1.00 0.00 24 LEU A N 20
ATOM 20634 C CA . LEU A 1 24 ? -8.382 6.516 -0.589 1.00 0.00 24 LEU A CA 20
ATOM 20635 C C . LEU A 1 24 ? -7.832 6.491 0.838 1.00 0.00 24 LEU A C 20
ATOM 20636 O O . LEU A 1 24 ? -8.440 7.047 1.751 1.00 0.00 24 LEU A O 20
ATOM 20652 N N . LEU A 1 25 ? -6.687 5.841 0.986 1.00 0.00 25 LEU A N 20
ATOM 20653 C CA . LEU A 1 25 ? -6.048 5.736 2.287 1.00 0.00 25 LEU A CA 20
ATOM 20654 C C . LEU A 1 25 ? -5.111 6.929 2.487 1.00 0.00 25 LEU A C 20
ATOM 20655 O O . LEU A 1 25 ? -4.916 7.730 1.574 1.00 0.00 25 LEU A O 20
ATOM 20671 N N . SER A 1 26 ? -4.557 7.010 3.688 1.00 0.00 26 SER A N 20
ATOM 20672 C CA . SER A 1 26 ? -3.646 8.092 4.020 1.00 0.00 26 SER A CA 20
ATOM 20673 C C . SER A 1 26 ? -2.374 7.528 4.656 1.00 0.00 26 SER A C 20
ATOM 20674 O O . SER A 1 26 ? -2.432 6.876 5.697 1.00 0.00 26 SER A O 20
ATOM 20682 N N . PHE A 1 27 ? -1.253 7.798 4.001 1.00 0.00 27 PHE A N 20
ATOM 20683 C CA . PHE A 1 27 ? 0.031 7.326 4.489 1.00 0.00 27 PHE A CA 20
ATOM 20684 C C . PHE A 1 27 ? 1.165 8.243 4.026 1.00 0.00 27 PHE A C 20
ATOM 20685 O O . PHE A 1 27 ? 0.999 9.011 3.080 1.00 0.00 27 PHE A O 20
ATOM 20702 N N . ALA A 1 28 ? 2.292 8.131 4.713 1.00 0.00 28 ALA A N 20
ATOM 20703 C CA . ALA A 1 28 ? 3.453 8.940 4.384 1.00 0.00 28 ALA A CA 20
ATOM 20704 C C . ALA A 1 28 ? 4.580 8.030 3.891 1.00 0.00 28 ALA A C 20
ATOM 20705 O O . ALA A 1 28 ? 4.741 6.914 4.383 1.00 0.00 28 ALA A O 20
ATOM 20712 N N . GLN A 1 29 ? 5.331 8.542 2.927 1.00 0.00 29 GLN A N 20
ATOM 20713 C CA . GLN A 1 29 ? 6.439 7.789 2.363 1.00 0.00 29 GLN A CA 20
ATOM 20714 C C . GLN A 1 29 ? 7.223 7.086 3.473 1.00 0.00 29 GLN A C 20
ATOM 20715 O O . GLN A 1 29 ? 7.736 7.735 4.383 1.00 0.00 29 GLN A O 20
ATOM 20729 N N . GLY A 1 30 ? 7.290 5.767 3.362 1.00 0.00 30 GLY A N 20
ATOM 20730 C CA . GLY A 1 30 ? 8.003 4.969 4.344 1.00 0.00 30 GLY A CA 20
ATOM 20731 C C . GLY A 1 30 ? 7.032 4.123 5.171 1.00 0.00 30 GLY A C 20
ATOM 20732 O O . GLY A 1 30 ? 7.371 3.019 5.596 1.00 0.00 30 GLY A O 20
ATOM 20736 N N . ASP A 1 31 ? 5.844 4.673 5.376 1.00 0.00 31 ASP A N 20
ATOM 20737 C CA . ASP A 1 31 ? 4.822 3.983 6.144 1.00 0.00 31 ASP A CA 20
ATOM 20738 C C . ASP A 1 31 ? 4.609 2.584 5.562 1.00 0.00 31 ASP A C 20
ATOM 20739 O O . ASP A 1 31 ? 4.844 2.360 4.375 1.00 0.00 31 ASP A O 20
ATOM 20748 N N . VAL A 1 32 ? 4.167 1.680 6.423 1.00 0.00 32 VAL A N 20
ATOM 20749 C CA . VAL A 1 32 ? 3.920 0.310 6.009 1.00 0.00 32 VAL A CA 20
ATOM 20750 C C . VAL A 1 32 ? 2.424 0.009 6.124 1.00 0.00 32 VAL A C 20
ATOM 20751 O O . VAL A 1 32 ? 1.798 0.332 7.132 1.00 0.00 32 VAL A O 20
ATOM 20764 N N . LEU A 1 33 ? 1.895 -0.608 5.077 1.00 0.00 33 LEU A N 20
ATOM 20765 C CA . LEU A 1 33 ? 0.485 -0.956 5.048 1.00 0.00 33 LEU A CA 20
ATOM 20766 C C . LEU A 1 33 ? 0.341 -2.465 4.841 1.00 0.00 33 LEU A C 20
ATOM 20767 O O . LEU A 1 33 ? 1.105 -3.068 4.088 1.00 0.00 33 LEU A O 20
ATOM 20783 N N . THR A 1 34 ? -0.643 -3.033 5.523 1.00 0.00 34 THR A N 20
ATOM 20784 C CA . THR A 1 34 ? -0.897 -4.460 5.423 1.00 0.00 34 THR A CA 20
ATOM 20785 C C . THR A 1 34 ? -1.968 -4.739 4.366 1.00 0.00 34 THR A C 20
ATOM 20786 O O . THR A 1 34 ? -3.076 -4.210 4.446 1.00 0.00 34 THR A O 20
ATOM 20797 N N . LEU A 1 35 ? -1.600 -5.568 3.401 1.00 0.00 35 LEU A N 20
ATOM 20798 C CA . LEU A 1 35 ? -2.516 -5.924 2.330 1.00 0.00 35 LEU A CA 20
ATOM 20799 C C . LEU A 1 35 ? -3.638 -6.798 2.894 1.00 0.00 35 LEU A C 20
ATOM 20800 O O . LEU A 1 35 ? -3.416 -7.581 3.816 1.00 0.00 35 LEU A O 20
ATOM 20816 N N . LEU A 1 36 ? -4.819 -6.635 2.315 1.00 0.00 36 LEU A N 20
ATOM 20817 C CA . LEU A 1 36 ? -5.976 -7.399 2.748 1.00 0.00 36 LEU A CA 20
ATOM 20818 C C . LEU A 1 36 ? -6.404 -8.348 1.626 1.00 0.00 36 LEU A C 20
ATOM 20819 O O . LEU A 1 36 ? -6.617 -9.536 1.861 1.00 0.00 36 LEU A O 20
ATOM 20835 N N . ILE A 1 37 ? -6.516 -7.787 0.431 1.00 0.00 37 ILE A N 20
ATOM 20836 C CA . ILE A 1 37 ? -6.915 -8.568 -0.727 1.00 0.00 37 ILE A CA 20
ATOM 20837 C C . ILE A 1 37 ? -5.702 -8.782 -1.634 1.00 0.00 37 ILE A C 20
ATOM 20838 O O . ILE A 1 37 ? -4.927 -7.856 -1.870 1.00 0.00 37 ILE A O 20
ATOM 20854 N N . PRO A 1 38 ? -5.571 -10.041 -2.131 1.00 0.00 38 PRO A N 20
ATOM 20855 C CA . PRO A 1 38 ? -4.465 -10.389 -3.007 1.00 0.00 38 PRO A CA 20
ATOM 20856 C C . PRO A 1 38 ? -4.677 -9.819 -4.411 1.00 0.00 38 PRO A C 20
ATOM 20857 O O . PRO A 1 38 ? -3.755 -9.802 -5.225 1.00 0.00 38 PRO A O 20
ATOM 20868 N N . GLU A 1 39 ? -5.899 -9.367 -4.653 1.00 0.00 39 GLU A N 20
ATOM 20869 C CA . GLU A 1 39 ? -6.245 -8.799 -5.945 1.00 0.00 39 GLU A CA 20
ATOM 20870 C C . GLU A 1 39 ? -6.034 -7.283 -5.931 1.00 0.00 39 GLU A C 20
ATOM 20871 O O . GLU A 1 39 ? -5.785 -6.697 -4.879 1.00 0.00 39 GLU A O 20
ATOM 20883 N N . GLU A 1 40 ? -6.141 -6.692 -7.112 1.00 0.00 40 GLU A N 20
ATOM 20884 C CA . GLU A 1 40 ? -5.966 -5.257 -7.250 1.00 0.00 40 GLU A CA 20
ATOM 20885 C C . GLU A 1 40 ? -7.183 -4.636 -7.938 1.00 0.00 40 GLU A C 20
ATOM 20886 O O . GLU A 1 40 ? -7.734 -5.215 -8.873 1.00 0.00 40 GLU A O 20
ATOM 20898 N N . LYS A 1 41 ? -7.567 -3.466 -7.449 1.00 0.00 41 LYS A N 20
ATOM 20899 C CA . LYS A 1 41 ? -8.709 -2.761 -8.005 1.00 0.00 41 LYS A CA 20
ATOM 20900 C C . LYS A 1 41 ? -8.288 -2.057 -9.296 1.00 0.00 41 LYS A C 20
ATOM 20901 O O . LYS A 1 41 ? -8.272 -0.828 -9.360 1.00 0.00 41 LYS A O 20
ATOM 20920 N N . ASP A 1 42 ? -7.959 -2.865 -10.293 1.00 0.00 42 ASP A N 20
ATOM 20921 C CA . ASP A 1 42 ? -7.539 -2.334 -11.579 1.00 0.00 42 ASP A CA 20
ATOM 20922 C C . ASP A 1 42 ? -6.284 -1.480 -11.389 1.00 0.00 42 ASP A C 20
ATOM 20923 O O . ASP A 1 42 ? -6.183 -0.387 -11.943 1.00 0.00 42 ASP A O 20
ATOM 20932 N N . GLY A 1 43 ? -5.359 -2.012 -10.603 1.00 0.00 43 GLY A N 20
ATOM 20933 C CA . GLY A 1 43 ? -4.115 -1.312 -10.332 1.00 0.00 43 GLY A CA 20
ATOM 20934 C C . GLY A 1 43 ? -4.015 -0.922 -8.856 1.00 0.00 43 GLY A C 20
ATOM 20935 O O . GLY A 1 43 ? -3.002 -1.182 -8.208 1.00 0.00 43 GLY A O 20
ATOM 20939 N N . TRP A 1 44 ? -5.080 -0.303 -8.367 1.00 0.00 44 TRP A N 20
ATOM 20940 C CA . TRP A 1 44 ? -5.125 0.125 -6.980 1.00 0.00 44 TRP A CA 20
ATOM 20941 C C . TRP A 1 44 ? -5.152 -1.126 -6.099 1.00 0.00 44 TRP A C 20
ATOM 20942 O O . TRP A 1 44 ? -5.676 -2.162 -6.503 1.00 0.00 44 TRP A O 20
ATOM 20963 N N . LEU A 1 45 ? -4.581 -0.987 -4.912 1.00 0.00 45 LEU A N 20
ATOM 20964 C CA . LEU A 1 45 ? -4.533 -2.093 -3.970 1.00 0.00 45 LEU A CA 20
ATOM 20965 C C . LEU A 1 45 ? -5.079 -1.630 -2.618 1.00 0.00 45 LEU A C 20
ATOM 20966 O O . LEU A 1 45 ? -4.951 -0.460 -2.260 1.00 0.00 45 LEU A O 20
ATOM 20982 N N . TYR A 1 46 ? -5.676 -2.572 -1.903 1.00 0.00 46 TYR A N 20
ATOM 20983 C CA . TYR A 1 46 ? -6.242 -2.276 -0.598 1.00 0.00 46 TYR A CA 20
ATOM 20984 C C . TYR A 1 46 ? -5.390 -2.881 0.519 1.00 0.00 46 TYR A C 20
ATOM 20985 O O . TYR A 1 46 ? -4.897 -4.001 0.392 1.00 0.00 46 TYR A O 20
ATOM 21003 N N . GLY A 1 47 ? -5.243 -2.114 1.589 1.00 0.00 47 GLY A N 20
ATOM 21004 C CA . GLY A 1 47 ? -4.459 -2.561 2.729 1.00 0.00 47 GLY A CA 20
ATOM 21005 C C . GLY A 1 47 ? -4.835 -1.783 3.991 1.00 0.00 47 GLY A C 20
ATOM 21006 O O . GLY A 1 47 ? -5.750 -0.961 3.970 1.00 0.00 47 GLY A O 20
ATOM 21010 N N . GLU A 1 48 ? -4.110 -2.070 5.062 1.00 0.00 48 GLU A N 20
ATOM 21011 C CA . GLU A 1 48 ? -4.356 -1.408 6.332 1.00 0.00 48 GLU A CA 20
ATOM 21012 C C . GLU A 1 48 ? -3.097 -0.677 6.802 1.00 0.00 48 GLU A C 20
ATOM 21013 O O . GLU A 1 48 ? -1.984 -1.165 6.613 1.00 0.00 48 GLU A O 20
ATOM 21025 N N . HIS A 1 49 ? -3.315 0.483 7.405 1.00 0.00 49 HIS A N 20
ATOM 21026 C CA . HIS A 1 49 ? -2.212 1.287 7.903 1.00 0.00 49 HIS A CA 20
ATOM 21027 C C . HIS A 1 49 ? -1.805 0.794 9.293 1.00 0.00 49 HIS A C 20
ATOM 21028 O O . HIS A 1 49 ? -2.649 0.355 10.072 1.00 0.00 49 HIS A O 20
ATOM 21042 N N . ASP A 1 50 ? -0.510 0.883 9.561 1.00 0.00 50 ASP A N 20
ATOM 21043 C CA . ASP A 1 50 ? 0.020 0.451 10.844 1.00 0.00 50 ASP A CA 20
ATOM 21044 C C . ASP A 1 50 ? 0.070 1.646 11.798 1.00 0.00 50 ASP A C 20
ATOM 21045 O O . ASP A 1 50 ? 1.073 1.863 12.475 1.00 0.00 50 ASP A O 20
ATOM 21054 N N . THR A 1 51 ? -1.026 2.391 11.821 1.00 0.00 51 THR A N 20
ATOM 21055 C CA . THR A 1 51 ? -1.120 3.558 12.681 1.00 0.00 51 THR A CA 20
ATOM 21056 C C . THR A 1 51 ? -2.584 3.881 12.985 1.00 0.00 51 THR A C 20
ATOM 21057 O O . THR A 1 51 ? -3.066 3.616 14.085 1.00 0.00 51 THR A O 20
ATOM 21068 N N . THR A 1 52 ? -3.251 4.447 11.990 1.00 0.00 52 THR A N 20
ATOM 21069 C CA . THR A 1 52 ? -4.650 4.809 12.137 1.00 0.00 52 THR A CA 20
ATOM 21070 C C . THR A 1 52 ? -5.517 3.552 12.243 1.00 0.00 52 THR A C 20
ATOM 21071 O O . THR A 1 52 ? -6.629 3.603 12.767 1.00 0.00 52 THR A O 20
ATOM 21082 N N . LYS A 1 53 ? -4.976 2.454 11.737 1.00 0.00 53 LYS A N 20
ATOM 21083 C CA . LYS A 1 53 ? -5.686 1.187 11.768 1.00 0.00 53 LYS A CA 20
ATOM 21084 C C . LYS A 1 53 ? -6.833 1.225 10.757 1.00 0.00 53 LYS A C 20
ATOM 21085 O O . LYS A 1 53 ? -7.680 0.333 10.739 1.00 0.00 53 LYS A O 20
ATOM 21104 N N . ALA A 1 54 ? -6.824 2.268 9.939 1.00 0.00 54 ALA A N 20
ATOM 21105 C CA . ALA A 1 54 ? -7.854 2.434 8.927 1.00 0.00 54 ALA A CA 20
ATOM 21106 C C . ALA A 1 54 ? -7.338 1.904 7.588 1.00 0.00 54 ALA A C 20
ATOM 21107 O O . ALA A 1 54 ? -6.142 1.973 7.309 1.00 0.00 54 ALA A O 20
ATOM 21114 N N . ARG A 1 55 ? -8.265 1.387 6.795 1.00 0.00 55 ARG A N 20
ATOM 21115 C CA . ARG A 1 55 ? -7.918 0.846 5.492 1.00 0.00 55 ARG A CA 20
ATOM 21116 C C . ARG A 1 55 ? -8.552 1.686 4.382 1.00 0.00 55 ARG A C 20
ATOM 21117 O O . ARG A 1 55 ? -9.726 2.044 4.464 1.00 0.00 55 ARG A O 20
ATOM 21138 N N . GLY A 1 56 ? -7.748 1.976 3.371 1.00 0.00 56 GLY A N 20
ATOM 21139 C CA . GLY A 1 56 ? -8.216 2.768 2.246 1.00 0.00 56 GLY A CA 20
ATOM 21140 C C . GLY A 1 56 ? -7.770 2.151 0.918 1.00 0.00 56 GLY A C 20
ATOM 21141 O O . GLY A 1 56 ? -7.292 1.019 0.885 1.00 0.00 56 GLY A O 20
ATOM 21145 N N . TRP A 1 57 ? -7.944 2.924 -0.144 1.00 0.00 57 TRP A N 20
ATOM 21146 C CA . TRP A 1 57 ? -7.566 2.467 -1.471 1.00 0.00 57 TRP A CA 20
ATOM 21147 C C . TRP A 1 57 ? -6.381 3.312 -1.942 1.00 0.00 57 TRP A C 20
ATOM 21148 O O . TRP A 1 57 ? -6.402 4.537 -1.827 1.00 0.00 57 TRP A O 20
ATOM 21169 N N . PHE A 1 58 ? -5.374 2.624 -2.461 1.00 0.00 58 PHE A N 20
ATOM 21170 C CA . PHE A 1 58 ? -4.182 3.296 -2.949 1.00 0.00 58 PHE A CA 20
ATOM 21171 C C . PHE A 1 58 ? -3.624 2.592 -4.188 1.00 0.00 58 PHE A C 20
ATOM 21172 O O . PHE A 1 58 ? -3.841 1.396 -4.377 1.00 0.00 58 PHE A O 20
ATOM 21189 N N . PRO A 1 59 ? -2.897 3.384 -5.021 1.00 0.00 59 PRO A N 20
ATOM 21190 C CA . PRO A 1 59 ? -2.307 2.849 -6.236 1.00 0.00 59 PRO A CA 20
ATOM 21191 C C . PRO A 1 59 ? -1.077 1.996 -5.918 1.00 0.00 59 PRO A C 20
ATOM 21192 O O . PRO A 1 59 ? -0.155 2.455 -5.246 1.00 0.00 59 PRO A O 20
ATOM 21203 N N . SER A 1 60 ? -1.104 0.768 -6.416 1.00 0.00 60 SER A N 20
ATOM 21204 C CA . SER A 1 60 ? -0.003 -0.154 -6.194 1.00 0.00 60 SER A CA 20
ATOM 21205 C C . SER A 1 60 ? 1.320 0.508 -6.585 1.00 0.00 60 SER A C 20
ATOM 21206 O O . SER A 1 60 ? 2.385 0.088 -6.134 1.00 0.00 60 SER A O 20
ATOM 21214 N N . SER A 1 61 ? 1.210 1.530 -7.421 1.00 0.00 61 SER A N 20
ATOM 21215 C CA . SER A 1 61 ? 2.385 2.253 -7.878 1.00 0.00 61 SER A CA 20
ATOM 21216 C C . SER A 1 61 ? 2.972 3.076 -6.730 1.00 0.00 61 SER A C 20
ATOM 21217 O O . SER A 1 61 ? 4.182 3.287 -6.668 1.00 0.00 61 SER A O 20
ATOM 21225 N N . TYR A 1 62 ? 2.087 3.519 -5.848 1.00 0.00 62 TYR A N 20
ATOM 21226 C CA . TYR A 1 62 ? 2.503 4.315 -4.706 1.00 0.00 62 TYR A CA 20
ATOM 21227 C C . TYR A 1 62 ? 3.003 3.421 -3.568 1.00 0.00 62 TYR A C 20
ATOM 21228 O O . TYR A 1 62 ? 3.253 3.899 -2.463 1.00 0.00 62 TYR A O 20
ATOM 21246 N N . THR A 1 63 ? 3.133 2.140 -3.879 1.00 0.00 63 THR A N 20
ATOM 21247 C CA . THR A 1 63 ? 3.598 1.175 -2.897 1.00 0.00 63 THR A CA 20
ATOM 21248 C C . THR A 1 63 ? 4.466 0.108 -3.567 1.00 0.00 63 THR A C 20
ATOM 21249 O O . THR A 1 63 ? 4.314 -0.164 -4.757 1.00 0.00 63 THR A O 20
ATOM 21260 N N . LYS A 1 64 ? 5.358 -0.467 -2.774 1.00 0.00 64 LYS A N 20
ATOM 21261 C CA . LYS A 1 64 ? 6.251 -1.498 -3.276 1.00 0.00 64 LYS A CA 20
ATOM 21262 C C . LYS A 1 64 ? 6.247 -2.684 -2.310 1.00 0.00 64 LYS A C 20
ATOM 21263 O O . LYS A 1 64 ? 5.918 -2.531 -1.134 1.00 0.00 64 LYS A O 20
ATOM 21282 N N . LEU A 1 65 ? 6.617 -3.841 -2.841 1.00 0.00 65 LEU A N 20
ATOM 21283 C CA . LEU A 1 65 ? 6.660 -5.052 -2.040 1.00 0.00 65 LEU A CA 20
ATOM 21284 C C . LEU A 1 65 ? 7.938 -5.057 -1.199 1.00 0.00 65 LEU A C 20
ATOM 21285 O O . LEU A 1 65 ? 9.032 -4.861 -1.725 1.00 0.00 65 LEU A O 20
ATOM 21301 N N . LEU A 1 66 ? 7.756 -5.283 0.094 1.00 0.00 66 LEU A N 20
ATOM 21302 C CA . LEU A 1 66 ? 8.881 -5.316 1.013 1.00 0.00 66 LEU A CA 20
ATOM 21303 C C . LEU A 1 66 ? 9.813 -6.468 0.631 1.00 0.00 66 LEU A C 20
ATOM 21304 O O . LEU A 1 66 ? 9.468 -7.298 -0.208 1.00 0.00 66 LEU A O 20
ATOM 21320 N N . SER A 1 67 ? 10.976 -6.481 1.265 1.00 0.00 67 SER A N 20
ATOM 21321 C CA . SER A 1 67 ? 11.960 -7.517 1.002 1.00 0.00 67 SER A CA 20
ATOM 21322 C C . SER A 1 67 ? 12.367 -8.197 2.311 1.00 0.00 67 SER A C 20
ATOM 21323 O O . SER A 1 67 ? 13.337 -7.792 2.949 1.00 0.00 67 SER A O 20
ATOM 21331 N N . GLY A 1 68 ? 11.604 -9.219 2.671 1.00 0.00 68 GLY A N 20
ATOM 21332 C CA . GLY A 1 68 ? 11.873 -9.959 3.892 1.00 0.00 68 GLY A CA 20
ATOM 21333 C C . GLY A 1 68 ? 12.833 -11.121 3.629 1.00 0.00 68 GLY A C 20
ATOM 21334 O O . GLY A 1 68 ? 13.734 -11.011 2.799 1.00 0.00 68 GLY A O 20
ATOM 21338 N N . PRO A 1 69 ? 12.601 -12.237 4.371 1.00 0.00 69 PRO A N 20
ATOM 21339 C CA . PRO A 1 69 ? 13.435 -13.418 4.226 1.00 0.00 69 PRO A CA 20
ATOM 21340 C C . PRO A 1 69 ? 13.105 -14.167 2.934 1.00 0.00 69 PRO A C 20
ATOM 21341 O O . PRO A 1 69 ? 12.227 -15.028 2.918 1.00 0.00 69 PRO A O 20
ATOM 21352 N N . SER A 1 70 ? 13.826 -13.811 1.881 1.00 0.00 70 SER A N 20
ATOM 21353 C CA . SER A 1 70 ? 13.620 -14.439 0.586 1.00 0.00 70 SER A CA 20
ATOM 21354 C C . SER A 1 70 ? 14.427 -15.736 0.500 1.00 0.00 70 SER A C 20
ATOM 21355 O O . SER A 1 70 ? 15.434 -15.892 1.189 1.00 0.00 70 SER A O 20
ATOM 21363 N N . SER A 1 71 ? 13.955 -16.634 -0.352 1.00 0.00 71 SER A N 20
ATOM 21364 C CA . SER A 1 71 ? 14.619 -17.912 -0.538 1.00 0.00 71 SER A CA 20
ATOM 21365 C C . SER A 1 71 ? 15.318 -17.946 -1.899 1.00 0.00 71 SER A C 20
ATOM 21366 O O . SER A 1 71 ? 14.693 -18.251 -2.913 1.00 0.00 71 SER A O 20
ATOM 21374 N N . GLY A 1 72 ? 16.604 -17.628 -1.876 1.00 0.00 72 GLY A N 20
ATOM 21375 C CA . GLY A 1 72 ? 17.394 -17.619 -3.096 1.00 0.00 72 GLY A CA 20
ATOM 21376 C C . GLY A 1 72 ? 18.348 -16.423 -3.122 1.00 0.00 72 GLY A C 20
ATOM 21377 O O . GLY A 1 72 ? 19.438 -16.482 -2.555 1.00 0.00 72 GLY A O 20
#

Nearest PDB structures (foldseek):
  1spk-assembly1_A  TM=9.418E-01  e=1.615E-12  Mus musculus
  2lnh-assembly1_B  TM=8.359E-01  e=3.741E-09  Homo sapiens
  3rnj-assembly1_A  TM=8.729E-01  e=1.283E-08  Homo sapiens
  1x6g-assembly1_A  TM=7.330E-01  e=4.752E-05  Homo sapiens
  2jt4-assembly1_A  TM=8.138E-01  e=7.498E-04  Saccharomyces cerevisiae

Organism: Mus musculus (NCBI:txid10090)